Protein AF-0000000076553349 (afdb_homodimer)

Folds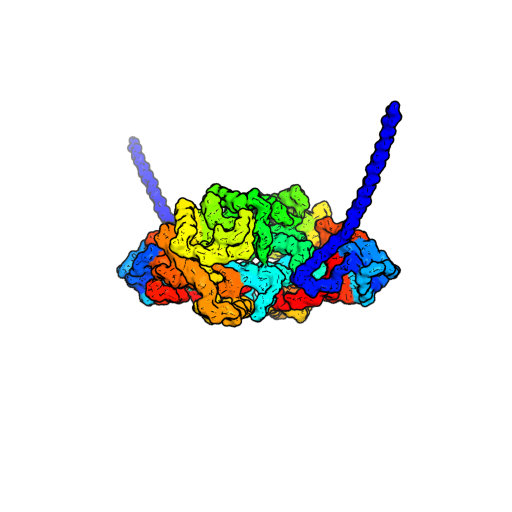eek 3Di:
DPPPPPPPPPPPPPPPPPPPPPPPPDFDPQQNVFFPDDDQKAKEFQAWELFLPLDDIDGGKIWIDHQQFTADIGNDDDPDPPHHYDYQNQKYKYFQFEAEADFQWAWAFDPQDLVRDGDDQIDIDRNLQQQQLLQQLLRHQEYEHAADLPQVSVVVSQVCCVVNNHHGHHYQYEFHEAEDPDDSDPSGDHAPFLVSLLVRLVVVVVVPHAEYEYEAQAALSNLLSNQVNQVVVPGAYEYHYALAALLSNLVSQHAEYEAQQQQGCPPPPPRDHSDGDPCRCVVVLVPDFLPDPVLVVSLVSCVVSNYAYEHALQLLPQQLPDPDADDPLLLQLAAPSLNNQSVSVSVCRCPDPLSPDVVRPSVVSSLRSLQSVVSSVVVVHQYAYHHNQHNSNRQGRSVSLLVRLVVNVVSPDQSSVSSSRRFQSSCVSVVNNQAGRTDDRPHRPFMWMFRHDCRVPVNSSSRTAWTRHSNTTTGSVVSSVVSGNPVVPD/DDPPPPPPPPPPPPPPPPPPPPPP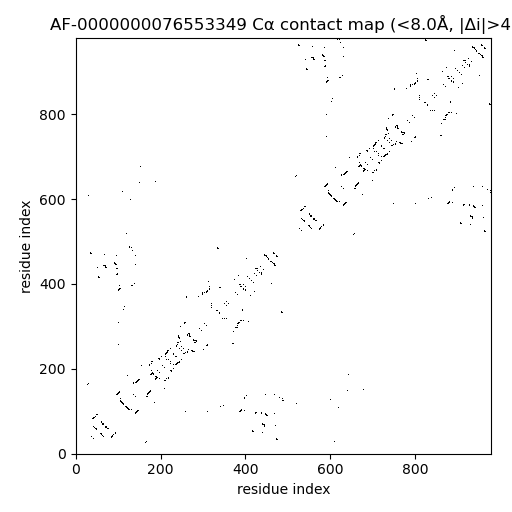PDFDPQQNVFFPDDDQKAKEFQAWELFLPLDDIDGGKIFIDHQQFTADIGNDDDPDPPHHYDYQNQKYKYFQFEAEADFQWAWAFDPQDLVRDGDDQIDIDRNLQQQFLLQQLLRHQEYEHAAYLDQVSVVVSQVCCVVSNHHGHHYQYEFHEAEDPPDSDPSGDHAPFLVSLLVRLVVVVVVPHAEYEYEAQAALSNLLSNQVNQVVVPGAYEYHYALAALLSNLVSQHAEYEAQQQQGCPPPPPRDHSDGDPCRCVVVLVPDFLPDPVLVVSLVSCVVSNYAYEHQLQLLPQQLQDPDADDPLLLQLAAPSLNNQSVSVNVCRCPDPLSPDVVRPSVVSSLRSLQNVVSSVVVPHQYAYHHNQHNSNRQGRSVSLLVRLVVNVVSPDQSSVSSSRRFQSSCVSVVNNQAGRTDDRPHRPFMWMFRHDCRVPVNSSSRTAWTRHSNTTTGSVVSSVVSGNPVVPD

Radius of gyration: 32.12 Å; Cα contacts (8 Å, |Δi|>4): 2359; chains: 2; bounding box: 137×102×84 Å

Organism: NCBI:txid570835

Solvent-accessible surface area (backbone atoms only — not comparable to full-atom values): 47862 Å² total; per-residue (Å²): 137,85,83,78,80,76,79,78,76,77,76,78,76,76,74,73,74,73,74,65,75,74,71,74,76,79,60,44,73,78,30,43,80,32,54,74,40,80,60,69,28,35,33,40,30,41,23,27,35,39,39,21,79,46,57,79,68,43,71,49,24,24,42,35,32,44,82,23,17,22,67,42,71,36,75,56,81,71,88,58,85,89,37,52,73,42,86,28,71,68,23,26,36,32,30,17,27,22,30,56,27,33,55,52,37,35,44,41,57,45,78,58,42,76,86,71,47,60,44,81,56,62,24,64,28,53,16,77,60,33,34,33,28,32,18,29,31,49,24,26,38,32,31,24,39,60,39,23,66,44,43,47,30,53,53,41,46,38,51,38,27,76,70,43,60,37,62,44,35,49,63,45,41,17,25,53,32,43,24,17,69,89,59,81,48,44,44,44,42,60,48,85,42,34,65,49,28,30,50,50,48,54,53,38,44,74,73,63,38,61,30,37,21,36,30,42,40,25,37,65,61,27,50,38,31,30,40,53,48,30,48,75,69,75,35,50,34,33,27,48,40,29,8,43,28,58,70,58,39,45,74,59,58,40,39,31,35,40,47,51,64,61,41,35,25,75,64,25,84,80,57,43,92,46,34,52,40,94,65,57,6,53,56,20,55,72,65,55,39,59,84,34,70,68,38,49,53,49,46,50,52,31,46,76,58,62,30,32,31,28,37,28,58,45,50,62,57,45,69,63,75,66,50,72,74,79,52,67,73,60,51,47,25,25,20,71,69,41,41,50,49,30,51,29,52,51,50,47,41,55,68,33,73,59,57,74,38,86,73,32,66,60,48,53,54,46,52,47,50,31,44,36,52,42,44,36,42,73,72,67,37,50,52,30,26,16,15,43,27,41,47,47,62,74,18,42,54,20,59,16,46,48,46,29,40,46,49,37,31,72,34,66,39,51,43,40,46,21,45,13,27,29,8,24,43,29,19,46,75,69,72,34,48,81,41,35,17,36,62,49,65,73,11,42,26,32,30,22,35,21,51,43,49,35,75,81,41,49,75,28,57,74,40,45,50,37,24,24,51,62,42,34,23,31,31,14,62,54,36,49,61,74,29,56,43,31,37,77,44,58,138,86,85,76,78,78,77,77,78,76,75,78,76,75,74,73,73,73,72,65,75,73,72,75,76,78,61,44,73,77,29,42,79,32,53,74,40,79,58,69,29,36,33,40,30,42,23,26,34,39,39,22,79,46,57,79,69,41,71,49,23,25,42,34,32,43,83,23,18,23,66,41,73,36,74,57,83,73,89,58,85,88,36,51,73,44,83,28,70,67,24,25,35,32,30,16,28,20,32,58,26,32,54,53,35,36,45,43,56,45,77,58,42,77,85,70,47,60,44,81,55,63,23,65,32,55,17,80,60,33,34,33,29,32,19,28,29,50,23,28,39,32,32,23,38,60,38,24,68,43,43,45,29,53,51,42,46,37,51,36,24,75,70,43,61,37,63,44,35,49,63,44,42,17,25,52,33,43,23,19,69,87,58,82,47,44,42,43,42,60,49,84,43,35,66,49,28,30,49,50,49,52,54,40,44,73,73,64,35,61,32,38,21,36,30,41,40,24,36,65,60,28,50,37,32,31,39,54,49,30,48,76,70,76,34,49,35,32,28,48,40,30,8,45,29,60,72,57,39,45,74,58,58,42,40,31,35,42,47,51,64,60,40,33,25,76,64,26,85,80,57,43,90,46,36,52,40,93,66,56,5,53,55,20,54,71,66,55,39,61,84,32,69,67,36,49,52,50,47,49,51,31,47,76,57,62,30,33,31,28,37,28,58,45,50,62,57,42,68,62,74,67,49,71,76,80,50,67,72,57,52,47,26,26,18,71,69,40,42,50,50,31,51,29,51,51,51,47,42,56,67,33,72,60,57,73,39,87,72,33,66,62,47,54,54,44,51,48,50,31,44,36,52,43,45,37,41,74,73,65,36,51,52,30,26,15,14,41,28,42,47,47,62,74,18,43,52,20,59,16,46,47,45,28,39,46,48,37,32,72,32,68,39,51,42,39,44,21,46,12,29,28,8,25,42,30,18,45,76,69,72,34,49,81,42,36,16,36,63,48,65,71,10,43,26,34,29,22,35,21,50,42,50,34,74,81,41,49,74,28,55,73,39,46,50,35,24,23,51,62,40,34,25,32,32,14,64,54,35,50,61,72,29,54,43,32,35,77,45,55

Secondary structure (DSSP, 8-state):
-------------------------PPPHHHHTTEEE--SEEEEEEEEE--SSSPPPEEEEEEEEETTEEEEEESS----TTPEEEE-TTEEEEEPEEEEEE-SB--B-TT--TTS---SSPB--B-TTHHHHHHHHTTEEEEEESSBSSHHHHHHHHHHHHTTSS---EEE-B-B-BB-S--S-TTS-B--SHHHHHHHHHHHHHHT--EEEE-TT--HHHHHHHHHHHHHTT-EEEE--SSS-HHHHHHHT-SEESSTTTT--TT-TT-BTTB--TTTTHHHHHH--TTSHHHHHHHHHHHHTT-EEEE-HHHH--TTTTPPPPPHHHHHHB-HHHHHHHHHHHHHHHHSGGGGSSS-HHHHHHHHHHHHHHHHHHTT--EEE---TTSTTSS-TTHHHHHHHHHHHHTT--HHHHHHIIIIIHHHHTT-TTTSSS--TTSB--EEEEES-TTT-GGGGG-EEEEEETTEEEEHHHHHHTTTTTBT--/-------------------------PPPHHHHTTEEE--SEEEEEEEEE--SSSPPPEEEEEEEEETTEEEEEESS----TTPEEEE-TTEEEEEPEEEEEE-SB--B-TT--TTS---SSPB--B-TTHHHHHHHHTTEEEEEESSBSSHHHHHHHHHHHHTTSS---EEE-B-B-BB-S--S-TTS-B--SHHHHHHHHHHHHHHT--EEEE-TT--HHHHHHHHHHHHHTT-EEEE--SSS-HHHHHHHT-SEEESTTTT--TT-TT-BTTB--TTTTHHHHHH--TTSHHHHHHHHHHHHTT-EEEE-HHHH--TTTTPPPPPHHHHHHB-HHHHHHHHHHHHHHHHSGGGGSSS-HHHHHHHHHHHHHHHHHHTT--EEE---TTSTTSS-TTHHHHHHHHHHHHTT--HHHHHHIIIIIHHHHTT-TTTSSS--TTSB--EEEEES-TTT-GGGGG-EEEEEETTEEEEHHHHHHTTTTTBT--

pLDDT: mean 91.57, std 14.74, range [23.12, 98.94]

Nearest PDB structures (foldseek):
  3feq-assembly2_L  TM=7.710E-01  e=4.723E-26  unidentified
  2qs8-assembly1_A  TM=7.754E-01  e=4.992E-26  Alteromonas macleodii
  3feq-assembly2_O  TM=7.736E-01  e=7.943E-25  unidentified
  3n2c-assembly1_E  TM=7.555E-01  e=8.873E-25  unidentified
  4ub9-assembly1_D  TM=6.676E-01  e=1.474E-21  Gulosibacter molinativorax

Sequence (980 aa):
MDRRHTAALAICLATAAITLPAQTPTPPPAVAKFIKINGPRTLLTHVRIIDGTGGAPLEDQSILIEGGKITSISSTLPTAAQAQVLDLHGYTAIPGLVGMHDHMYYIARPNFDALGNSEPPLIVPQMTFSAPRMYLAAGVTTLRTTGSVEPYTDLNLRREIDAGHLPGPHMDVTGPYLEGPNSPFLQMHNLRDAEDARQTVRFWAAQGVTSFKAYMNITRDELKAAIDEAHKLNLKVTGHLCSVTYPEAAELGIDNLEHGFVVNTQLDPDKQADLCPKTSGTPTRQKMLPDSPEAKALFKLLIDHHVAITSTLPVFEADGNGRPPLEPRILAAMTPQAREAYLYVRNLQSTAPAARQNPNPRAVLFQRELDMERAFAAAGGTLLAGPDPTGDGHVLPGYGDQREVELLVQAGFTPVEAIKIATLNGATYLNQQPHIGSIAPGKNADLVVIKGDPSTKISDIENVEIVFKDGVGYDSAKLLDSIKGRYGQYMDRRHTAALAICLATAAITLPAQTPTPPPAVAKFIKINGPRTLLTHVRIIDGTGGAPLEDQSILIEGGKITSISSTLPTAAQAQVLDLHGYTAIPGLVGMHDHMYYIARPNFDALGNSEPPLIVPQMTFSAPRMYLAAGVTTLRTTGSVEPYTDLNLRREIDAGHLPGPHMDVTGPYLEGPNSPFLQMHNLRDAEDARQTVRFWAAQGVTSFKAYMNITRDELKAAIDEAHKLNLKVTGHLCSVTYPEAAELGIDNLEHGFVVNTQLDPDKQADLCPKTSGTPTRQKMLPDSPEAKALFKLLIDHHVAITSTLPVFEADGNGRPPLEPRILAAMTPQAREAYLYVRNLQSTAPAARQNPNPRAVLFQRELDMERAFAAAGGTLLAGPDPTGDGHVLPGYGDQREVELLVQAGFTPVEAIKIATLNGATYLNQQPHIGSIAPGKNADLVVIKGDPSTKISDIENVEIVFKDGVGYDSAKLLDSIKGRYGQY

InterPro domains:
  IPR006680 Amidohydrolase-related [PF01979] (93-261)
  IPR006680 Amidohydrolase-related [PF01979] (409-471)
  IPR011059 Metal-dependent hydrolase, composite domain superfamily [G3DSA:2.30.40.10] (38-102)
  IPR011059 Metal-dependent hydrolase, composite domain superfamily [G3DSA:2.30.40.10] (367-476)
  IPR011059 Metal-dependent hydrolase, composite domain superfamily [SSF51338] (40-460)
  IPR032466 Metal-dependent hydrolase [SSF51556] (95-438)
  IPR051781 Metallo-dependent Hydrolase Enzymes [PTHR43135] (40-475)

Structure (mmCIF, N/CA/C/O backbone):
data_AF-0000000076553349-model_v1
#
loop_
_entity.id
_entity.type
_entity.pdbx_description
1 polymer 'Imidazolonepropionase-like amidohydrolase'
#
loop_
_atom_site.group_PDB
_atom_site.id
_atom_site.type_symbol
_atom_site.label_atom_id
_atom_site.label_alt_id
_atom_site.label_comp_id
_atom_site.label_asym_id
_atom_site.label_entity_id
_atom_site.label_seq_id
_atom_site.pdbx_PDB_ins_code
_atom_site.Cartn_x
_atom_site.Cartn_y
_atom_site.Cartn_z
_atom_site.occupancy
_atom_site.B_iso_or_equiv
_atom_site.auth_seq_id
_atom_site.auth_comp_id
_atom_site.auth_asym_id
_atom_site.auth_atom_id
_atom_site.pdbx_PDB_model_num
ATOM 1 N N . MET A 1 1 ? 84.75 12.789 31.547 1 26.86 1 MET A N 1
ATOM 2 C CA . MET A 1 1 ? 84.125 12.859 30.25 1 26.86 1 MET A CA 1
ATOM 3 C C . MET A 1 1 ? 82.625 13.156 30.406 1 26.86 1 MET A C 1
ATOM 5 O O . MET A 1 1 ? 81.938 12.469 31.156 1 26.86 1 MET A O 1
ATOM 9 N N . ASP A 1 2 ? 82.188 14.477 30.219 1 23.12 2 ASP A N 1
ATOM 10 C CA . ASP A 1 2 ? 81 15.289 30.375 1 23.12 2 ASP A CA 1
ATOM 11 C C . ASP A 1 2 ? 79.875 14.812 29.438 1 23.12 2 ASP A C 1
ATOM 13 O O . ASP A 1 2 ? 80.062 14.82 28.219 1 23.12 2 ASP A O 1
ATOM 17 N N . ARG A 1 3 ? 79.062 13.805 29.875 1 32.41 3 ARG A N 1
ATOM 18 C CA . ARG A 1 3 ? 77.938 13.164 29.266 1 32.41 3 ARG A CA 1
ATOM 19 C C . ARG A 1 3 ? 76.875 14.203 28.891 1 32.41 3 ARG A C 1
ATOM 21 O O . ARG A 1 3 ? 76.25 14.805 29.766 1 32.41 3 ARG A O 1
ATOM 28 N N . ARG A 1 4 ? 77.125 15.039 27.781 1 27.95 4 ARG A N 1
ATOM 29 C CA . ARG A 1 4 ? 76.312 16.078 27.188 1 27.95 4 ARG A CA 1
ATOM 30 C C . ARG A 1 4 ? 74.875 15.555 26.891 1 27.95 4 ARG A C 1
ATOM 32 O O . ARG A 1 4 ? 74.75 14.594 26.141 1 27.95 4 ARG A O 1
ATOM 39 N N . HIS A 1 5 ? 73.875 15.672 27.812 1 29.92 5 HIS A N 1
ATOM 40 C CA . HIS A 1 5 ? 72.5 15.383 27.766 1 29.92 5 HIS A CA 1
ATOM 41 C C . HIS A 1 5 ? 71.75 16.25 26.734 1 29.92 5 HIS A C 1
ATOM 43 O O . HIS A 1 5 ? 71.688 17.469 26.891 1 29.92 5 HIS A O 1
ATOM 49 N N . THR A 1 6 ? 72.062 16.125 25.422 1 31.02 6 THR A N 1
ATOM 50 C CA . THR A 1 6 ? 71.312 16.906 24.406 1 31.02 6 THR A CA 1
ATOM 51 C C . THR A 1 6 ? 69.812 16.625 24.469 1 31.02 6 THR A C 1
ATOM 53 O O . THR A 1 6 ? 69.438 15.469 24.375 1 31.02 6 THR A O 1
ATOM 56 N N . ALA A 1 7 ? 69.125 17.484 25.109 1 31.17 7 ALA A N 1
ATOM 57 C CA . ALA A 1 7 ? 67.688 17.562 25.188 1 31.17 7 ALA A CA 1
ATOM 58 C C . ALA A 1 7 ? 67.062 17.719 23.812 1 31.17 7 ALA A C 1
ATOM 60 O O . ALA A 1 7 ? 67.25 18.734 23.141 1 31.17 7 ALA A O 1
ATOM 61 N N . ALA A 1 8 ? 66.938 16.688 23.016 1 32.91 8 ALA A N 1
ATOM 62 C CA . ALA A 1 8 ? 66.188 16.688 21.766 1 32.91 8 ALA A CA 1
ATOM 63 C C . ALA A 1 8 ? 64.75 17.203 21.984 1 32.91 8 ALA A C 1
ATOM 65 O O . ALA A 1 8 ? 64 16.625 22.766 1 32.91 8 ALA A O 1
ATOM 66 N N . LEU A 1 9 ? 64.5 18.547 21.875 1 26.7 9 LEU A N 1
ATOM 67 C CA . LEU A 1 9 ? 63.219 19.203 21.844 1 26.7 9 LEU A CA 1
ATOM 68 C C . LEU A 1 9 ? 62.344 18.656 20.703 1 26.7 9 LEU A C 1
ATOM 70 O O . LEU A 1 9 ? 62.719 18.766 19.531 1 26.7 9 LEU A O 1
ATOM 74 N N . ALA A 1 10 ? 61.656 17.562 20.891 1 34.12 10 ALA A N 1
ATOM 75 C CA . ALA A 1 10 ? 60.625 17.078 20 1 34.12 10 ALA A CA 1
ATOM 76 C C . ALA A 1 10 ? 59.562 18.172 19.734 1 34.12 10 ALA A C 1
ATOM 78 O O . ALA A 1 10 ? 58.875 18.609 20.656 1 34.12 10 ALA A O 1
ATOM 79 N N . ILE A 1 11 ? 59.844 19.047 18.797 1 30.67 11 ILE A N 1
ATOM 80 C CA . ILE A 1 11 ? 58.844 19.984 18.281 1 30.67 11 ILE A CA 1
ATOM 81 C C . ILE A 1 11 ? 57.625 19.203 17.812 1 30.67 11 ILE A C 1
ATOM 83 O O . ILE A 1 11 ? 57.719 18.344 16.938 1 30.67 11 ILE A O 1
ATOM 87 N N . CYS A 1 12 ? 56.625 19.062 18.672 1 32.88 12 CYS A N 1
ATOM 88 C CA . CYS A 1 12 ? 55.281 18.609 18.344 1 32.88 12 CYS A CA 1
ATOM 89 C C . CYS A 1 12 ? 54.656 19.5 17.281 1 32.88 12 CYS A C 1
ATOM 91 O O . CYS A 1 12 ? 54.312 20.641 17.578 1 32.88 12 CYS A O 1
ATOM 93 N N . LEU A 1 13 ? 55.094 19.328 16.062 1 38.22 13 LEU A N 1
ATOM 94 C CA . LEU A 1 13 ? 54.344 19.953 14.961 1 38.22 13 LEU A CA 1
ATOM 95 C C . LEU A 1 13 ? 52.875 19.547 15 1 38.22 13 LEU A C 1
ATOM 97 O O . LEU A 1 13 ? 52.562 18.391 14.773 1 38.22 13 LEU A O 1
ATOM 101 N N . ALA A 1 14 ? 52.062 20.297 15.727 1 38.81 14 ALA A N 1
ATOM 102 C CA . ALA A 1 14 ? 50.625 20.266 15.594 1 38.81 14 ALA A CA 1
ATOM 103 C C . ALA A 1 14 ? 50.188 20.531 14.156 1 38.81 14 ALA A C 1
ATOM 105 O O . ALA A 1 14 ? 50.281 21.672 13.672 1 38.81 14 ALA A O 1
ATOM 106 N N . THR A 1 15 ? 50.344 19.578 13.312 1 38.28 15 THR A N 1
ATOM 107 C CA . THR A 1 15 ? 49.688 19.75 12.023 1 38.28 15 THR A CA 1
ATOM 108 C C . THR A 1 15 ? 48.188 19.953 12.219 1 38.28 15 THR A C 1
ATOM 110 O O . THR A 1 15 ? 47.5 19.078 12.75 1 38.28 15 THR A O 1
ATOM 113 N N . ALA A 1 16 ? 47.719 21.141 12.328 1 36.31 16 ALA A N 1
ATOM 114 C CA . ALA A 1 16 ? 46.281 21.453 12.203 1 36.31 16 ALA A CA 1
ATOM 115 C C . ALA A 1 16 ? 45.719 20.812 10.945 1 36.31 16 ALA A C 1
ATOM 117 O O . ALA A 1 16 ? 46.094 21.141 9.828 1 36.31 16 ALA A O 1
ATOM 118 N N . ALA A 1 17 ? 45.188 19.656 11.094 1 39.84 17 ALA A N 1
ATOM 119 C CA . ALA A 1 17 ? 44.344 19.094 10.023 1 39.84 17 ALA A CA 1
ATOM 120 C C . ALA A 1 17 ? 43.344 20.125 9.516 1 39.84 17 ALA A C 1
ATOM 122 O O . ALA A 1 17 ? 42.438 20.516 10.242 1 39.84 17 ALA A O 1
ATOM 123 N N . ILE A 1 18 ? 43.75 20.938 8.633 1 36.34 18 ILE A N 1
ATOM 124 C CA . ILE A 1 18 ? 42.75 21.719 7.91 1 36.34 18 ILE A CA 1
ATOM 125 C C . ILE A 1 18 ? 41.562 20.812 7.523 1 36.34 18 ILE A C 1
ATOM 127 O O . ILE A 1 18 ? 41.719 19.875 6.727 1 36.34 18 ILE A O 1
ATOM 131 N N . THR A 1 19 ? 40.625 20.719 8.406 1 37.78 19 THR A N 1
ATOM 132 C CA . THR A 1 19 ? 39.375 20.125 7.961 1 37.78 19 THR A CA 1
ATOM 133 C C . THR A 1 19 ? 38.875 20.797 6.691 1 37.78 19 THR A C 1
ATOM 135 O O . THR A 1 19 ? 38.562 21.984 6.703 1 37.78 19 THR A O 1
ATOM 138 N N . LEU A 1 20 ? 39.344 20.375 5.555 1 38 20 LEU A N 1
ATOM 139 C CA . LEU A 1 20 ? 38.656 20.75 4.328 1 38 20 LEU A CA 1
ATOM 140 C C . LEU A 1 20 ? 37.156 20.766 4.535 1 38 20 LEU A C 1
ATOM 142 O O . LEU A 1 20 ? 36.594 19.859 5.172 1 38 20 LEU A O 1
ATOM 146 N N . PRO A 1 21 ? 36.562 21.859 4.414 1 35.81 21 PRO A N 1
ATOM 147 C CA . PRO A 1 21 ? 35.094 21.75 4.488 1 35.81 21 PRO A CA 1
ATOM 148 C C . PRO A 1 21 ? 34.531 20.562 3.709 1 35.81 21 PRO A C 1
ATOM 150 O O . PRO A 1 21 ? 35.031 20.266 2.619 1 35.81 21 PRO A O 1
ATOM 153 N N . ALA A 1 22 ? 34.125 19.594 4.305 1 42.09 22 ALA A N 1
ATOM 154 C CA . ALA A 1 22 ? 33.406 18.5 3.652 1 42.09 22 ALA A CA 1
ATOM 155 C C . ALA A 1 22 ? 32.594 19 2.479 1 42.09 22 ALA A C 1
ATOM 157 O O . ALA A 1 22 ? 31.688 19.828 2.656 1 42.09 22 ALA A O 1
ATOM 158 N N . GLN A 1 23 ? 33 19.125 1.365 1 45.06 23 GLN A N 1
ATOM 159 C CA . GLN A 1 23 ? 32.156 19.359 0.2 1 45.06 23 GLN A CA 1
ATOM 160 C C . GLN A 1 23 ? 30.781 18.734 0.377 1 45.06 23 GLN A C 1
ATOM 162 O O . GLN A 1 23 ? 30.672 17.594 0.802 1 45.06 23 GLN A O 1
ATOM 167 N N . THR A 1 24 ? 29.734 19.578 0.515 1 54.91 24 THR A N 1
ATOM 168 C CA . THR A 1 24 ? 28.359 19.078 0.518 1 54.91 24 THR A CA 1
ATOM 169 C C . THR A 1 24 ? 28.141 18.078 -0.611 1 54.91 24 THR A C 1
ATOM 171 O O . THR A 1 24 ? 28.422 18.375 -1.773 1 54.91 24 THR A O 1
ATOM 174 N N . PRO A 1 25 ? 28 16.828 -0.297 1 64.81 25 PRO A N 1
ATOM 175 C CA . PRO A 1 25 ? 27.781 15.852 -1.373 1 64.81 25 PRO A CA 1
ATOM 176 C C . PRO A 1 25 ? 26.797 16.344 -2.424 1 64.81 25 PRO A C 1
ATOM 178 O O . PRO A 1 25 ? 25.828 17.047 -2.092 1 64.81 25 PRO A O 1
ATOM 181 N N . THR A 1 26 ? 27.219 16.328 -3.674 1 80.88 26 THR A N 1
ATOM 182 C CA . THR A 1 26 ? 26.375 16.672 -4.805 1 80.88 26 THR A CA 1
ATOM 183 C C . THR A 1 26 ? 25.062 15.867 -4.77 1 80.88 26 THR A C 1
ATOM 185 O O . THR A 1 26 ? 25.094 14.641 -4.684 1 80.88 26 THR A O 1
ATOM 188 N N . PRO A 1 27 ? 23.938 16.625 -4.688 1 89.94 27 PRO A N 1
ATOM 189 C CA . PRO A 1 27 ? 22.656 15.914 -4.691 1 89.94 27 PRO A CA 1
ATOM 190 C C . PRO A 1 27 ? 22.453 15.078 -5.953 1 89.94 27 PRO A C 1
ATOM 192 O O . PRO A 1 27 ? 22.875 15.477 -7.039 1 89.94 27 PRO A O 1
ATOM 195 N N . PRO A 1 28 ? 21.844 13.922 -5.867 1 92.88 28 PRO A N 1
ATOM 196 C CA . PRO A 1 28 ? 21.531 13.133 -7.059 1 92.88 28 PRO A CA 1
ATOM 197 C C . PRO A 1 28 ? 20.578 13.844 -8.008 1 92.88 28 PRO A C 1
ATOM 199 O O . PRO A 1 28 ? 19.891 14.789 -7.598 1 92.88 28 PRO A O 1
ATOM 202 N N . PRO A 1 29 ? 20.5 13.391 -9.234 1 91.94 29 PRO A N 1
ATOM 203 C CA . PRO A 1 29 ? 19.656 14.039 -10.242 1 91.94 29 PRO A CA 1
ATOM 204 C C . PRO A 1 29 ? 18.203 14.117 -9.82 1 91.94 29 PRO A C 1
ATOM 206 O O . PRO A 1 29 ? 17.516 15.094 -10.141 1 91.94 29 PRO A O 1
ATOM 209 N N . ALA A 1 30 ? 17.75 13.156 -9.094 1 92.88 30 ALA A N 1
ATOM 210 C CA . ALA A 1 30 ? 16.359 13.07 -8.656 1 92.88 30 ALA A CA 1
ATOM 211 C C . ALA A 1 30 ? 15.992 14.25 -7.754 1 92.88 30 ALA A C 1
ATOM 213 O O . ALA A 1 30 ? 14.812 14.586 -7.613 1 92.88 30 ALA A O 1
ATOM 214 N N . VAL A 1 31 ? 16.969 14.875 -7.191 1 97.12 31 VAL A N 1
ATOM 215 C CA . VAL A 1 31 ? 16.734 15.984 -6.273 1 97.12 31 VAL A CA 1
ATOM 216 C C . VAL A 1 31 ? 17.312 17.266 -6.859 1 97.12 31 VAL A C 1
ATOM 218 O O . VAL A 1 31 ? 16.719 18.344 -6.762 1 97.12 31 VAL A O 1
ATOM 221 N N . ALA A 1 32 ? 18.438 17.203 -7.555 1 96.94 32 ALA A N 1
ATOM 222 C CA . ALA A 1 32 ? 19.219 18.344 -8.039 1 96.94 32 ALA A CA 1
ATOM 223 C C . ALA A 1 32 ? 18.391 19.25 -8.93 1 96.94 32 ALA A C 1
ATOM 225 O O . ALA A 1 32 ? 18.531 20.469 -8.891 1 96.94 32 ALA A O 1
ATOM 226 N N . LYS A 1 33 ? 17.547 18.688 -9.695 1 96.44 33 LYS A N 1
ATOM 227 C CA . LYS A 1 33 ? 16.781 19.453 -10.68 1 96.44 33 LYS A CA 1
ATOM 228 C C . LYS A 1 33 ? 15.797 20.406 -10 1 96.44 33 LYS A C 1
ATOM 230 O O . LYS A 1 33 ? 15.289 21.328 -10.633 1 96.44 33 LYS A O 1
ATOM 235 N N . PHE A 1 34 ? 15.555 20.188 -8.719 1 98.19 34 PHE A N 1
ATOM 236 C CA . PHE A 1 34 ? 14.594 21.016 -8.008 1 98.19 34 PHE A CA 1
ATOM 237 C C . PHE A 1 34 ? 15.305 22.078 -7.188 1 98.19 34 PHE A C 1
ATOM 239 O O . PHE A 1 34 ? 14.656 22.969 -6.629 1 98.19 34 PHE A O 1
ATOM 246 N N . ILE A 1 35 ? 16.609 22.062 -7.086 1 97.44 35 ILE A N 1
ATOM 247 C CA . ILE A 1 35 ? 17.375 22.953 -6.215 1 97.44 35 ILE A CA 1
ATOM 248 C C . ILE A 1 35 ? 17.656 24.266 -6.941 1 97.44 35 ILE A C 1
ATOM 250 O O . ILE A 1 35 ? 18.266 24.266 -8.016 1 97.44 35 ILE A O 1
ATOM 254 N N . LYS A 1 36 ? 17.203 25.281 -6.367 1 95.94 36 LYS A N 1
ATOM 255 C CA . LYS A 1 36 ? 17.422 26.641 -6.879 1 95.94 36 LYS A CA 1
ATOM 256 C C . LYS A 1 36 ? 18.594 27.312 -6.176 1 95.94 36 LYS A C 1
ATOM 258 O O . LYS A 1 36 ? 19.328 28.094 -6.793 1 95.94 36 LYS A O 1
ATOM 263 N N . ILE A 1 37 ? 18.766 27.031 -4.891 1 93.69 37 ILE A N 1
ATOM 264 C CA . ILE A 1 37 ? 19.812 27.641 -4.066 1 93.69 37 ILE A CA 1
ATOM 265 C C . ILE A 1 37 ? 20.531 26.547 -3.266 1 93.69 37 ILE A C 1
ATOM 267 O O . ILE A 1 37 ? 19.891 25.812 -2.498 1 93.69 37 ILE A O 1
ATOM 271 N N . ASN A 1 38 ? 21.781 26.328 -3.416 1 86.31 38 ASN A N 1
ATOM 272 C CA . ASN A 1 38 ? 22.547 25.312 -2.67 1 86.31 38 ASN A CA 1
ATOM 273 C C . ASN A 1 38 ? 23.953 25.812 -2.342 1 86.31 38 ASN A C 1
ATOM 275 O O . ASN A 1 38 ? 24.891 25.016 -2.318 1 86.31 38 ASN A O 1
ATOM 279 N N . GLY A 1 39 ? 24.141 27.047 -1.936 1 81.31 39 GLY A N 1
ATOM 280 C CA . GLY A 1 39 ? 25.469 27.547 -1.576 1 81.31 39 GLY A CA 1
ATOM 281 C C . GLY A 1 39 ? 25.766 27.422 -0.094 1 81.31 39 GLY A C 1
ATOM 282 O O . GLY A 1 39 ? 24.844 27.266 0.718 1 81.31 39 GLY A O 1
ATOM 283 N N . PRO A 1 40 ? 26.969 27.391 0.213 1 85.19 40 PRO A N 1
ATOM 284 C CA . PRO A 1 40 ? 27.344 27.297 1.626 1 85.19 40 PRO A CA 1
ATOM 285 C C . PRO A 1 40 ? 26.859 28.5 2.439 1 85.19 40 PRO A C 1
ATOM 287 O O . PRO A 1 40 ? 26.703 28.391 3.66 1 85.19 40 PRO A O 1
ATOM 290 N N . ARG A 1 41 ? 26.734 29.609 1.709 1 92.81 41 ARG A N 1
ATOM 291 C CA . ARG A 1 41 ? 26.25 30.844 2.334 1 92.81 41 ARG A CA 1
ATOM 292 C C . ARG A 1 41 ? 25.203 31.531 1.456 1 92.81 41 ARG A C 1
ATOM 294 O O . ARG A 1 41 ? 25.453 31.781 0.273 1 92.81 41 ARG A O 1
ATOM 301 N N . THR A 1 42 ? 23.984 31.781 2.023 1 95.31 42 THR A N 1
ATOM 302 C CA . THR A 1 42 ? 22.906 32.438 1.323 1 95.31 42 THR A CA 1
ATOM 303 C C . THR A 1 42 ? 22.391 33.625 2.139 1 95.31 42 THR A C 1
ATOM 305 O O . THR A 1 42 ? 22.172 33.5 3.346 1 95.31 42 THR A O 1
ATOM 308 N N . LEU A 1 43 ? 22.328 34.781 1.478 1 95.81 43 LEU A N 1
ATOM 309 C CA . LEU A 1 43 ? 21.812 35.969 2.125 1 95.81 43 LEU A CA 1
ATOM 310 C C . LEU A 1 43 ? 20.484 36.406 1.488 1 95.81 43 LEU A C 1
ATOM 312 O O . LEU A 1 43 ? 20.453 36.781 0.31 1 95.81 43 LEU A O 1
ATOM 316 N N . LEU A 1 44 ? 19.375 36.312 2.242 1 97 44 LEU A N 1
ATOM 317 C CA . LEU A 1 44 ? 18.078 36.875 1.847 1 97 44 LEU A CA 1
ATOM 318 C C . LEU A 1 44 ? 17.953 38.312 2.293 1 97 44 LEU A C 1
ATOM 320 O O . LEU A 1 44 ? 18.078 38.625 3.48 1 97 44 LEU A O 1
ATOM 324 N N . THR A 1 45 ? 17.719 39.188 1.286 1 96.06 45 THR A N 1
ATOM 325 C CA . THR A 1 45 ? 17.688 40.594 1.65 1 96.06 45 THR A CA 1
ATOM 326 C C . THR A 1 45 ? 16.312 41.188 1.365 1 96.06 45 THR A C 1
ATOM 328 O O . THR A 1 45 ? 15.578 40.688 0.517 1 96.06 45 THR A O 1
ATOM 331 N N . HIS A 1 46 ? 15.945 42.25 2.186 1 96.94 46 HIS A N 1
ATOM 332 C CA . HIS A 1 46 ? 14.742 43.062 2.025 1 96.94 46 HIS A CA 1
ATOM 333 C C . HIS A 1 46 ? 13.484 42.188 2.139 1 96.94 46 HIS A C 1
ATOM 335 O O . HIS A 1 46 ? 12.508 42.406 1.416 1 96.94 46 HIS A O 1
ATOM 341 N N . VAL A 1 47 ? 13.5 41.188 2.979 1 98.12 47 VAL A N 1
ATOM 342 C CA . VAL A 1 47 ? 12.375 40.25 3.113 1 98.12 47 VAL A CA 1
ATOM 343 C C . VAL A 1 47 ? 11.523 40.656 4.312 1 98.12 47 VAL A C 1
ATOM 345 O O . VAL A 1 47 ? 12.039 41.156 5.312 1 98.12 47 VAL A O 1
ATOM 348 N N . ARG A 1 48 ? 10.188 40.562 4.223 1 98.69 48 ARG A N 1
ATOM 349 C CA . ARG A 1 48 ? 9.305 40.562 5.383 1 98.69 48 ARG A CA 1
ATOM 350 C C . ARG A 1 48 ? 9.406 39.25 6.145 1 98.69 48 ARG A C 1
ATOM 352 O O . ARG A 1 48 ? 9.461 38.188 5.531 1 98.69 48 ARG A O 1
ATOM 359 N N . ILE A 1 49 ? 9.484 39.281 7.48 1 98.81 49 ILE A N 1
ATOM 360 C CA . ILE A 1 49 ? 9.594 38.062 8.266 1 98.81 49 ILE A CA 1
ATOM 361 C C . ILE A 1 49 ? 8.375 37.906 9.172 1 98.81 49 ILE A C 1
ATOM 363 O O . ILE A 1 49 ? 8.07 38.812 9.961 1 98.81 49 ILE A O 1
ATOM 367 N N . ILE A 1 50 ? 7.59 36.938 8.969 1 98.88 50 ILE A N 1
ATOM 368 C CA . ILE A 1 50 ? 6.703 36.406 10 1 98.88 50 ILE A CA 1
ATOM 369 C C . ILE A 1 50 ? 7.391 35.25 10.734 1 98.88 50 ILE A C 1
ATOM 371 O O . ILE A 1 50 ? 7.551 34.156 10.18 1 98.88 50 ILE A O 1
ATOM 375 N N . ASP A 1 51 ? 7.758 35.438 11.945 1 98.69 51 ASP A N 1
ATOM 376 C CA . ASP A 1 51 ? 8.773 34.594 12.562 1 98.69 51 ASP A CA 1
ATOM 377 C C . ASP A 1 51 ? 8.148 33.344 13.172 1 98.69 51 ASP A C 1
ATOM 379 O O . ASP A 1 51 ? 8.859 32.469 13.711 1 98.69 51 ASP A O 1
ATOM 383 N N . GLY A 1 52 ? 6.809 33.219 13.164 1 98.69 52 GLY A N 1
ATOM 384 C CA . GLY A 1 52 ? 6.141 31.984 13.609 1 98.69 52 GLY A CA 1
ATOM 385 C C . GLY A 1 52 ? 5.812 32 15.094 1 98.69 52 GLY A C 1
ATOM 386 O O . GLY A 1 52 ? 5.309 31.016 15.633 1 98.69 52 GLY A O 1
ATOM 387 N N . THR A 1 53 ? 5.992 33.156 15.812 1 98.5 53 THR A N 1
ATOM 388 C CA . THR A 1 53 ? 5.77 33.188 17.25 1 98.5 53 THR A CA 1
ATOM 389 C C . THR A 1 53 ? 4.43 33.844 17.578 1 98.5 53 THR A C 1
ATOM 391 O O . THR A 1 53 ? 3.992 33.844 18.719 1 98.5 53 THR A O 1
ATOM 394 N N . GLY A 1 54 ? 3.807 34.344 16.578 1 97.69 54 GLY A N 1
ATOM 395 C CA . GLY A 1 54 ? 2.584 35.094 16.797 1 97.69 54 GLY A CA 1
ATOM 396 C C . GLY A 1 54 ? 2.822 36.594 16.875 1 97.69 54 GLY A C 1
ATOM 397 O O . GLY A 1 54 ? 1.872 37.375 16.922 1 97.69 54 GLY A O 1
ATOM 398 N N . GLY A 1 55 ? 4.07 37.062 16.75 1 97.44 55 GLY A N 1
ATOM 399 C CA . GLY A 1 55 ? 4.41 38.469 16.797 1 97.44 55 GLY A CA 1
ATOM 400 C C . GLY A 1 55 ? 4.18 39.188 15.477 1 97.44 55 GLY A C 1
ATOM 401 O O . GLY A 1 55 ? 3.926 38.531 14.461 1 97.44 55 GLY A O 1
ATOM 402 N N . ALA A 1 56 ? 4.305 40.438 15.523 1 97.62 56 ALA A N 1
ATOM 403 C CA . ALA A 1 56 ? 4.109 41.25 14.32 1 97.62 56 ALA A CA 1
ATOM 404 C C . ALA A 1 56 ? 5.199 41 13.289 1 97.62 56 ALA A C 1
ATOM 406 O O . ALA A 1 56 ? 6.348 40.719 13.648 1 97.62 56 ALA A O 1
ATOM 407 N N . PRO A 1 57 ? 4.828 41.125 12.023 1 98.38 57 PRO A N 1
ATOM 408 C CA . PRO A 1 57 ? 5.844 40.938 10.984 1 98.38 57 PRO A CA 1
ATOM 409 C C . PRO A 1 57 ? 6.965 41.969 11.078 1 98.38 57 PRO A C 1
ATOM 411 O O . PRO A 1 57 ? 6.734 43.125 11.508 1 98.38 57 PRO A O 1
ATOM 414 N N . LEU A 1 58 ? 8.211 41.562 10.734 1 97.94 58 LEU A N 1
ATOM 415 C CA . LEU A 1 58 ? 9.359 42.469 10.594 1 97.94 58 LEU A CA 1
ATOM 416 C C . LEU A 1 58 ? 9.594 42.812 9.133 1 97.94 58 LEU A C 1
ATOM 418 O O . LEU A 1 58 ? 9.75 41.938 8.289 1 97.94 58 LEU A O 1
ATOM 422 N N . GLU A 1 59 ? 9.648 44.125 8.867 1 97.44 59 GLU A N 1
ATOM 423 C CA . GLU A 1 59 ? 9.805 44.562 7.488 1 97.44 59 GLU A CA 1
ATOM 424 C C . GLU A 1 59 ? 11.273 44.75 7.129 1 97.44 59 GLU A C 1
ATOM 426 O O . GLU A 1 59 ? 12.094 45.062 7.996 1 97.44 59 GLU A O 1
ATOM 431 N N . ASP A 1 60 ? 11.578 44.5 5.844 1 96.94 60 ASP A N 1
ATOM 432 C CA . ASP A 1 60 ? 12.852 44.875 5.227 1 96.94 60 ASP A CA 1
ATOM 433 C C . ASP A 1 60 ? 14.031 44.312 6.02 1 96.94 60 ASP A C 1
ATOM 435 O O . ASP A 1 60 ? 14.922 45.062 6.422 1 96.94 60 ASP A O 1
ATOM 439 N N . GLN A 1 61 ? 13.969 42.969 6.223 1 97.5 61 GLN A N 1
ATOM 440 C CA . GLN A 1 61 ? 15.008 42.312 6.984 1 97.5 61 GLN A CA 1
ATOM 441 C C . GLN A 1 61 ? 15.961 41.531 6.062 1 97.5 61 GLN A C 1
ATOM 443 O O . GLN A 1 61 ? 15.664 41.344 4.883 1 97.5 61 GLN A O 1
ATOM 448 N N . SER A 1 62 ? 17.109 41.156 6.645 1 96.62 62 SER A N 1
ATOM 449 C CA . SER A 1 62 ? 18.062 40.25 6.02 1 96.62 62 SER A CA 1
ATOM 450 C C . SER A 1 62 ? 18.234 38.969 6.859 1 96.62 62 SER A C 1
ATOM 452 O O . SER A 1 62 ? 18.281 39.031 8.086 1 96.62 62 SER A O 1
ATOM 454 N N . ILE A 1 63 ? 18.188 37.844 6.203 1 97.38 63 ILE A N 1
ATOM 455 C CA . ILE A 1 63 ? 18.453 36.562 6.84 1 97.38 63 ILE A CA 1
ATOM 456 C C . ILE A 1 63 ? 19.719 35.938 6.25 1 97.38 63 ILE A C 1
ATOM 458 O O . ILE A 1 63 ? 19.812 35.719 5.039 1 97.38 63 ILE A O 1
ATOM 462 N N . LEU A 1 64 ? 20.719 35.656 7.066 1 95.81 64 LEU A N 1
ATOM 463 C CA . LEU A 1 64 ? 21.906 34.969 6.641 1 95.81 64 LEU A CA 1
ATOM 464 C C . LEU A 1 64 ? 21.797 33.469 6.973 1 95.81 64 LEU A C 1
ATOM 466 O O . LEU A 1 64 ? 21.516 33.094 8.109 1 95.81 64 LEU A O 1
ATOM 470 N N . ILE A 1 65 ? 21.922 32.625 5.945 1 96.38 65 ILE A N 1
ATOM 471 C CA . ILE A 1 65 ? 21.906 31.188 6.086 1 96.38 65 ILE A CA 1
ATOM 472 C C . ILE A 1 65 ? 23.297 30.625 5.848 1 96.38 65 ILE A C 1
ATOM 474 O O . ILE A 1 65 ? 23.922 30.906 4.812 1 96.38 65 ILE A O 1
ATOM 478 N N . GLU A 1 66 ? 23.828 29.922 6.773 1 94.5 66 GLU A N 1
ATOM 479 C CA . GLU A 1 66 ? 25.125 29.266 6.672 1 94.5 66 GLU A CA 1
ATOM 480 C C . GLU A 1 66 ? 25.062 27.844 7.242 1 94.5 66 GLU A C 1
ATOM 482 O O . GLU A 1 66 ? 24.562 27.641 8.344 1 94.5 66 GLU A O 1
ATOM 487 N N . GLY A 1 67 ? 25.594 26.875 6.527 1 92.19 67 GLY A N 1
ATOM 488 C CA . GLY A 1 67 ? 25.609 25.5 6.996 1 92.19 67 GLY A CA 1
ATOM 489 C C . GLY A 1 67 ? 24.234 24.953 7.316 1 92.19 67 GLY A C 1
ATOM 490 O O . GLY A 1 67 ? 24.062 24.25 8.312 1 92.19 67 GLY A O 1
ATOM 491 N N . GLY A 1 68 ? 23.266 25.453 6.66 1 95.69 68 GLY A N 1
ATOM 492 C CA . GLY A 1 68 ? 21.906 24.938 6.812 1 95.69 68 GLY A CA 1
ATOM 493 C C . GLY A 1 68 ? 21.141 25.609 7.945 1 95.69 68 GLY A C 1
ATOM 494 O O . GLY A 1 68 ? 20 25.266 8.211 1 95.69 68 GLY A O 1
ATOM 495 N N . LYS A 1 69 ? 21.781 26.609 8.555 1 97.38 69 LYS A N 1
ATOM 496 C CA . LYS A 1 69 ? 21.172 27.25 9.719 1 97.38 69 LYS A CA 1
ATOM 497 C C . LYS A 1 69 ? 21.016 28.75 9.484 1 97.38 69 LYS A C 1
ATOM 499 O O . LYS A 1 69 ? 21.734 29.344 8.664 1 97.38 69 LYS A O 1
ATOM 504 N N . ILE A 1 70 ? 20.078 29.297 10.188 1 97.75 70 ILE A N 1
ATOM 505 C CA . ILE A 1 70 ? 19.969 30.75 10.258 1 97.75 70 ILE A CA 1
ATOM 506 C C . ILE A 1 70 ? 21.047 31.297 11.203 1 97.75 70 ILE A C 1
ATOM 508 O O . ILE A 1 70 ? 21.062 30.969 12.391 1 97.75 70 ILE A O 1
ATOM 512 N N . THR A 1 71 ? 21.906 32.062 10.672 1 95.75 71 THR A N 1
ATOM 513 C CA . THR A 1 71 ? 23.016 32.531 11.508 1 95.75 71 THR A CA 1
ATOM 514 C C . THR A 1 71 ? 22.734 33.938 12.047 1 95.75 71 THR A C 1
ATOM 516 O O . THR A 1 71 ? 23.141 34.25 13.156 1 95.75 71 THR A O 1
ATOM 519 N N . SER A 1 72 ? 22.062 34.75 11.18 1 95.06 72 SER A N 1
ATOM 520 C CA . SER A 1 72 ? 21.734 36.094 11.656 1 95.06 72 SER A CA 1
ATOM 521 C C . SER A 1 72 ? 20.516 36.656 10.938 1 95.06 72 SER A C 1
ATOM 523 O O . SER A 1 72 ? 20.203 36.25 9.812 1 95.06 72 SER A O 1
ATOM 525 N N . ILE A 1 73 ? 19.828 37.5 11.617 1 96.62 73 ILE A N 1
ATOM 526 C CA . ILE A 1 73 ? 18.734 38.344 11.117 1 96.62 73 ILE A CA 1
ATOM 527 C C . ILE A 1 73 ? 18.984 39.812 11.453 1 96.62 73 ILE A C 1
ATOM 529 O O . ILE A 1 73 ? 19.312 40.125 12.594 1 96.62 73 ILE A O 1
ATOM 533 N N . SER A 1 74 ? 18.938 40.594 10.438 1 93.44 74 SER A N 1
ATOM 534 C CA . SER A 1 74 ? 19.266 41.969 10.711 1 93.44 74 SER A CA 1
ATOM 535 C C . SER A 1 74 ? 18.516 42.938 9.781 1 93.44 74 SER A C 1
ATOM 537 O O . SER A 1 74 ? 18.094 42.531 8.688 1 93.44 74 SER A O 1
ATOM 539 N N . SER A 1 75 ? 18.281 44.156 10.234 1 89.75 75 SER A N 1
ATOM 540 C CA . SER A 1 75 ? 17.688 45.219 9.391 1 89.75 75 SER A CA 1
ATOM 541 C C . SER A 1 75 ? 18.75 45.875 8.531 1 89.75 75 SER A C 1
ATOM 543 O O . SER A 1 75 ? 18.422 46.594 7.582 1 89.75 75 SER A O 1
ATOM 545 N N . THR A 1 76 ? 19.953 45.625 8.875 1 83.88 76 THR A N 1
ATOM 546 C CA . THR A 1 76 ? 21.047 46.188 8.094 1 83.88 76 THR A CA 1
ATOM 547 C C . THR A 1 76 ? 21.719 45.125 7.234 1 83.88 76 THR A C 1
ATOM 549 O O . THR A 1 76 ? 21.844 43.969 7.664 1 83.88 76 THR A O 1
ATOM 552 N N . LEU A 1 77 ? 21.844 45.5 6.008 1 72.88 77 LEU A N 1
ATOM 553 C CA . LEU A 1 77 ? 22.453 44.531 5.102 1 72.88 77 LEU A CA 1
ATOM 554 C C . LEU A 1 77 ? 23.844 44.125 5.59 1 72.88 77 LEU A C 1
ATOM 556 O O . LEU A 1 77 ? 24.734 45 5.699 1 72.88 77 LEU A O 1
ATOM 560 N N . PRO A 1 78 ? 23.906 42.844 5.914 1 68.38 78 PRO A N 1
ATOM 561 C CA . PRO A 1 78 ? 25.266 42.438 6.277 1 68.38 78 PRO A CA 1
ATOM 562 C C . PRO A 1 78 ? 26.188 42.281 5.062 1 68.38 78 PRO A C 1
ATOM 564 O O . PRO A 1 78 ? 25.703 42.062 3.949 1 68.38 78 PRO A O 1
ATOM 567 N N . THR A 1 79 ? 27.438 42.781 5.121 1 65.56 79 THR A N 1
ATOM 568 C CA . THR A 1 79 ? 28.438 42.438 4.113 1 65.56 79 THR A CA 1
ATOM 569 C C . THR A 1 79 ? 28.781 40.938 4.188 1 65.56 79 THR A C 1
ATOM 571 O O . THR A 1 79 ? 29.203 40.438 5.234 1 65.56 79 THR A O 1
ATOM 574 N N . ALA A 1 80 ? 28 40.156 3.459 1 64.56 80 ALA A N 1
ATOM 575 C CA . ALA A 1 80 ? 28.375 38.75 3.506 1 64.56 80 ALA A CA 1
ATOM 576 C C . ALA A 1 80 ? 29.234 38.375 2.303 1 64.56 80 ALA A C 1
ATOM 578 O O . ALA A 1 80 ? 28.719 38.219 1.188 1 64.56 80 ALA A O 1
ATOM 579 N N . ALA A 1 81 ? 30.531 38.312 2.518 1 74.19 81 ALA A N 1
ATOM 580 C CA . ALA A 1 81 ? 31.453 37.938 1.461 1 74.19 81 ALA A CA 1
ATOM 581 C C . ALA A 1 81 ? 31.156 36.531 0.945 1 74.19 81 ALA A C 1
ATOM 583 O O . ALA A 1 81 ? 30.844 35.625 1.728 1 74.19 81 ALA A O 1
ATOM 584 N N . GLN A 1 82 ? 30.922 36.312 -0.349 1 82.5 82 GLN A N 1
ATOM 585 C CA . GLN A 1 82 ? 30.828 35.031 -1.073 1 82.5 82 GLN A CA 1
ATOM 586 C C . GLN A 1 82 ? 29.453 34.406 -0.87 1 82.5 82 GLN A C 1
ATOM 588 O O . GLN A 1 82 ? 29.297 33.188 -1.098 1 82.5 82 GLN A O 1
ATOM 593 N N . ALA A 1 83 ? 28.531 35.25 -0.337 1 88.44 83 ALA A N 1
ATOM 594 C CA . ALA A 1 83 ? 27.188 34.688 -0.189 1 88.44 83 ALA A CA 1
ATOM 595 C C . ALA A 1 83 ? 26.375 34.844 -1.468 1 88.44 83 ALA A C 1
ATOM 597 O O . ALA A 1 83 ? 26.531 35.844 -2.178 1 88.44 83 ALA A O 1
ATOM 598 N N . GLN A 1 84 ? 25.609 33.812 -1.799 1 91.62 84 GLN A N 1
ATOM 599 C CA . GLN A 1 84 ? 24.562 34.031 -2.799 1 91.62 84 GLN A CA 1
ATOM 600 C C . GLN A 1 84 ? 23.469 34.938 -2.266 1 91.62 84 GLN A C 1
ATOM 602 O O . GLN A 1 84 ? 22.812 34.594 -1.265 1 91.62 84 GLN A O 1
ATOM 607 N N . VAL A 1 85 ? 23.281 36.094 -2.928 1 93.19 85 VAL A N 1
ATOM 608 C CA . VAL A 1 85 ? 22.344 37.094 -2.428 1 93.19 85 VAL A CA 1
ATOM 609 C C . VAL A 1 85 ? 21.031 37 -3.203 1 93.19 85 VAL A C 1
ATOM 611 O O . VAL A 1 85 ? 21.031 36.938 -4.434 1 93.19 85 VAL A O 1
ATOM 614 N N . LEU A 1 86 ? 19.922 36.969 -2.494 1 94.88 86 LEU A N 1
ATOM 615 C CA . LEU A 1 86 ? 18.594 37 -3.074 1 94.88 86 LEU A CA 1
ATOM 616 C C . LEU A 1 86 ? 17.828 38.219 -2.58 1 94.88 86 LEU A C 1
ATOM 618 O O . LEU A 1 86 ? 17.562 38.375 -1.382 1 94.88 86 LEU A O 1
ATOM 622 N N . ASP A 1 87 ? 17.5 39.094 -3.521 1 95.5 87 ASP A N 1
ATOM 623 C CA . ASP A 1 87 ? 16.656 40.25 -3.209 1 95.5 87 ASP A CA 1
ATOM 624 C C . ASP A 1 87 ? 15.188 39.844 -3.141 1 95.5 87 ASP A C 1
ATOM 626 O O . ASP A 1 87 ? 14.602 39.438 -4.148 1 95.5 87 ASP A O 1
ATOM 630 N N . LEU A 1 88 ? 14.586 40.062 -1.953 1 97.5 88 LEU A N 1
ATOM 631 C CA . LEU A 1 88 ? 13.234 39.562 -1.728 1 97.5 88 LEU A CA 1
ATOM 632 C C . LEU A 1 88 ? 12.281 40.688 -1.369 1 97.5 88 LEU A C 1
ATOM 634 O O . LEU A 1 88 ? 11.406 40.531 -0.516 1 97.5 88 LEU A O 1
ATOM 638 N N . HIS A 1 89 ? 12.516 41.812 -2.031 1 96.94 89 HIS A N 1
ATOM 639 C CA . HIS A 1 89 ? 11.516 42.875 -1.936 1 96.94 89 HIS A CA 1
ATOM 640 C C . HIS A 1 89 ? 10.141 42.344 -2.371 1 96.94 89 HIS A C 1
ATOM 642 O O . HIS A 1 89 ? 10.008 41.75 -3.441 1 96.94 89 HIS A O 1
ATOM 648 N N . GLY A 1 90 ? 9.156 42.531 -1.528 1 98 90 GLY A N 1
ATOM 649 C CA . GLY A 1 90 ? 7.805 42.125 -1.889 1 98 90 GLY A CA 1
ATOM 650 C C . GLY A 1 90 ? 7.473 40.719 -1.464 1 98 90 GLY A C 1
ATOM 651 O O . GLY A 1 90 ? 6.352 40.25 -1.665 1 98 90 GLY A O 1
ATOM 652 N N . TYR A 1 91 ? 8.453 40.031 -0.843 1 98.69 91 TYR A N 1
ATOM 653 C CA . TYR A 1 91 ? 8.25 38.656 -0.406 1 98.69 91 TYR A CA 1
ATOM 654 C C . TYR A 1 91 ? 8.219 38.562 1.114 1 98.69 91 TYR A C 1
ATOM 656 O O . TYR A 1 91 ? 8.664 39.5 1.808 1 98.69 91 TYR A O 1
ATOM 664 N N . THR A 1 92 ? 7.625 37.531 1.611 1 98.94 92 THR A N 1
ATOM 665 C CA . THR A 1 92 ? 7.574 37.188 3.029 1 98.94 92 THR A CA 1
ATOM 666 C C . THR A 1 92 ? 8.211 35.844 3.287 1 98.94 92 THR A C 1
ATOM 668 O O . THR A 1 92 ? 7.996 34.875 2.529 1 98.94 92 THR A O 1
ATOM 671 N N . ALA A 1 93 ? 9.047 35.781 4.301 1 98.94 93 ALA A N 1
ATOM 672 C CA . ALA A 1 93 ? 9.531 34.5 4.812 1 98.94 93 ALA A CA 1
ATOM 673 C C . ALA A 1 93 ? 8.75 34.062 6.051 1 98.94 93 ALA A C 1
ATOM 675 O O . ALA A 1 93 ? 8.547 34.844 6.969 1 98.94 93 ALA A O 1
ATOM 676 N N . ILE A 1 94 ? 8.25 32.875 6.051 1 98.94 94 ILE A N 1
ATOM 677 C CA . ILE A 1 94 ? 7.699 32.25 7.238 1 98.94 94 ILE A CA 1
ATOM 678 C C . ILE A 1 94 ? 8.461 30.953 7.531 1 98.94 94 ILE A C 1
ATOM 680 O O . ILE A 1 94 ? 9.18 30.453 6.672 1 98.94 94 ILE A O 1
ATOM 684 N N . PRO A 1 95 ? 8.383 30.438 8.805 1 98.94 95 PRO A N 1
ATOM 685 C CA . PRO A 1 95 ? 8.953 29.109 9.016 1 98.94 95 PRO A CA 1
ATOM 686 C C . PRO A 1 95 ? 8.297 28.047 8.148 1 98.94 95 PRO A C 1
ATOM 688 O O . PRO A 1 95 ? 7.133 28.172 7.758 1 98.94 95 PRO A O 1
ATOM 691 N N . GLY A 1 96 ? 9.055 27.016 7.785 1 98.94 96 GLY A N 1
ATOM 692 C CA . GLY A 1 96 ? 8.406 25.875 7.16 1 98.94 96 GLY A CA 1
ATOM 693 C C . GLY A 1 96 ? 7.207 25.359 7.938 1 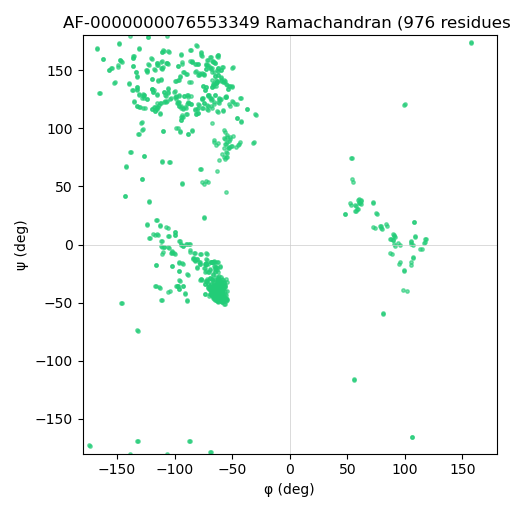98.94 96 GLY A C 1
ATOM 694 O O . GLY A 1 96 ? 7.238 25.297 9.164 1 98.94 96 GLY A O 1
ATOM 695 N N . LEU A 1 97 ? 6.16 25.078 7.219 1 98.94 97 LEU A N 1
ATOM 696 C CA . LEU A 1 97 ? 4.984 24.516 7.875 1 98.94 97 LEU A CA 1
ATOM 697 C C . LEU A 1 97 ? 5.305 23.156 8.492 1 98.94 97 LEU A C 1
ATOM 699 O O . LEU A 1 97 ? 6.074 22.375 7.926 1 98.94 97 LEU A O 1
ATOM 703 N N . VAL A 1 98 ? 4.746 22.922 9.68 1 98.94 98 VAL A N 1
ATOM 704 C CA . VAL A 1 98 ? 4.828 21.641 10.367 1 98.94 98 VAL A CA 1
ATOM 705 C C . VAL A 1 98 ? 3.455 20.969 10.383 1 98.94 98 VAL A C 1
ATOM 707 O O . VAL A 1 98 ? 2.613 21.281 11.227 1 98.94 98 VAL A O 1
ATOM 710 N N . GLY A 1 99 ? 3.281 20.031 9.383 1 98.81 99 GLY A N 1
ATOM 711 C CA . GLY A 1 99 ? 2.01 19.328 9.258 1 98.81 99 GLY A CA 1
ATOM 712 C C . GLY A 1 99 ? 1.81 18.25 10.312 1 98.81 99 GLY A C 1
ATOM 713 O O . GLY A 1 99 ? 2.611 17.328 10.422 1 98.81 99 GLY A O 1
ATOM 714 N N . MET A 1 100 ? 0.683 18.344 11.016 1 98.88 100 MET A N 1
ATOM 715 C CA . MET A 1 100 ? 0.52 17.453 12.172 1 98.88 100 MET A CA 1
ATOM 716 C C . MET A 1 100 ? -0.57 16.422 11.914 1 98.88 100 MET A C 1
ATOM 718 O O . MET A 1 100 ? -0.843 15.578 12.766 1 98.88 100 MET A O 1
ATOM 722 N N . HIS A 1 101 ? -1.242 16.406 10.812 1 98.69 101 HIS A N 1
ATOM 723 C CA . HIS A 1 101 ? -2.18 15.391 10.359 1 98.69 101 HIS A CA 1
ATOM 724 C C . HIS A 1 101 ? -2.074 15.172 8.859 1 98.69 101 HIS A C 1
ATOM 726 O O . HIS A 1 101 ? -3.041 15.398 8.125 1 98.69 101 HIS A O 1
ATOM 732 N N . ASP A 1 102 ? -0.997 14.656 8.469 1 98.19 102 ASP A N 1
ATOM 733 C CA . ASP A 1 102 ? -0.688 14.461 7.059 1 98.19 102 ASP A CA 1
ATOM 734 C C . ASP A 1 102 ? -0.572 12.969 6.723 1 98.19 102 ASP A C 1
ATOM 736 O O . ASP A 1 102 ? -0.432 12.141 7.621 1 98.19 102 ASP A O 1
ATOM 740 N N . HIS A 1 103 ? -0.812 12.648 5.523 1 97 103 HIS A N 1
ATOM 741 C CA . HIS A 1 103 ? -0.705 11.281 5.016 1 97 103 HIS A CA 1
ATOM 742 C C . HIS A 1 103 ? -0.002 11.25 3.662 1 97 103 HIS A C 1
ATOM 744 O O . HIS A 1 103 ? 0.05 12.266 2.961 1 97 103 HIS A O 1
ATOM 750 N N . MET A 1 104 ? 0.484 10.078 3.336 1 95.06 104 MET A N 1
ATOM 751 C CA . MET A 1 104 ? 1.036 9.836 2.006 1 95.06 104 MET A CA 1
ATOM 752 C C . MET A 1 104 ? 0.022 9.125 1.116 1 95.06 104 MET A C 1
ATOM 754 O O . MET A 1 104 ? 0.385 8.555 0.088 1 95.06 104 MET A O 1
ATOM 758 N N . TYR A 1 105 ? -1.217 9.039 1.558 1 93.25 105 TYR A N 1
ATOM 759 C CA . TYR A 1 105 ? -2.24 8.32 0.808 1 93.25 105 TYR A CA 1
ATOM 760 C C . TYR A 1 105 ? -3.537 9.117 0.749 1 93.25 105 TYR A C 1
ATOM 762 O O . TYR A 1 105 ? -3.68 10.133 1.438 1 93.25 105 TYR A O 1
ATOM 770 N N . TYR A 1 106 ? -4.414 8.789 -0.158 1 90.06 106 TYR A N 1
ATOM 771 C CA . TYR A 1 106 ? -5.797 9.258 -0.155 1 90.06 106 TYR A CA 1
ATOM 772 C C . TYR A 1 106 ? -6.77 8.102 -0.348 1 90.06 106 TYR A C 1
ATOM 774 O O . TYR A 1 106 ? -6.352 6.973 -0.609 1 90.06 106 TYR A O 1
ATOM 782 N N . ILE A 1 107 ? -7.984 8.281 -0.162 1 90.56 107 ILE A N 1
ATOM 783 C CA . ILE A 1 107 ? -9.008 7.246 -0.269 1 90.56 107 ILE A CA 1
ATOM 784 C C . ILE A 1 107 ? -9.641 7.289 -1.657 1 90.56 107 ILE A C 1
ATOM 786 O O . ILE A 1 107 ? -10.07 8.344 -2.117 1 90.56 107 ILE A O 1
ATOM 790 N N . ALA A 1 108 ? -9.672 6.195 -2.281 1 89.62 108 ALA A N 1
ATOM 791 C CA . ALA A 1 108 ? -10.312 6.066 -3.588 1 89.62 108 ALA A CA 1
ATOM 792 C C . ALA A 1 108 ? -11.383 4.98 -3.568 1 89.62 108 ALA A C 1
ATOM 794 O O . ALA A 1 108 ? -11.266 3.998 -2.836 1 89.62 108 ALA A O 1
ATOM 795 N N . ARG A 1 109 ? -12.398 5.176 -4.359 1 90.62 109 ARG A N 1
ATOM 796 C CA . ARG A 1 109 ? -13.516 4.25 -4.508 1 90.62 109 ARG A CA 1
ATOM 797 C C . ARG A 1 109 ? -13.562 3.67 -5.918 1 90.62 109 ARG A C 1
ATOM 799 O O . ARG A 1 109 ? -13.805 4.395 -6.887 1 90.62 109 ARG A O 1
ATOM 806 N N . PRO A 1 110 ? -13.375 2.334 -6 1 91.44 110 PRO A N 1
ATOM 807 C CA . PRO A 1 110 ? -13.43 1.728 -7.332 1 91.44 110 PRO A CA 1
ATOM 808 C C . PRO A 1 110 ? -14.805 1.871 -7.988 1 91.44 110 PRO A C 1
ATOM 810 O O . PRO A 1 110 ? -15.828 1.767 -7.312 1 91.44 110 PRO A O 1
ATOM 813 N N . ASN A 1 111 ? -14.844 2.158 -9.305 1 91.69 111 ASN A N 1
ATOM 814 C CA . ASN A 1 111 ? -16.031 2.275 -10.141 1 91.69 111 ASN A CA 1
ATOM 815 C C . ASN A 1 111 ? -17 3.328 -9.602 1 91.69 111 ASN A C 1
ATOM 817 O O . ASN A 1 111 ? -18.219 3.143 -9.641 1 91.69 111 ASN A O 1
ATOM 821 N N . PHE A 1 112 ? -16.391 4.359 -9.008 1 91.69 112 PHE A N 1
ATOM 822 C CA . PHE A 1 112 ? -17.203 5.492 -8.562 1 91.69 112 PHE A CA 1
ATOM 823 C C . PHE A 1 112 ? -17.844 6.195 -9.75 1 91.69 112 PHE A C 1
ATOM 825 O O . PHE A 1 112 ? -17.172 6.492 -10.742 1 91.69 112 PHE A O 1
ATOM 832 N N . ASP A 1 113 ? -19.188 6.383 -9.641 1 92.31 113 ASP A N 1
ATOM 833 C CA . ASP A 1 113 ? -19.844 6.949 -10.82 1 92.31 113 ASP A CA 1
ATOM 834 C C . ASP A 1 113 ? -20.594 8.227 -10.469 1 92.31 113 ASP A C 1
ATOM 836 O O . ASP A 1 113 ? -20.547 8.688 -9.32 1 92.31 113 ASP A O 1
ATOM 840 N N . ALA A 1 114 ? -21.203 8.852 -11.406 1 92.56 114 ALA A N 1
ATOM 841 C CA . ALA A 1 114 ? -21.828 10.164 -11.297 1 92.56 114 ALA A CA 1
ATOM 842 C C . ALA A 1 114 ? -23.016 10.125 -10.344 1 92.56 114 ALA A C 1
ATOM 844 O O . ALA A 1 114 ? -23.469 11.164 -9.859 1 92.56 114 ALA A O 1
ATOM 845 N N . LEU A 1 115 ? -23.562 8.891 -10.047 1 93.62 115 LEU A N 1
ATOM 846 C CA . LEU A 1 115 ? -24.703 8.75 -9.148 1 93.62 115 LEU A CA 1
ATOM 847 C C . LEU A 1 115 ? -24.234 8.461 -7.723 1 93.62 115 LEU A C 1
ATOM 849 O O . LEU A 1 115 ? -25.047 8.32 -6.812 1 93.62 115 LEU A O 1
ATOM 853 N N . GLY A 1 116 ? -22.922 8.375 -7.539 1 91.38 116 GLY A N 1
ATOM 854 C CA . GLY A 1 116 ? -22.375 8.164 -6.211 1 91.38 116 GLY A CA 1
ATOM 855 C C . GLY A 1 116 ? -22.188 6.695 -5.867 1 91.38 116 GLY A C 1
ATOM 856 O O . GLY A 1 116 ? -21.828 6.355 -4.738 1 91.38 116 GLY A O 1
ATOM 857 N N . ASN A 1 117 ? -22.422 5.824 -6.883 1 93.5 117 ASN A N 1
ATOM 858 C CA . ASN A 1 117 ? -22.188 4.402 -6.656 1 93.5 117 ASN A CA 1
ATOM 859 C C . ASN A 1 117 ? -20.703 4.051 -6.75 1 93.5 117 ASN A C 1
ATOM 861 O O . ASN A 1 117 ? -19.953 4.699 -7.477 1 93.5 117 ASN A O 1
ATOM 865 N N . SER A 1 118 ? -20.297 3.07 -5.914 1 93.25 118 SER A N 1
ATOM 866 C CA . SER A 1 118 ? -18.953 2.516 -5.969 1 93.25 118 SER A CA 1
ATOM 867 C C . SER A 1 118 ? -18.938 1.046 -5.562 1 93.25 118 SER A C 1
ATOM 869 O O . SER A 1 118 ? -19.984 0.482 -5.23 1 93.25 118 SER A O 1
ATOM 871 N N . GLU A 1 119 ? -17.875 0.399 -5.688 1 93.75 119 GLU A N 1
ATOM 872 C CA . GLU A 1 119 ? -17.719 -1.004 -5.316 1 93.75 119 GLU A CA 1
ATOM 873 C C . GLU A 1 119 ? -16.641 -1.177 -4.254 1 93.75 119 GLU A C 1
ATOM 875 O O . GLU A 1 119 ? -15.609 -0.506 -4.297 1 93.75 119 GLU A O 1
ATOM 880 N N . PRO A 1 120 ? -16.875 -2.078 -3.326 1 93.94 120 PRO A N 1
ATOM 881 C CA . PRO A 1 120 ? -15.82 -2.398 -2.367 1 93.94 120 PRO A CA 1
ATOM 882 C C . PRO A 1 120 ? -14.68 -3.193 -2.992 1 93.94 120 PRO A C 1
ATOM 884 O O . PRO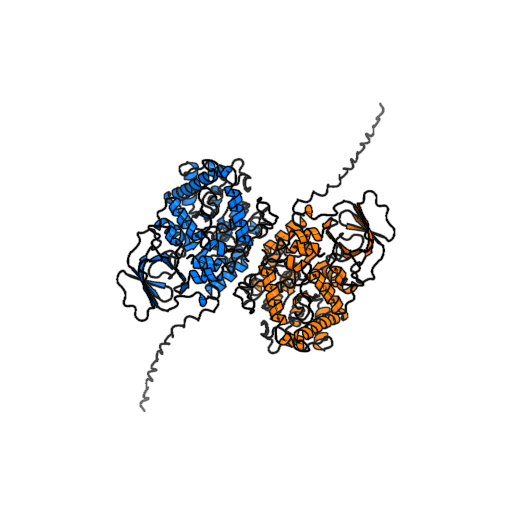 A 1 120 ? -14.859 -3.822 -4.035 1 93.94 120 PRO A O 1
ATOM 887 N N . PRO A 1 121 ? -13.562 -3.145 -2.354 1 94.38 121 PRO A N 1
ATOM 888 C CA . PRO A 1 121 ? -13.219 -2.402 -1.14 1 94.38 121 PRO A CA 1
ATOM 889 C C . PRO A 1 121 ? -12.766 -0.973 -1.432 1 94.38 121 PRO A C 1
ATOM 891 O O . PRO A 1 121 ? -12.445 -0.645 -2.576 1 94.38 121 PRO A O 1
ATOM 894 N N . LEU A 1 122 ? -12.703 -0.179 -0.359 1 92.12 122 LEU A N 1
ATOM 895 C CA . LEU A 1 122 ? -11.992 1.092 -0.461 1 92.12 122 LEU A CA 1
ATOM 896 C C . LEU A 1 122 ? -10.508 0.866 -0.727 1 92.12 122 LEU A C 1
ATOM 898 O O . LEU A 1 122 ? -9.906 -0.054 -0.168 1 92.12 122 LEU A O 1
ATOM 902 N N . ILE A 1 123 ? -10.008 1.688 -1.593 1 90.12 123 ILE A N 1
ATOM 903 C CA . ILE A 1 123 ? -8.586 1.592 -1.907 1 90.12 123 ILE A CA 1
ATOM 904 C C . ILE A 1 123 ? -7.855 2.826 -1.384 1 90.12 123 ILE A C 1
ATOM 906 O O . ILE A 1 123 ? -8.398 3.934 -1.403 1 90.12 123 ILE A O 1
ATOM 910 N N . VAL A 1 124 ? -6.594 2.658 -0.833 1 90.62 124 VAL A N 1
ATOM 911 C CA . VAL A 1 124 ? -5.824 3.723 -0.2 1 90.62 124 VAL A CA 1
ATOM 912 C C . VAL A 1 124 ? -4.441 3.811 -0.839 1 90.62 124 VAL A C 1
ATOM 914 O O . VAL A 1 124 ? -3.436 3.461 -0.213 1 90.62 124 VAL A O 1
ATOM 917 N N . PRO A 1 125 ? -4.34 4.383 -2.033 1 87.81 125 PRO A N 1
ATOM 918 C CA . PRO A 1 125 ? -3.059 4.477 -2.736 1 87.81 125 PRO A CA 1
ATOM 919 C C . PRO A 1 125 ? -2.027 5.305 -1.974 1 87.81 125 PRO A C 1
ATOM 921 O O . PRO A 1 125 ? -2.271 6.477 -1.673 1 87.81 125 PRO A O 1
ATOM 924 N N . GLN A 1 126 ? -0.895 4.684 -1.685 1 92.38 126 GLN A N 1
ATOM 925 C CA . GLN A 1 126 ? 0.25 5.367 -1.088 1 92.38 126 GLN A CA 1
ATOM 926 C C . GLN A 1 126 ? 1.049 6.125 -2.143 1 92.38 126 GLN A C 1
ATOM 928 O O . GLN A 1 126 ? 1.653 5.52 -3.029 1 92.38 126 GLN A O 1
ATOM 933 N N . MET A 1 127 ? 1.152 7.43 -2.088 1 94.31 127 MET A N 1
ATOM 934 C CA . MET A 1 127 ? 1.683 8.281 -3.148 1 94.31 127 MET A CA 1
ATOM 935 C C . MET A 1 127 ? 3.094 8.75 -2.814 1 94.31 127 MET A C 1
ATOM 937 O O . MET A 1 127 ? 3.334 9.953 -2.66 1 94.31 127 MET A O 1
ATOM 941 N N . THR A 1 128 ? 4.059 7.848 -2.855 1 95.88 128 THR A N 1
ATOM 942 C CA . THR A 1 128 ? 5.426 8.125 -2.434 1 95.88 128 THR A CA 1
ATOM 943 C C . THR A 1 128 ? 6.137 9.016 -3.443 1 95.88 128 THR A C 1
ATOM 945 O O . THR A 1 128 ? 7.191 9.578 -3.148 1 95.88 128 THR A O 1
ATOM 948 N N . PHE A 1 129 ? 5.586 9.133 -4.672 1 96.12 129 PHE A N 1
ATOM 949 C CA . PHE A 1 129 ? 6.188 9.984 -5.691 1 96.12 129 PHE A CA 1
ATOM 950 C C . PHE A 1 129 ? 5.645 11.406 -5.598 1 96.12 129 PHE A C 1
ATOM 952 O O . PHE A 1 129 ? 6.414 12.367 -5.516 1 96.12 129 PHE A O 1
ATOM 959 N N . SER A 1 130 ? 4.355 11.555 -5.504 1 96.19 130 SER A N 1
ATOM 960 C CA . SER A 1 130 ? 3.73 12.859 -5.68 1 96.19 130 SER A CA 1
ATOM 961 C C . SER A 1 130 ? 3.59 13.594 -4.348 1 96.19 130 SER A C 1
ATOM 963 O O . SER A 1 130 ? 3.906 14.781 -4.246 1 96.19 130 SER A O 1
ATOM 965 N N . ALA A 1 131 ? 3.211 12.93 -3.285 1 97.06 131 ALA A N 1
ATOM 966 C CA . ALA A 1 131 ? 2.838 13.594 -2.039 1 97.06 131 ALA A CA 1
ATOM 967 C C . ALA A 1 131 ? 4.031 14.328 -1.431 1 97.06 131 ALA A C 1
ATOM 969 O O . ALA A 1 131 ? 3.928 15.508 -1.085 1 97.06 131 ALA A O 1
ATOM 970 N N . PRO A 1 132 ? 5.223 13.656 -1.334 1 98.31 132 PRO A N 1
ATOM 971 C CA . PRO A 1 132 ? 6.336 14.391 -0.732 1 98.31 132 PRO A CA 1
ATOM 972 C C . PRO A 1 132 ? 6.699 15.656 -1.512 1 98.31 132 PRO A C 1
ATOM 974 O O . PRO A 1 132 ? 7.039 16.672 -0.913 1 98.31 132 PRO A O 1
ATOM 977 N N . ARG A 1 133 ? 6.633 15.609 -2.793 1 98.19 133 ARG A N 1
ATOM 978 C CA . ARG A 1 133 ? 6.941 16.75 -3.645 1 98.19 133 ARG A CA 1
ATOM 979 C C . ARG A 1 133 ? 5.906 17.859 -3.467 1 98.19 133 ARG A C 1
ATOM 981 O O . ARG A 1 133 ? 6.258 19.047 -3.404 1 98.19 133 ARG A O 1
ATOM 988 N N . MET A 1 134 ? 4.672 17.469 -3.322 1 97.75 134 MET A N 1
ATOM 989 C CA . MET A 1 134 ? 3.594 18.422 -3.117 1 97.75 134 MET A CA 1
ATOM 990 C C . MET A 1 134 ? 3.746 19.141 -1.777 1 97.75 134 MET A C 1
ATOM 992 O O . MET A 1 134 ? 3.611 20.359 -1.698 1 97.75 134 MET A O 1
ATOM 996 N N . TYR A 1 135 ? 4.012 18.344 -0.748 1 98.75 135 TYR A N 1
ATOM 997 C CA . TYR A 1 135 ? 4.227 18.938 0.572 1 98.75 135 TYR A CA 1
ATOM 998 C C . TYR A 1 135 ? 5.348 19.953 0.54 1 98.75 135 TYR A C 1
ATOM 1000 O O . TYR A 1 135 ? 5.164 21.109 0.957 1 98.75 135 TYR A O 1
ATOM 1008 N N . LEU A 1 136 ? 6.461 19.531 -0.005 1 98.88 136 LEU A N 1
ATOM 1009 C CA . LEU A 1 136 ? 7.617 20.422 -0.029 1 98.88 136 LEU A CA 1
ATOM 1010 C C . LEU A 1 136 ? 7.336 21.672 -0.865 1 98.88 136 LEU A C 1
ATOM 1012 O O . LEU A 1 136 ? 7.617 22.781 -0.436 1 98.88 136 LEU A O 1
ATOM 1016 N N . ALA A 1 137 ? 6.707 21.516 -1.962 1 98.56 137 ALA A N 1
ATOM 1017 C CA . ALA A 1 137 ? 6.406 22.625 -2.869 1 98.56 137 ALA A CA 1
ATOM 1018 C C . ALA A 1 137 ? 5.496 23.641 -2.199 1 98.56 137 ALA A C 1
ATOM 1020 O O . ALA A 1 137 ? 5.598 24.844 -2.471 1 98.56 137 ALA A O 1
ATOM 1021 N N . ALA A 1 138 ? 4.676 23.125 -1.302 1 98.5 138 ALA A N 1
ATOM 1022 C CA . ALA A 1 138 ? 3.686 24 -0.674 1 98.5 138 ALA A CA 1
ATOM 1023 C C . ALA A 1 138 ? 4.219 24.594 0.625 1 98.5 138 ALA A C 1
ATOM 1025 O O . ALA A 1 138 ? 3.527 25.359 1.296 1 98.5 138 ALA A O 1
ATOM 1026 N N . GLY A 1 139 ? 5.43 24.234 0.987 1 98.88 139 GLY A N 1
ATOM 1027 C CA . GLY A 1 139 ? 6.066 24.891 2.119 1 98.88 139 GLY A CA 1
ATOM 1028 C C . GLY A 1 139 ? 6.102 24.016 3.365 1 98.88 139 GLY A C 1
ATOM 1029 O O . GLY A 1 139 ? 6.523 24.469 4.43 1 98.88 139 GLY A O 1
ATOM 1030 N N . VAL A 1 140 ? 5.609 22.766 3.262 1 98.94 140 VAL A N 1
ATOM 1031 C CA . VAL A 1 140 ? 5.719 21.859 4.395 1 98.94 140 VAL A CA 1
ATOM 1032 C C . VAL A 1 140 ? 7.129 21.266 4.453 1 98.94 140 VAL A C 1
ATOM 1034 O O . VAL A 1 140 ? 7.535 20.516 3.566 1 98.94 140 VAL A O 1
ATOM 1037 N N . THR A 1 141 ? 7.848 21.641 5.48 1 98.94 141 THR A N 1
ATOM 1038 C CA . THR A 1 141 ? 9.219 21.156 5.578 1 98.94 141 THR A CA 1
ATOM 1039 C C . THR A 1 141 ? 9.328 20.016 6.59 1 98.94 141 THR A C 1
ATOM 1041 O O . THR A 1 141 ? 10.32 19.281 6.613 1 98.94 141 THR A O 1
ATOM 1044 N N . THR A 1 142 ? 8.344 19.906 7.449 1 98.88 142 THR A N 1
ATOM 1045 C CA . THR A 1 142 ? 8.219 18.81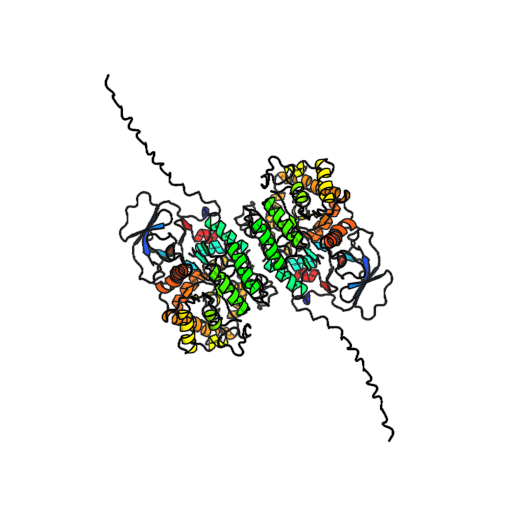2 8.406 1 98.88 142 THR A CA 1
ATOM 1046 C C . THR A 1 142 ? 6.766 18.344 8.531 1 98.88 142 THR A C 1
ATOM 1048 O O . THR A 1 142 ? 5.852 19.172 8.5 1 98.88 142 THR A O 1
ATOM 1051 N N . LEU A 1 143 ? 6.578 17.078 8.594 1 98.69 143 LEU A N 1
ATOM 1052 C CA . LEU A 1 143 ? 5.215 16.625 8.852 1 98.69 143 LEU A CA 1
ATOM 1053 C C . LEU A 1 143 ? 5.215 15.352 9.695 1 98.69 143 LEU A C 1
ATOM 1055 O O . LEU A 1 143 ? 6.238 14.664 9.789 1 98.69 143 LEU A O 1
ATOM 1059 N N . ARG A 1 144 ? 4.148 15.117 10.344 1 98.56 144 ARG A N 1
ATOM 1060 C CA . ARG A 1 144 ? 3.832 13.828 10.945 1 98.56 144 ARG A CA 1
ATOM 1061 C C . ARG A 1 144 ? 2.805 13.062 10.117 1 98.56 144 ARG A C 1
ATOM 1063 O O . ARG A 1 144 ? 1.76 13.609 9.758 1 98.56 144 ARG A O 1
ATOM 1070 N N . THR A 1 145 ? 3.217 11.836 9.789 1 97.69 145 THR A N 1
ATOM 1071 C CA . THR A 1 145 ? 2.127 10.992 9.32 1 97.69 145 THR A CA 1
ATOM 1072 C C . THR A 1 145 ? 1.156 10.68 10.461 1 97.69 145 THR A C 1
ATOM 1074 O O . THR A 1 145 ? 1.571 10.508 11.602 1 97.69 145 THR A O 1
ATOM 1077 N N . THR A 1 146 ? -0.099 10.75 10.273 1 97.69 146 THR A N 1
ATOM 1078 C CA . THR A 1 146 ? -1.067 10.531 11.336 1 97.69 146 THR A CA 1
ATOM 1079 C C . THR A 1 146 ? -1.841 9.234 11.109 1 97.69 146 THR A C 1
ATOM 1081 O O . THR A 1 146 ? -3.061 9.258 10.938 1 97.69 146 THR A O 1
ATOM 1084 N N . GLY A 1 147 ? -1.19 8.117 11.289 1 96.25 147 GLY A N 1
ATOM 1085 C CA . GLY A 1 147 ? -1.63 6.781 10.93 1 96.25 147 GLY A CA 1
ATOM 1086 C C . GLY A 1 147 ? -1.035 6.289 9.625 1 96.25 147 GLY A C 1
ATOM 1087 O O . GLY A 1 147 ? -1.201 6.926 8.578 1 96.25 147 GLY A O 1
ATOM 1088 N N . SER A 1 148 ? -0.305 5.172 9.703 1 96.25 148 SER A N 1
ATOM 1089 C CA . SER A 1 148 ? 0.333 4.652 8.5 1 96.25 148 SER A CA 1
ATOM 1090 C C . SER A 1 148 ? -0.392 3.418 7.977 1 96.25 148 SER A C 1
ATOM 1092 O O . SER A 1 148 ? -0.766 2.537 8.758 1 96.25 148 SER A O 1
ATOM 1094 N N . VAL A 1 149 ? -0.608 3.422 6.656 1 94.31 149 VAL A N 1
ATOM 1095 C CA . VAL A 1 149 ? -1.173 2.227 6.039 1 94.31 149 VAL A CA 1
ATOM 1096 C C . VAL A 1 149 ? -0.053 1.368 5.457 1 94.31 149 VAL A C 1
ATOM 1098 O O . VAL A 1 149 ? -0.262 0.194 5.141 1 94.31 149 VAL A O 1
ATOM 1101 N N . GLU A 1 150 ? 1.099 1.91 5.301 1 94.94 150 GLU A N 1
ATOM 1102 C CA . GLU A 1 150 ? 2.318 1.225 4.883 1 94.94 150 GLU A CA 1
ATOM 1103 C C . GLU A 1 150 ? 3.521 1.694 5.695 1 94.94 150 GLU A C 1
ATOM 1105 O O . GLU A 1 150 ? 4.371 2.43 5.188 1 94.94 150 GLU A O 1
ATOM 1110 N N . PRO A 1 151 ? 3.688 1.213 6.871 1 96 151 PRO A N 1
ATOM 1111 C CA . PRO A 1 151 ? 4.688 1.782 7.777 1 96 151 PRO A CA 1
ATOM 1112 C C . PRO A 1 151 ? 6.117 1.554 7.293 1 96 151 PRO A C 1
ATOM 1114 O O . PRO A 1 151 ? 6.977 2.42 7.469 1 96 151 PRO A O 1
ATOM 1117 N N . TYR A 1 152 ? 6.426 0.396 6.668 1 95.56 152 TYR A N 1
ATOM 1118 C CA . TYR A 1 152 ? 7.762 0.195 6.117 1 95.56 152 TYR A CA 1
ATOM 1119 C C . TYR A 1 152 ? 8.062 1.222 5.031 1 95.56 152 TYR A C 1
ATOM 1121 O O . TYR A 1 152 ? 9.164 1.779 4.988 1 95.56 152 TYR A O 1
ATOM 1129 N N . THR A 1 153 ? 7.09 1.496 4.223 1 96.31 153 THR A N 1
ATOM 1130 C CA . THR A 1 153 ? 7.242 2.465 3.143 1 96.31 153 THR A CA 1
ATOM 1131 C C . THR A 1 153 ? 7.527 3.855 3.703 1 96.31 153 THR A C 1
ATOM 1133 O O . THR A 1 153 ? 8.438 4.543 3.238 1 96.31 153 THR A O 1
ATOM 1136 N N . ASP A 1 154 ? 6.75 4.203 4.691 1 97.44 154 ASP A N 1
ATOM 1137 C CA . ASP A 1 154 ? 6.918 5.527 5.281 1 97.44 154 ASP A CA 1
ATOM 1138 C C . ASP A 1 154 ? 8.297 5.672 5.93 1 97.44 154 ASP A C 1
ATOM 1140 O O . ASP A 1 154 ? 8.945 6.711 5.797 1 97.44 154 ASP A O 1
ATOM 1144 N N . LEU A 1 155 ? 8.742 4.676 6.602 1 96.94 155 LEU A N 1
ATOM 1145 C CA . LEU A 1 155 ? 10.047 4.695 7.25 1 96.94 155 LEU A CA 1
ATOM 1146 C C . LEU A 1 155 ? 11.164 4.809 6.219 1 96.94 155 LEU A C 1
ATOM 1148 O O . LEU A 1 155 ? 12.102 5.598 6.391 1 96.94 155 LEU A O 1
ATOM 1152 N N . ASN A 1 156 ? 11.062 4.031 5.207 1 96.69 156 ASN A N 1
ATOM 1153 C CA . ASN A 1 156 ? 12.102 4.047 4.176 1 96.69 156 ASN A CA 1
ATOM 1154 C C . ASN A 1 156 ? 12.078 5.344 3.377 1 96.69 156 ASN A C 1
ATOM 1156 O O . ASN A 1 156 ? 13.125 5.84 2.957 1 96.69 156 ASN A O 1
ATOM 1160 N N . LEU A 1 157 ? 10.891 5.863 3.152 1 97.19 157 LEU A N 1
ATOM 1161 C CA . LEU A 1 157 ? 10.766 7.16 2.5 1 97.19 157 LEU A CA 1
ATOM 1162 C C . LEU A 1 157 ? 11.461 8.25 3.318 1 97.19 157 LEU A C 1
ATOM 1164 O O . LEU A 1 157 ? 12.211 9.055 2.771 1 97.19 157 LEU A O 1
ATOM 1168 N N . ARG A 1 158 ? 11.219 8.242 4.609 1 97.88 158 ARG A N 1
ATOM 1169 C CA . ARG A 1 158 ? 11.906 9.172 5.496 1 97.88 158 ARG A CA 1
ATOM 1170 C C . ARG A 1 158 ? 13.422 9.062 5.344 1 97.88 158 ARG A C 1
ATOM 1172 O O . ARG A 1 158 ? 14.109 10.07 5.207 1 97.88 158 ARG A O 1
ATOM 1179 N N . ARG A 1 159 ? 13.891 7.887 5.355 1 96.19 159 ARG A N 1
ATOM 1180 C CA . ARG A 1 159 ? 15.32 7.652 5.25 1 96.19 159 ARG A CA 1
ATOM 1181 C C . ARG A 1 159 ? 15.883 8.219 3.949 1 96.19 159 ARG A C 1
ATOM 1183 O O . ARG A 1 159 ? 16.922 8.883 3.947 1 96.19 159 ARG A O 1
ATOM 1190 N N . GLU A 1 160 ? 15.219 7.914 2.848 1 96.44 160 GLU A N 1
ATOM 1191 C CA . GLU A 1 160 ? 15.695 8.359 1.541 1 96.44 160 GLU A CA 1
ATOM 1192 C C . GLU A 1 160 ? 15.641 9.883 1.428 1 96.44 160 GLU A C 1
ATOM 1194 O O . GLU A 1 160 ? 16.531 10.492 0.833 1 96.44 160 GLU A O 1
ATOM 1199 N N . ILE A 1 161 ? 14.609 10.492 1.982 1 97.88 161 ILE A N 1
ATOM 1200 C CA . ILE A 1 161 ? 14.492 11.945 1.965 1 97.88 161 ILE A CA 1
ATOM 1201 C C . ILE A 1 161 ? 15.586 12.562 2.832 1 97.88 161 ILE A C 1
ATOM 1203 O O . ILE A 1 161 ? 16.266 13.5 2.408 1 97.88 161 ILE A O 1
ATOM 1207 N N . ASP A 1 162 ? 15.859 12.016 4.008 1 96.94 162 ASP A N 1
ATOM 1208 C CA . ASP A 1 162 ? 16.859 12.539 4.93 1 96.94 162 ASP A CA 1
ATOM 1209 C C . ASP A 1 162 ? 18.266 12.383 4.359 1 96.94 162 ASP A C 1
ATOM 1211 O O . ASP A 1 162 ? 19.141 13.219 4.609 1 96.94 162 ASP A O 1
ATOM 1215 N N . ALA A 1 163 ? 18.438 11.375 3.561 1 95.06 163 ALA A N 1
ATOM 1216 C CA . ALA A 1 163 ? 19.734 11.125 2.945 1 95.06 163 ALA A CA 1
ATOM 1217 C C . ALA A 1 163 ? 19.922 11.984 1.699 1 95.06 163 ALA A C 1
ATOM 1219 O O . ALA A 1 163 ? 21 11.984 1.097 1 95.06 163 ALA A O 1
ATOM 1220 N N . GLY A 1 164 ? 18.922 12.672 1.267 1 95.25 164 GLY A N 1
ATOM 1221 C CA . GLY A 1 164 ? 19 13.547 0.109 1 95.25 164 GLY A CA 1
ATOM 1222 C C . GLY A 1 164 ? 18.812 12.82 -1.207 1 95.25 164 GLY A C 1
ATOM 1223 O O . GLY A 1 164 ? 19.141 13.352 -2.27 1 95.25 164 GLY A O 1
ATOM 1224 N N . HIS A 1 165 ? 18.25 11.594 -1.136 1 95.62 165 HIS A N 1
ATOM 1225 C CA . HIS A 1 165 ? 18.078 10.805 -2.352 1 95.62 165 HIS A CA 1
ATOM 1226 C C . HIS A 1 165 ? 16.734 11.109 -3.02 1 95.62 165 HIS A C 1
ATOM 1228 O O . HIS A 1 165 ? 16.594 10.922 -4.23 1 95.62 165 HIS A O 1
ATOM 1234 N N . LEU A 1 166 ? 15.734 11.57 -2.252 1 97.38 166 LEU A N 1
ATOM 1235 C CA . LEU A 1 166 ? 14.414 11.953 -2.734 1 97.38 166 LEU A CA 1
ATOM 1236 C C . LEU A 1 166 ? 14 13.297 -2.15 1 97.38 166 LEU A C 1
ATOM 1238 O O . LEU A 1 166 ? 14.359 13.633 -1.018 1 97.38 166 LEU A O 1
ATOM 1242 N N . PRO A 1 167 ? 13.305 14.07 -2.932 1 98 167 PRO A N 1
ATOM 1243 C CA . PRO A 1 167 ? 12.789 15.32 -2.369 1 98 167 PRO A CA 1
ATOM 1244 C C . PRO A 1 167 ? 11.594 15.102 -1.438 1 98 167 PRO A C 1
ATOM 1246 O O . PRO A 1 167 ? 10.789 14.195 -1.668 1 98 167 PRO A O 1
ATOM 1249 N N . GLY A 1 168 ? 11.469 15.883 -0.437 1 98.56 168 GLY A N 1
ATOM 1250 C CA . GLY A 1 168 ? 10.344 15.812 0.479 1 98.56 168 GLY A CA 1
ATOM 1251 C C . GLY A 1 168 ? 10.641 16.422 1.838 1 98.56 168 GLY A C 1
ATOM 1252 O O . GLY A 1 168 ? 11.766 16.859 2.1 1 98.56 168 GLY A O 1
ATOM 1253 N N . PRO A 1 169 ? 9.664 16.516 2.676 1 98.75 169 PRO A N 1
ATOM 1254 C CA . PRO A 1 169 ? 9.836 17.031 4.035 1 98.75 169 PRO A CA 1
ATOM 1255 C C . PRO A 1 169 ? 10.492 16.031 4.973 1 98.75 169 PRO A C 1
ATOM 1257 O O . PRO A 1 169 ? 10.609 14.852 4.633 1 98.75 169 PRO A O 1
ATOM 1260 N N . HIS A 1 170 ? 10.984 16.594 6.082 1 98.62 170 HIS A N 1
ATOM 1261 C CA . HIS A 1 170 ? 11.234 15.688 7.195 1 98.62 170 HIS A CA 1
ATOM 1262 C C . HIS A 1 170 ? 9.938 15.039 7.676 1 98.62 170 HIS A C 1
ATOM 1264 O O . HIS A 1 170 ? 8.867 15.648 7.605 1 98.62 170 HIS A O 1
ATOM 1270 N N . MET A 1 171 ? 10.102 13.805 8.172 1 98.38 171 MET A N 1
ATOM 1271 C CA . MET A 1 171 ? 8.883 13.094 8.539 1 98.38 171 MET A CA 1
ATOM 1272 C C . MET A 1 171 ? 8.992 12.508 9.945 1 98.38 171 MET A C 1
ATOM 1274 O O . MET A 1 171 ? 10.023 11.953 10.312 1 98.38 171 MET A O 1
ATOM 1278 N N . ASP A 1 172 ? 8.047 12.766 10.758 1 98.12 172 ASP A N 1
ATOM 1279 C CA . ASP A 1 172 ? 7.727 11.961 11.93 1 98.12 172 ASP A CA 1
ATOM 1280 C C . ASP A 1 172 ? 6.73 10.852 11.586 1 98.12 172 ASP A C 1
ATOM 1282 O O . ASP A 1 172 ? 5.555 11.125 11.336 1 98.12 172 ASP A O 1
ATOM 1286 N N . VAL A 1 173 ? 7.195 9.609 11.641 1 98.19 173 VAL A N 1
ATOM 1287 C CA . VAL A 1 173 ? 6.41 8.523 11.07 1 98.19 173 VAL A CA 1
ATOM 1288 C C . VAL A 1 173 ? 5.617 7.824 12.172 1 98.19 173 VAL A C 1
ATOM 1290 O O . VAL A 1 173 ? 6.188 7.363 13.164 1 98.19 173 VAL A O 1
ATOM 1293 N N . THR A 1 174 ? 4.312 7.824 11.984 1 97.94 174 THR A N 1
ATOM 1294 C CA . THR A 1 174 ? 3.434 7.078 12.875 1 97.94 174 THR A CA 1
ATOM 1295 C C . THR A 1 174 ? 3.395 5.602 12.492 1 97.94 174 THR A C 1
ATOM 1297 O O . THR A 1 174 ? 3.504 5.262 11.312 1 97.94 174 THR A O 1
ATOM 1300 N N . GLY A 1 175 ? 3.195 4.707 13.5 1 97.5 175 GLY A N 1
ATOM 1301 C CA . GLY A 1 175 ? 2.996 3.293 13.227 1 97.5 175 GLY A CA 1
ATOM 1302 C C . GLY A 1 175 ? 1.671 2.996 12.555 1 97.5 175 GLY A C 1
ATOM 1303 O O . GLY A 1 175 ? 0.914 3.912 12.227 1 97.5 175 GLY A O 1
ATOM 1304 N N . PRO A 1 176 ? 1.459 1.663 12.312 1 97.12 176 PRO A N 1
ATOM 1305 C CA . PRO A 1 176 ? 0.141 1.296 11.789 1 97.12 176 PRO A CA 1
ATOM 1306 C C . PRO A 1 176 ? -1 1.731 12.703 1 97.12 176 PRO A C 1
ATOM 1308 O O . PRO A 1 176 ? -0.8 1.892 13.914 1 97.12 176 PRO A O 1
ATOM 1311 N N . TYR A 1 177 ? -2.133 1.957 12.125 1 97.44 177 TYR A N 1
ATOM 1312 C CA . TYR A 1 177 ? -3.311 2.307 12.914 1 97.44 177 TYR A CA 1
ATOM 1313 C C . TYR A 1 177 ? -3.559 1.275 14.008 1 97.44 177 TYR A C 1
ATOM 1315 O O . TYR A 1 177 ? -3.455 0.07 13.773 1 97.44 177 TYR A O 1
ATOM 1323 N N . LEU A 1 178 ? -3.801 1.759 15.164 1 97.75 178 LEU A N 1
ATOM 1324 C CA . LEU A 1 178 ? -4.352 0.935 16.234 1 97.75 178 LEU A CA 1
ATOM 1325 C C . LEU A 1 178 ? -5.875 0.932 16.188 1 97.75 178 LEU A C 1
ATOM 1327 O O . LEU A 1 178 ? -6.52 1.846 16.719 1 97.75 178 LEU A O 1
ATOM 1331 N N . GLU A 1 179 ? -6.375 -0.065 15.547 1 96.25 179 GLU A N 1
ATOM 1332 C CA . GLU A 1 179 ? -7.797 -0.133 15.234 1 96.25 179 GLU A CA 1
ATOM 1333 C C . GLU A 1 179 ? -8.422 -1.416 15.773 1 96.25 179 GLU A C 1
ATOM 1335 O O . GLU A 1 179 ? -7.715 -2.385 16.062 1 96.25 179 GLU A O 1
ATOM 1340 N N . GLY A 1 180 ? -9.719 -1.326 16.109 1 92 180 GLY A N 1
ATOM 1341 C CA . GLY A 1 180 ? -10.461 -2.527 16.438 1 92 180 GLY A CA 1
ATOM 1342 C C . GLY A 1 180 ? -11.07 -3.211 15.234 1 92 180 GLY A C 1
ATOM 1343 O O . GLY A 1 180 ? -10.688 -2.926 14.094 1 92 180 GLY A O 1
ATOM 1344 N N . PRO A 1 181 ? -11.914 -4.156 15.492 1 86.44 181 PRO A N 1
ATOM 1345 C CA . PRO A 1 181 ? -12.539 -4.891 14.391 1 86.44 181 PRO A CA 1
ATOM 1346 C C . PRO A 1 181 ? -13.508 -4.031 13.578 1 86.44 181 PRO A C 1
ATOM 1348 O O . PRO A 1 181 ? -13.922 -2.965 14.047 1 86.44 181 PRO A O 1
ATOM 1351 N N . ASN A 1 182 ? -13.844 -4.449 12.367 1 81.44 182 ASN A N 1
ATOM 1352 C CA . ASN A 1 182 ? -14.859 -3.881 11.484 1 81.44 182 ASN A CA 1
ATOM 1353 C C . ASN A 1 182 ? -14.383 -2.572 10.859 1 81.44 182 ASN A C 1
ATOM 1355 O O . ASN A 1 182 ? -15.172 -1.646 10.672 1 81.44 182 ASN A O 1
ATOM 1359 N N . SER A 1 183 ? -13.109 -2.512 10.75 1 88.62 183 SER A N 1
ATOM 1360 C CA . SER A 1 183 ? -12.602 -1.359 10.016 1 88.62 183 SER A CA 1
ATOM 1361 C C . SER A 1 183 ? -13.023 -1.419 8.547 1 88.62 183 SER A C 1
ATOM 1363 O O . SER A 1 183 ? -13 -2.488 7.934 1 88.62 183 SER A O 1
ATOM 1365 N N . PRO A 1 184 ? -13.453 -0.323 8.023 1 86.69 184 PRO A N 1
ATOM 1366 C CA . PRO A 1 184 ? -13.758 -0.331 6.594 1 86.69 184 PRO A CA 1
ATOM 1367 C C . PRO A 1 184 ? -12.508 -0.381 5.719 1 86.69 184 PRO A C 1
ATOM 1369 O O . PRO A 1 184 ? -12.602 -0.552 4.504 1 86.69 184 PRO A O 1
ATOM 1372 N N . PHE A 1 185 ? -11.352 -0.249 6.32 1 93.12 185 PHE A N 1
ATOM 1373 C CA . PHE A 1 185 ? -10.109 -0.197 5.559 1 93.12 185 PHE A CA 1
ATOM 1374 C C . PHE A 1 185 ? -9.328 -1.494 5.715 1 93.12 185 PHE A C 1
ATOM 1376 O O . PHE A 1 185 ? -8.906 -1.846 6.816 1 93.12 185 PHE A O 1
ATOM 1383 N N . LEU A 1 186 ? -9.031 -2.143 4.559 1 94 186 LEU A N 1
ATOM 1384 C CA . LEU A 1 186 ? -8.273 -3.391 4.551 1 94 186 LEU A CA 1
ATOM 1385 C C . LEU A 1 186 ? -6.855 -3.166 5.055 1 94 186 LEU A C 1
ATOM 1387 O O . LEU A 1 186 ? -6.203 -4.102 5.523 1 94 186 LEU A O 1
ATOM 1391 N N . GLN A 1 187 ? -6.395 -1.967 5.016 1 93.5 187 GLN A N 1
ATOM 1392 C CA . GLN A 1 187 ? -4.984 -1.651 5.234 1 93.5 187 GLN A CA 1
ATOM 1393 C C . GLN A 1 187 ? -4.672 -1.553 6.727 1 93.5 187 GLN A C 1
ATOM 1395 O O . GLN A 1 187 ? -3.504 -1.502 7.117 1 93.5 187 GLN A O 1
ATOM 1400 N N . MET A 1 188 ? -5.633 -1.524 7.527 1 93.75 188 MET A N 1
ATOM 1401 C CA . MET A 1 188 ? -5.395 -1.262 8.945 1 93.75 188 MET A CA 1
ATOM 1402 C C . MET A 1 188 ? -5.277 -2.566 9.727 1 93.75 188 MET A C 1
ATOM 1404 O O . MET A 1 188 ? -5.957 -3.545 9.414 1 93.75 188 MET A O 1
ATOM 1408 N N . HIS A 1 189 ? -4.441 -2.529 10.695 1 89.38 189 HIS A N 1
ATOM 1409 C CA . HIS A 1 189 ? -4.312 -3.65 11.625 1 89.38 189 HIS A CA 1
ATOM 1410 C C . HIS A 1 189 ? -5.523 -3.752 12.539 1 89.38 189 HIS A C 1
ATOM 1412 O O . HIS A 1 189 ? -5.898 -2.775 13.195 1 89.38 189 HIS A O 1
ATOM 1418 N N . ASN A 1 190 ? -6.07 -4.902 12.602 1 91.75 190 ASN A N 1
ATOM 1419 C CA . ASN A 1 190 ? -7.152 -5.176 13.547 1 91.75 190 ASN A CA 1
ATOM 1420 C C . ASN A 1 190 ? -6.625 -5.785 14.844 1 91.75 190 ASN A C 1
ATOM 1422 O O . ASN A 1 190 ? -6.32 -6.977 14.891 1 91.75 190 ASN A O 1
ATOM 1426 N N . LEU A 1 191 ? -6.664 -4.945 15.844 1 96.12 191 LEU A N 1
ATOM 1427 C CA . LEU A 1 191 ? -6.168 -5.414 17.141 1 96.12 191 LEU A CA 1
ATOM 1428 C C . LEU A 1 191 ? -7.039 -6.547 17.672 1 96.12 191 LEU A C 1
ATOM 1430 O O . LEU A 1 191 ? -8.266 -6.492 17.578 1 96.12 191 LEU A O 1
ATOM 1434 N N . ARG A 1 192 ? -6.414 -7.496 18.344 1 94.44 192 ARG A N 1
ATOM 1435 C CA . ARG A 1 192 ? -7.121 -8.625 18.938 1 94.44 192 ARG A CA 1
ATOM 1436 C C . ARG A 1 192 ? -7.496 -8.336 20.391 1 94.44 192 ARG A C 1
ATOM 1438 O O . ARG A 1 192 ? -8.539 -8.781 20.859 1 94.44 192 ARG A O 1
ATOM 1445 N N . ASP A 1 193 ? -6.609 -7.609 21.094 1 97 193 ASP A N 1
ATOM 1446 C CA . ASP A 1 193 ? -6.77 -7.285 22.516 1 97 193 ASP A CA 1
ATOM 1447 C C . ASP A 1 193 ? -5.676 -6.328 22.984 1 97 193 ASP A C 1
ATOM 1449 O O . ASP A 1 193 ? -4.902 -5.816 22.172 1 97 193 ASP A O 1
ATOM 1453 N N . ALA A 1 194 ? -5.672 -6.113 24.281 1 98.38 194 ALA A N 1
ATOM 1454 C CA . ALA A 1 194 ? -4.742 -5.168 24.891 1 98.38 194 ALA A CA 1
ATOM 1455 C C . ALA A 1 194 ? -3.297 -5.629 24.719 1 98.38 194 ALA A C 1
ATOM 1457 O O . ALA A 1 194 ? -2.402 -4.812 24.484 1 98.38 194 ALA A O 1
ATOM 1458 N N . GLU A 1 195 ? -3.104 -6.883 24.812 1 98.06 195 GLU A N 1
ATOM 1459 C CA . GLU A 1 195 ? -1.746 -7.395 24.656 1 98.06 195 GLU A CA 1
ATOM 1460 C C . GLU A 1 195 ? -1.249 -7.219 23.234 1 98.06 195 GLU A C 1
ATOM 1462 O O . GLU A 1 195 ? -0.081 -6.891 23 1 98.06 195 GLU A O 1
ATOM 1467 N N . ASP A 1 196 ? -2.125 -7.457 22.297 1 97.31 196 ASP A N 1
ATOM 1468 C CA . ASP A 1 196 ? -1.777 -7.215 20.891 1 97.31 196 ASP A CA 1
ATOM 1469 C C . ASP A 1 196 ? -1.427 -5.746 20.656 1 97.31 196 ASP A C 1
ATOM 1471 O O . ASP A 1 196 ? -0.5 -5.434 19.906 1 97.31 196 ASP A O 1
ATOM 1475 N N . ALA A 1 197 ? -2.143 -4.871 21.312 1 98.31 197 ALA A N 1
ATOM 1476 C CA . ALA A 1 197 ? -1.843 -3.443 21.219 1 98.31 197 ALA A CA 1
ATOM 1477 C C . ALA A 1 197 ? -0.447 -3.141 21.75 1 98.31 197 ALA A C 1
ATOM 1479 O O . ALA A 1 197 ? 0.325 -2.418 21.109 1 98.31 197 ALA A O 1
ATOM 1480 N N . ARG A 1 198 ? -0.148 -3.717 22.891 1 98.44 198 ARG A N 1
ATOM 1481 C CA . ARG A 1 198 ? 1.164 -3.531 23.516 1 98.44 198 ARG A CA 1
ATOM 1482 C C . ARG A 1 198 ? 2.273 -4.031 22.594 1 98.44 198 ARG A C 1
ATOM 1484 O O . ARG A 1 198 ? 3.279 -3.35 22.391 1 98.44 198 ARG A O 1
ATOM 1491 N N . GLN A 1 199 ? 2.061 -5.207 22.016 1 97.31 199 GLN A N 1
ATOM 1492 C CA . GLN A 1 199 ? 3.061 -5.82 21.156 1 97.31 199 GLN A CA 1
ATOM 1493 C C . GLN A 1 199 ? 3.238 -5.02 19.859 1 97.31 199 GLN A C 1
ATOM 1495 O O . GLN A 1 199 ? 4.355 -4.887 19.359 1 97.31 199 GLN A O 1
ATOM 1500 N N . THR A 1 200 ? 2.145 -4.531 19.359 1 97.81 200 THR A N 1
ATOM 1501 C CA . THR A 1 200 ? 2.199 -3.725 18.141 1 97.81 200 THR A CA 1
ATOM 1502 C C . THR A 1 200 ? 3.031 -2.465 18.375 1 97.81 200 THR A C 1
ATOM 1504 O O . THR A 1 200 ? 3.918 -2.15 17.562 1 97.81 200 THR A O 1
ATOM 1507 N N . VAL A 1 201 ? 2.822 -1.785 19.453 1 98.56 201 VAL A N 1
ATOM 1508 C CA . VAL A 1 201 ? 3.572 -0.576 19.781 1 98.56 201 VAL A CA 1
ATOM 1509 C C . VAL A 1 201 ? 5.051 -0.917 19.953 1 98.56 201 VAL A C 1
ATOM 1511 O O . VAL A 1 201 ? 5.918 -0.26 19.359 1 98.56 201 VAL A O 1
ATOM 1514 N N . ARG A 1 202 ? 5.348 -1.979 20.688 1 97.88 202 ARG A N 1
ATOM 1515 C CA . ARG A 1 202 ? 6.727 -2.371 20.953 1 97.88 202 ARG A CA 1
ATOM 1516 C C . ARG A 1 202 ? 7.461 -2.711 19.656 1 97.88 202 ARG A C 1
ATOM 1518 O O . ARG A 1 202 ? 8.594 -2.27 19.453 1 97.88 202 ARG A O 1
ATOM 1525 N N . PHE A 1 203 ? 6.832 -3.504 18.812 1 97.31 203 PHE A N 1
ATOM 1526 C CA . PHE A 1 203 ? 7.457 -3.953 17.562 1 97.31 203 PHE A CA 1
ATOM 1527 C C . PHE A 1 203 ? 7.762 -2.771 16.656 1 97.31 203 PHE A C 1
ATOM 1529 O O . PHE A 1 203 ? 8.891 -2.617 16.188 1 97.31 203 PHE A O 1
ATOM 1536 N N . TRP A 1 204 ? 6.812 -1.936 16.469 1 97.88 204 TRP A N 1
ATOM 1537 C CA . TRP A 1 204 ? 6.988 -0.872 15.477 1 97.88 204 TRP A CA 1
ATOM 1538 C C . TRP A 1 204 ? 7.867 0.244 16.031 1 97.88 204 TRP A C 1
ATOM 1540 O O . TRP A 1 204 ? 8.586 0.908 15.281 1 97.88 204 TRP A O 1
ATOM 1550 N N . ALA A 1 205 ? 7.832 0.462 17.344 1 98.31 205 ALA A N 1
ATOM 1551 C CA . ALA A 1 205 ? 8.812 1.37 17.938 1 98.31 205 ALA A CA 1
ATOM 1552 C C . ALA A 1 205 ? 10.234 0.892 17.672 1 98.31 205 ALA A C 1
ATOM 1554 O O . ALA A 1 205 ? 11.109 1.69 17.344 1 98.31 205 ALA A O 1
ATOM 1555 N N . ALA A 1 206 ? 10.406 -0.393 17.766 1 96.62 206 ALA A N 1
ATOM 1556 C CA . ALA A 1 206 ? 11.727 -0.971 17.516 1 96.62 206 ALA A CA 1
ATOM 1557 C C . ALA A 1 206 ? 12.125 -0.81 16.062 1 96.62 206 ALA A C 1
ATOM 1559 O O . ALA A 1 206 ? 13.32 -0.779 15.734 1 96.62 206 ALA A O 1
ATOM 1560 N N . GLN A 1 207 ? 11.117 -0.707 15.203 1 95.81 207 GLN A N 1
ATOM 1561 C CA . GLN A 1 207 ? 11.391 -0.531 13.781 1 95.81 207 GLN A CA 1
ATOM 1562 C C . GLN A 1 207 ? 11.68 0.932 13.453 1 95.81 207 GLN A C 1
ATOM 1564 O O . GLN A 1 207 ? 12.094 1.254 12.336 1 95.81 207 GLN A O 1
ATOM 1569 N N . GLY A 1 208 ? 11.391 1.872 14.375 1 96.31 208 GLY A N 1
ATOM 1570 C CA . GLY A 1 208 ? 11.812 3.248 14.172 1 96.31 208 GLY A CA 1
ATOM 1571 C C . GLY A 1 208 ? 10.656 4.223 14.078 1 96.31 208 GLY A C 1
ATOM 1572 O O . GLY A 1 208 ? 10.859 5.422 13.875 1 96.31 208 GLY A O 1
ATOM 1573 N N . VAL A 1 209 ? 9.43 3.732 14.289 1 97.38 209 VAL A N 1
ATOM 1574 C CA . VAL A 1 209 ? 8.305 4.664 14.305 1 97.38 209 VAL A CA 1
ATOM 1575 C C . VAL A 1 209 ? 8.383 5.559 15.539 1 97.38 209 VAL A C 1
ATOM 1577 O O . VAL A 1 209 ? 8.906 5.141 16.578 1 97.38 209 VAL A O 1
ATOM 1580 N N . THR A 1 210 ? 7.809 6.812 15.391 1 96.31 210 THR A N 1
ATOM 1581 C CA . THR A 1 210 ? 8.039 7.781 16.453 1 96.31 210 THR A CA 1
ATOM 1582 C C . THR A 1 210 ? 6.711 8.25 17.047 1 96.31 210 THR A C 1
ATOM 1584 O O . THR A 1 210 ? 6.688 9.148 17.891 1 96.31 210 THR A O 1
ATOM 1587 N N . SER A 1 211 ? 5.641 7.719 16.672 1 97.19 211 SER A N 1
ATOM 1588 C CA . SER A 1 211 ? 4.332 7.996 17.25 1 97.19 211 SER A CA 1
ATOM 1589 C C . SER A 1 211 ? 3.295 6.977 16.797 1 97.19 211 SER A C 1
ATOM 1591 O O . SER A 1 211 ? 3.578 6.141 15.93 1 97.19 211 SER A O 1
ATOM 1593 N N . PHE A 1 212 ? 2.096 6.965 17.438 1 98.56 212 PHE A N 1
ATOM 1594 C CA . PHE A 1 212 ? 1.037 6.004 17.141 1 98.56 212 PHE A CA 1
ATOM 1595 C C . PHE A 1 212 ? -0.319 6.695 17.078 1 98.56 212 PHE A C 1
ATOM 1597 O O . PHE A 1 212 ? -0.503 7.766 17.656 1 98.56 212 PHE A O 1
ATOM 1604 N N . LYS A 1 213 ? -1.218 6.121 16.344 1 98.5 213 LYS A N 1
ATOM 1605 C CA . LYS A 1 213 ? -2.557 6.676 16.156 1 98.5 213 LYS A CA 1
ATOM 1606 C C . LYS A 1 213 ? -3.627 5.617 16.406 1 98.5 213 LYS A C 1
ATOM 1608 O O . LYS A 1 213 ? -3.666 4.594 15.719 1 98.5 213 LYS A O 1
ATOM 1613 N N . ALA A 1 214 ? -4.457 5.852 17.391 1 98.38 214 ALA A N 1
ATOM 1614 C CA . ALA A 1 214 ? -5.656 5.051 17.625 1 98.38 214 ALA A CA 1
ATOM 1615 C C . ALA A 1 214 ? -6.785 5.465 16.688 1 98.38 214 ALA A C 1
ATOM 1617 O O . ALA A 1 214 ? -6.84 6.613 16.25 1 98.38 214 ALA A O 1
ATOM 1618 N N . TYR A 1 215 ? -7.668 4.508 16.469 1 97.94 215 TYR A N 1
ATOM 1619 C CA . TYR A 1 215 ? -8.727 4.801 15.516 1 97.94 215 TYR A CA 1
ATOM 1620 C C . TYR A 1 215 ? -10.094 4.414 16.078 1 97.94 215 TYR A C 1
ATOM 1622 O O . TYR A 1 215 ? -10.227 4.18 17.281 1 97.94 215 TYR A O 1
ATOM 1630 N N . MET A 1 216 ? -11.125 4.391 15.352 1 97.25 216 MET A N 1
ATOM 1631 C CA . MET A 1 216 ? -12.547 4.551 15.648 1 97.25 216 MET A CA 1
ATOM 1632 C C . MET A 1 216 ? -13.039 3.418 16.547 1 97.25 216 MET A C 1
ATOM 1634 O O . MET A 1 216 ? -13.906 3.629 17.391 1 97.25 216 MET A O 1
ATOM 1638 N N . ASN A 1 217 ? -12.469 2.203 16.375 1 97.19 217 ASN A N 1
ATOM 1639 C CA . ASN A 1 217 ? -13.102 1.054 17.016 1 97.19 217 ASN A CA 1
ATOM 1640 C C . ASN A 1 217 ? -12.203 0.431 18.078 1 97.19 217 ASN A C 1
ATOM 1642 O O . ASN A 1 217 ? -12.352 -0.743 18.422 1 97.19 217 ASN A O 1
ATOM 1646 N N . ILE A 1 218 ? -11.289 1.159 18.547 1 98 218 ILE A N 1
ATOM 1647 C CA . ILE A 1 218 ? -10.398 0.676 19.594 1 98 218 ILE A CA 1
ATOM 1648 C C . ILE A 1 218 ? -11.148 0.59 20.922 1 98 218 ILE A C 1
ATOM 1650 O O . ILE A 1 218 ? -12.078 1.363 21.156 1 98 218 ILE A O 1
ATOM 1654 N N . THR A 1 219 ? -10.773 -0.296 21.812 1 98.19 219 THR A N 1
ATOM 1655 C CA . THR A 1 219 ? -11.359 -0.364 23.156 1 98.19 219 THR A CA 1
ATOM 1656 C C . THR A 1 219 ? -10.516 0.42 24.156 1 98.19 219 THR A C 1
ATOM 1658 O O . THR A 1 219 ? -9.336 0.694 23.906 1 98.19 219 THR A O 1
ATOM 1661 N N . ARG A 1 220 ? -11.125 0.717 25.328 1 98.69 220 ARG A N 1
ATOM 1662 C CA . ARG A 1 220 ? -10.414 1.434 26.375 1 98.69 220 ARG A CA 1
ATOM 1663 C C . ARG A 1 220 ? -9.203 0.639 26.859 1 98.69 220 ARG A C 1
ATOM 1665 O O . ARG A 1 220 ? -8.133 1.206 27.078 1 98.69 220 ARG A O 1
ATOM 1672 N N . ASP A 1 221 ? -9.344 -0.676 26.922 1 98.75 221 ASP A N 1
ATOM 1673 C CA . ASP A 1 221 ? -8.242 -1.52 27.359 1 98.75 221 ASP A CA 1
ATOM 1674 C C . ASP A 1 221 ? -7.102 -1.499 26.344 1 98.75 221 ASP A C 1
ATOM 1676 O O . ASP A 1 221 ? -5.93 -1.413 26.719 1 98.75 221 ASP A O 1
ATOM 1680 N N . GLU A 1 222 ? -7.441 -1.61 25.078 1 98.69 222 GLU A N 1
ATOM 1681 C CA . GLU A 1 222 ? -6.445 -1.553 24 1 98.69 222 GLU A CA 1
ATOM 1682 C C . GLU A 1 222 ? -5.742 -0.197 23.984 1 98.69 222 GLU A C 1
ATOM 1684 O O . GLU A 1 222 ? -4.52 -0.127 23.875 1 98.69 222 GLU A O 1
ATOM 1689 N N . LEU A 1 223 ? -6.516 0.861 24.094 1 98.88 223 LEU A N 1
ATOM 1690 C CA . LEU A 1 223 ? -5.961 2.209 24.078 1 98.88 223 LEU A CA 1
ATOM 1691 C C . LEU A 1 223 ? -5.023 2.424 25.266 1 98.88 223 LEU A C 1
ATOM 1693 O O . LEU A 1 223 ? -3.918 2.945 25.094 1 98.88 223 LEU A O 1
ATOM 1697 N N . LYS A 1 224 ? -5.465 2.041 26.438 1 98.88 224 LYS A N 1
ATOM 1698 C CA . LYS A 1 224 ? -4.641 2.188 27.625 1 98.88 224 LYS A CA 1
ATOM 1699 C C . LYS A 1 224 ? -3.324 1.431 27.484 1 98.88 224 LYS A C 1
ATOM 1701 O O . LYS A 1 224 ? -2.262 1.953 27.828 1 98.88 224 LYS A O 1
ATOM 1706 N N . ALA A 1 225 ? -3.432 0.188 26.984 1 98.88 225 ALA A N 1
ATOM 1707 C CA . ALA A 1 225 ? -2.234 -0.627 26.797 1 98.88 225 ALA A CA 1
ATOM 1708 C C . ALA A 1 225 ? -1.266 0.039 25.828 1 98.88 225 ALA A C 1
ATOM 1710 O O . ALA A 1 225 ? -0.054 0.049 26.047 1 98.88 225 ALA A O 1
ATOM 1711 N N . ALA A 1 226 ? -1.803 0.571 24.734 1 98.81 226 ALA A N 1
ATOM 1712 C CA . ALA A 1 226 ? -0.977 1.256 23.75 1 98.81 226 ALA A CA 1
ATOM 1713 C C . ALA A 1 226 ? -0.317 2.496 24.344 1 98.81 226 ALA A C 1
ATOM 1715 O O . ALA A 1 226 ? 0.88 2.721 24.156 1 98.81 226 ALA A O 1
ATOM 1716 N N . ILE A 1 227 ? -1.085 3.297 25.094 1 98.88 227 ILE A N 1
ATOM 1717 C CA . ILE A 1 227 ? -0.585 4.523 25.703 1 98.88 227 ILE A CA 1
ATOM 1718 C C . ILE A 1 227 ? 0.527 4.184 26.688 1 98.88 227 ILE A C 1
ATOM 1720 O O . ILE A 1 227 ? 1.603 4.785 26.656 1 98.88 227 ILE A O 1
ATOM 1724 N N . ASP A 1 228 ? 0.24 3.197 27.547 1 98.88 228 ASP A N 1
ATOM 1725 C CA . ASP A 1 228 ? 1.227 2.807 28.547 1 98.88 228 ASP A CA 1
ATOM 1726 C C . ASP A 1 228 ? 2.537 2.379 27.891 1 98.88 228 ASP A C 1
ATOM 1728 O O . ASP A 1 228 ? 3.615 2.801 28.312 1 98.88 228 ASP A O 1
ATOM 1732 N N . GLU A 1 229 ? 2.402 1.517 26.891 1 98.81 229 GLU A N 1
ATOM 1733 C CA . GLU A 1 229 ? 3.6 1.018 26.219 1 98.81 229 GLU A CA 1
ATOM 1734 C C . GLU A 1 229 ? 4.34 2.145 25.5 1 98.81 229 GLU A C 1
ATOM 1736 O O . GLU A 1 229 ? 5.57 2.23 25.578 1 98.81 229 GLU A O 1
ATOM 1741 N N . ALA A 1 230 ? 3.664 3.018 24.797 1 98.81 230 ALA A N 1
ATOM 1742 C CA . ALA A 1 230 ? 4.27 4.145 24.094 1 98.81 230 ALA A CA 1
ATOM 1743 C C . ALA A 1 230 ? 5 5.07 25.062 1 98.81 230 ALA A C 1
ATOM 1745 O O . ALA A 1 230 ? 6.133 5.48 24.812 1 98.81 230 ALA A O 1
ATOM 1746 N N . HIS A 1 231 ? 4.359 5.387 26.188 1 98.81 231 HIS A N 1
ATOM 1747 C CA . HIS A 1 231 ? 4.934 6.301 27.172 1 98.81 231 HIS A CA 1
ATOM 1748 C C . HIS A 1 231 ? 6.188 5.711 27.812 1 98.81 231 HIS A C 1
ATOM 1750 O O . HIS A 1 231 ? 7.137 6.441 28.109 1 98.81 231 HIS A O 1
ATOM 1756 N N . LYS A 1 232 ? 6.199 4.395 28 1 98.56 232 LYS A N 1
ATOM 1757 C CA . LYS A 1 232 ? 7.41 3.74 28.484 1 98.56 232 LYS A CA 1
ATOM 1758 C C . LYS A 1 232 ? 8.586 3.996 27.531 1 98.56 232 LYS A C 1
ATOM 1760 O O . LYS A 1 232 ? 9.734 4.035 27.969 1 98.56 232 LYS A O 1
ATOM 1765 N N . LEU A 1 233 ? 8.289 4.164 26.281 1 98.25 233 LEU A N 1
ATOM 1766 C CA . LEU A 1 233 ? 9.297 4.352 25.25 1 98.25 233 LEU A CA 1
ATOM 1767 C C . LEU A 1 233 ? 9.453 5.828 24.906 1 98.25 233 LEU A C 1
ATOM 1769 O O . LEU A 1 233 ? 10.102 6.176 23.906 1 98.25 233 LEU A O 1
ATOM 1773 N N . ASN A 1 234 ? 8.797 6.727 25.688 1 97.94 234 ASN A N 1
ATOM 1774 C CA . ASN A 1 234 ? 8.82 8.172 25.5 1 97.94 234 ASN A CA 1
ATOM 1775 C C . ASN A 1 234 ? 8.242 8.57 24.141 1 97.94 234 ASN A C 1
ATOM 1777 O O . ASN A 1 234 ? 8.789 9.445 23.469 1 97.94 234 ASN A O 1
ATOM 1781 N N . LEU A 1 235 ? 7.242 7.828 23.719 1 98.5 235 LEU A N 1
ATOM 1782 C CA . LEU A 1 235 ? 6.504 8.125 22.5 1 98.5 235 LEU A CA 1
ATOM 1783 C C . LEU A 1 235 ? 5.082 8.578 22.828 1 98.5 235 LEU A C 1
ATOM 1785 O O . LEU A 1 235 ? 4.621 8.422 23.953 1 98.5 235 LEU A O 1
ATOM 1789 N N . LYS A 1 236 ? 4.438 9.148 21.828 1 98.69 236 LYS A N 1
ATOM 1790 C CA . LYS A 1 236 ? 3.111 9.719 22.031 1 98.69 236 LYS A CA 1
ATOM 1791 C C . LYS A 1 236 ? 2.055 8.969 21.234 1 98.69 236 LYS A C 1
ATOM 1793 O O . LYS A 1 236 ? 2.377 8.305 20.234 1 98.69 236 LYS A O 1
ATOM 1798 N N . VAL A 1 237 ? 0.809 9.039 21.672 1 98.81 237 VAL A N 1
ATOM 1799 C CA . VAL A 1 237 ? -0.341 8.43 21 1 98.81 237 VAL A CA 1
ATOM 1800 C C . VAL A 1 237 ? -1.396 9.5 20.719 1 98.81 237 VAL A C 1
ATOM 1802 O O . VAL A 1 237 ? -1.735 10.297 21.594 1 98.81 237 VAL A O 1
ATOM 1805 N N . THR A 1 238 ? -1.783 9.617 19.469 1 98.81 238 THR A N 1
ATOM 1806 C CA . THR A 1 238 ? -2.93 10.43 19.094 1 98.81 238 THR A CA 1
ATOM 1807 C C . THR A 1 238 ? -4.117 9.547 18.719 1 98.81 238 THR A C 1
ATOM 1809 O O . THR A 1 238 ? -4.059 8.328 18.859 1 98.81 238 THR A O 1
ATOM 1812 N N . GLY A 1 239 ? -5.316 10.203 18.328 1 98.56 239 GLY A N 1
ATOM 1813 C CA . GLY A 1 239 ? -6.434 9.328 18 1 98.56 239 GLY A CA 1
ATOM 1814 C C . GLY A 1 239 ? -7.551 10.039 17.266 1 98.56 239 GLY A C 1
ATOM 1815 O O . GLY A 1 239 ? -7.883 11.188 17.578 1 98.56 239 GLY A O 1
ATOM 1816 N N . HIS A 1 240 ? -7.992 9.5 16.203 1 98.06 240 HIS A N 1
ATOM 1817 C CA . HIS A 1 240 ? -9.344 9.664 15.68 1 98.06 240 HIS A CA 1
ATOM 1818 C C . HIS A 1 240 ? -10.305 8.672 16.328 1 98.06 240 HIS A C 1
ATOM 1820 O O . HIS A 1 240 ? -10.461 7.547 15.836 1 98.06 240 HIS A O 1
ATOM 1826 N N . LEU A 1 241 ? -11.047 9.102 17.328 1 98.06 241 LEU A N 1
ATOM 1827 C CA . LEU A 1 241 ? -11.766 8.18 18.203 1 98.06 241 LEU A CA 1
ATOM 1828 C C . LEU A 1 241 ? -13.266 8.203 17.906 1 98.06 241 LEU A C 1
ATOM 1830 O O . LEU A 1 241 ? -13.773 9.195 17.375 1 98.06 241 LEU A O 1
ATOM 1834 N N . CYS A 1 242 ? -13.891 7.125 18.25 1 97.5 242 CYS A N 1
ATOM 1835 C CA . CYS A 1 242 ? -15.336 6.984 18.172 1 97.5 242 CYS A CA 1
ATOM 1836 C C . CYS A 1 242 ? -15.859 6.09 19.297 1 97.5 242 CYS A C 1
ATOM 1838 O O . CYS A 1 242 ? -16.75 6.48 20.047 1 97.5 242 CYS A O 1
ATOM 1840 N N . SER A 1 243 ? -15.281 4.945 19.453 1 97.81 243 SER A N 1
ATOM 1841 C CA . SER A 1 243 ? -15.664 3.986 20.484 1 97.81 243 SER A CA 1
ATOM 1842 C C . SER A 1 243 ? -15.25 4.465 21.875 1 97.81 243 SER A C 1
ATOM 1844 O O . SER A 1 243 ? -15.875 4.113 22.875 1 97.81 243 SER A O 1
ATOM 1846 N N . VAL A 1 244 ? -14.172 5.211 22 1 98.56 244 VAL A N 1
ATOM 1847 C CA . VAL A 1 244 ? -13.695 5.852 23.219 1 98.56 244 VAL A CA 1
ATOM 1848 C C . VAL A 1 244 ? -13.93 7.355 23.141 1 98.56 244 VAL A C 1
ATOM 1850 O O . VAL A 1 244 ? -13.578 7.992 22.141 1 98.56 244 VAL A O 1
ATOM 1853 N N . THR A 1 245 ? -14.555 7.91 24.125 1 98.69 245 THR A N 1
ATOM 1854 C CA . THR A 1 245 ? -14.883 9.336 24.109 1 98.69 245 THR A CA 1
ATOM 1855 C C . THR A 1 245 ? -13.648 10.172 24.438 1 98.69 245 THR A C 1
ATOM 1857 O O . THR A 1 245 ? -12.648 9.648 24.938 1 98.69 245 THR A O 1
ATOM 1860 N N . TYR A 1 246 ? -13.711 11.508 24.172 1 98.81 246 TYR A N 1
ATOM 1861 C CA . TYR A 1 246 ? -12.602 12.414 24.422 1 98.81 246 TYR A CA 1
ATOM 1862 C C . TYR A 1 246 ? -12.258 12.438 25.906 1 98.81 246 TYR A C 1
ATOM 1864 O O . TYR A 1 246 ? -11.094 12.305 26.297 1 98.81 246 TYR A O 1
ATOM 1872 N N . PRO A 1 247 ? -13.305 12.562 26.812 1 98.75 247 PRO A N 1
ATOM 1873 C CA . PRO A 1 247 ? -12.953 12.562 28.234 1 98.75 247 PRO A CA 1
ATOM 1874 C C . PRO A 1 247 ? -12.305 11.25 28.672 1 98.75 247 PRO A C 1
ATOM 1876 O O . PRO A 1 247 ? -11.336 11.266 29.438 1 98.75 247 PRO A O 1
ATOM 1879 N N . GLU A 1 248 ? -12.812 10.117 28.156 1 98.81 248 GLU A N 1
ATOM 1880 C CA . GLU A 1 248 ? -12.219 8.828 28.5 1 98.81 248 GLU A CA 1
ATOM 1881 C C . GLU A 1 248 ? -10.758 8.758 28.062 1 98.81 248 GLU A C 1
ATOM 1883 O O . GLU A 1 248 ? -9.898 8.32 28.828 1 98.81 248 GLU A O 1
ATOM 1888 N N . ALA A 1 249 ? -10.5 9.195 26.859 1 98.94 249 ALA A N 1
ATOM 1889 C CA . ALA A 1 249 ? -9.148 9.141 26.312 1 98.94 249 ALA A CA 1
ATOM 1890 C C . ALA A 1 249 ? -8.195 10.023 27.109 1 98.94 249 ALA A C 1
ATOM 1892 O O . ALA A 1 249 ? -7.055 9.648 27.375 1 98.94 249 ALA A O 1
ATOM 1893 N N . ALA A 1 250 ? -8.656 11.227 27.484 1 98.88 250 ALA A N 1
ATOM 1894 C CA . ALA A 1 250 ? -7.844 12.141 28.297 1 98.88 250 ALA A CA 1
ATOM 1895 C C . ALA A 1 250 ? -7.465 11.516 29.625 1 98.88 250 ALA A C 1
ATOM 1897 O O . ALA A 1 250 ? -6.312 11.594 30.062 1 98.88 250 ALA A O 1
ATOM 1898 N N . GLU A 1 251 ? -8.422 10.852 30.219 1 98.69 251 GLU A N 1
ATOM 1899 C CA . GLU A 1 251 ? -8.195 10.219 31.516 1 98.69 251 GLU A CA 1
ATOM 1900 C C . GLU A 1 251 ? -7.238 9.031 31.391 1 98.69 251 GLU A C 1
ATOM 1902 O O . GLU A 1 251 ? -6.5 8.727 32.312 1 98.69 251 GLU A O 1
ATOM 1907 N N . LEU A 1 252 ? -7.285 8.414 30.172 1 98.81 252 LEU A N 1
ATOM 1908 C CA . LEU A 1 252 ? -6.398 7.281 29.938 1 98.81 252 LEU A CA 1
ATOM 1909 C C . LEU A 1 252 ? -4.98 7.754 29.641 1 98.81 252 LEU A C 1
ATOM 1911 O O . LEU A 1 252 ? -4.039 6.961 29.656 1 98.81 252 LEU A O 1
ATOM 1915 N N . GLY A 1 253 ? -4.789 9.047 29.297 1 98.81 253 GLY A N 1
ATOM 1916 C CA . GLY A 1 253 ? -3.455 9.602 29.125 1 98.81 253 GLY A CA 1
ATOM 1917 C C . GLY A 1 253 ? -3.096 9.867 27.672 1 98.81 253 GLY A C 1
ATOM 1918 O O . GLY A 1 253 ? -1.917 9.969 27.328 1 98.81 253 GLY A O 1
ATOM 1919 N N . ILE A 1 254 ? -4.074 9.961 26.812 1 98.88 254 ILE A N 1
ATOM 1920 C CA . ILE A 1 254 ? -3.773 10.219 25.422 1 98.88 254 ILE A CA 1
ATOM 1921 C C . ILE A 1 254 ? -3.088 11.578 25.281 1 98.88 254 ILE A C 1
ATOM 1923 O O . ILE A 1 254 ? -3.305 12.477 26.094 1 98.88 254 ILE A O 1
ATOM 1927 N N . ASP A 1 255 ? -2.242 11.742 24.25 1 98.94 255 ASP A N 1
ATOM 1928 C CA . ASP A 1 255 ? -1.428 12.945 24.125 1 98.94 255 ASP A CA 1
ATOM 1929 C C . ASP A 1 255 ? -2.098 13.969 23.203 1 98.94 255 ASP A C 1
ATOM 1931 O O . ASP A 1 255 ? -1.859 15.172 23.328 1 98.94 255 ASP A O 1
ATOM 1935 N N . ASN A 1 256 ? -2.832 13.492 22.25 1 98.88 256 ASN A N 1
ATOM 1936 C CA . ASN A 1 256 ? -3.385 14.297 21.156 1 98.88 256 ASN A CA 1
ATOM 1937 C C . ASN A 1 256 ? -4.672 13.695 20.609 1 98.88 256 ASN A C 1
ATOM 1939 O O . ASN A 1 256 ? -4.82 12.469 20.562 1 98.88 256 ASN A O 1
ATOM 1943 N N . LEU A 1 257 ? -5.66 14.539 20.312 1 98.88 257 LEU A N 1
ATOM 1944 C CA . LEU A 1 257 ? -6.895 14.141 19.656 1 98.88 257 LEU A CA 1
ATOM 1945 C C . LEU A 1 257 ? -7.008 14.781 18.281 1 98.88 257 LEU A C 1
ATOM 1947 O O . LEU A 1 257 ? -6.672 15.953 18.109 1 98.88 257 LEU A O 1
ATOM 1951 N N . GLU A 1 258 ? -7.512 14.023 17.328 1 98.69 258 GLU A N 1
ATOM 1952 C CA . GLU A 1 258 ? -7.551 14.453 15.93 1 98.69 258 GLU A CA 1
ATOM 1953 C C . GLU A 1 258 ? -8.914 15.031 15.57 1 98.69 258 GLU A C 1
ATOM 1955 O O . GLU A 1 258 ? -9.914 14.742 16.234 1 98.69 258 GLU A O 1
ATOM 1960 N N . HIS A 1 259 ? -8.922 15.914 14.57 1 98.12 259 HIS A N 1
ATOM 1961 C CA . HIS A 1 259 ? -10.102 16.438 13.898 1 98.12 259 HIS A CA 1
ATOM 1962 C C . HIS A 1 259 ? -10.859 17.406 14.805 1 98.12 259 HIS A C 1
ATOM 1964 O O . HIS A 1 259 ? -12.094 17.453 14.789 1 98.12 259 HIS A O 1
ATOM 1970 N N . GLY A 1 260 ? -10.109 18.203 15.609 1 98.38 260 GLY A N 1
ATOM 1971 C CA . GLY A 1 260 ? -10.797 19.141 16.484 1 98.38 260 GLY A CA 1
ATOM 1972 C C . GLY A 1 260 ? -11.812 18.469 17.391 1 98.38 260 GLY A C 1
ATOM 1973 O O . GLY A 1 260 ? -11.477 17.547 18.125 1 98.38 260 GLY A O 1
ATOM 1974 N N . PHE A 1 261 ? -13.07 18.859 17.156 1 98.19 261 PHE A N 1
ATOM 1975 C CA . PHE A 1 261 ? -14.117 18.328 18.016 1 98.19 261 PHE A CA 1
ATOM 1976 C C . PHE A 1 261 ? -15.203 17.641 17.188 1 98.19 261 PHE A C 1
ATOM 1978 O O . PHE A 1 261 ? -16.281 17.328 17.703 1 98.19 261 PHE A O 1
ATOM 1985 N N . VAL A 1 262 ? -14.828 17.328 15.953 1 96.19 262 VAL A N 1
ATOM 1986 C CA . VAL A 1 262 ? -15.797 16.828 14.984 1 96.19 262 VAL A CA 1
ATOM 1987 C C . VAL A 1 262 ? -16.172 15.391 15.312 1 96.19 262 VAL A C 1
ATOM 1989 O O . VAL A 1 262 ? -17.328 14.984 15.133 1 96.19 262 VAL A O 1
ATOM 1992 N N . VAL A 1 263 ? -15.25 14.609 15.828 1 97.06 263 VAL A N 1
ATOM 1993 C CA . VAL A 1 263 ? -15.492 13.172 15.969 1 97.06 263 VAL A CA 1
ATOM 1994 C C . VAL A 1 263 ? -15.711 12.828 17.438 1 97.06 263 VAL A C 1
ATOM 1996 O O . VAL A 1 263 ? -15.633 11.664 17.828 1 97.06 263 VAL A O 1
ATOM 1999 N N . ASN A 1 264 ? -15.953 13.852 18.25 1 98.06 264 ASN A N 1
ATOM 2000 C CA . ASN A 1 264 ? -16.281 13.656 19.656 1 98.06 264 ASN A CA 1
ATOM 2001 C C . ASN A 1 264 ? -17.656 13.023 19.828 1 98.06 264 ASN A C 1
ATOM 2003 O O . ASN A 1 264 ? -18.656 13.555 19.328 1 98.06 264 ASN A O 1
ATOM 2007 N N . THR A 1 265 ? -17.734 11.883 20.578 1 98.38 265 THR A N 1
ATOM 2008 C CA . THR A 1 265 ? -19 11.156 20.703 1 98.38 265 THR A CA 1
ATOM 2009 C C . THR A 1 265 ? -19.531 11.234 22.125 1 98.38 265 THR A C 1
ATOM 2011 O O . THR A 1 265 ? -20.453 10.492 22.484 1 98.38 265 THR A O 1
ATOM 2014 N N . GLN A 1 266 ? -19.078 12.133 22.953 1 98.06 266 GLN A N 1
ATOM 2015 C CA . GLN A 1 266 ? -19.25 12.07 24.406 1 98.06 266 GLN A CA 1
ATOM 2016 C C . GLN A 1 266 ? -20.703 12.336 24.781 1 98.06 266 GLN A C 1
ATOM 2018 O O . GLN A 1 266 ? -21.156 11.938 25.859 1 98.06 266 GLN A O 1
ATOM 2023 N N . LEU A 1 267 ? -21.5 13.039 23.922 1 97.81 267 LEU A N 1
ATOM 2024 C CA . LEU A 1 267 ? -22.875 13.367 24.266 1 97.81 267 LEU A CA 1
ATOM 2025 C C . LEU A 1 267 ? -23.859 12.602 23.375 1 97.81 267 LEU A C 1
ATOM 2027 O O . LEU A 1 267 ? -25.062 12.875 23.391 1 97.81 267 LEU A O 1
ATOM 2031 N N . ASP A 1 268 ? -23.297 11.695 22.469 1 97.62 268 ASP A N 1
ATOM 2032 C CA . ASP A 1 268 ? -24.188 10.922 21.609 1 97.62 268 ASP A CA 1
ATOM 2033 C C . ASP A 1 268 ? -25.141 10.062 22.438 1 97.62 268 ASP A C 1
ATOM 2035 O O . ASP A 1 268 ? -24.734 9.406 23.391 1 97.62 268 ASP A O 1
ATOM 2039 N N . PRO A 1 269 ? -26.438 10.078 21.812 1 93.31 269 PRO A N 1
ATOM 2040 C CA . PRO A 1 269 ? -27.375 9.234 22.547 1 93.31 269 PRO A CA 1
ATOM 2041 C C . PRO A 1 269 ? -27.078 7.75 22.422 1 93.31 269 PRO A C 1
ATOM 2043 O O . PRO A 1 269 ? -26.609 7.297 21.359 1 93.31 269 PRO A O 1
ATOM 2046 N N . ASP A 1 270 ? -26.984 6.984 23.438 1 88.88 270 ASP A N 1
ATOM 2047 C CA . ASP A 1 270 ? -26.828 5.535 23.438 1 88.88 270 ASP A CA 1
ATOM 2048 C C . ASP A 1 270 ? -25.344 5.152 23.406 1 88.88 270 ASP A C 1
ATOM 2050 O O . ASP A 1 270 ? -25 4.031 23.031 1 88.88 270 ASP A O 1
ATOM 2054 N N . LYS A 1 271 ? -24.484 6.199 23.469 1 96.25 271 LYS A N 1
ATOM 2055 C CA . LYS A 1 271 ? -23.078 5.871 23.562 1 96.25 271 LYS A CA 1
ATOM 2056 C C . LYS A 1 271 ? -22.828 4.793 24.625 1 96.25 271 LYS A C 1
ATOM 2058 O O . LYS A 1 271 ? -23.234 4.941 25.781 1 96.25 271 LYS A O 1
ATOM 2063 N N . GLN A 1 272 ? -22.219 3.648 24.094 1 97 272 GLN A N 1
ATOM 2064 C CA . GLN A 1 272 ? -21.812 2.559 24.969 1 97 272 GLN A CA 1
ATOM 2065 C C . GLN A 1 272 ? -20.297 2.441 25.031 1 97 272 GLN A C 1
ATOM 2067 O O . GLN A 1 272 ? -19.594 2.791 24.078 1 97 272 GLN A O 1
ATOM 2072 N N . ALA A 1 273 ? -19.859 1.929 26.188 1 96.75 273 ALA A N 1
ATOM 2073 C CA . ALA A 1 273 ? -18.422 1.759 26.375 1 96.75 273 ALA A CA 1
ATOM 2074 C C . ALA A 1 273 ? -17.828 0.89 25.266 1 96.75 273 ALA A C 1
ATOM 2076 O O . ALA A 1 273 ? -18.375 -0.17 24.938 1 96.75 273 ALA A O 1
ATOM 2077 N N . ASP A 1 274 ? -16.812 1.38 24.609 1 97.31 274 ASP A N 1
ATOM 2078 C CA . ASP A 1 274 ? -15.969 0.64 23.688 1 97.31 274 ASP A CA 1
ATOM 2079 C C . ASP A 1 274 ? -16.703 0.377 22.359 1 97.31 274 ASP A C 1
ATOM 2081 O O . ASP A 1 274 ? -16.297 -0.487 21.594 1 97.31 274 ASP A O 1
ATOM 2085 N N . LEU A 1 275 ? -17.781 1.077 22.156 1 96.62 275 LEU A N 1
ATOM 2086 C CA . LEU A 1 275 ? -18.531 0.926 20.922 1 96.62 275 LEU A CA 1
ATOM 2087 C C . LEU A 1 275 ? -18.75 2.279 20.25 1 96.62 275 LEU A C 1
ATOM 2089 O O . LEU A 1 275 ? -19.156 3.24 20.922 1 96.62 275 LEU A O 1
ATOM 2093 N N . CYS A 1 276 ? -18.422 2.363 19 1 96.56 276 CYS A N 1
ATOM 2094 C CA . CYS A 1 276 ? -18.75 3.562 18.234 1 96.56 276 CYS A CA 1
ATOM 2095 C C . CYS A 1 276 ? -20.25 3.65 17.984 1 96.56 276 CYS A C 1
ATOM 2097 O O . CYS A 1 276 ? -20.828 2.748 17.375 1 96.56 276 CYS A O 1
ATOM 2099 N N . PRO A 1 277 ? -20.891 4.672 18.453 1 96.75 277 PRO A N 1
ATOM 2100 C CA . PRO A 1 277 ? -22.328 4.793 18.156 1 96.75 277 PRO A CA 1
ATOM 2101 C C . PRO A 1 277 ? -22.594 5.016 16.656 1 96.75 277 PRO A C 1
ATOM 2103 O O . PRO A 1 277 ? -21.734 5.547 15.953 1 96.75 277 PRO A O 1
ATOM 2106 N N . LYS A 1 278 ? -23.781 4.676 16.25 1 93.56 278 LYS A N 1
ATOM 2107 C CA . LYS A 1 278 ? -24.172 4.824 14.844 1 93.56 278 LYS A CA 1
ATOM 2108 C C . LYS A 1 278 ? -24.141 6.289 14.422 1 93.56 278 LYS A C 1
ATOM 2110 O O . LYS A 1 278 ? -23.875 6.598 13.258 1 93.56 278 LYS A O 1
ATOM 2115 N N . THR A 1 279 ? -24.359 7.18 15.406 1 94.88 279 THR A N 1
ATOM 2116 C CA . THR A 1 279 ? -24.438 8.609 15.117 1 94.88 279 THR A CA 1
ATOM 2117 C C . THR A 1 279 ? -23.031 9.203 14.977 1 94.88 279 THR A C 1
ATOM 2119 O O . THR A 1 279 ? -22.875 10.305 14.453 1 94.88 279 THR A O 1
ATOM 2122 N N . SER A 1 280 ? -22.047 8.609 15.469 1 94.56 280 SER A N 1
ATOM 2123 C CA . SER A 1 280 ? -20.625 8.867 15.289 1 94.56 280 SER A CA 1
ATOM 2124 C C . SER A 1 280 ? -20.281 10.328 15.594 1 94.56 280 SER A C 1
ATOM 2126 O O . SER A 1 280 ? -19.5 10.953 14.867 1 94.56 280 SER A O 1
ATOM 2128 N N . GLY A 1 281 ? -20.969 10.914 16.547 1 96.06 281 GLY A N 1
ATOM 2129 C CA . GLY A 1 281 ? -20.562 12.211 17.047 1 96.06 281 GLY A CA 1
ATOM 2130 C C . GLY A 1 281 ? -21.469 13.344 16.609 1 96.06 281 GLY A C 1
ATOM 2131 O O . GLY A 1 281 ? -21.391 14.445 17.156 1 96.06 281 GLY A O 1
ATOM 2132 N N . THR A 1 282 ? -22.406 13.148 15.672 1 94.88 282 THR A N 1
ATOM 2133 C CA . THR A 1 282 ? -23.25 14.203 15.125 1 94.88 282 THR A CA 1
ATOM 2134 C C . THR A 1 282 ? -24.078 14.859 16.234 1 94.88 282 THR A C 1
ATOM 2136 O O . THR A 1 282 ? -24.125 16.078 16.344 1 94.88 282 THR A O 1
ATOM 2139 N N . PRO A 1 283 ? -24.719 14.094 17.188 1 96.38 283 PRO A N 1
ATOM 2140 C CA . PRO A 1 283 ? -25.469 14.734 18.281 1 96.38 283 PRO A CA 1
ATOM 2141 C C . PRO A 1 283 ? -24.594 15.586 19.188 1 96.38 283 PRO A C 1
ATOM 2143 O O . PRO A 1 283 ? -25.016 16.656 19.625 1 96.38 283 PRO A O 1
ATOM 2146 N N . THR A 1 284 ? -23.391 15.125 19.438 1 97.62 284 THR A N 1
ATOM 2147 C CA . THR A 1 284 ? -22.469 15.891 20.25 1 97.62 284 THR A CA 1
ATOM 2148 C C . THR A 1 284 ? -22.141 17.219 19.578 1 97.62 284 THR A C 1
ATOM 2150 O O . THR A 1 284 ? -22.172 18.281 20.234 1 97.62 284 THR A O 1
ATOM 2153 N N . ARG A 1 285 ? -21.859 17.219 18.266 1 95.56 285 ARG A N 1
ATOM 2154 C CA . ARG A 1 285 ? -21.547 18.422 17.516 1 95.56 285 ARG A CA 1
ATOM 2155 C C . ARG A 1 285 ? -22.719 19.391 17.516 1 95.56 285 ARG A C 1
ATOM 2157 O O . ARG A 1 285 ? -22.516 20.609 17.516 1 95.56 285 ARG A O 1
ATOM 2164 N N . GLN A 1 286 ? -23.906 18.844 17.516 1 94.69 286 GLN A N 1
ATOM 2165 C CA . GLN A 1 286 ? -25.109 19.672 17.484 1 94.69 286 GLN A CA 1
ATOM 2166 C C . GLN A 1 286 ? -25.375 20.281 18.859 1 94.69 286 GLN A C 1
ATOM 2168 O O . GLN A 1 286 ? -25.875 21.406 18.938 1 94.69 286 GLN A O 1
ATOM 2173 N N . LYS A 1 287 ? -25 19.625 19.844 1 95.56 287 LYS A N 1
ATOM 2174 C CA . LYS A 1 287 ? -25.391 20.047 21.188 1 95.56 287 LYS A CA 1
ATOM 2175 C C . LYS A 1 287 ? -24.297 20.891 21.828 1 95.56 287 LYS A C 1
ATOM 2177 O O . LYS A 1 287 ? -24.578 21.828 22.578 1 95.56 287 LYS A O 1
ATOM 2182 N N . MET A 1 288 ? -23.125 20.562 21.625 1 96.94 288 MET A N 1
ATOM 2183 C CA . MET A 1 288 ? -22.016 21.219 22.312 1 96.94 288 MET A CA 1
ATOM 2184 C C . MET A 1 288 ? -21.641 22.531 21.609 1 96.94 288 MET A C 1
ATOM 2186 O O . MET A 1 288 ? -21.203 22.531 20.469 1 96.94 288 MET A O 1
ATOM 2190 N N . LEU A 1 289 ? -21.797 23.609 22.297 1 96.75 289 LEU A N 1
ATOM 2191 C CA . LEU A 1 289 ? -21.438 24.953 21.844 1 96.75 289 LEU A CA 1
ATOM 2192 C C . LEU A 1 289 ? -20.203 25.469 22.562 1 96.75 289 LEU A C 1
ATOM 2194 O O . LEU A 1 289 ? -19.891 25.016 23.672 1 96.75 289 LEU A O 1
ATOM 2198 N N . PRO A 1 290 ? -19.484 26.406 21.953 1 96.75 290 PRO A N 1
ATOM 2199 C CA . PRO A 1 290 ? -18.219 26.859 22.547 1 96.75 290 PRO A CA 1
ATOM 2200 C C . PRO A 1 290 ? -18.375 27.359 23.984 1 96.75 290 PRO A C 1
ATOM 2202 O O . PRO A 1 290 ? -17.469 27.188 24.797 1 96.75 290 PRO A O 1
ATOM 2205 N N . ASP A 1 291 ? -19.547 27.891 24.297 1 96.25 291 ASP A N 1
ATOM 2206 C CA . ASP A 1 291 ? -19.734 28.469 25.609 1 96.25 291 ASP A CA 1
ATOM 2207 C C . ASP A 1 291 ? -20.594 27.562 26.484 1 96.25 291 ASP A C 1
ATOM 2209 O O . ASP A 1 291 ? -20.953 27.938 27.609 1 96.25 291 ASP A O 1
ATOM 2213 N N . SER A 1 292 ? -20.906 26.375 26.031 1 97.56 292 SER A N 1
ATOM 2214 C CA . SER A 1 292 ? -21.688 25.453 26.828 1 97.56 292 SER A CA 1
ATOM 2215 C C . SER A 1 292 ? -20.891 24.906 28 1 97.56 292 SER A C 1
ATOM 2217 O O . SER A 1 292 ? -19.656 24.891 27.953 1 97.56 292 SER A O 1
ATOM 2219 N N . PRO A 1 293 ? -21.578 24.484 29.078 1 97.94 293 PRO A N 1
ATOM 2220 C CA . PRO A 1 293 ? -20.875 23.875 30.219 1 97.94 293 PRO A CA 1
ATOM 2221 C C . PRO A 1 293 ? -20.094 22.625 29.812 1 97.94 293 PRO A C 1
ATOM 2223 O O . PRO A 1 293 ? -19.016 22.359 30.344 1 97.94 293 PRO A O 1
ATOM 2226 N N . GLU A 1 294 ? -20.656 21.859 28.906 1 97.62 294 GLU A N 1
ATOM 2227 C CA . GLU A 1 294 ? -20 20.641 28.453 1 97.62 294 GLU A CA 1
ATOM 2228 C C . GLU A 1 294 ? -18.672 20.969 27.766 1 97.62 294 GLU A C 1
ATOM 2230 O O . GLU A 1 294 ? -17.672 20.297 28 1 97.62 294 GLU A O 1
ATOM 2235 N N . ALA A 1 295 ? -18.703 21.984 26.922 1 98.44 295 ALA A N 1
ATOM 2236 C CA . ALA A 1 295 ? -17.5 22.391 26.219 1 98.44 295 ALA A CA 1
ATOM 2237 C C . ALA A 1 295 ? -16.438 22.891 27.203 1 98.44 295 ALA A C 1
ATOM 2239 O O . ALA A 1 295 ? -15.273 22.5 27.125 1 98.44 295 ALA A O 1
ATOM 2240 N N . LYS A 1 296 ? -16.859 23.703 28.109 1 98.31 296 LYS A N 1
ATOM 2241 C CA . LYS A 1 296 ? -15.93 24.266 29.094 1 98.31 296 LYS A CA 1
ATOM 2242 C C . LYS A 1 296 ? -15.297 23.172 29.953 1 98.31 296 LYS A C 1
ATOM 2244 O O . LYS A 1 296 ? -14.102 23.219 30.234 1 98.31 296 LYS A O 1
ATOM 2249 N N . ALA A 1 297 ? -16.156 22.234 30.344 1 98.62 297 ALA A N 1
ATOM 2250 C CA . ALA A 1 297 ? -15.648 21.109 31.125 1 98.62 297 ALA A CA 1
ATOM 2251 C C . ALA A 1 297 ? -14.641 20.297 30.328 1 98.62 297 ALA A C 1
ATOM 2253 O O . ALA A 1 297 ? -13.609 19.875 30.859 1 98.62 297 ALA A O 1
ATOM 2254 N N . LEU A 1 298 ? -14.93 20.047 29.094 1 98.81 298 LEU A N 1
ATOM 2255 C CA . LEU A 1 298 ? -14.031 19.297 28.234 1 98.81 298 LEU A CA 1
ATOM 2256 C C . LEU A 1 298 ? -12.719 20.047 28.031 1 98.81 298 LEU A C 1
ATOM 2258 O O . LEU A 1 298 ? -11.641 19.453 28.125 1 98.81 298 LEU A O 1
ATOM 2262 N N . PHE A 1 299 ? -12.789 21.391 27.734 1 98.81 299 PHE A N 1
ATOM 2263 C CA . PHE A 1 299 ? -11.586 22.188 27.547 1 98.81 299 PHE A CA 1
ATOM 2264 C C . PHE A 1 299 ? -10.68 22.094 28.766 1 98.81 299 PHE A C 1
ATOM 2266 O O . PHE A 1 299 ? -9.484 21.812 28.641 1 98.81 299 PHE A O 1
ATOM 2273 N N . LYS A 1 300 ? -11.266 22.266 29.891 1 98.75 300 LYS A N 1
ATOM 2274 C CA . LYS A 1 300 ? -10.5 22.219 31.141 1 98.75 300 LYS A CA 1
ATOM 2275 C C . LYS A 1 300 ? -9.82 20.859 31.297 1 98.75 300 LYS A C 1
ATOM 2277 O O . LYS A 1 300 ? -8.648 20.797 31.672 1 98.75 300 LYS A O 1
ATOM 2282 N N . LEU A 1 301 ? -10.594 19.812 31.031 1 98.81 301 LEU A N 1
ATOM 2283 C CA . LEU A 1 301 ? -10.062 18.469 31.172 1 98.81 301 LEU A CA 1
ATOM 2284 C C . LEU A 1 301 ? -8.867 18.266 30.25 1 98.81 301 LEU A C 1
ATOM 2286 O O . LEU A 1 301 ? -7.832 17.734 30.672 1 98.81 301 LEU A O 1
ATOM 2290 N N . LEU A 1 302 ? -9 18.625 29 1 98.94 302 LEU A N 1
ATOM 2291 C CA . LEU A 1 302 ? -7.945 18.453 28 1 98.94 302 LEU A CA 1
ATOM 2292 C C . LEU A 1 302 ? -6.715 19.266 28.359 1 98.94 302 LEU A C 1
ATOM 2294 O O . LEU A 1 302 ? -5.586 18.797 28.25 1 98.94 302 LEU A O 1
ATOM 2298 N N . ILE A 1 303 ? -6.898 20.531 28.812 1 98.81 303 ILE A N 1
ATOM 2299 C CA . ILE A 1 303 ? -5.809 21.422 29.188 1 98.81 303 ILE A CA 1
ATOM 2300 C C . ILE A 1 303 ? -5.094 20.891 30.422 1 98.81 303 ILE A C 1
ATOM 2302 O O . ILE A 1 303 ? -3.863 20.828 30.469 1 98.81 303 ILE A O 1
ATOM 2306 N N . ASP A 1 304 ? -5.863 20.422 31.438 1 98.69 304 ASP A N 1
ATOM 2307 C CA . ASP A 1 304 ? -5.301 19.875 32.688 1 98.69 304 ASP A CA 1
ATOM 2308 C C . ASP A 1 304 ? -4.453 18.641 32.406 1 98.69 304 ASP A C 1
ATOM 2310 O O . ASP A 1 304 ? -3.463 18.391 33.094 1 98.69 304 ASP A O 1
ATOM 2314 N N . HIS A 1 305 ? -4.848 17.875 31.422 1 98.69 305 HIS A N 1
ATOM 2315 C CA . HIS A 1 305 ? -4.145 16.641 31.094 1 98.69 305 HIS A CA 1
ATOM 2316 C C . HIS A 1 305 ? -3.139 16.875 29.969 1 98.69 305 HIS A C 1
ATOM 2318 O O . HIS A 1 305 ? -2.529 15.914 29.484 1 98.69 305 HIS A O 1
ATOM 2324 N N . HIS A 1 306 ? -2.945 18.094 29.469 1 98.5 306 HIS A N 1
ATOM 2325 C CA . HIS A 1 306 ? -1.997 18.484 28.438 1 98.5 306 HIS A CA 1
ATOM 2326 C C . HIS A 1 306 ? -2.268 17.734 27.141 1 98.5 306 HIS A C 1
ATOM 2328 O O . HIS A 1 306 ? -1.336 17.25 26.484 1 98.5 306 HIS A O 1
ATOM 2334 N N . VAL A 1 307 ? -3.535 17.531 26.781 1 98.94 307 VAL A N 1
ATOM 2335 C CA . VAL A 1 307 ? -3.93 16.891 25.531 1 98.94 307 VAL A CA 1
ATOM 2336 C C . VAL A 1 307 ? -4.066 17.953 24.438 1 98.94 307 VAL A C 1
ATOM 2338 O O . VAL A 1 307 ? -4.824 18.906 24.578 1 98.94 307 VAL A O 1
ATOM 2341 N N . ALA A 1 308 ? -3.303 17.812 23.359 1 98.94 308 ALA A N 1
ATOM 2342 C CA . ALA A 1 308 ? -3.414 18.703 22.219 1 98.94 308 ALA A CA 1
ATOM 2343 C C . ALA A 1 308 ? -4.578 18.312 21.312 1 98.94 308 ALA A C 1
ATOM 2345 O O . ALA A 1 308 ? -5.039 17.156 21.359 1 98.94 308 ALA A O 1
ATOM 2346 N N . ILE A 1 309 ? -5.082 19.25 20.578 1 98.88 309 ILE A N 1
ATOM 2347 C CA . ILE A 1 309 ? -6.098 19.031 19.547 1 98.88 309 ILE A CA 1
ATOM 2348 C C . ILE A 1 309 ? -5.531 19.359 18.172 1 98.88 309 ILE A C 1
ATOM 2350 O O . ILE A 1 309 ? -4.949 20.438 17.984 1 98.88 309 ILE A O 1
ATOM 2354 N N . THR A 1 310 ? -5.676 18.453 17.203 1 98.94 310 THR A N 1
ATOM 2355 C CA . THR A 1 310 ? -5.266 18.75 15.844 1 98.94 310 THR A CA 1
ATOM 2356 C C . THR A 1 310 ? -6.457 19.234 15.016 1 98.94 310 THR A C 1
ATOM 2358 O O . THR A 1 310 ? -7.445 18.516 14.867 1 98.94 310 THR A O 1
ATOM 2361 N N . SER A 1 311 ? -6.344 20.422 14.539 1 98.75 311 SER A N 1
ATOM 2362 C CA . SER A 1 311 ? -7.305 20.984 13.602 1 98.75 311 SER A CA 1
ATOM 2363 C C . SER A 1 311 ? -7.117 20.422 12.203 1 98.75 311 SER A C 1
ATOM 2365 O O . SER A 1 311 ? -6.004 20.422 11.672 1 98.75 311 SER A O 1
ATOM 2367 N N . THR A 1 312 ? -8.188 19.859 11.617 1 97.81 312 THR A N 1
ATOM 2368 C CA . THR A 1 312 ? -8.18 19.375 10.242 1 97.81 312 THR A CA 1
ATOM 2369 C C . THR A 1 312 ? -9.359 19.953 9.461 1 97.81 312 THR A C 1
ATOM 2371 O O . THR A 1 312 ? -10.086 19.203 8.797 1 97.81 312 THR A O 1
ATOM 2374 N N . LEU A 1 313 ? -9.484 21.172 9.406 1 96.12 313 LEU A N 1
ATOM 2375 C CA . LEU A 1 313 ? -10.672 21.859 8.898 1 96.12 313 LEU A CA 1
ATOM 2376 C C . LEU A 1 313 ? -10.883 21.562 7.418 1 96.12 313 LEU A C 1
ATOM 2378 O O . LEU A 1 313 ? -12.016 21.391 6.973 1 96.12 313 LEU A O 1
ATOM 2382 N N . PRO A 1 314 ? -9.805 21.406 6.613 1 94.38 314 PRO A N 1
ATOM 2383 C CA . PRO A 1 314 ? -10.016 21.219 5.18 1 94.38 314 PRO A CA 1
ATOM 2384 C C . PRO A 1 314 ? -10.82 19.953 4.871 1 94.38 314 PRO A C 1
ATOM 2386 O O . PRO A 1 314 ? -11.656 19.953 3.963 1 94.38 314 PRO A O 1
ATOM 2389 N N . VAL A 1 315 ? -10.648 18.891 5.598 1 93.5 315 VAL A N 1
ATOM 2390 C CA . VAL A 1 315 ? -11.273 17.625 5.254 1 93.5 315 VAL A CA 1
ATOM 2391 C C . VAL A 1 315 ? -12.773 17.688 5.551 1 93.5 315 VAL A C 1
ATOM 2393 O O . VAL A 1 315 ? -13.562 16.953 4.965 1 93.5 315 VAL A O 1
ATOM 2396 N N . PHE A 1 316 ? -13.211 18.625 6.32 1 91.19 316 PHE A N 1
ATOM 2397 C CA . PHE A 1 316 ? -14.617 18.734 6.699 1 91.19 316 PHE A CA 1
ATOM 2398 C C . PHE A 1 316 ? -15.266 19.922 6.023 1 91.19 316 PHE A C 1
ATOM 2400 O O . PHE A 1 316 ? -16.453 20.172 6.203 1 91.19 316 PHE A O 1
ATOM 2407 N N . GLU A 1 317 ? -14.414 20.594 5.297 1 87.25 317 GLU A N 1
ATOM 2408 C CA . GLU A 1 317 ? -14.953 21.797 4.645 1 87.25 317 GLU A CA 1
ATOM 2409 C C . GLU A 1 317 ? -16.047 21.422 3.652 1 87.25 317 GLU A C 1
ATOM 2411 O O . GLU A 1 317 ? -15.898 20.484 2.863 1 87.25 317 GLU A O 1
ATOM 2416 N N . ALA A 1 318 ? -17.25 21.812 3.869 1 63.84 318 ALA A N 1
ATOM 2417 C CA . ALA A 1 318 ? -18.469 21.469 3.137 1 63.84 318 ALA A CA 1
ATOM 2418 C C . ALA A 1 318 ? -18.453 22.078 1.732 1 63.84 318 ALA A C 1
ATOM 2420 O O . ALA A 1 318 ? -18.141 23.25 1.56 1 63.84 318 ALA A O 1
ATOM 2421 N N . ASP A 1 319 ? -18.641 21.031 0.766 1 58.69 319 ASP A N 1
ATOM 2422 C CA . ASP A 1 319 ? -18.844 21.5 -0.601 1 58.69 319 ASP A CA 1
ATOM 2423 C C . ASP A 1 319 ? -20.172 22.25 -0.736 1 58.69 319 ASP A C 1
ATOM 2425 O O . ASP A 1 319 ? -21.109 21.984 0.017 1 58.69 319 ASP A O 1
ATOM 2429 N N . GLY A 1 320 ? -20.219 23.375 -1.454 1 54.34 320 GLY A N 1
ATOM 2430 C CA . GLY A 1 320 ? -21.438 24.125 -1.751 1 54.34 320 GLY A CA 1
ATOM 2431 C C . GLY A 1 320 ? -21.609 25.344 -0.88 1 54.34 320 GLY A C 1
ATOM 2432 O O . GLY A 1 320 ? -22.312 26.297 -1.264 1 54.34 320 GLY A O 1
ATOM 2433 N N . ASN A 1 321 ? -21.266 25.203 0.441 1 49.91 321 ASN A N 1
ATOM 2434 C CA . ASN A 1 321 ? -21.469 26.359 1.305 1 49.91 321 ASN A CA 1
ATOM 2435 C C . ASN A 1 321 ? -20.406 27.438 1.044 1 49.91 321 ASN A C 1
ATOM 2437 O O . ASN A 1 321 ? -20.047 28.188 1.952 1 49.91 321 ASN A O 1
ATOM 2441 N N . GLY A 1 322 ? -19.922 27.266 -0.173 1 57.72 322 GLY A N 1
ATOM 2442 C CA . GLY A 1 322 ? -18.984 28.359 -0.413 1 57.72 322 GLY A CA 1
ATOM 2443 C C . GLY A 1 322 ? -17.547 27.875 -0.562 1 57.72 322 GLY A C 1
ATOM 2444 O O . GLY A 1 322 ? -16.641 28.688 -0.742 1 57.72 322 GLY A O 1
ATOM 2445 N N . ARG A 1 323 ? -17.391 26.547 -0.373 1 66.25 323 ARG A N 1
ATOM 2446 C CA . ARG A 1 323 ? -16.031 26.125 -0.662 1 66.25 323 ARG A CA 1
ATOM 2447 C C . ARG A 1 323 ? -15.711 26.297 -2.145 1 66.25 323 ARG A C 1
ATOM 2449 O O . ARG A 1 323 ? -16.375 25.703 -2.998 1 66.25 323 ARG A O 1
ATOM 2456 N N . PRO A 1 324 ? -14.75 27.016 -2.312 1 74.19 324 PRO A N 1
ATOM 2457 C CA . PRO A 1 324 ? -14.406 27.188 -3.727 1 74.19 324 PRO A CA 1
ATOM 2458 C C . PRO A 1 324 ? -13.914 25.891 -4.367 1 74.19 324 PRO A C 1
ATOM 2460 O O . PRO A 1 324 ? -13.367 25.031 -3.682 1 74.19 324 PRO A O 1
ATOM 2463 N N . PRO A 1 325 ? -14.391 25.656 -5.582 1 84.56 325 PRO A N 1
ATOM 2464 C CA . PRO A 1 325 ? -13.797 24.531 -6.316 1 84.56 325 PRO A CA 1
ATOM 2465 C C . PRO A 1 325 ? -12.273 24.562 -6.316 1 84.56 325 PRO A C 1
ATOM 2467 O O . PRO A 1 325 ? -11.68 25.625 -6.137 1 84.56 325 PRO A O 1
ATOM 2470 N N . LEU A 1 326 ? -11.742 23.391 -6.426 1 88.69 326 LEU A N 1
ATOM 2471 C CA . LEU A 1 326 ? -10.289 23.344 -6.562 1 88.69 326 LEU A CA 1
ATOM 2472 C C . LEU A 1 326 ? -9.828 24.141 -7.773 1 88.69 326 LEU A C 1
ATOM 2474 O O . LEU A 1 326 ? -10.477 24.109 -8.828 1 88.69 326 LEU A O 1
ATOM 2478 N N . GLU A 1 327 ? -8.719 24.844 -7.586 1 88.88 327 GLU A N 1
ATOM 2479 C CA . GLU A 1 327 ? -8.133 25.609 -8.688 1 88.88 327 GLU A CA 1
ATOM 2480 C C . GLU A 1 327 ? -7.652 24.688 -9.797 1 88.88 327 GLU A C 1
ATOM 2482 O O . GLU A 1 327 ? -7.312 23.531 -9.555 1 88.88 327 GLU A O 1
ATOM 2487 N N . PRO A 1 328 ? -7.574 25.219 -10.984 1 89.75 328 PRO A N 1
ATOM 2488 C CA . PRO A 1 328 ? -7.137 24.422 -12.125 1 89.75 328 PRO A CA 1
ATOM 2489 C C . PRO A 1 328 ? -5.762 23.781 -11.914 1 89.75 328 PRO A C 1
ATOM 2491 O O . PRO A 1 328 ? -5.535 22.641 -12.312 1 89.75 328 PRO A O 1
ATOM 2494 N N . ARG A 1 329 ? -4.895 24.484 -11.273 1 87.31 329 ARG A N 1
ATOM 2495 C CA . ARG A 1 329 ? -3.547 23.953 -11.078 1 87.31 329 ARG A CA 1
ATOM 2496 C C . ARG A 1 329 ? -3.566 22.734 -10.172 1 87.31 329 ARG A C 1
ATOM 2498 O O . ARG A 1 329 ? -2.742 21.828 -10.328 1 87.31 329 ARG A O 1
ATOM 2505 N N . ILE A 1 330 ? -4.492 22.734 -9.289 1 90.19 330 ILE A N 1
ATOM 2506 C CA . ILE A 1 330 ? -4.637 21.594 -8.391 1 90.19 330 ILE A CA 1
ATOM 2507 C C . ILE A 1 330 ? -5.242 20.406 -9.148 1 90.19 330 ILE A C 1
ATOM 2509 O O . ILE A 1 330 ? -4.77 19.281 -9.023 1 90.19 330 ILE A O 1
ATOM 2513 N N . LEU A 1 331 ? -6.242 20.688 -9.969 1 91.19 331 LEU A N 1
ATOM 2514 C CA . LEU A 1 331 ? -6.859 19.656 -10.797 1 91.19 331 LEU A CA 1
ATOM 2515 C C . LEU A 1 331 ? -5.84 19.031 -11.742 1 91.19 331 LEU A C 1
ATOM 2517 O O . LEU A 1 331 ? -5.887 17.828 -12.008 1 91.19 331 LEU A O 1
ATOM 2521 N N . ALA A 1 332 ? -4.949 19.859 -12.164 1 89.94 332 ALA A N 1
ATOM 2522 C CA . ALA A 1 332 ? -3.953 19.406 -13.133 1 89.94 332 ALA A CA 1
ATOM 2523 C C . ALA A 1 332 ? -2.984 18.422 -12.508 1 89.94 332 ALA A C 1
ATOM 2525 O O . ALA A 1 332 ? -2.357 17.625 -13.211 1 89.94 332 ALA A O 1
ATOM 2526 N N . ALA A 1 333 ? -2.867 18.422 -11.203 1 91.38 333 ALA A N 1
ATOM 2527 C CA . ALA A 1 333 ? -1.97 17.516 -10.5 1 91.38 333 ALA A CA 1
ATOM 2528 C C . ALA A 1 333 ? -2.582 16.125 -10.391 1 91.38 333 ALA A C 1
ATOM 2530 O O . ALA A 1 333 ? -1.87 15.141 -10.156 1 91.38 333 ALA A O 1
ATOM 2531 N N . MET A 1 334 ? -3.834 16 -10.625 1 91.62 334 MET A N 1
ATOM 2532 C CA . MET A 1 334 ? -4.562 14.773 -10.352 1 91.62 334 MET A CA 1
ATOM 2533 C C . MET A 1 334 ? -4.539 13.844 -11.562 1 91.62 334 MET A C 1
ATOM 2535 O O . MET A 1 334 ? -4.523 14.312 -12.703 1 91.62 334 MET A O 1
ATOM 2539 N N . THR A 1 335 ? -4.527 12.555 -11.289 1 88.38 335 THR A N 1
ATOM 2540 C CA . THR A 1 335 ? -4.812 11.609 -12.359 1 88.38 335 THR A CA 1
ATOM 2541 C C . THR A 1 335 ? -6.23 11.797 -12.891 1 88.38 335 THR A C 1
ATOM 2543 O O . THR A 1 335 ? -7.082 12.375 -12.203 1 88.38 335 THR A O 1
ATOM 2546 N N . PRO A 1 336 ? -6.512 11.289 -14.055 1 86.38 336 PRO A N 1
ATOM 2547 C CA . PRO A 1 336 ? -7.879 11.406 -14.57 1 86.38 336 PRO A CA 1
ATOM 2548 C C . PRO A 1 336 ? -8.914 10.766 -13.648 1 86.38 336 PRO A C 1
ATOM 2550 O O . PRO A 1 336 ? -10 11.312 -13.453 1 86.38 336 PRO A O 1
ATOM 2553 N N . GLN A 1 337 ? -8.562 9.656 -13.07 1 85.12 337 GLN A N 1
ATOM 2554 C CA . GLN A 1 337 ? -9.5 8.961 -12.195 1 85.12 337 GLN A CA 1
ATOM 2555 C C . GLN A 1 337 ? -9.781 9.773 -10.938 1 85.12 337 GLN A C 1
ATOM 2557 O O . GLN A 1 337 ? -10.938 9.906 -10.516 1 85.12 337 GLN A O 1
ATOM 2562 N N . ALA A 1 338 ? -8.75 10.344 -10.336 1 88.94 338 ALA A N 1
ATOM 2563 C CA . ALA A 1 338 ? -8.898 11.148 -9.125 1 88.94 338 ALA A CA 1
ATOM 2564 C C . ALA A 1 338 ? -9.695 12.422 -9.414 1 88.94 338 ALA A C 1
ATOM 2566 O O . ALA A 1 338 ? -10.539 12.828 -8.617 1 88.94 338 ALA A O 1
ATOM 2567 N N . ARG A 1 339 ? -9.422 13.008 -10.547 1 91 339 ARG A N 1
ATOM 2568 C CA . ARG A 1 339 ? -10.109 14.234 -10.953 1 91 339 ARG A CA 1
ATOM 2569 C C . ARG A 1 339 ? -11.594 13.977 -11.164 1 91 339 ARG A C 1
ATOM 2571 O O . ARG A 1 339 ? -12.438 14.758 -10.711 1 91 339 ARG A O 1
ATOM 2578 N N . GLU A 1 340 ? -11.906 12.891 -11.859 1 90 340 GLU A N 1
ATOM 2579 C CA . GLU A 1 340 ? -13.297 12.547 -12.117 1 90 340 GLU A CA 1
ATOM 2580 C C . GLU A 1 340 ? -14.047 12.273 -10.82 1 90 340 GLU A C 1
ATOM 2582 O O . GLU A 1 340 ? -15.18 12.734 -10.641 1 90 340 GLU A O 1
ATOM 2587 N N . ALA A 1 341 ? -13.438 11.57 -9.953 1 89.38 341 ALA A N 1
ATOM 2588 C CA . ALA A 1 341 ? -14.062 11.281 -8.664 1 89.38 341 ALA A CA 1
ATOM 2589 C C . ALA A 1 341 ? -14.367 12.562 -7.898 1 89.38 341 ALA A C 1
ATOM 2591 O O . ALA A 1 341 ? -15.469 12.734 -7.367 1 89.38 341 ALA A O 1
ATOM 2592 N N . TYR A 1 342 ? -13.43 13.5 -7.832 1 91.06 342 TYR A N 1
ATOM 2593 C CA . TYR A 1 342 ? -13.625 14.789 -7.168 1 91.06 342 TYR A CA 1
ATOM 2594 C C . TYR A 1 342 ? -14.797 15.547 -7.785 1 91.06 342 TYR A C 1
ATOM 2596 O O . TYR A 1 342 ? -15.656 16.062 -7.07 1 91.06 342 TYR A O 1
ATOM 2604 N N . LEU A 1 343 ? -14.812 15.555 -9.117 1 91.25 343 LEU A N 1
ATOM 2605 C CA . LEU A 1 343 ? -15.836 16.312 -9.82 1 91.25 343 LEU A CA 1
ATOM 2606 C C . LEU A 1 343 ? -17.219 15.688 -9.617 1 91.25 343 LEU A C 1
ATOM 2608 O O . LEU A 1 343 ? -18.219 16.391 -9.5 1 91.25 343 LEU A O 1
ATOM 2612 N N . TYR A 1 344 ? -17.281 14.352 -9.578 1 90.62 344 TYR A N 1
ATOM 2613 C CA . TYR A 1 344 ? -18.547 13.68 -9.312 1 90.62 344 TYR A CA 1
ATOM 2614 C C . TYR A 1 344 ? -19.062 14.023 -7.922 1 90.62 344 TYR A C 1
ATOM 2616 O O . TYR A 1 344 ? -20.25 14.344 -7.754 1 90.62 344 TYR A O 1
ATOM 2624 N N . VAL A 1 345 ? -18.203 13.992 -6.938 1 89.31 345 VAL A N 1
ATOM 2625 C CA . VAL A 1 345 ? -18.609 14.281 -5.566 1 89.31 345 VAL A CA 1
ATOM 2626 C C . VAL A 1 345 ? -19.094 15.727 -5.465 1 89.31 345 VAL A C 1
ATOM 2628 O O . VAL A 1 345 ? -20.125 15.992 -4.844 1 89.31 345 VAL A O 1
ATOM 2631 N N . ARG A 1 346 ? -18.312 16.641 -6.031 1 87.56 346 ARG A N 1
ATOM 2632 C CA . ARG A 1 346 ? -18.719 18.031 -6.008 1 87.56 346 ARG A CA 1
ATOM 2633 C C . ARG A 1 346 ? -20.078 18.234 -6.641 1 87.56 346 ARG A C 1
ATOM 2635 O O . ARG A 1 346 ? -20.922 18.953 -6.102 1 87.56 346 ARG A O 1
ATOM 2642 N N . ASN A 1 347 ? -20.25 17.594 -7.77 1 88.12 347 ASN A N 1
ATOM 2643 C CA . ASN A 1 347 ? -21.531 17.719 -8.461 1 88.12 347 ASN A CA 1
ATOM 2644 C C . ASN A 1 347 ? -22.672 17.141 -7.629 1 88.12 347 ASN A C 1
ATOM 2646 O O . ASN A 1 347 ? -23.75 17.734 -7.555 1 88.12 347 ASN A O 1
ATOM 2650 N N . LEU A 1 348 ? -22.469 16.047 -7.027 1 86.88 348 LEU A N 1
ATOM 2651 C CA . LEU A 1 348 ? -23.469 15.414 -6.18 1 86.88 348 LEU A CA 1
ATOM 2652 C C . LEU A 1 348 ? -23.812 16.312 -4.992 1 86.88 348 LEU A C 1
ATOM 2654 O O . LEU A 1 348 ? -24.984 16.484 -4.664 1 86.88 348 LEU A O 1
ATOM 2658 N N . GLN A 1 349 ? -22.828 16.875 -4.41 1 83.69 349 GLN A N 1
ATOM 2659 C CA . GLN A 1 349 ? -23.047 17.734 -3.246 1 83.69 349 GLN A CA 1
ATOM 2660 C C . GLN A 1 349 ? -23.766 19.031 -3.639 1 83.69 349 GLN A C 1
ATOM 2662 O O . GLN A 1 349 ? -24.625 19.5 -2.91 1 83.69 349 GLN A O 1
ATOM 2667 N N . SER A 1 350 ? -23.406 19.547 -4.793 1 82.5 350 SER A N 1
ATOM 2668 C CA . SER A 1 350 ? -23.969 20.828 -5.223 1 82.5 350 SER A CA 1
ATOM 2669 C C . SER A 1 350 ? -25.406 20.672 -5.676 1 82.5 350 SER A C 1
ATOM 2671 O O . SER A 1 350 ? -26.172 21.641 -5.684 1 82.5 350 SER A O 1
ATOM 2673 N N . THR A 1 351 ? -25.766 19.438 -6.012 1 85.44 351 THR A N 1
ATOM 2674 C CA . THR A 1 351 ? -27.109 19.234 -6.531 1 85.44 351 THR A CA 1
ATOM 2675 C C . THR A 1 351 ? -28 18.578 -5.48 1 85.44 351 THR A C 1
ATOM 2677 O O . THR A 1 351 ? -29.188 18.375 -5.711 1 85.44 351 THR A O 1
ATOM 2680 N N . ALA A 1 352 ? -27.391 18.266 -4.355 1 83.94 352 ALA A N 1
ATOM 2681 C CA . ALA A 1 352 ? -28.172 17.656 -3.281 1 83.94 352 ALA A CA 1
ATOM 2682 C C . ALA A 1 352 ? -29.188 18.641 -2.707 1 83.94 352 ALA A C 1
ATOM 2684 O O . ALA A 1 352 ? -28.953 19.844 -2.695 1 83.94 352 ALA A O 1
ATOM 2685 N N . PRO A 1 353 ? -30.281 18.094 -2.191 1 81.5 353 PRO A N 1
ATOM 2686 C CA . PRO A 1 353 ? -31.297 18.953 -1.603 1 81.5 353 PRO A CA 1
ATOM 2687 C C . PRO A 1 353 ? -30.75 19.828 -0.468 1 81.5 353 PRO A C 1
ATOM 2689 O O . PRO A 1 353 ? -31.141 20.984 -0.337 1 81.5 353 PRO A O 1
ATOM 2692 N N . ALA A 1 354 ? -29.938 19.281 0.234 1 78.69 354 ALA A N 1
ATOM 2693 C CA . ALA A 1 354 ? -29.391 20.016 1.374 1 78.69 354 ALA A CA 1
ATOM 2694 C C . ALA A 1 354 ? -28.641 21.266 0.916 1 78.69 354 ALA A C 1
ATOM 2696 O O . ALA A 1 354 ? -28.594 22.266 1.637 1 78.69 354 ALA A O 1
ATOM 2697 N N . ALA A 1 355 ? -28.094 21.234 -0.213 1 75.25 355 ALA A N 1
ATOM 2698 C CA . ALA A 1 355 ? -27.328 22.359 -0.746 1 75.25 355 ALA A CA 1
ATOM 2699 C C . ALA A 1 355 ? -28.219 23.578 -0.985 1 75.25 355 ALA A C 1
ATOM 2701 O O . ALA A 1 355 ? -27.734 24.719 -1.022 1 75.25 355 ALA A O 1
ATOM 2702 N N . ARG A 1 356 ? -29.531 23.406 -0.986 1 77 356 ARG A N 1
ATOM 2703 C CA . ARG A 1 356 ? -30.484 24.469 -1.276 1 77 356 ARG A CA 1
ATOM 2704 C C . ARG A 1 356 ? -31.125 25 0.004 1 77 356 ARG A C 1
ATOM 2706 O O . AR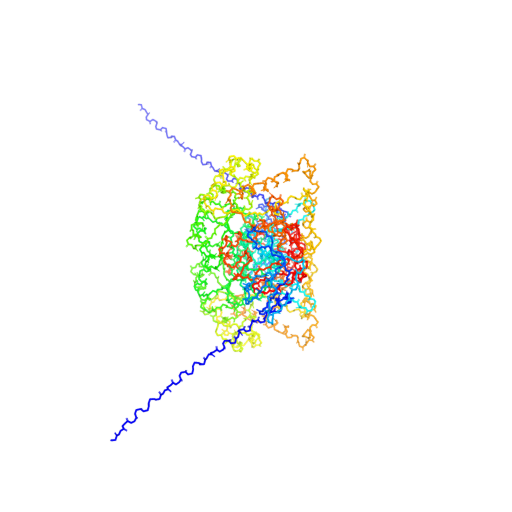G A 1 356 ? -31.859 25.984 -0.024 1 77 356 ARG A O 1
ATOM 2713 N N . GLN A 1 357 ? -30.734 24.219 1.014 1 80.44 357 GLN A N 1
ATOM 2714 C CA . GLN A 1 357 ? -31.297 24.672 2.275 1 80.44 357 GLN A CA 1
ATOM 2715 C C . GLN A 1 357 ? -30.562 25.922 2.785 1 80.44 357 GLN A C 1
ATOM 2717 O O . GLN A 1 357 ? -29.375 26.094 2.514 1 80.44 357 GLN A O 1
ATOM 2722 N N . ASN A 1 358 ? -31.406 26.781 3.492 1 78.31 358 ASN A N 1
ATOM 2723 C CA . ASN A 1 358 ? -30.859 27.969 4.125 1 78.31 358 ASN A CA 1
ATOM 2724 C C . ASN A 1 358 ? -31.281 28.078 5.59 1 78.31 358 ASN A C 1
ATOM 2726 O O . ASN A 1 358 ? -32.438 28.344 5.887 1 78.31 358 ASN A O 1
ATOM 2730 N N . PRO A 1 359 ? -30.484 27.812 6.449 1 80.44 359 PRO A N 1
ATOM 2731 C CA . PRO A 1 359 ? -29.062 27.578 6.223 1 80.44 359 PRO A CA 1
ATOM 2732 C C . PRO A 1 359 ? -28.75 26.125 5.871 1 80.44 359 PRO A C 1
ATOM 2734 O O . PRO A 1 359 ? -29.484 25.219 6.258 1 80.44 359 PRO A O 1
ATOM 2737 N N . ASN A 1 360 ? -27.641 26.047 5.254 1 81.75 360 ASN A N 1
ATOM 2738 C CA . ASN A 1 360 ? -27.094 24.719 4.984 1 81.75 360 ASN A CA 1
ATOM 2739 C C . ASN A 1 360 ? -26.578 24.062 6.258 1 81.75 360 ASN A C 1
ATOM 2741 O O . ASN A 1 360 ? -25.703 24.594 6.934 1 81.75 360 ASN A O 1
ATOM 2745 N N . PRO A 1 361 ? -27.219 22.906 6.66 1 83.62 361 PRO A N 1
ATOM 2746 C CA . PRO A 1 361 ? -26.828 22.281 7.922 1 83.62 361 PRO A CA 1
ATOM 2747 C C . PRO A 1 361 ? -25.344 21.953 7.984 1 83.62 361 PRO A C 1
ATOM 2749 O O . PRO A 1 361 ? -24.734 22.016 9.055 1 83.62 361 PRO A O 1
ATOM 2752 N N . ARG A 1 362 ? -24.766 21.594 6.938 1 85.12 362 ARG A N 1
ATOM 2753 C CA . ARG A 1 362 ? -23.344 21.281 6.914 1 85.12 362 ARG A CA 1
ATOM 2754 C C . ARG A 1 362 ? -22.516 22.547 7.172 1 85.12 362 ARG A C 1
ATOM 2756 O O . ARG A 1 362 ? -21.484 22.484 7.848 1 85.12 362 ARG A O 1
ATOM 2763 N N . ALA A 1 363 ? -22.953 23.609 6.637 1 87.25 363 ALA A N 1
ATOM 2764 C CA . ALA A 1 363 ? -22.266 24.891 6.852 1 87.25 363 ALA A CA 1
ATOM 2765 C C . ALA A 1 363 ? -22.359 25.312 8.312 1 87.25 363 ALA A C 1
ATOM 2767 O O . ALA A 1 363 ? -21.406 25.875 8.867 1 87.25 363 ALA A O 1
ATOM 2768 N N . VAL A 1 364 ? -23.484 25.109 8.898 1 89.62 364 VAL A N 1
ATOM 2769 C CA . VAL A 1 364 ? -23.703 25.469 10.289 1 89.62 364 VAL A CA 1
ATOM 2770 C C . VAL A 1 364 ? -22.766 24.656 11.188 1 89.62 364 VAL A C 1
ATOM 2772 O O . VAL A 1 364 ? -22.125 25.219 12.086 1 89.62 364 VAL A O 1
ATOM 2775 N N . LEU A 1 365 ? -22.688 23.391 10.906 1 91.56 365 LEU A N 1
ATOM 2776 C CA . LEU A 1 365 ? -21.828 22.531 11.719 1 91.56 365 LEU A CA 1
ATOM 2777 C C . LEU A 1 365 ? -20.359 22.859 11.5 1 91.56 365 LEU A C 1
ATOM 2779 O O . LEU A 1 365 ? -19.547 22.766 12.43 1 91.56 365 LEU A O 1
ATOM 2783 N N . PHE A 1 366 ? -20.047 23.234 10.305 1 92.81 366 PHE A N 1
ATOM 2784 C CA . PHE A 1 366 ? -18.656 23.609 10.023 1 92.81 366 PHE A CA 1
ATOM 2785 C C . PHE A 1 366 ? -18.281 24.875 10.789 1 92.81 366 PHE A C 1
ATOM 2787 O O . PHE A 1 366 ? -17.203 24.953 11.383 1 92.81 366 PHE A O 1
ATOM 2794 N N . GLN A 1 367 ? -19.172 25.859 10.766 1 93.5 367 GLN A N 1
ATOM 2795 C CA . GLN A 1 367 ? -18.922 27.094 11.523 1 93.5 367 GLN A CA 1
ATOM 2796 C C . GLN A 1 367 ? -18.781 26.781 13.016 1 93.5 367 GLN A C 1
ATOM 2798 O O . GLN A 1 367 ? -17.938 27.391 13.695 1 93.5 367 GLN A O 1
ATOM 2803 N N . ARG A 1 368 ? -19.562 25.891 13.484 1 94.5 368 ARG A N 1
ATOM 2804 C CA . ARG A 1 368 ? -19.453 25.484 14.875 1 94.5 368 ARG A CA 1
ATOM 2805 C C . ARG A 1 368 ? -18.062 24.922 15.18 1 94.5 368 ARG A C 1
ATOM 2807 O O . ARG A 1 368 ? -17.516 25.172 16.25 1 94.5 368 ARG A O 1
ATOM 2814 N N . GLU A 1 369 ? -17.562 24.141 14.289 1 96 369 GLU A N 1
ATOM 2815 C CA . GLU A 1 369 ? -16.219 23.594 14.461 1 96 369 GLU A CA 1
ATOM 2816 C C . GLU A 1 369 ? -15.18 24.703 14.531 1 96 369 GLU A C 1
ATOM 2818 O O . GLU A 1 369 ? -14.266 24.656 15.359 1 96 369 GLU A O 1
ATOM 2823 N N . LEU A 1 370 ? -15.312 25.672 13.633 1 97.31 370 LEU A N 1
ATOM 2824 C CA . LEU A 1 370 ? -14.422 26.828 13.648 1 97.31 370 LEU A CA 1
ATOM 2825 C C . LEU A 1 370 ? -14.461 27.531 15.008 1 97.31 370 LEU A C 1
ATOM 2827 O O . LEU A 1 370 ? -13.422 27.797 15.602 1 97.31 370 LEU A O 1
ATOM 2831 N N . ASP A 1 371 ? -15.672 27.734 15.492 1 98.19 371 ASP A N 1
ATOM 2832 C CA . ASP A 1 371 ? -15.875 28.453 16.75 1 98.19 371 ASP A CA 1
ATOM 2833 C C . ASP A 1 371 ? -15.336 27.641 17.938 1 98.19 371 ASP A C 1
ATOM 2835 O O . ASP A 1 371 ? -14.773 28.219 18.875 1 98.19 371 ASP A O 1
ATOM 2839 N N . MET A 1 372 ? -15.562 26.344 17.906 1 98.56 372 MET A N 1
ATOM 2840 C CA . MET A 1 372 ? -15.102 25.453 18.969 1 98.56 372 MET A CA 1
ATOM 2841 C C . MET A 1 372 ? -13.586 25.5 19.094 1 98.56 372 MET A C 1
ATOM 2843 O O . MET A 1 372 ? -13.047 25.594 20.203 1 98.56 372 MET A O 1
ATOM 2847 N N . GLU A 1 373 ? -12.875 25.453 17.984 1 98.62 373 GLU A N 1
ATOM 2848 C CA . GLU A 1 373 ? -11.414 25.438 18.016 1 98.62 373 GLU A CA 1
ATOM 2849 C C . GLU A 1 373 ? -10.867 26.781 18.484 1 98.62 373 GLU A C 1
ATOM 2851 O O . GLU A 1 373 ? -9.898 26.828 19.25 1 98.62 373 GLU A O 1
ATOM 2856 N N . ARG A 1 374 ? -11.477 27.859 18.062 1 98.69 374 ARG A N 1
ATOM 2857 C CA . ARG A 1 374 ? -11.078 29.188 18.531 1 98.69 374 ARG A CA 1
ATOM 2858 C C . ARG A 1 374 ? -11.258 29.312 20.047 1 98.69 374 ARG A C 1
ATOM 2860 O O . ARG A 1 374 ? -10.383 29.828 20.734 1 98.69 374 ARG A O 1
ATOM 2867 N N . ALA A 1 375 ? -12.422 28.812 20.531 1 98.75 375 ALA A N 1
ATOM 2868 C CA . ALA A 1 375 ? -12.727 28.875 21.953 1 98.75 375 ALA A CA 1
ATOM 2869 C C . ALA A 1 375 ? -11.734 28.047 22.75 1 98.75 375 ALA A C 1
ATOM 2871 O O . ALA A 1 375 ? -11.297 28.453 23.844 1 98.75 375 ALA A O 1
ATOM 2872 N N . PHE A 1 376 ? -11.414 26.891 22.328 1 98.81 376 PHE A N 1
ATOM 2873 C CA . PHE A 1 376 ? -10.461 26.016 23 1 98.81 376 PHE A CA 1
ATOM 2874 C C . PHE A 1 376 ? -9.102 26.688 23.125 1 98.81 376 PHE A C 1
ATOM 2876 O O . PHE A 1 376 ? -8.492 26.672 24.188 1 98.81 376 PHE A O 1
ATOM 2883 N N . ALA A 1 377 ? -8.625 27.266 21.984 1 98.75 377 ALA A N 1
ATOM 2884 C CA . ALA A 1 377 ? -7.34 27.969 22 1 98.75 377 ALA A CA 1
ATOM 2885 C C . ALA A 1 377 ? -7.383 29.156 22.953 1 98.75 377 ALA A C 1
ATOM 2887 O O . ALA A 1 377 ? -6.422 29.406 23.688 1 98.75 377 ALA A O 1
ATOM 2888 N N . ALA A 1 378 ? -8.445 29.891 22.922 1 98.12 378 ALA A N 1
ATOM 2889 C CA . ALA A 1 378 ? -8.602 31.047 23.797 1 98.12 378 ALA A CA 1
ATOM 2890 C C . ALA A 1 378 ? -8.57 30.641 25.266 1 98.12 378 ALA A C 1
ATOM 2892 O O . ALA A 1 378 ? -8.125 31.406 26.109 1 98.12 378 ALA A O 1
ATOM 2893 N N . ALA A 1 379 ? -9.047 29.438 25.516 1 98.38 379 ALA A N 1
ATOM 2894 C CA . ALA A 1 379 ? -9.062 28.922 26.875 1 98.38 379 ALA A CA 1
ATOM 2895 C C . ALA A 1 379 ? -7.676 28.453 27.312 1 98.38 379 ALA A C 1
ATOM 2897 O O . ALA A 1 379 ? -7.469 28.109 28.484 1 98.38 379 ALA A O 1
ATOM 2898 N N . GLY A 1 380 ? -6.742 28.406 26.422 1 98.25 380 GLY A N 1
ATOM 2899 C CA . GLY A 1 380 ? -5.383 28.016 26.75 1 98.25 380 GLY A CA 1
ATOM 2900 C C . GLY A 1 380 ? -5 26.656 26.203 1 98.25 380 GLY A C 1
ATOM 2901 O O . GLY A 1 380 ? -3.918 26.141 26.484 1 98.25 380 GLY A O 1
ATOM 2902 N N . GLY A 1 381 ? -5.879 26.094 25.406 1 98.75 381 GLY A N 1
ATOM 2903 C CA . GLY A 1 381 ? -5.598 24.797 24.812 1 98.75 381 GLY A CA 1
ATOM 2904 C C . GLY A 1 381 ? -4.551 24.844 23.719 1 98.75 381 GLY A C 1
ATOM 2905 O O . GLY A 1 381 ? -4.352 25.891 23.094 1 98.75 381 GLY A O 1
ATOM 2906 N N . THR A 1 382 ? -3.857 23.75 23.469 1 98.69 382 THR A N 1
ATOM 2907 C CA . THR A 1 382 ? -2.873 23.609 22.406 1 98.69 382 THR A CA 1
ATOM 2908 C C . THR A 1 382 ? -3.531 23.109 21.125 1 98.69 382 THR A C 1
ATOM 2910 O O . THR A 1 382 ? -4.062 22 21.094 1 98.69 382 THR A O 1
ATOM 2913 N N . LEU A 1 383 ? -3.449 23.922 20.141 1 98.88 383 LEU A N 1
ATOM 2914 C CA . LEU A 1 383 ? -3.998 23.562 18.844 1 98.88 383 LEU A CA 1
ATOM 2915 C C . LEU A 1 383 ? -2.883 23.297 17.844 1 98.88 383 LEU A C 1
ATOM 2917 O O . LEU A 1 383 ? -1.904 24.047 17.781 1 98.88 383 LEU A O 1
ATOM 2921 N N . LEU A 1 384 ? -2.979 22.188 17.141 1 98.88 384 LEU A N 1
ATOM 2922 C CA . LEU A 1 384 ? -2.102 21.828 16.031 1 98.88 384 LEU A CA 1
ATOM 2923 C C . LEU A 1 384 ? -2.842 21.891 14.703 1 98.88 384 LEU A C 1
ATOM 2925 O O . LEU A 1 384 ? -4.07 22 14.68 1 98.88 384 LEU A O 1
ATOM 2929 N N . ALA A 1 385 ? -2.055 21.844 13.625 1 98.75 385 ALA A N 1
ATOM 2930 C CA . ALA A 1 385 ? -2.682 22.016 12.312 1 98.75 385 ALA A CA 1
ATOM 2931 C C . ALA A 1 385 ? -2.207 20.953 11.336 1 98.75 385 ALA A C 1
ATOM 2933 O O . ALA A 1 385 ? -1.01 20.672 11.242 1 98.75 385 ALA A O 1
ATOM 2934 N N . GLY A 1 386 ? -3.094 20.344 10.625 1 97.88 386 GLY A N 1
ATOM 2935 C CA . GLY A 1 386 ? -2.896 19.453 9.5 1 97.88 386 GLY A CA 1
ATOM 2936 C C . GLY A 1 386 ? -4.141 19.266 8.648 1 97.88 386 GLY A C 1
ATOM 2937 O O . GLY A 1 386 ? -5.258 19.484 9.125 1 97.88 386 GLY A O 1
ATOM 2938 N N . PRO A 1 387 ? -3.99 18.844 7.43 1 96.88 387 PRO A N 1
ATOM 2939 C CA . PRO A 1 387 ? -5.121 18.938 6.504 1 96.88 387 PRO A CA 1
ATOM 2940 C C . PRO A 1 387 ? -5.922 17.641 6.418 1 96.88 387 PRO A C 1
ATOM 2942 O O . PRO A 1 387 ? -7.059 17.641 5.941 1 96.88 387 PRO A O 1
ATOM 2945 N N . ASP A 1 388 ? -5.293 16.438 6.777 1 96.56 388 ASP A N 1
ATOM 2946 C CA . ASP A 1 388 ? -5.852 15.117 6.523 1 96.56 388 ASP A CA 1
ATOM 2947 C C . ASP A 1 388 ? -6.207 14.945 5.051 1 96.56 388 ASP A C 1
ATOM 2949 O O . ASP A 1 388 ? -7.383 14.805 4.703 1 96.56 388 ASP A O 1
ATOM 2953 N N . PRO A 1 389 ? -5.219 14.766 4.207 1 94.19 389 PRO A N 1
ATOM 2954 C CA . PRO A 1 389 ? -5.461 14.742 2.762 1 94.19 389 PRO A CA 1
ATOM 2955 C C . PRO A 1 389 ? -6.086 13.43 2.291 1 94.19 389 PRO A C 1
ATOM 2957 O O . PRO A 1 389 ? -5.602 12.82 1.336 1 94.19 389 PRO A O 1
ATOM 2960 N N . THR A 1 390 ? -7.242 12.945 2.873 1 84.5 390 THR A N 1
ATOM 2961 C CA . THR A 1 390 ? -7.895 11.68 2.551 1 84.5 390 THR A CA 1
ATOM 2962 C C . THR A 1 390 ? -9.227 11.922 1.84 1 84.5 390 THR A C 1
ATOM 2964 O O . THR A 1 390 ? -9.867 10.984 1.372 1 84.5 390 THR A O 1
ATOM 2967 N N . GLY A 1 391 ? -9.812 13.133 1.69 1 65.31 391 GLY A N 1
ATOM 2968 C CA . GLY A 1 391 ? -11.164 13.539 1.344 1 65.31 391 GLY A CA 1
ATOM 2969 C C . GLY A 1 391 ? -11.516 13.273 -0.109 1 65.31 391 GLY A C 1
ATOM 2970 O O . GLY A 1 391 ? -12.156 14.102 -0.758 1 65.31 391 GLY A O 1
ATOM 2971 N N . ASP A 1 392 ? -11.344 12.055 -0.559 1 66.81 392 ASP A N 1
ATOM 2972 C CA . ASP A 1 392 ? -11.734 11.656 -1.908 1 66.81 392 ASP A CA 1
ATOM 2973 C C . ASP A 1 392 ? -11.227 12.656 -2.943 1 66.81 392 ASP A C 1
ATOM 2975 O O . ASP A 1 392 ? -11.961 13.055 -3.848 1 66.81 392 ASP A O 1
ATOM 2979 N N . GLY A 1 393 ? -10.188 13.297 -2.58 1 72.06 393 GLY A N 1
ATOM 2980 C CA . GLY A 1 393 ? -9.516 14.109 -3.576 1 72.06 393 GLY A CA 1
ATOM 2981 C C . GLY A 1 393 ? -9.727 15.594 -3.375 1 72.06 393 GLY A C 1
ATOM 2982 O O . GLY A 1 393 ? -9.148 16.422 -4.098 1 72.06 393 GLY A O 1
ATOM 2983 N N . HIS A 1 394 ? -10.461 16 -2.377 1 84.88 394 HIS A N 1
ATOM 2984 C CA . HIS A 1 394 ? -10.695 17.438 -2.285 1 84.88 394 HIS A CA 1
ATOM 2985 C C . HIS A 1 394 ? -9.656 18.109 -1.395 1 84.88 394 HIS A C 1
ATOM 2987 O O . HIS A 1 394 ? -9.57 19.344 -1.352 1 84.88 394 HIS A O 1
ATOM 2993 N N . VAL A 1 395 ? -8.977 17.391 -0.635 1 92.56 395 VAL A N 1
ATOM 2994 C CA . VAL A 1 395 ? -7.855 17.906 0.147 1 92.56 395 VAL A CA 1
ATOM 2995 C C . VAL A 1 395 ? -6.559 17.25 -0.329 1 92.56 395 VAL A C 1
ATOM 2997 O O . VAL A 1 395 ? -6.422 16.031 -0.303 1 92.56 395 VAL A O 1
ATOM 3000 N N . LEU A 1 396 ? -5.695 18 -0.802 1 94.62 396 LEU A N 1
ATOM 3001 C CA . LEU A 1 396 ? -4.461 17.453 -1.351 1 94.62 396 LEU A CA 1
ATOM 3002 C C . LEU A 1 396 ? -3.27 17.797 -0.463 1 94.62 396 LEU A C 1
ATOM 3004 O O . LEU A 1 396 ? -3.25 18.859 0.17 1 94.62 396 LEU A O 1
ATOM 3008 N N . PRO A 1 397 ? -2.238 16.984 -0.465 1 96.88 397 PRO A N 1
ATOM 3009 C CA . PRO A 1 397 ? -1.008 17.266 0.276 1 96.88 397 PRO A CA 1
ATOM 3010 C C . PRO A 1 397 ? -0.441 18.641 -0.037 1 96.88 397 PRO A C 1
ATOM 3012 O O . PRO A 1 397 ? -0.376 19.047 -1.204 1 96.88 397 PRO A O 1
ATOM 3015 N N . GLY A 1 398 ? -0.025 19.344 0.925 1 97.5 398 GLY A N 1
ATOM 3016 C CA . GLY A 1 398 ? 0.554 20.672 0.74 1 97.5 398 GLY A CA 1
ATOM 3017 C C . GLY A 1 398 ? -0.488 21.75 0.571 1 97.5 398 GLY A C 1
ATOM 3018 O O . GLY A 1 398 ? -0.612 22.641 1.42 1 97.5 398 GLY A O 1
ATOM 3019 N N . TYR A 1 399 ? -1.317 21.625 -0.43 1 95.56 399 TYR A N 1
ATOM 3020 C CA . TYR A 1 399 ? -2.393 22.578 -0.658 1 95.56 399 TYR A CA 1
ATOM 3021 C C . TYR A 1 399 ? -3.381 22.578 0.502 1 95.56 399 TYR A C 1
ATOM 3023 O O . TYR A 1 399 ? -3.887 23.625 0.896 1 95.56 399 TYR A O 1
ATOM 3031 N N . GLY A 1 400 ? -3.615 21.344 0.972 1 95.81 400 GLY A N 1
ATOM 3032 C CA . GLY A 1 400 ? -4.473 21.234 2.143 1 95.81 400 GLY A CA 1
ATOM 3033 C C . GLY A 1 400 ? -3.887 21.906 3.371 1 95.81 400 GLY A C 1
ATOM 3034 O O . GLY A 1 400 ? -4.617 22.484 4.176 1 95.81 400 GLY A O 1
ATOM 3035 N N . ASP A 1 401 ? -2.568 21.844 3.527 1 98.38 401 ASP A N 1
ATOM 3036 C CA . ASP A 1 401 ? -1.897 22.516 4.645 1 98.38 401 ASP A CA 1
ATOM 3037 C C . ASP A 1 401 ? -2.057 24.031 4.562 1 98.38 401 ASP A C 1
ATOM 3039 O O . ASP A 1 401 ? -2.314 24.688 5.57 1 98.38 401 ASP A O 1
ATOM 3043 N N . GLN A 1 402 ? -1.905 24.594 3.348 1 98.06 402 GLN A N 1
ATOM 3044 C CA . GLN A 1 402 ? -2.137 26.016 3.137 1 98.06 402 GLN A CA 1
ATOM 3045 C C . GLN A 1 402 ? -3.58 26.391 3.459 1 98.06 402 GLN A C 1
ATOM 3047 O O . GLN A 1 402 ? -3.83 27.359 4.18 1 98.06 402 GLN A O 1
ATOM 3052 N N . ARG A 1 403 ? -4.473 25.547 3.018 1 95.69 403 ARG A N 1
ATOM 3053 C CA . ARG A 1 403 ? -5.895 25.797 3.246 1 95.69 403 ARG A CA 1
ATOM 3054 C C . ARG A 1 403 ? -6.223 25.75 4.734 1 95.69 403 ARG A C 1
ATOM 3056 O O . ARG A 1 403 ? -7.059 26.516 5.215 1 95.69 403 ARG A O 1
ATOM 3063 N N . GLU A 1 404 ? -5.594 24.859 5.414 1 97.75 404 GLU A N 1
ATOM 3064 C CA . GLU A 1 404 ? -5.785 24.781 6.859 1 97.75 404 GLU A CA 1
ATOM 3065 C C . GLU A 1 404 ? -5.473 26.125 7.527 1 97.75 404 GLU A C 1
ATOM 3067 O O . GLU A 1 404 ? -6.23 26.594 8.375 1 97.75 404 GLU A O 1
ATOM 3072 N N . VAL A 1 405 ? -4.41 26.766 7.125 1 98.75 405 VAL A N 1
ATOM 3073 C CA . VAL A 1 405 ? -4.02 28.047 7.699 1 98.75 405 VAL A CA 1
ATOM 3074 C C . VAL A 1 405 ? -5.074 29.094 7.367 1 98.75 405 VAL A C 1
ATOM 3076 O O . VAL A 1 405 ? -5.477 29.875 8.234 1 98.75 405 VAL A O 1
ATOM 3079 N N . GLU A 1 406 ? -5.539 29.109 6.164 1 97.62 406 GLU A N 1
ATOM 3080 C CA . GLU A 1 406 ? -6.582 30.031 5.75 1 97.62 406 GLU A CA 1
ATOM 3081 C C . GLU A 1 406 ? -7.855 29.844 6.574 1 97.62 406 GLU A C 1
ATOM 3083 O O . GLU A 1 406 ? -8.484 30.828 6.984 1 97.62 406 GLU A O 1
ATOM 3088 N N . LEU A 1 407 ? -8.18 28.625 6.809 1 96.75 407 LEU A N 1
ATOM 3089 C CA . LEU A 1 407 ? -9.406 28.328 7.535 1 96.75 407 LEU A CA 1
ATOM 3090 C C . LEU A 1 407 ? -9.266 28.672 9.016 1 96.75 407 LEU A C 1
ATOM 3092 O O . LEU A 1 407 ? -10.234 29.062 9.664 1 96.75 407 LEU A O 1
ATOM 3096 N N . LEU A 1 408 ? -8.07 28.547 9.555 1 98.69 408 LEU A N 1
ATOM 3097 C CA . LEU A 1 408 ? -7.844 29.031 10.914 1 98.69 408 LEU A CA 1
ATOM 3098 C C . LEU A 1 408 ? -8.109 30.531 11.016 1 98.69 408 LEU A C 1
ATOM 3100 O O . LEU A 1 408 ? -8.672 31 12.008 1 98.69 408 LEU A O 1
ATOM 3104 N N . VAL A 1 409 ? -7.719 31.312 10.016 1 98.56 409 VAL A N 1
ATOM 3105 C CA . VAL A 1 409 ? -8.023 32.75 10 1 98.56 409 VAL A CA 1
ATOM 3106 C C . VAL A 1 409 ? -9.531 32.969 9.922 1 98.56 409 VAL A C 1
ATOM 3108 O O . VAL A 1 409 ? -10.078 33.812 10.617 1 98.56 409 VAL A O 1
ATOM 3111 N N . GLN A 1 410 ? -10.18 32.125 9.094 1 96 410 GLN A N 1
ATOM 3112 C CA . GLN A 1 410 ? -11.633 32.188 9.031 1 96 410 GLN A CA 1
ATOM 3113 C C . GLN A 1 410 ? -12.258 31.906 10.391 1 96 410 GLN A C 1
ATOM 3115 O O . GLN A 1 410 ? -13.305 32.469 10.734 1 96 410 GLN A O 1
ATOM 3120 N N . ALA A 1 411 ? -11.609 31.078 11.156 1 97.56 411 ALA A N 1
ATOM 3121 C CA . ALA A 1 411 ? -12.094 30.688 12.477 1 97.56 411 ALA A CA 1
ATOM 3122 C C . ALA A 1 411 ? -11.938 31.812 13.484 1 97.56 411 ALA A C 1
ATOM 3124 O O . ALA A 1 411 ? -12.422 31.734 14.609 1 97.56 411 ALA A O 1
ATOM 3125 N N . GLY A 1 412 ? -11.188 32.844 13.117 1 98.19 412 GLY A N 1
ATOM 3126 C CA . GLY A 1 412 ? -11.086 34.031 13.977 1 98.19 412 GLY A CA 1
ATOM 3127 C C . GLY A 1 412 ? -9.68 34.281 14.492 1 98.19 412 GLY A C 1
ATOM 3128 O O . GLY A 1 412 ? -9.438 35.219 15.219 1 98.19 412 GLY A O 1
ATOM 3129 N N . PHE A 1 413 ? -8.781 33.469 14.094 1 98.69 413 PHE A N 1
ATOM 3130 C CA . PHE A 1 413 ? -7.391 33.719 14.438 1 98.69 413 PHE A CA 1
ATOM 3131 C C . PHE A 1 413 ? -6.805 34.812 13.531 1 98.69 413 PHE A C 1
ATOM 3133 O O . PHE A 1 413 ? -7.18 34.906 12.367 1 98.69 413 PHE A O 1
ATOM 3140 N N . THR A 1 414 ? -5.879 35.594 14.125 1 98.62 414 THR A N 1
ATOM 3141 C CA . THR A 1 414 ? -5.113 36.469 13.242 1 98.62 414 THR A CA 1
ATOM 3142 C C . THR A 1 414 ? -4.207 35.625 12.328 1 98.62 414 THR A C 1
ATOM 3144 O O . THR A 1 414 ? -3.863 34.5 12.648 1 98.62 414 THR A O 1
ATOM 3147 N N . PRO A 1 415 ? -3.82 36.188 11.219 1 98.75 415 PRO A N 1
ATOM 3148 C CA . PRO A 1 415 ? -2.936 35.438 10.32 1 98.75 415 PRO A CA 1
ATOM 3149 C C . PRO A 1 415 ? -1.649 34.969 11 1 98.75 415 PRO A C 1
ATOM 3151 O O . PRO A 1 415 ? -1.212 33.844 10.805 1 98.75 415 PRO A O 1
ATOM 3154 N N . VAL A 1 416 ? -1.047 35.781 11.836 1 98.69 416 VAL A N 1
ATOM 3155 C CA . VAL A 1 416 ? 0.214 35.406 12.469 1 98.69 416 VAL A CA 1
ATOM 3156 C C . VAL A 1 416 ? -0.029 34.312 13.516 1 98.69 416 VAL A C 1
ATOM 3158 O O . VAL A 1 416 ? 0.821 33.469 13.727 1 98.69 416 VAL A O 1
ATOM 3161 N N . GLU A 1 417 ? -1.22 34.344 14.164 1 98.69 417 GLU A N 1
ATOM 3162 C CA . GLU A 1 417 ? -1.581 33.25 15.078 1 98.69 417 GLU A CA 1
ATOM 3163 C C . GLU A 1 417 ? -1.771 31.938 14.328 1 98.69 417 GLU A C 1
ATOM 3165 O O . GLU A 1 417 ? -1.334 30.891 14.797 1 98.69 417 GLU A O 1
ATOM 3170 N N . ALA A 1 418 ? -2.479 32.031 13.219 1 98.88 418 ALA A N 1
ATOM 3171 C CA . ALA A 1 418 ? -2.709 30.859 12.398 1 98.88 418 ALA A CA 1
ATOM 3172 C C . ALA A 1 418 ? -1.389 30.25 11.93 1 98.88 418 ALA A C 1
ATOM 3174 O O . ALA A 1 418 ? -1.217 29.016 11.969 1 98.88 418 ALA A O 1
ATOM 3175 N N . ILE A 1 419 ? -0.462 31.047 11.523 1 98.94 419 ILE A N 1
ATOM 3176 C CA . ILE A 1 419 ? 0.85 30.578 11.086 1 98.94 419 ILE A CA 1
ATOM 3177 C C . ILE A 1 419 ? 1.597 29.953 12.258 1 98.94 419 ILE A C 1
ATOM 3179 O O . ILE A 1 419 ? 2.252 28.922 12.102 1 98.94 419 ILE A O 1
ATOM 3183 N N . LYS A 1 420 ? 1.489 30.578 13.461 1 98.94 420 LYS A N 1
ATOM 3184 C CA . LYS A 1 420 ? 2.1 29.984 14.648 1 98.94 420 LYS A CA 1
ATOM 3185 C C . LYS A 1 420 ? 1.554 28.578 14.914 1 98.94 420 LYS A C 1
ATOM 3187 O O . LYS A 1 420 ? 2.318 27.656 15.18 1 98.94 420 LYS A O 1
ATOM 3192 N N . ILE A 1 421 ? 0.255 28.406 14.805 1 98.94 421 ILE A N 1
ATOM 3193 C CA . ILE A 1 421 ? -0.385 27.109 15.023 1 98.94 421 ILE A CA 1
ATOM 3194 C C . ILE A 1 421 ? 0.149 26.094 14.023 1 98.94 421 ILE A C 1
ATOM 3196 O O . ILE A 1 421 ? 0.425 24.953 14.383 1 98.94 421 ILE A O 1
ATOM 3200 N N . ALA A 1 422 ? 0.412 26.516 12.797 1 98.94 422 ALA A N 1
ATOM 3201 C CA . ALA A 1 422 ? 0.806 25.625 11.711 1 98.94 422 ALA A CA 1
ATOM 3202 C C . ALA A 1 422 ? 2.322 25.453 11.656 1 98.94 422 ALA A C 1
ATOM 3204 O O . ALA A 1 422 ? 2.854 24.828 10.742 1 98.94 422 ALA A O 1
ATOM 3205 N N . THR A 1 423 ? 3.102 26.094 12.562 1 98.88 423 THR A N 1
ATOM 3206 C CA . THR A 1 423 ? 4.555 25.984 12.547 1 98.88 423 THR A CA 1
ATOM 3207 C C . THR A 1 423 ? 5.09 25.688 13.945 1 98.88 423 THR A C 1
ATOM 3209 O O . THR A 1 423 ? 5.238 24.516 14.32 1 98.88 423 THR A O 1
ATOM 3212 N N . LEU A 1 424 ? 5.078 26.672 14.82 1 98.94 424 LEU A N 1
ATOM 3213 C CA . LEU A 1 424 ? 5.73 26.562 16.125 1 98.94 424 LEU A CA 1
ATOM 3214 C C . LEU A 1 424 ? 4.98 25.578 17.016 1 98.94 424 LEU A C 1
ATOM 3216 O O . LEU A 1 424 ? 5.602 24.797 17.75 1 98.94 424 LEU A O 1
ATOM 3220 N N . ASN A 1 425 ? 3.623 25.641 17.016 1 98.94 425 ASN A N 1
ATOM 3221 C CA . ASN A 1 425 ? 2.883 24.688 17.859 1 98.94 425 ASN A CA 1
ATOM 3222 C C . ASN A 1 425 ? 3.227 23.25 17.516 1 98.94 425 ASN A C 1
ATOM 3224 O O . ASN A 1 425 ? 3.439 22.422 18.406 1 98.94 425 ASN A O 1
ATOM 3228 N N . GLY A 1 426 ? 3.238 22.938 16.172 1 98.88 426 GLY A N 1
ATOM 3229 C CA . GLY A 1 426 ? 3.607 21.594 15.766 1 98.88 426 GLY A CA 1
ATOM 3230 C C . GLY A 1 426 ? 5.027 21.219 16.141 1 98.88 426 GLY A C 1
ATOM 3231 O O . GLY A 1 426 ? 5.27 20.125 16.641 1 98.88 426 GLY A O 1
ATOM 3232 N N . ALA A 1 427 ? 5.953 22.156 15.93 1 98.88 427 ALA A N 1
ATOM 3233 C CA . ALA A 1 427 ? 7.348 21.922 16.297 1 98.88 427 ALA A CA 1
ATOM 3234 C C . ALA A 1 427 ? 7.477 21.656 17.797 1 98.88 427 ALA A C 1
ATOM 3236 O O . ALA A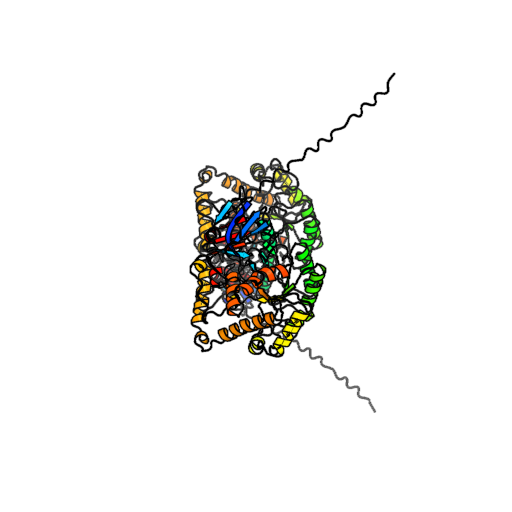 1 427 ? 8.242 20.781 18.203 1 98.88 427 ALA A O 1
ATOM 3237 N N . THR A 1 428 ? 6.754 22.406 18.578 1 98.81 428 THR A N 1
ATOM 3238 C CA . THR A 1 428 ? 6.785 22.234 20.031 1 98.81 428 THR A CA 1
ATOM 3239 C C . THR A 1 428 ? 6.223 20.875 20.422 1 98.81 428 THR A C 1
ATOM 3241 O O . THR A 1 428 ? 6.816 20.172 21.25 1 98.81 428 THR A O 1
ATOM 3244 N N . TYR A 1 429 ? 5.109 20.516 19.828 1 98.62 429 TYR A N 1
ATOM 3245 C CA . TYR A 1 429 ? 4.508 19.219 20.125 1 98.62 429 TYR A CA 1
ATOM 3246 C C . TYR A 1 429 ? 5.477 18.078 19.797 1 98.62 429 TYR A C 1
ATOM 3248 O O . TYR A 1 429 ? 5.52 17.078 20.516 1 98.62 429 TYR A O 1
ATOM 3256 N N . LEU A 1 430 ? 6.277 18.266 18.766 1 98.19 430 LEU A N 1
ATOM 3257 C CA . LEU A 1 430 ? 7.223 17.25 18.328 1 98.19 430 LEU A CA 1
ATOM 3258 C C . LEU A 1 430 ? 8.547 17.375 19.078 1 98.19 430 LEU A C 1
ATOM 3260 O O . LEU A 1 430 ? 9.5 16.641 18.781 1 98.19 430 LEU A O 1
ATOM 3264 N N . ASN A 1 431 ? 8.68 18.297 19.969 1 97.75 431 ASN A N 1
ATOM 3265 C CA . ASN A 1 431 ? 9.898 18.594 20.703 1 97.75 431 ASN A CA 1
ATOM 3266 C C . ASN A 1 431 ? 11.031 19.031 19.781 1 97.75 431 ASN A C 1
ATOM 3268 O O . ASN A 1 431 ? 12.188 18.672 20 1 97.75 431 ASN A O 1
ATOM 3272 N N . GLN A 1 432 ? 10.672 19.781 18.766 1 98.38 432 GLN A N 1
ATOM 3273 C CA . GLN A 1 432 ? 11.648 20.234 17.781 1 98.38 432 GLN A CA 1
ATOM 3274 C C . GLN A 1 432 ? 11.766 21.766 17.781 1 98.38 432 GLN A C 1
ATOM 3276 O O . GLN A 1 432 ? 12.461 22.328 16.938 1 98.38 432 GLN A O 1
ATOM 3281 N N . GLN A 1 433 ? 11.141 22.438 18.734 1 98.31 433 GLN A N 1
ATOM 3282 C CA . GLN A 1 433 ? 11.062 23.906 18.75 1 98.31 433 GLN A CA 1
ATOM 3283 C C . GLN A 1 433 ? 12.445 24.531 18.859 1 98.31 433 GLN A C 1
ATOM 3285 O O . GLN A 1 433 ? 12.648 25.672 18.453 1 98.31 433 GLN A O 1
ATOM 3290 N N . PRO A 1 434 ? 13.469 23.859 19.375 1 98.31 434 PRO A N 1
ATOM 3291 C CA . PRO A 1 434 ? 14.797 24.469 19.328 1 98.31 434 PRO A CA 1
ATOM 3292 C C . PRO A 1 434 ? 15.383 24.516 17.922 1 98.31 434 PRO A C 1
ATOM 3294 O O . PRO A 1 434 ? 16.328 25.266 17.672 1 98.31 434 PRO A O 1
ATOM 3297 N N . HIS A 1 435 ? 14.836 23.75 17.031 1 98.44 435 HIS A N 1
ATOM 3298 C CA . HIS A 1 435 ? 15.453 23.594 15.719 1 98.44 435 HIS A CA 1
ATOM 3299 C C . HIS A 1 435 ? 14.57 24.188 14.625 1 98.44 435 HIS A C 1
ATOM 3301 O O . HIS A 1 435 ? 15.086 24.656 13.602 1 98.44 435 HIS A O 1
ATOM 3307 N N . ILE A 1 436 ? 13.266 24.047 14.773 1 98.75 436 ILE A N 1
ATOM 3308 C CA . ILE A 1 436 ? 12.359 24.484 13.711 1 98.75 436 ILE A CA 1
ATOM 3309 C C . ILE A 1 436 ? 11.141 25.172 14.328 1 98.75 436 ILE A C 1
ATOM 3311 O O . ILE A 1 436 ? 11.078 25.375 15.539 1 98.75 436 ILE A O 1
ATOM 3315 N N . GLY A 1 437 ? 10.219 25.625 13.508 1 98.75 437 GLY A N 1
ATOM 3316 C CA . GLY A 1 437 ? 8.922 26.141 13.93 1 98.75 437 GLY A CA 1
ATOM 3317 C C . GLY A 1 437 ? 8.906 27.656 14.078 1 98.75 437 GLY A C 1
ATOM 3318 O O . GLY A 1 437 ? 7.836 28.266 14.156 1 98.75 437 GLY A O 1
ATOM 3319 N N . SER A 1 438 ? 10.102 28.297 14.148 1 98.88 438 SER A N 1
ATOM 3320 C CA . SER A 1 438 ? 10.242 29.75 14.156 1 98.88 438 SER A CA 1
ATOM 3321 C C . SER A 1 438 ? 11.531 30.188 13.453 1 98.88 438 SER A C 1
ATOM 3323 O O . SER A 1 438 ? 12.398 29.359 13.18 1 98.88 438 SER A O 1
ATOM 3325 N N . ILE A 1 439 ? 11.516 31.438 13.039 1 98.81 439 ILE A N 1
ATOM 3326 C CA . ILE A 1 439 ? 12.703 32 12.422 1 98.81 439 ILE A CA 1
ATOM 3327 C C . ILE A 1 439 ? 13.539 32.719 13.477 1 98.81 439 ILE A C 1
ATOM 3329 O O . ILE A 1 439 ? 13.141 33.781 13.984 1 98.81 439 ILE A O 1
ATOM 3333 N N . ALA A 1 440 ? 14.656 32.156 13.789 1 98.44 440 ALA A N 1
ATOM 3334 C CA . ALA A 1 440 ? 15.578 32.719 14.773 1 98.44 440 ALA A CA 1
ATOM 3335 C C . ALA A 1 440 ? 17 32.219 14.547 1 98.44 440 ALA A C 1
ATOM 3337 O O . ALA A 1 440 ? 17.203 31.094 14.047 1 98.44 440 ALA A O 1
ATOM 3338 N N . PRO A 1 441 ? 18 33.094 14.93 1 97.81 441 PRO A N 1
ATOM 3339 C CA . PRO A 1 441 ? 19.375 32.594 14.812 1 97.81 441 PRO A CA 1
ATOM 3340 C C . PRO A 1 441 ? 19.594 31.297 15.555 1 97.81 441 PRO A C 1
ATOM 3342 O O . PRO A 1 441 ? 19.094 31.109 16.672 1 97.81 441 PRO A O 1
ATOM 3345 N N . GLY A 1 442 ? 20.312 30.406 14.906 1 98.06 442 GLY A N 1
ATOM 3346 C CA . GLY A 1 442 ? 20.609 29.109 15.5 1 98.06 442 GLY A CA 1
ATOM 3347 C C . GLY A 1 442 ? 19.703 28 15.008 1 98.06 442 GLY A C 1
ATOM 3348 O O . GLY A 1 442 ? 20.078 26.828 15.055 1 98.06 442 GLY A O 1
ATOM 3349 N N . LYS A 1 443 ? 18.547 28.266 14.508 1 98.69 443 LYS A N 1
ATOM 3350 C CA . LYS A 1 443 ? 17.594 27.266 14.031 1 98.69 443 LYS A CA 1
ATOM 3351 C C . LYS A 1 443 ? 17.891 26.859 12.586 1 98.69 443 LYS A C 1
ATOM 3353 O O . LYS A 1 443 ? 18.656 27.547 11.891 1 98.69 443 LYS A O 1
ATOM 3358 N N . ASN A 1 444 ? 17.391 25.688 12.273 1 98.5 444 ASN A N 1
ATOM 3359 C CA . ASN A 1 444 ? 17.5 25.25 10.891 1 98.5 444 ASN A CA 1
ATOM 3360 C C . ASN A 1 444 ? 16.875 26.234 9.93 1 98.5 444 ASN A C 1
ATOM 3362 O O . ASN A 1 444 ? 15.852 26.859 10.242 1 98.5 444 ASN A O 1
ATOM 3366 N N . ALA A 1 445 ? 17.531 26.406 8.797 1 98.31 445 ALA A N 1
ATOM 3367 C CA . ALA A 1 445 ? 16.953 27.266 7.773 1 98.31 445 ALA A CA 1
ATOM 3368 C C . ALA A 1 445 ? 15.844 26.531 7.012 1 98.31 445 ALA A C 1
ATOM 3370 O O . ALA A 1 445 ? 15.984 26.266 5.816 1 98.31 445 ALA A O 1
ATOM 3371 N N . ASP A 1 446 ? 14.805 26.203 7.645 1 98.81 446 ASP A N 1
ATOM 3372 C CA . ASP A 1 446 ? 13.531 25.75 7.078 1 98.81 446 ASP A CA 1
ATOM 3373 C C . ASP A 1 446 ? 12.555 26.906 6.93 1 98.81 446 ASP A C 1
ATOM 3375 O O . ASP A 1 446 ? 11.852 27.266 7.879 1 98.81 446 ASP A O 1
ATOM 3379 N N . LEU A 1 447 ? 12.508 27.453 5.707 1 98.56 447 LEU A N 1
ATOM 3380 C CA . LEU A 1 447 ? 11.781 28.688 5.422 1 98.56 447 LEU A CA 1
ATOM 3381 C C . LEU A 1 447 ? 10.93 28.531 4.164 1 98.56 447 LEU A C 1
ATOM 3383 O O . LEU A 1 447 ? 11.305 27.797 3.24 1 98.56 447 LEU A O 1
ATOM 3387 N N . VAL A 1 448 ? 9.859 29.219 4.184 1 98.94 448 VAL A N 1
ATOM 3388 C CA . VAL A 1 448 ? 9.031 29.359 2.986 1 98.94 448 VAL A CA 1
ATOM 3389 C C . VAL A 1 448 ? 9.07 30.797 2.49 1 98.94 448 VAL A C 1
ATOM 3391 O O . VAL A 1 448 ? 8.758 31.719 3.238 1 98.94 448 VAL A O 1
ATOM 3394 N N . VAL A 1 449 ? 9.492 31.016 1.289 1 98.88 449 VAL A N 1
ATOM 3395 C CA . VAL A 1 449 ? 9.477 32.312 0.66 1 98.88 449 VAL A CA 1
ATOM 3396 C C . VAL A 1 449 ? 8.211 32.5 -0.175 1 98.88 449 VAL A C 1
ATOM 3398 O O . VAL A 1 449 ? 8.008 31.766 -1.153 1 98.88 449 VAL A O 1
ATOM 3401 N N . ILE A 1 450 ? 7.422 33.469 0.207 1 98.88 450 ILE A N 1
ATOM 3402 C CA . ILE A 1 450 ? 6.082 33.656 -0.336 1 98.88 450 ILE A CA 1
ATOM 3403 C C . ILE A 1 450 ? 6 35.031 -1.027 1 98.88 450 ILE A C 1
ATOM 3405 O O . ILE A 1 450 ? 6.41 36.031 -0.463 1 98.88 450 ILE A O 1
ATOM 3409 N N . LYS A 1 451 ? 5.488 35.031 -2.227 1 98.75 451 LYS A N 1
ATOM 3410 C CA . LYS A 1 451 ? 5.191 36.312 -2.867 1 98.75 451 LYS A CA 1
ATOM 3411 C C . LYS A 1 451 ? 3.943 36.969 -2.262 1 98.75 451 LYS A C 1
ATOM 3413 O O . LYS A 1 451 ? 2.867 36.375 -2.268 1 98.75 451 LYS A O 1
ATOM 3418 N N . GLY A 1 452 ? 4.09 38.094 -1.769 1 98.69 452 GLY A N 1
ATOM 3419 C CA . GLY A 1 452 ? 2.982 38.781 -1.116 1 98.69 452 GLY A CA 1
ATOM 3420 C C . GLY A 1 452 ? 3.102 38.812 0.396 1 98.69 452 GLY A C 1
ATOM 3421 O O . GLY A 1 452 ? 4.199 38.656 0.939 1 98.69 452 GLY A O 1
ATOM 3422 N N . ASP A 1 453 ? 1.968 39.156 1.115 1 98.75 453 ASP A N 1
ATOM 3423 C CA . ASP A 1 453 ? 1.968 39.344 2.562 1 98.75 453 ASP A CA 1
ATOM 3424 C C . ASP A 1 453 ? 0.821 38.594 3.219 1 98.75 453 ASP A C 1
ATOM 3426 O O . ASP A 1 453 ? -0.247 39.156 3.465 1 98.75 453 ASP A O 1
ATOM 3430 N N . PRO A 1 454 ? 1.146 37.375 3.684 1 98.75 454 PRO A N 1
ATOM 3431 C CA . PRO A 1 454 ? 0.087 36.562 4.301 1 98.75 454 PRO A CA 1
ATOM 3432 C C . PRO A 1 454 ? -0.419 37.156 5.609 1 98.75 454 PRO A C 1
ATOM 3434 O O . PRO A 1 454 ? -1.462 36.75 6.121 1 98.75 454 PRO A O 1
ATOM 3437 N N . SER A 1 455 ? 0.276 38.094 6.207 1 98.44 455 SER A N 1
ATOM 3438 C CA . SER A 1 455 ? -0.207 38.688 7.445 1 98.44 455 SER A CA 1
ATOM 3439 C C . SER A 1 455 ? -1.373 39.625 7.18 1 98.44 455 SER A C 1
ATOM 3441 O O . SER A 1 455 ? -2.143 39.969 8.086 1 98.44 455 SER A O 1
ATOM 3443 N N . THR A 1 456 ? -1.491 40.156 5.949 1 97.81 456 THR A N 1
ATOM 3444 C CA . THR A 1 456 ? -2.572 41.031 5.559 1 97.81 456 THR A CA 1
ATOM 3445 C C . THR A 1 456 ? -3.602 40.312 4.703 1 97.81 456 THR A C 1
ATOM 3447 O O . THR A 1 456 ? -4.805 40.531 4.836 1 97.81 456 THR A O 1
ATOM 3450 N N . LYS A 1 457 ? -3.111 39.5 3.852 1 98.31 457 LYS A N 1
ATOM 3451 C CA . LYS A 1 457 ? -3.918 38.656 2.996 1 98.31 457 LYS A CA 1
ATOM 3452 C C . LYS A 1 457 ? -3.459 37.188 3.092 1 98.31 457 LYS A C 1
ATOM 3454 O O . LYS A 1 457 ? -2.582 36.781 2.34 1 98.31 457 LYS A O 1
ATOM 3459 N N . ILE A 1 458 ? -4.184 36.438 3.906 1 98.5 458 ILE A N 1
ATOM 3460 C CA . ILE A 1 458 ? -3.697 35.125 4.289 1 98.5 458 ILE A CA 1
ATOM 3461 C C . ILE A 1 458 ? -3.627 34.219 3.059 1 98.5 458 ILE A C 1
ATOM 3463 O O . ILE A 1 458 ? -2.797 33.312 2.996 1 98.5 458 ILE A O 1
ATOM 3467 N N . SER A 1 459 ? -4.398 34.5 1.986 1 97.12 459 SER A N 1
ATOM 3468 C CA . SER A 1 459 ? -4.41 33.656 0.799 1 97.12 459 SER A CA 1
ATOM 3469 C C . SER A 1 459 ? -3.084 33.719 0.051 1 97.12 459 SER A C 1
ATOM 3471 O O . SER A 1 459 ? -2.791 32.875 -0.792 1 97.12 459 SER A O 1
ATOM 3473 N N . ASP A 1 460 ? -2.24 34.719 0.355 1 98.62 460 ASP A N 1
ATOM 3474 C CA . ASP A 1 460 ? -0.914 34.812 -0.249 1 98.62 460 ASP A CA 1
ATOM 3475 C C . ASP A 1 460 ? -0.05 33.625 0.143 1 98.62 460 ASP A C 1
ATOM 3477 O O . ASP A 1 460 ? 0.966 33.344 -0.498 1 98.62 460 ASP A O 1
ATOM 3481 N N . ILE A 1 461 ? -0.458 32.875 1.156 1 98.62 461 ILE A N 1
ATOM 3482 C CA . ILE A 1 461 ? 0.3 31.719 1.614 1 98.62 461 ILE A CA 1
ATOM 3483 C C . ILE A 1 461 ? 0.42 30.703 0.482 1 98.62 461 ILE A C 1
ATOM 3485 O O . ILE A 1 461 ? 1.305 29.844 0.504 1 98.62 461 ILE A O 1
ATOM 3489 N N . GLU A 1 462 ? -0.423 30.781 -0.535 1 97.62 462 GLU A N 1
ATOM 3490 C CA . GLU A 1 462 ? -0.44 29.859 -1.67 1 97.62 462 GLU A CA 1
ATOM 3491 C C . GLU A 1 462 ? 0.639 30.234 -2.688 1 97.62 462 GLU A C 1
ATOM 3493 O O . GLU A 1 462 ? 0.939 29.438 -3.586 1 97.62 462 GLU A O 1
ATOM 3498 N N . ASN A 1 463 ? 1.248 31.422 -2.586 1 98.31 463 ASN A N 1
ATOM 3499 C CA . ASN A 1 463 ? 2.186 31.922 -3.58 1 98.31 463 ASN A CA 1
ATOM 3500 C C . ASN A 1 463 ? 3.627 31.578 -3.221 1 98.31 463 ASN A C 1
ATOM 3502 O O . ASN A 1 463 ? 4.5 32.438 -3.229 1 98.31 463 ASN A O 1
ATOM 3506 N N . VAL A 1 464 ? 3.863 30.328 -2.959 1 98.69 464 VAL A N 1
ATOM 3507 C CA . VAL A 1 464 ? 5.191 29.875 -2.57 1 98.69 464 VAL A CA 1
ATOM 3508 C C . VAL A 1 464 ? 6.117 29.875 -3.783 1 98.69 464 VAL A C 1
ATOM 3510 O O . VAL A 1 464 ? 5.766 29.359 -4.844 1 98.69 464 VAL A O 1
ATOM 3513 N N . GLU A 1 465 ? 7.297 30.438 -3.594 1 98.5 465 GLU A N 1
ATOM 3514 C CA . GLU A 1 465 ? 8.273 30.469 -4.68 1 98.5 465 GLU A CA 1
ATOM 3515 C C . GLU A 1 465 ? 9.461 29.562 -4.383 1 98.5 465 GLU A C 1
ATOM 3517 O O . GLU A 1 465 ? 9.898 28.797 -5.246 1 98.5 465 GLU A O 1
ATOM 3522 N N . ILE A 1 466 ? 10 29.672 -3.191 1 98.69 466 ILE A N 1
ATOM 3523 C CA . ILE A 1 466 ? 11.156 28.891 -2.746 1 98.69 466 ILE A CA 1
ATOM 3524 C C . ILE A 1 466 ? 10.883 28.312 -1.355 1 98.69 466 ILE A C 1
ATOM 3526 O O . ILE A 1 466 ? 10.344 29 -0.49 1 98.69 466 ILE A O 1
ATOM 3530 N N . VAL A 1 467 ? 11.211 27.094 -1.199 1 98.94 467 VAL A N 1
ATOM 3531 C CA . VAL A 1 467 ? 11.164 26.469 0.12 1 98.94 467 VAL A CA 1
ATOM 3532 C C . VAL A 1 467 ? 12.562 26.031 0.536 1 98.94 467 VAL A C 1
ATOM 3534 O O . VAL A 1 467 ? 13.203 25.234 -0.149 1 98.94 467 VAL A O 1
ATOM 3537 N N . PHE A 1 468 ? 13.039 26.609 1.627 1 98.56 468 PHE A N 1
ATOM 3538 C CA . PHE A 1 468 ? 14.312 26.156 2.195 1 98.56 468 PHE A CA 1
ATOM 3539 C C . PHE A 1 468 ? 14.094 25.016 3.176 1 98.56 468 PHE A C 1
ATOM 3541 O O . PHE A 1 468 ? 13.234 25.094 4.062 1 98.56 468 PHE A O 1
ATOM 3548 N N . LYS A 1 469 ? 14.766 23.953 3.004 1 98.25 469 LYS A N 1
ATOM 3549 C CA . LYS A 1 469 ? 14.883 22.844 3.945 1 98.25 469 LYS A CA 1
ATOM 3550 C C . LYS A 1 469 ? 16.344 22.531 4.242 1 98.25 469 LYS A C 1
ATOM 3552 O O . LYS A 1 469 ? 17.125 22.219 3.332 1 98.25 469 LYS A O 1
ATOM 3557 N N . ASP A 1 470 ? 16.734 22.688 5.473 1 96.69 470 ASP A N 1
ATOM 3558 C CA . ASP A 1 470 ? 18.125 22.516 5.871 1 96.69 470 ASP A CA 1
ATOM 3559 C C . ASP A 1 470 ? 19.047 23.469 5.105 1 96.69 470 ASP A C 1
ATOM 3561 O O . ASP A 1 470 ? 20.156 23.094 4.707 1 96.69 470 ASP A O 1
ATOM 3565 N N . GLY A 1 471 ? 18.578 24.578 4.742 1 96.62 471 GLY A N 1
ATOM 3566 C CA . GLY A 1 471 ? 19.391 25.609 4.094 1 96.62 471 GLY A CA 1
ATOM 3567 C C . GLY A 1 471 ? 19.422 25.469 2.584 1 96.62 471 GLY A C 1
ATOM 3568 O O . GLY A 1 471 ? 19.969 26.328 1.889 1 96.62 471 GLY A O 1
ATOM 3569 N N . VAL A 1 472 ? 18.875 24.375 2.08 1 96.88 472 VAL A N 1
ATOM 3570 C CA . VAL A 1 472 ? 18.812 24.172 0.637 1 96.88 472 VAL A CA 1
ATOM 3571 C C . VAL A 1 472 ? 17.484 24.719 0.095 1 96.88 472 VAL A C 1
ATOM 3573 O O . VAL A 1 472 ? 16.422 24.375 0.603 1 96.88 472 VAL A O 1
ATOM 3576 N N . GLY A 1 473 ? 17.578 25.609 -0.969 1 98.06 473 GLY A N 1
ATOM 3577 C CA . GLY A 1 473 ? 16.391 26.203 -1.543 1 98.06 473 GLY A CA 1
ATOM 3578 C C . GLY A 1 473 ? 15.828 25.422 -2.717 1 98.06 473 GLY A C 1
ATOM 3579 O O . GLY A 1 473 ? 16.469 25.328 -3.762 1 98.06 473 GLY A O 1
ATOM 3580 N N . TYR A 1 474 ? 14.578 24.922 -2.537 1 98.75 474 TYR A N 1
ATOM 3581 C CA . TYR A 1 474 ? 13.891 24.156 -3.572 1 98.75 474 TYR A CA 1
ATOM 3582 C C . TYR A 1 474 ? 12.938 25.062 -4.363 1 98.75 474 TYR A C 1
ATOM 3584 O O . TYR A 1 474 ? 12.266 25.922 -3.795 1 98.75 474 TYR A O 1
ATOM 3592 N N . ASP A 1 475 ? 12.891 24.812 -5.664 1 98.69 475 ASP A N 1
ATOM 3593 C CA . ASP A 1 475 ? 11.992 25.516 -6.566 1 98.69 475 ASP A CA 1
ATOM 3594 C C . ASP A 1 475 ? 10.586 24.922 -6.52 1 98.69 475 ASP A C 1
ATOM 3596 O O . ASP A 1 475 ? 10.352 23.828 -7.02 1 98.69 475 ASP A O 1
ATOM 3600 N N . SER A 1 476 ? 9.648 25.703 -6 1 98.38 476 SER A N 1
ATOM 3601 C CA . SER A 1 476 ? 8.281 25.219 -5.809 1 98.38 476 SER A CA 1
ATOM 3602 C C . SER A 1 476 ? 7.652 24.812 -7.137 1 98.38 476 SER A C 1
ATOM 3604 O O . SER A 1 476 ? 7.07 23.734 -7.254 1 98.38 476 SER A O 1
ATOM 3606 N N . ALA A 1 477 ? 7.75 25.609 -8.117 1 97.62 477 ALA A N 1
ATOM 3607 C CA . ALA A 1 477 ? 7.117 25.391 -9.414 1 97.62 477 ALA A CA 1
ATOM 3608 C C . ALA A 1 477 ? 7.668 24.125 -10.078 1 97.62 477 ALA A C 1
ATOM 3610 O O . ALA A 1 477 ? 6.914 23.344 -10.68 1 97.62 477 ALA A O 1
ATOM 3611 N N . LYS A 1 478 ? 8.969 23.891 -9.984 1 98 478 LYS A N 1
ATOM 3612 C CA . LYS A 1 478 ? 9.578 22.719 -10.586 1 98 478 LYS A CA 1
ATOM 3613 C C . LYS A 1 478 ? 9.094 21.438 -9.906 1 98 478 LYS A C 1
ATOM 3615 O O . LYS A 1 478 ? 8.859 20.422 -10.57 1 98 478 LYS A O 1
ATOM 3620 N N . LEU A 1 479 ? 8.984 21.469 -8.602 1 98 479 LEU A N 1
ATOM 3621 C CA . LEU A 1 479 ? 8.445 20.328 -7.867 1 98 479 LEU A CA 1
ATOM 3622 C C . LEU A 1 479 ? 7.035 20 -8.344 1 98 479 LEU A C 1
ATOM 3624 O O . LEU A 1 479 ? 6.73 18.844 -8.641 1 98 479 LEU A O 1
ATOM 3628 N N . LEU A 1 480 ? 6.207 21 -8.5 1 96.81 480 LEU A N 1
ATOM 3629 C CA . LEU A 1 480 ? 4.816 20.797 -8.883 1 96.81 480 LEU A CA 1
ATOM 3630 C C . LEU A 1 480 ? 4.715 20.344 -10.336 1 96.81 480 LEU A C 1
ATOM 3632 O O . LEU A 1 480 ? 3.867 19.516 -10.68 1 96.81 480 LEU A O 1
ATOM 3636 N N . ASP A 1 481 ? 5.562 20.875 -11.203 1 96.31 481 ASP A N 1
ATOM 3637 C CA . ASP A 1 481 ? 5.582 20.469 -12.602 1 96.31 481 ASP A CA 1
ATOM 3638 C C . ASP A 1 481 ? 5.91 18.984 -12.742 1 96.31 481 ASP A C 1
ATOM 3640 O O . ASP A 1 481 ? 5.391 18.297 -13.633 1 96.31 481 ASP A O 1
ATOM 3644 N N . SER A 1 482 ? 6.668 18.453 -11.883 1 95.75 482 SER A N 1
ATOM 3645 C CA . SER A 1 482 ? 7.145 17.078 -11.977 1 95.75 482 SER A CA 1
ATOM 3646 C C . SER A 1 482 ? 6.039 16.094 -11.648 1 95.75 482 SER A C 1
ATOM 3648 O O . SER A 1 482 ? 6.156 14.898 -11.938 1 95.75 482 SER A O 1
ATOM 3650 N N . ILE A 1 483 ? 4.934 16.531 -11.008 1 95.56 483 ILE A N 1
ATOM 3651 C CA . ILE A 1 483 ? 3.914 15.602 -10.547 1 95.56 483 ILE A CA 1
ATOM 3652 C C . ILE A 1 483 ? 2.613 15.844 -11.312 1 95.56 483 ILE A C 1
ATOM 3654 O O . ILE A 1 483 ? 1.546 15.383 -10.891 1 95.56 483 ILE A O 1
ATOM 3658 N N . LYS A 1 484 ? 2.613 16.656 -12.312 1 93.56 484 LYS A N 1
ATOM 3659 C CA . LYS A 1 484 ? 1.409 16.875 -13.109 1 93.56 484 LYS A CA 1
ATOM 3660 C C . LYS A 1 484 ? 0.782 15.555 -13.539 1 93.56 484 LYS A C 1
ATOM 3662 O O . LYS A 1 484 ? 1.465 14.688 -14.094 1 93.56 484 LYS A O 1
ATOM 3667 N N . GLY A 1 485 ? -0.49 15.406 -13.148 1 90.56 485 GLY A N 1
ATOM 3668 C CA . GLY A 1 485 ? -1.233 14.219 -13.539 1 90.56 485 GLY A CA 1
ATOM 3669 C C . GLY A 1 485 ? -0.896 13 -12.695 1 90.56 485 GLY A C 1
ATOM 3670 O O . GLY A 1 485 ? -1.247 11.875 -13.062 1 90.56 485 GLY A O 1
ATOM 3671 N N . ARG A 1 486 ? -0.25 13.227 -11.531 1 91.25 486 ARG A N 1
ATOM 3672 C CA . ARG A 1 486 ? 0.277 12.055 -10.844 1 91.25 486 ARG A CA 1
ATOM 3673 C C . ARG A 1 486 ? -0.403 11.867 -9.492 1 91.25 486 ARG A C 1
ATOM 3675 O O . ARG A 1 486 ? -0.322 10.789 -8.898 1 91.25 486 ARG A O 1
ATOM 3682 N N . TYR A 1 487 ? -1.055 12.891 -8.953 1 91.25 487 TYR A N 1
ATOM 3683 C CA . TYR A 1 487 ? -1.798 12.695 -7.711 1 91.25 487 TYR A CA 1
ATOM 3684 C C . TYR A 1 487 ? -2.904 11.664 -7.898 1 91.25 487 TYR A C 1
ATOM 3686 O O . TYR A 1 487 ? -3.783 11.836 -8.742 1 91.25 487 TYR A O 1
ATOM 3694 N N . GLY A 1 488 ? -2.898 10.703 -7.086 1 86.19 488 GLY A N 1
ATOM 3695 C CA . GLY A 1 488 ? -3.82 9.586 -7.215 1 86.19 488 GLY A CA 1
ATOM 3696 C C . GLY A 1 488 ? -3.16 8.328 -7.75 1 86.19 488 GLY A C 1
ATOM 3697 O O . GLY A 1 488 ? -3.736 7.242 -7.676 1 86.19 488 GLY A O 1
ATOM 3698 N N . GLN A 1 489 ? -2.057 8.586 -8.297 1 78.25 489 GLN A N 1
ATOM 3699 C CA . GLN A 1 489 ? -1.273 7.434 -8.742 1 78.25 489 GLN A CA 1
ATOM 3700 C C . GLN A 1 489 ? -0.413 6.891 -7.605 1 78.25 489 GLN A C 1
ATOM 3702 O O . GLN A 1 489 ? 0.245 7.652 -6.895 1 78.25 489 GLN A O 1
ATOM 3707 N N . TYR A 1 490 ? -0.45 5.629 -7.277 1 68.5 490 TYR A N 1
ATOM 3708 C CA . TYR A 1 490 ? 0.459 5.023 -6.312 1 68.5 490 TYR A CA 1
ATOM 3709 C C . TYR A 1 490 ? 1.911 5.234 -6.723 1 68.5 490 TYR A C 1
ATOM 3711 O O . TYR A 1 490 ? 2.238 5.191 -7.91 1 68.5 490 TYR A O 1
ATOM 3719 N N . MET B 1 1 ? -53.25 -56 49.938 1 28.33 1 MET B N 1
ATOM 3720 C CA . MET B 1 1 ? -53.25 -54.75 49.156 1 28.33 1 MET B CA 1
ATOM 3721 C C . MET B 1 1 ? -52 -54.719 48.25 1 28.33 1 MET B C 1
ATOM 3723 O O . MET B 1 1 ? -50.875 -54.875 48.719 1 28.33 1 MET B O 1
ATOM 3727 N N . ASP B 1 2 ? -52.156 -54.969 46.938 1 28.44 2 ASP B N 1
ATOM 3728 C CA . ASP B 1 2 ? -51.406 -55.281 45.719 1 28.44 2 ASP B CA 1
ATOM 3729 C C . ASP B 1 2 ? -50.562 -54.062 45.312 1 28.44 2 ASP B C 1
ATOM 3731 O O . ASP B 1 2 ? -51.062 -52.938 45.219 1 28.44 2 ASP B O 1
ATOM 3735 N N . ARG B 1 3 ? -49.188 -54.125 45.562 1 28.44 3 ARG B N 1
ATOM 3736 C CA . ARG B 1 3 ? -48 -53.312 45.25 1 28.44 3 ARG B CA 1
ATOM 3737 C C . ARG B 1 3 ? -47.844 -53.062 43.75 1 28.44 3 ARG B C 1
ATOM 3739 O O . ARG B 1 3 ? -47.156 -53.812 43.062 1 28.44 3 ARG B O 1
ATOM 3746 N N . ARG B 1 4 ? -48.969 -52.688 43 1 28.92 4 ARG B N 1
ATOM 3747 C CA . ARG B 1 4 ? -48.844 -52.562 41.562 1 28.92 4 ARG B CA 1
ATOM 3748 C C . ARG B 1 4 ? -47.844 -51.469 41.188 1 28.92 4 ARG B C 1
ATOM 3750 O O . ARG B 1 4 ? -48.031 -50.312 41.531 1 28.92 4 ARG B O 1
ATOM 3757 N N . HIS B 1 5 ? -46.531 -51.781 41.094 1 30.12 5 HIS B N 1
ATOM 3758 C CA . HIS B 1 5 ? -45.406 -50.938 40.656 1 30.12 5 HIS B CA 1
ATOM 3759 C C . HIS B 1 5 ? -45.594 -50.5 39.219 1 30.12 5 HIS B C 1
ATOM 3761 O O . HIS B 1 5 ? -45.625 -51.344 38.312 1 30.12 5 HIS B O 1
ATOM 3767 N N . THR B 1 6 ? -46.531 -49.562 38.875 1 31.17 6 THR B N 1
ATOM 3768 C CA . THR B 1 6 ? -46.656 -49.031 37.531 1 31.17 6 THR B CA 1
ATOM 3769 C C . THR B 1 6 ? -45.344 -48.438 37.062 1 31.17 6 THR B C 1
ATOM 3771 O O . THR B 1 6 ? -44.781 -47.562 37.719 1 31.17 6 THR B O 1
ATOM 3774 N N . ALA B 1 7 ? -44.562 -49.188 36.312 1 32.38 7 ALA B N 1
ATOM 3775 C CA . ALA B 1 7 ? -43.375 -48.812 35.562 1 32.38 7 ALA B CA 1
ATOM 3776 C C . ALA B 1 7 ? -43.688 -47.656 34.594 1 32.38 7 ALA B C 1
ATOM 3778 O O . ALA B 1 7 ? -44.5 -47.781 33.688 1 32.38 7 ALA B O 1
ATOM 3779 N N . ALA B 1 8 ? -43.75 -46.438 35.031 1 31.7 8 ALA B N 1
ATOM 3780 C CA . ALA B 1 8 ? -43.812 -45.25 34.156 1 31.7 8 ALA B CA 1
ATOM 3781 C C . ALA B 1 8 ? -42.688 -45.25 33.125 1 31.7 8 ALA B C 1
ATOM 3783 O O . ALA B 1 8 ? -41.5 -45.25 33.5 1 31.7 8 ALA B O 1
ATOM 3784 N N . LEU B 1 9 ? -42.875 -45.969 32 1 28.19 9 LEU B N 1
ATOM 3785 C CA . LEU B 1 9 ? -41.969 -45.906 30.844 1 28.19 9 LEU B CA 1
ATOM 3786 C C . LEU B 1 9 ? -41.844 -44.438 30.375 1 28.19 9 LEU B C 1
ATOM 3788 O O . LEU B 1 9 ? -42.812 -43.812 29.984 1 28.19 9 LEU B O 1
ATOM 3792 N N . ALA B 1 10 ? -40.938 -43.688 30.953 1 34.66 10 ALA B N 1
ATOM 3793 C CA . ALA B 1 10 ? -40.5 -42.406 30.406 1 34.66 10 ALA B CA 1
ATOM 3794 C C . ALA B 1 10 ? -40.062 -42.531 28.953 1 34.66 10 ALA B C 1
ATOM 3796 O O . ALA B 1 10 ? -39.094 -43.219 28.656 1 34.66 10 ALA B O 1
ATOM 3797 N N . ILE B 1 11 ? -41 -42.469 28.078 1 30.91 11 ILE B N 1
ATOM 3798 C CA . ILE B 1 11 ? -40.688 -42.344 26.656 1 30.91 11 ILE B CA 1
ATOM 3799 C C . ILE B 1 11 ? -39.812 -41.125 26.422 1 30.91 11 ILE B C 1
ATOM 3801 O O . ILE B 1 11 ? -40.219 -40 26.734 1 30.91 11 ILE B O 1
ATOM 3805 N N . CYS B 1 12 ? -38.5 -41.281 26.453 1 32.59 12 CYS B N 1
ATOM 3806 C CA . CYS B 1 12 ? -37.562 -40.312 25.953 1 32.59 12 CYS B CA 1
ATOM 3807 C C . CYS B 1 12 ? -37.844 -39.938 24.5 1 32.59 12 CYS B C 1
ATOM 3809 O O . CYS B 1 12 ? -37.656 -40.781 23.609 1 32.59 12 CYS B O 1
ATOM 3811 N N . LEU B 1 13 ? -38.812 -39.094 24.344 1 37.09 13 LEU B N 1
ATOM 3812 C CA . LEU B 1 13 ? -38.969 -38.5 23.016 1 37.09 13 LEU B CA 1
ATOM 3813 C C . LEU B 1 13 ? -37.688 -37.812 22.562 1 37.09 13 LEU B C 1
ATOM 3815 O O . LEU B 1 13 ? -37.281 -36.781 23.141 1 37.09 13 LEU B O 1
ATOM 3819 N N . ALA B 1 14 ? -36.781 -38.562 21.953 1 37.53 14 ALA B N 1
ATOM 3820 C CA . ALA B 1 14 ? -35.719 -37.969 21.156 1 37.53 14 ALA B CA 1
ATOM 3821 C C . ALA B 1 14 ? -36.25 -37.031 20.078 1 37.53 14 ALA B C 1
ATOM 3823 O O . ALA B 1 14 ? -36.875 -37.5 19.109 1 37.53 14 ALA B O 1
ATOM 3824 N N . THR B 1 15 ? -36.656 -35.875 20.484 1 37.72 15 THR B N 1
ATOM 3825 C CA . THR B 1 15 ? -36.875 -34.906 19.422 1 37.72 15 THR B CA 1
ATOM 3826 C C . THR B 1 15 ? -35.625 -34.75 18.562 1 37.72 15 THR B C 1
ATOM 3828 O O . THR B 1 15 ? -34.562 -34.344 19.047 1 37.72 15 THR B O 1
ATOM 3831 N N . ALA B 1 16 ? -35.5 -35.469 17.516 1 36.12 16 ALA B N 1
ATOM 3832 C CA . ALA B 1 16 ? -34.5 -35.156 16.484 1 36.12 16 ALA B CA 1
ATOM 3833 C C . ALA B 1 16 ? -34.625 -33.719 16.047 1 36.12 16 ALA B C 1
ATOM 3835 O O . ALA B 1 16 ? -35.656 -33.281 15.516 1 36.12 16 ALA B O 1
ATOM 3836 N N . ALA B 1 17 ? -33.875 -32.875 16.688 1 39.69 17 ALA B N 1
ATOM 3837 C CA . ALA B 1 17 ? -33.688 -31.531 16.125 1 39.69 17 ALA B CA 1
ATOM 3838 C C . ALA B 1 17 ? -33.406 -31.609 14.625 1 39.69 17 ALA B C 1
ATOM 3840 O O . ALA B 1 17 ? -32.375 -32.125 14.203 1 39.69 17 ALA B O 1
ATOM 3841 N N . ILE B 1 18 ? -34.406 -31.656 13.867 1 35.78 18 ILE B N 1
ATOM 3842 C CA . ILE B 1 18 ? -34.188 -31.406 12.445 1 35.78 18 ILE B CA 1
ATOM 3843 C C . ILE B 1 18 ? -33.25 -30.203 12.266 1 35.78 18 ILE B C 1
ATOM 3845 O O . ILE B 1 18 ? -33.625 -29.078 12.625 1 35.78 18 ILE B O 1
ATOM 3849 N N . THR B 1 19 ? -32 -30.469 12.281 1 37.81 19 THR B N 1
ATOM 3850 C CA . THR B 1 19 ? -31.109 -29.406 11.805 1 37.81 19 THR B CA 1
ATOM 3851 C C . THR B 1 19 ? -31.578 -28.875 10.453 1 37.81 19 THR B C 1
ATOM 3853 O O . THR B 1 19 ? -31.609 -29.625 9.469 1 37.81 19 THR B O 1
ATOM 3856 N N . LEU B 1 20 ? -32.5 -27.953 10.477 1 37.84 20 LEU B N 1
ATOM 3857 C CA . LEU B 1 20 ? -32.719 -27.203 9.25 1 37.84 20 LEU B CA 1
ATOM 3858 C C . LEU B 1 20 ? -31.391 -26.938 8.523 1 37.84 20 LEU B C 1
ATOM 3860 O O . LEU B 1 20 ? -30.375 -26.609 9.156 1 37.84 20 LEU B O 1
ATOM 3864 N N . PRO B 1 21 ? -31.25 -27.453 7.391 1 35.97 21 PRO B N 1
ATOM 3865 C CA . PRO B 1 21 ? -30.031 -27.047 6.699 1 35.97 21 PRO B CA 1
ATOM 3866 C C . PRO B 1 21 ? -29.734 -25.547 6.84 1 35.97 21 PRO B C 1
ATOM 3868 O O . PRO B 1 21 ? -30.656 -24.734 6.805 1 35.97 21 PRO B O 1
ATOM 3871 N N . ALA B 1 22 ? -28.844 -25.172 7.59 1 42.56 22 ALA B N 1
ATOM 3872 C CA . ALA B 1 22 ? -28.375 -23.781 7.641 1 42.56 22 ALA B CA 1
ATOM 3873 C C . ALA B 1 22 ? -28.5 -23.109 6.277 1 42.56 22 ALA B C 1
ATOM 3875 O O . ALA B 1 22 ? -27.906 -23.578 5.297 1 42.56 22 ALA B O 1
ATOM 3876 N N . GLN B 1 23 ? -29.484 -22.547 5.918 1 45 23 GLN B N 1
ATOM 3877 C CA . GLN B 1 23 ? -29.531 -21.703 4.727 1 45 23 GLN B CA 1
ATOM 3878 C C . GLN B 1 23 ? -28.188 -21.047 4.465 1 45 23 GLN B C 1
ATOM 3880 O O . GLN B 1 23 ? -27.562 -20.516 5.387 1 45 23 GLN B O 1
ATOM 3885 N N . THR B 1 24 ? -27.5 -21.422 3.375 1 55.12 24 THR B N 1
ATOM 3886 C CA . THR B 1 24 ? -26.297 -20.734 2.945 1 55.12 24 THR B CA 1
ATOM 3887 C C . THR B 1 24 ? -26.5 -19.219 2.988 1 55.12 24 THR B C 1
ATOM 3889 O O . THR B 1 24 ? -27.438 -18.703 2.404 1 55.12 24 THR B O 1
ATOM 3892 N N . PRO B 1 25 ? -25.875 -18.547 3.922 1 64.94 25 PRO B N 1
ATOM 3893 C CA . PRO B 1 25 ? -26.047 -17.094 3.963 1 64.94 25 PRO B CA 1
ATOM 3894 C C . PRO B 1 25 ? -25.984 -16.453 2.58 1 64.94 25 PRO B C 1
ATOM 3896 O O . PRO B 1 25 ? -25.219 -16.906 1.722 1 64.94 25 PRO B O 1
ATOM 3899 N N . THR B 1 26 ? -27.016 -15.688 2.246 1 81 26 THR B N 1
ATOM 3900 C CA . THR B 1 26 ? -27.062 -14.938 0.998 1 81 26 THR B CA 1
ATOM 3901 C C . THR B 1 26 ? -25.812 -14.078 0.836 1 81 26 THR B C 1
ATOM 3903 O O . THR B 1 26 ? -25.453 -13.305 1.731 1 81 26 THR B O 1
ATOM 3906 N N . PRO B 1 27 ? -25.078 -14.352 -0.274 1 90.12 27 PRO B N 1
ATOM 3907 C CA . PRO B 1 27 ? -23.891 -13.531 -0.507 1 90.12 27 PRO B CA 1
ATOM 3908 C C . PRO B 1 27 ? -24.219 -12.047 -0.65 1 90.12 27 PRO B C 1
ATOM 3910 O O . PRO B 1 27 ? -25.266 -11.688 -1.196 1 90.12 27 PRO B O 1
ATOM 3913 N N . PRO B 1 28 ? -23.375 -11.141 -0.164 1 92.94 28 PRO B N 1
ATOM 3914 C CA . PRO B 1 28 ? -23.594 -9.711 -0.363 1 92.94 28 PRO B CA 1
ATOM 3915 C C . PRO B 1 28 ? -23.562 -9.305 -1.835 1 92.94 28 PRO B C 1
ATOM 3917 O O . PRO B 1 28 ? -23.047 -10.047 -2.672 1 92.94 28 PRO B O 1
ATOM 3920 N N . PRO B 1 29 ? -24.078 -8.141 -2.146 1 92 29 PRO B N 1
ATOM 3921 C CA . PRO B 1 29 ? -24.156 -7.68 -3.535 1 92 29 PRO B CA 1
ATOM 3922 C C . PRO B 1 29 ? -22.797 -7.641 -4.215 1 92 29 PRO B C 1
ATOM 3924 O O . PRO B 1 29 ? -22.688 -7.926 -5.414 1 92 29 PRO B O 1
ATOM 3927 N N . ALA B 1 30 ? -21.781 -7.359 -3.463 1 92.88 30 ALA B N 1
ATOM 3928 C CA . ALA B 1 30 ? -20.422 -7.234 -3.986 1 92.88 30 ALA B CA 1
ATOM 3929 C C . ALA B 1 30 ? -19.922 -8.562 -4.562 1 92.88 30 ALA B C 1
ATOM 3931 O O . ALA B 1 30 ? -19.016 -8.586 -5.387 1 92.88 30 ALA B O 1
ATOM 3932 N N . VAL B 1 31 ? -20.547 -9.633 -4.184 1 97.12 31 VAL B N 1
ATOM 3933 C CA . VAL B 1 31 ? -20.141 -10.953 -4.633 1 97.12 31 VAL B CA 1
ATOM 3934 C C . VAL B 1 31 ? -21.25 -11.594 -5.453 1 97.12 31 VAL B C 1
ATOM 3936 O O . VAL B 1 31 ? -21 -12.234 -6.477 1 97.12 31 VAL B O 1
ATOM 3939 N N . ALA B 1 32 ? -22.5 -11.359 -5.102 1 96.94 32 ALA B N 1
ATOM 3940 C CA . ALA B 1 32 ? -23.688 -12.016 -5.664 1 96.94 32 ALA B CA 1
ATOM 3941 C C . ALA B 1 32 ? -23.766 -11.812 -7.176 1 96.94 32 ALA B C 1
ATOM 3943 O O . ALA B 1 32 ? -24.156 -12.719 -7.91 1 96.94 32 ALA B O 1
ATOM 3944 N N . LYS B 1 33 ? -23.375 -10.695 -7.625 1 96.44 33 LYS B N 1
ATOM 3945 C CA . LYS B 1 33 ? -23.531 -10.344 -9.031 1 96.44 33 LYS B CA 1
ATOM 3946 C C . LYS B 1 33 ? -22.625 -11.203 -9.914 1 96.44 33 LYS B C 1
ATOM 3948 O O . LYS B 1 33 ? -22.812 -11.273 -11.125 1 96.44 33 LYS B O 1
ATOM 3953 N N . PHE B 1 34 ? -21.656 -11.859 -9.289 1 98.19 34 PHE B N 1
ATOM 3954 C CA . PHE B 1 34 ? -20.719 -12.664 -10.062 1 98.19 34 PHE B CA 1
ATOM 3955 C C . PHE B 1 34 ? -21.109 -14.141 -10.016 1 98.19 34 PHE B C 1
ATOM 3957 O O . PHE B 1 34 ? -20.516 -14.961 -10.719 1 98.19 34 PHE B O 1
ATOM 3964 N N . ILE B 1 35 ? -22.062 -14.531 -9.211 1 97.44 35 ILE B N 1
ATOM 3965 C CA . ILE B 1 35 ? -22.391 -15.938 -8.977 1 97.44 35 ILE B CA 1
ATOM 3966 C C . ILE B 1 35 ? -23.375 -16.422 -10.047 1 97.44 35 ILE B C 1
ATOM 3968 O O . ILE B 1 35 ? -24.453 -15.852 -10.219 1 97.44 35 ILE B O 1
ATOM 3972 N N . LYS B 1 36 ? -22.953 -17.391 -10.727 1 95.94 36 LYS B N 1
ATOM 3973 C CA . LYS B 1 36 ? -23.766 -18.031 -11.766 1 95.94 36 LYS B CA 1
ATOM 3974 C C . LYS B 1 36 ? -24.469 -19.281 -11.234 1 95.94 36 LYS B C 1
ATOM 3976 O O . LYS B 1 36 ? -25.578 -19.578 -11.641 1 95.94 36 LYS B O 1
ATOM 3981 N N . ILE B 1 37 ? -23.797 -20 -10.344 1 93.62 37 ILE B N 1
ATOM 3982 C CA . ILE B 1 37 ? -24.312 -21.25 -9.773 1 93.62 37 ILE B CA 1
ATOM 3983 C C . ILE B 1 37 ? -24.141 -21.219 -8.258 1 93.62 37 ILE B C 1
ATOM 3985 O O . ILE B 1 37 ? -23.031 -21.078 -7.754 1 93.62 37 ILE B O 1
ATOM 3989 N N . ASN B 1 38 ? -25.156 -21.297 -7.469 1 86.06 38 ASN B N 1
ATOM 3990 C CA . ASN B 1 38 ? -25.078 -21.312 -6.016 1 86.06 38 ASN B CA 1
ATOM 3991 C C . ASN B 1 38 ? -26.125 -22.234 -5.398 1 86.06 38 ASN B C 1
ATOM 3993 O O . ASN B 1 38 ? -26.672 -21.938 -4.328 1 86.06 38 ASN B O 1
ATOM 3997 N N . GLY B 1 39 ? -26.375 -23.422 -5.934 1 80.75 39 GLY B N 1
ATOM 3998 C CA . GLY B 1 39 ? -27.328 -24.344 -5.363 1 80.75 39 GLY B CA 1
ATOM 3999 C C . GLY B 1 39 ? -26.703 -25.344 -4.414 1 80.75 39 GLY B C 1
ATOM 4000 O O . GLY B 1 39 ? -25.5 -25.547 -4.434 1 80.75 39 GLY B O 1
ATOM 4001 N N . PRO B 1 40 ? -27.469 -25.828 -3.555 1 85 40 PRO B N 1
ATOM 4002 C CA . PRO B 1 40 ? -26.953 -26.828 -2.619 1 85 40 PRO B CA 1
ATOM 4003 C C . PRO B 1 40 ? -26.422 -28.078 -3.32 1 85 40 PRO B C 1
ATOM 4005 O O . PRO B 1 40 ? -25.594 -28.797 -2.764 1 85 40 PRO B O 1
ATOM 4008 N N . ARG B 1 41 ? -27.031 -28.312 -4.504 1 92.75 41 ARG B N 1
ATOM 4009 C CA . ARG B 1 41 ? -26.625 -29.453 -5.312 1 92.75 41 ARG B CA 1
ATOM 4010 C C . ARG B 1 41 ? -26.484 -29.078 -6.781 1 92.75 41 ARG B C 1
ATOM 4012 O O . ARG B 1 41 ? -27.406 -28.516 -7.371 1 92.75 41 ARG B O 1
ATOM 4019 N N . THR B 1 42 ? -25.266 -29.312 -7.355 1 95.19 42 THR B N 1
ATOM 4020 C CA . THR B 1 42 ? -24.984 -29.016 -8.758 1 95.19 42 THR B CA 1
ATOM 4021 C C . THR B 1 42 ? -24.422 -30.25 -9.461 1 95.19 42 THR B C 1
ATOM 4023 O O . THR B 1 42 ? -23.547 -30.938 -8.93 1 95.19 42 THR B O 1
ATOM 4026 N N . LEU B 1 43 ? -25.047 -30.578 -10.594 1 95.75 43 LEU B N 1
ATOM 4027 C CA . LEU B 1 43 ? -24.578 -31.703 -11.398 1 95.75 43 LEU B CA 1
ATOM 4028 C C . LEU B 1 43 ? -24.016 -31.234 -12.727 1 95.75 43 LEU B C 1
ATOM 4030 O O . LEU B 1 43 ? -24.75 -30.672 -13.555 1 95.75 43 LEU B O 1
ATOM 4034 N N . LEU B 1 44 ? -22.688 -31.391 -12.922 1 97 44 LEU B N 1
ATOM 4035 C CA . LEU B 1 44 ? -22.047 -31.156 -14.211 1 97 44 LEU B CA 1
ATOM 4036 C C . LEU B 1 44 ? -22.062 -32.438 -15.062 1 97 44 LEU B C 1
ATOM 4038 O O . LEU B 1 44 ? -21.578 -33.469 -14.633 1 97 44 LEU B O 1
ATOM 4042 N N . THR B 1 45 ? -22.672 -32.281 -16.25 1 96.06 45 THR B N 1
ATOM 4043 C CA . THR B 1 45 ? -22.812 -33.469 -17.062 1 96.06 45 THR B CA 1
ATOM 4044 C C . THR B 1 45 ? -22.047 -33.344 -18.375 1 96.06 45 THR B C 1
ATOM 4046 O O . THR B 1 45 ? -21.812 -32.219 -18.859 1 96.06 45 THR B O 1
ATOM 4049 N N . HIS B 1 46 ? -21.562 -34.531 -18.922 1 96.88 46 HIS B N 1
ATOM 4050 C CA . HIS B 1 46 ? -20.906 -34.656 -20.219 1 96.88 46 HIS B CA 1
ATOM 4051 C C . HIS B 1 46 ? -19.641 -33.812 -20.281 1 96.88 46 HIS B C 1
ATOM 4053 O O . HIS B 1 46 ? -19.328 -33.25 -21.328 1 96.88 46 HIS B O 1
ATOM 4059 N N . VAL B 1 47 ? -18.922 -33.719 -19.188 1 98.12 47 VAL B N 1
ATOM 4060 C CA . VAL B 1 47 ? -17.734 -32.875 -19.125 1 98.12 47 VAL B CA 1
ATOM 4061 C C . VAL B 1 47 ? -16.484 -33.75 -19.312 1 98.12 47 VAL B C 1
ATOM 4063 O O . VAL B 1 47 ? -16.453 -34.906 -18.891 1 98.12 47 VAL B O 1
ATOM 4066 N N . ARG B 1 48 ? -15.461 -33.281 -20.047 1 98.69 48 ARG B N 1
ATOM 4067 C CA . ARG B 1 48 ? -14.117 -33.844 -20 1 98.69 48 ARG B CA 1
ATOM 4068 C C . ARG B 1 48 ? -13.422 -33.469 -18.688 1 98.69 48 ARG B C 1
ATOM 4070 O O . ARG B 1 48 ? -13.531 -32.344 -18.219 1 98.69 48 ARG B O 1
ATOM 4077 N N . ILE B 1 49 ? -12.742 -34.438 -18.047 1 98.81 49 ILE B N 1
ATOM 4078 C CA . ILE B 1 49 ? -12.07 -34.156 -16.781 1 98.81 49 ILE B CA 1
ATOM 4079 C C . ILE B 1 49 ? -10.562 -34.344 -16.938 1 98.81 49 ILE B C 1
ATOM 4081 O O . ILE B 1 49 ? -10.109 -35.406 -17.344 1 98.81 49 ILE B O 1
ATOM 4085 N N . ILE B 1 50 ? -9.805 -33.312 -16.812 1 98.88 50 ILE B N 1
ATOM 4086 C CA . ILE B 1 50 ? -8.391 -33.438 -16.453 1 98.88 50 ILE B CA 1
ATOM 4087 C C . ILE B 1 50 ? -8.227 -33.312 -14.938 1 98.88 50 ILE B C 1
ATOM 4089 O O . ILE B 1 50 ? -8.391 -32.25 -14.367 1 98.88 50 ILE B O 1
ATOM 4093 N N . ASP B 1 51 ? -7.875 -34.344 -14.281 1 98.69 51 ASP B N 1
ATOM 4094 C CA . ASP B 1 51 ? -8.102 -34.469 -12.844 1 98.69 51 ASP B CA 1
ATOM 4095 C C . ASP B 1 51 ? -6.945 -33.844 -12.055 1 98.69 51 ASP B C 1
ATOM 4097 O O . ASP B 1 51 ? -6.977 -33.812 -10.82 1 98.69 51 ASP B O 1
ATOM 4101 N N . GLY B 1 52 ? -5.863 -33.406 -12.727 1 98.69 52 GLY B N 1
ATOM 4102 C CA . GLY B 1 52 ? -4.773 -32.719 -12.07 1 98.69 52 GLY B CA 1
ATOM 4103 C C . GLY B 1 52 ? -3.686 -33.625 -11.555 1 98.69 52 GLY B C 1
ATOM 4104 O O . GLY B 1 52 ? -2.738 -33.188 -10.906 1 98.69 52 GLY B O 1
ATOM 4105 N N . THR B 1 53 ? -3.717 -34.938 -11.898 1 98.5 53 THR B N 1
ATOM 4106 C CA . THR B 1 53 ? -2.744 -35.906 -11.375 1 98.5 53 THR B CA 1
ATOM 4107 C C . THR B 1 53 ? -1.678 -36.219 -12.414 1 98.5 53 THR B C 1
ATOM 4109 O O . THR B 1 53 ? -0.689 -36.906 -12.117 1 98.5 53 THR B O 1
ATOM 4112 N N . GLY B 1 54 ? -1.871 -35.719 -13.562 1 97.69 54 GLY B N 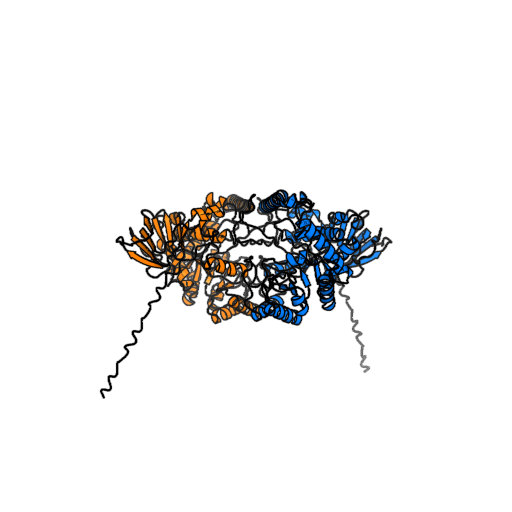1
ATOM 4113 C CA . GLY B 1 54 ? -0.991 -36.062 -14.672 1 97.69 54 GLY B CA 1
ATOM 4114 C C . GLY B 1 54 ? -1.514 -37.219 -15.508 1 97.69 54 GLY B C 1
ATOM 4115 O O . GLY B 1 54 ? -0.941 -37.562 -16.547 1 97.69 54 GLY B O 1
ATOM 4116 N N . GLY B 1 55 ? -2.691 -37.781 -15.18 1 97.38 55 GLY B N 1
ATOM 4117 C CA . GLY B 1 55 ? -3.301 -38.844 -15.922 1 97.38 55 GLY B CA 1
ATOM 4118 C C . GLY B 1 55 ? -4.047 -38.406 -17.156 1 97.38 55 GLY B C 1
ATOM 4119 O O . GLY B 1 55 ? -4.25 -37.188 -17.344 1 97.38 55 GLY B O 1
ATOM 4120 N N . ALA B 1 56 ? -4.449 -39.312 -17.938 1 97.56 56 ALA B N 1
ATOM 4121 C CA . ALA B 1 56 ? -5.18 -39.031 -19.172 1 97.56 56 ALA B CA 1
ATOM 4122 C C . ALA B 1 56 ? -6.543 -38.406 -18.859 1 97.56 56 ALA B C 1
ATOM 4124 O O . ALA B 1 56 ? -7.172 -38.75 -17.859 1 97.56 56 ALA B O 1
ATOM 4125 N N . PRO B 1 57 ? -6.996 -37.562 -19.75 1 98.38 57 PRO B N 1
ATOM 4126 C CA . PRO B 1 57 ? -8.336 -37 -19.562 1 98.38 57 PRO B CA 1
ATOM 4127 C C . PRO B 1 57 ? -9.43 -38.062 -19.578 1 98.38 57 PRO B C 1
ATOM 4129 O O . PRO B 1 57 ? -9.305 -39.062 -20.281 1 98.38 57 PRO B O 1
ATOM 4132 N N . LEU B 1 58 ? -10.508 -37.844 -18.766 1 97.94 58 LEU B N 1
ATOM 4133 C CA . LEU B 1 58 ? -11.711 -38.656 -18.781 1 97.94 58 LEU B CA 1
ATOM 4134 C C . LEU B 1 58 ? -12.812 -38 -19.594 1 97.94 58 LEU B C 1
ATOM 4136 O O . LEU B 1 58 ? -13.18 -36.844 -19.312 1 97.94 58 LEU B O 1
ATOM 4140 N N . GLU B 1 59 ? -13.336 -38.719 -20.562 1 97.44 59 GLU B N 1
ATOM 4141 C CA . GLU B 1 59 ? -14.352 -38.125 -21.438 1 97.44 59 GLU B CA 1
ATOM 4142 C C . GLU B 1 59 ? -15.758 -38.406 -20.906 1 97.44 59 GLU B C 1
ATOM 4144 O O . GLU B 1 59 ? -15.992 -39.406 -20.25 1 97.44 59 GLU B O 1
ATOM 4149 N N . ASP B 1 60 ? -16.656 -37.438 -21.172 1 96.94 60 ASP B N 1
ATOM 4150 C CA . ASP B 1 60 ? -18.094 -37.594 -21 1 96.94 60 ASP B CA 1
ATOM 4151 C C . ASP B 1 60 ? -18.422 -38.062 -19.578 1 96.94 60 ASP B C 1
ATOM 4153 O O . ASP B 1 60 ? -19.094 -39.094 -19.391 1 96.94 60 ASP B O 1
ATOM 4157 N N . GLN B 1 61 ? -17.938 -37.25 -18.609 1 97.5 61 GLN B N 1
ATOM 4158 C CA . GLN B 1 61 ? -18.156 -37.594 -17.203 1 97.5 61 GLN B CA 1
ATOM 4159 C C . GLN B 1 61 ? -19.219 -36.688 -16.578 1 97.5 61 GLN B C 1
ATOM 4161 O O . GLN B 1 61 ? -19.594 -35.656 -17.172 1 97.5 61 GLN B O 1
ATOM 4166 N N . SER B 1 62 ? -19.688 -37.094 -15.406 1 96.56 62 SER B N 1
ATOM 4167 C CA . SER B 1 62 ? -20.547 -36.281 -14.547 1 96.56 62 SER B CA 1
ATOM 4168 C C . SER B 1 62 ? -19.891 -36.031 -13.195 1 96.56 62 SER B C 1
ATOM 4170 O O . SER B 1 62 ? -19.25 -36.938 -12.633 1 96.56 62 SER B O 1
ATOM 4172 N N . ILE B 1 63 ? -19.922 -34.812 -12.75 1 97.38 63 ILE B N 1
ATOM 4173 C CA . ILE B 1 63 ? -19.438 -34.406 -11.43 1 97.38 63 ILE B CA 1
ATOM 4174 C C . ILE B 1 63 ? -20.609 -33.938 -10.578 1 97.38 63 ILE B C 1
ATOM 4176 O O . ILE B 1 63 ? -21.297 -32.969 -10.961 1 97.38 63 ILE B O 1
ATOM 4180 N N . LEU B 1 64 ? -20.859 -34.562 -9.461 1 95.81 64 LEU B N 1
ATOM 4181 C CA . LEU B 1 64 ? -21.859 -34.094 -8.508 1 95.81 64 LEU B CA 1
ATOM 4182 C C . LEU B 1 64 ? -21.203 -33.25 -7.402 1 95.81 64 LEU B C 1
ATOM 4184 O O . LEU B 1 64 ? -20.234 -33.719 -6.773 1 95.81 64 LEU B O 1
ATOM 4188 N N . ILE B 1 65 ? -21.656 -32.031 -7.25 1 96.38 65 ILE B N 1
ATOM 4189 C CA . ILE B 1 65 ? -21.188 -31.125 -6.207 1 96.38 65 ILE B CA 1
ATOM 4190 C C . ILE B 1 65 ? -22.281 -30.938 -5.156 1 96.38 65 ILE B C 1
ATOM 4192 O O . ILE B 1 65 ? -23.406 -30.578 -5.484 1 96.38 65 ILE B O 1
ATOM 4196 N N . GLU B 1 66 ? -21.984 -31.234 -3.939 1 94.5 66 GLU B N 1
ATOM 4197 C CA . GLU B 1 66 ? -22.891 -31.031 -2.809 1 94.5 66 GLU B CA 1
ATOM 4198 C C . GLU B 1 66 ? -22.156 -30.438 -1.613 1 94.5 66 GLU B C 1
ATOM 4200 O O . GLU B 1 66 ? -21.094 -30.922 -1.229 1 94.5 66 GLU B O 1
ATOM 4205 N N . GLY B 1 67 ? -22.719 -29.422 -1.007 1 92.12 67 GLY B N 1
ATOM 4206 C CA . GLY B 1 67 ? -22.125 -28.797 0.163 1 92.12 67 GLY B CA 1
ATOM 4207 C C . GLY B 1 67 ? -20.719 -28.281 -0.09 1 92.12 67 GLY B C 1
ATOM 4208 O O . GLY B 1 67 ? -19.844 -28.422 0.763 1 92.12 67 GLY B O 1
ATOM 4209 N N . GLY B 1 68 ? -20.453 -27.922 -1.284 1 95.69 68 GLY B N 1
ATOM 4210 C CA . GLY B 1 68 ? -19.172 -27.328 -1.629 1 95.69 68 GLY B CA 1
ATOM 4211 C C . GLY B 1 68 ? -18.109 -28.359 -1.968 1 95.69 68 GLY B C 1
ATOM 4212 O O . GLY B 1 68 ? -16.953 -28 -2.254 1 95.69 68 GLY B O 1
ATOM 4213 N N . LYS B 1 69 ? -18.516 -29.625 -2 1 97.38 69 LYS B N 1
ATOM 4214 C CA . LYS B 1 69 ? -17.562 -30.703 -2.238 1 97.38 69 LYS B CA 1
ATOM 4215 C C . LYS B 1 69 ? -17.953 -31.531 -3.453 1 97.38 69 LYS B C 1
ATOM 4217 O O . LYS B 1 69 ? -19.125 -31.562 -3.836 1 97.38 69 LYS B O 1
ATOM 4222 N N . ILE B 1 70 ? -16.969 -32.125 -4.02 1 97.75 70 ILE B N 1
ATOM 4223 C CA . ILE B 1 70 ? -17.219 -33.156 -5.031 1 97.75 70 ILE B CA 1
ATOM 4224 C C . ILE B 1 70 ? -17.672 -34.438 -4.355 1 97.75 70 ILE B C 1
ATOM 4226 O O . ILE B 1 70 ? -16.938 -35.031 -3.57 1 97.75 70 ILE B O 1
ATOM 4230 N N . THR B 1 71 ? -18.844 -34.844 -4.648 1 95.75 71 THR B N 1
ATOM 4231 C CA . THR B 1 71 ? -19.375 -36 -3.941 1 95.75 71 THR B CA 1
ATOM 4232 C C . THR B 1 71 ? -19.219 -37.25 -4.789 1 95.75 71 THR B C 1
ATOM 4234 O O . THR B 1 71 ? -19 -38.344 -4.258 1 95.75 71 THR B O 1
ATOM 4237 N N . SER B 1 72 ? -19.375 -37.062 -6.148 1 95.12 72 SER B N 1
ATOM 4238 C CA . SER B 1 72 ? -19.203 -38.219 -7.012 1 95.12 72 SER B CA 1
ATOM 4239 C C . SER B 1 72 ? -18.797 -37.812 -8.422 1 95.12 72 SER B C 1
ATOM 4241 O O . SER B 1 72 ? -19.078 -36.688 -8.852 1 95.12 72 SER B O 1
ATOM 4243 N N . ILE B 1 73 ? -18.094 -38.688 -9.062 1 96.56 73 ILE B N 1
ATOM 4244 C CA . ILE B 1 73 ? -17.719 -38.625 -10.469 1 96.56 73 ILE B CA 1
ATOM 4245 C C . ILE B 1 73 ? -18.109 -39.938 -11.164 1 96.56 73 ILE B C 1
ATOM 4247 O O . ILE B 1 73 ? -17.812 -41 -10.672 1 96.56 73 ILE B O 1
ATOM 4251 N N . SER B 1 74 ? -18.844 -39.75 -12.211 1 93.44 74 SER B N 1
ATOM 4252 C CA . SER B 1 74 ? -19.312 -41 -12.836 1 93.44 74 SER B CA 1
ATOM 4253 C C . SER B 1 74 ? -19.469 -40.812 -14.344 1 93.44 74 SER B C 1
ATOM 4255 O O . SER B 1 74 ? -19.656 -39.688 -14.828 1 93.44 74 SER B O 1
ATOM 4257 N N . SER B 1 75 ? -19.359 -41.938 -15.102 1 89.62 75 SER B N 1
ATOM 4258 C CA . SER B 1 75 ? -19.641 -41.906 -16.531 1 89.62 75 SER B CA 1
ATOM 4259 C C . SER B 1 75 ? -21.125 -42.062 -16.812 1 89.62 75 SER B C 1
ATOM 4261 O O . SER B 1 75 ? -21.594 -41.844 -17.938 1 89.62 75 SER B O 1
ATOM 4263 N N . THR B 1 76 ? -21.828 -42.438 -15.797 1 83.81 76 THR B N 1
ATOM 4264 C CA . THR B 1 76 ? -23.281 -42.594 -15.945 1 83.81 76 THR B CA 1
ATOM 4265 C C . THR B 1 76 ? -24 -41.438 -15.25 1 83.81 76 THR B C 1
ATOM 4267 O O . THR B 1 76 ? -23.578 -40.969 -14.195 1 83.81 76 THR B O 1
ATOM 4270 N N . LEU B 1 77 ? -24.891 -40.906 -16.031 1 72.81 77 LEU B N 1
ATOM 4271 C CA . LEU B 1 77 ? -25.641 -39.781 -15.453 1 72.81 77 LEU B CA 1
ATOM 4272 C C . LEU B 1 77 ? -26.359 -40.188 -14.18 1 72.81 77 LEU B C 1
ATOM 4274 O O . LEU B 1 77 ? -27.219 -41.094 -14.195 1 72.81 77 LEU B O 1
ATOM 4278 N N . PRO B 1 78 ? -25.891 -39.562 -13.102 1 68.38 78 PRO B N 1
ATOM 4279 C CA . PRO B 1 78 ? -26.656 -39.875 -11.891 1 68.38 78 PRO B CA 1
ATOM 4280 C C . PRO B 1 78 ? -28.016 -39.156 -11.852 1 68.38 78 PRO B C 1
ATOM 4282 O O . PRO B 1 78 ? -28.188 -38.125 -12.484 1 68.38 78 PRO B O 1
ATOM 4285 N N . THR B 1 79 ? -29.094 -39.875 -11.461 1 65.5 79 THR B N 1
ATOM 4286 C CA . THR B 1 79 ? -30.344 -39.188 -11.141 1 65.5 79 THR B CA 1
ATOM 4287 C C . THR B 1 79 ? -30.172 -38.312 -9.898 1 65.5 79 THR B C 1
ATOM 4289 O O . THR B 1 79 ? -29.812 -38.812 -8.828 1 65.5 79 THR B O 1
ATOM 4292 N N . ALA B 1 80 ? -29.781 -37.062 -10.141 1 64.38 80 ALA B N 1
ATOM 4293 C CA . ALA B 1 80 ? -29.672 -36.25 -8.945 1 64.38 80 ALA B CA 1
ATOM 4294 C C . ALA B 1 80 ? -30.922 -35.375 -8.773 1 64.38 80 ALA B C 1
ATOM 4296 O O . ALA B 1 80 ? -31.109 -34.375 -9.477 1 64.38 80 ALA B O 1
ATOM 4297 N N . ALA B 1 81 ? -31.812 -35.844 -7.902 1 74.12 81 ALA B N 1
ATOM 4298 C CA . ALA B 1 81 ? -33.031 -35.094 -7.621 1 74.12 81 ALA B CA 1
ATOM 4299 C C . ALA B 1 81 ? -32.719 -33.719 -7.078 1 74.12 81 ALA B C 1
ATOM 4301 O O . ALA B 1 81 ? -31.812 -33.531 -6.258 1 74.12 81 ALA B O 1
ATOM 4302 N N . GLN B 1 82 ? -33.219 -32.594 -7.668 1 82.38 82 GLN B N 1
ATOM 4303 C CA . GLN B 1 82 ? -33.219 -31.219 -7.203 1 82.38 82 GLN B CA 1
ATOM 4304 C C . GLN B 1 82 ? -31.859 -30.562 -7.438 1 82.38 82 GLN B C 1
ATOM 4306 O O . GLN B 1 82 ? -31.547 -29.547 -6.82 1 82.38 82 GLN B O 1
ATOM 4311 N N . ALA B 1 83 ? -31.062 -31.281 -8.289 1 88.31 83 ALA B N 1
ATOM 4312 C CA . ALA B 1 83 ? -29.781 -30.641 -8.586 1 88.31 83 ALA B CA 1
ATOM 4313 C C . ALA B 1 83 ? -29.906 -29.688 -9.766 1 88.31 83 ALA B C 1
ATOM 4315 O O . ALA B 1 83 ? -30.688 -29.922 -10.688 1 88.31 83 ALA B O 1
ATOM 4316 N N . GLN B 1 84 ? -29.219 -28.531 -9.641 1 91.5 84 GLN B N 1
ATOM 4317 C CA . GLN B 1 84 ? -29.016 -27.719 -10.836 1 91.5 84 GLN B CA 1
ATOM 4318 C C . GLN B 1 84 ? -28.078 -28.422 -11.82 1 91.5 84 GLN B C 1
ATOM 4320 O O . GLN B 1 84 ? -26.922 -28.719 -11.492 1 91.5 84 GLN B O 1
ATOM 4325 N N . VAL B 1 85 ? -28.609 -28.734 -13.031 1 93.19 85 VAL B N 1
ATOM 4326 C CA . VAL B 1 85 ? -27.844 -29.516 -14 1 93.19 85 VAL B CA 1
ATOM 4327 C C . VAL B 1 85 ? -27.219 -28.578 -15.039 1 93.19 85 VAL B C 1
ATOM 4329 O O . VAL B 1 85 ? -27.906 -27.703 -15.578 1 93.19 85 VAL B O 1
ATOM 4332 N N . LEU B 1 86 ? -25.953 -28.75 -15.297 1 94.81 86 LEU B N 1
ATOM 4333 C CA . LEU B 1 86 ? -25.234 -28.031 -16.359 1 94.81 86 LEU B CA 1
ATOM 4334 C C . LEU B 1 86 ? -24.672 -29.016 -17.375 1 94.81 86 LEU B C 1
ATOM 4336 O O . LEU B 1 86 ? -23.828 -29.844 -17.047 1 94.81 86 LEU B O 1
ATOM 4340 N N . ASP B 1 87 ? -25.172 -28.875 -18.578 1 95.5 87 ASP B N 1
ATOM 4341 C CA . ASP B 1 87 ? -24.625 -29.672 -19.688 1 95.5 87 ASP B CA 1
ATOM 4342 C C . ASP B 1 87 ? -23.328 -29.062 -20.203 1 95.5 87 ASP B C 1
ATOM 4344 O O . ASP B 1 87 ? -23.328 -27.953 -20.75 1 95.5 87 ASP B O 1
ATOM 4348 N N . LEU B 1 88 ? -22.25 -29.875 -20.141 1 97.5 88 LEU B N 1
ATOM 4349 C CA . LEU B 1 88 ? -20.938 -29.328 -20.453 1 97.5 88 LEU B CA 1
ATOM 4350 C C . LEU B 1 88 ? -20.281 -30.094 -21.594 1 97.5 88 LEU B C 1
ATOM 4352 O O . LEU B 1 88 ? -19.062 -30.328 -21.562 1 97.5 88 LEU B O 1
ATOM 4356 N N . HIS B 1 89 ? -21.125 -30.484 -22.531 1 96.94 89 HIS B N 1
ATOM 4357 C CA . HIS B 1 89 ? -20.562 -31.016 -23.766 1 96.94 89 HIS B CA 1
ATOM 4358 C C . HIS B 1 89 ? -19.594 -30.016 -24.391 1 96.94 89 HIS B C 1
ATOM 4360 O O . HIS B 1 89 ? -19.938 -28.844 -24.578 1 96.94 89 HIS B O 1
ATOM 4366 N N . GLY B 1 90 ? -18.391 -30.469 -24.672 1 98 90 GLY B N 1
ATOM 4367 C CA . GLY B 1 90 ? -17.422 -29.594 -25.328 1 98 90 GLY B CA 1
ATOM 4368 C C . GLY B 1 90 ? -16.562 -28.812 -24.344 1 98 90 GLY B C 1
ATOM 4369 O O . GLY B 1 90 ? -15.664 -28.078 -24.766 1 98 90 GLY B O 1
ATOM 4370 N N . TYR B 1 91 ? -16.797 -29.031 -23.047 1 98.69 91 TYR B N 1
ATOM 4371 C CA . TYR B 1 91 ? -16.047 -28.328 -22.031 1 98.69 91 TYR B CA 1
ATOM 4372 C C . TYR B 1 91 ? -15.141 -29.281 -21.266 1 98.69 91 TYR B C 1
ATOM 4374 O O . TYR B 1 91 ? -15.336 -30.5 -21.312 1 98.69 91 TYR B O 1
ATOM 4382 N N . THR B 1 92 ? -14.117 -28.75 -20.672 1 98.94 92 THR B N 1
ATOM 4383 C CA . THR B 1 92 ? -13.195 -29.469 -19.797 1 98.94 92 THR B CA 1
ATOM 4384 C C . THR B 1 92 ? -13.195 -28.875 -18.391 1 98.94 92 THR B C 1
ATOM 4386 O O . THR B 1 92 ? -13.203 -27.641 -18.234 1 98.94 92 THR B O 1
ATOM 4389 N N . ALA B 1 93 ? -13.266 -29.734 -17.391 1 98.94 93 ALA B N 1
ATOM 4390 C CA . ALA B 1 93 ? -13.039 -29.328 -16.016 1 98.94 93 ALA B CA 1
ATOM 4391 C C . ALA B 1 93 ? -11.617 -29.672 -15.57 1 98.94 93 ALA B C 1
ATOM 4393 O O . ALA B 1 93 ? -11.141 -30.781 -15.789 1 98.94 93 ALA B O 1
ATOM 4394 N N . ILE B 1 94 ? -10.914 -28.734 -15.062 1 98.94 94 ILE B N 1
ATOM 4395 C CA . ILE B 1 94 ? -9.648 -28.953 -14.375 1 98.94 94 ILE B CA 1
ATOM 4396 C C . ILE B 1 94 ? -9.742 -28.469 -12.938 1 98.94 94 ILE B C 1
ATOM 4398 O O . ILE B 1 94 ? -10.664 -27.719 -12.586 1 98.94 94 ILE B O 1
ATOM 4402 N N . PRO B 1 95 ? -8.828 -28.953 -12.023 1 98.94 95 PRO B N 1
ATOM 4403 C CA . PRO B 1 95 ? -8.812 -28.328 -10.695 1 98.94 95 PRO B CA 1
ATOM 4404 C C . PRO B 1 95 ? -8.516 -26.828 -10.742 1 98.94 95 PRO B C 1
ATOM 4406 O O . PRO B 1 95 ? -7.852 -26.359 -11.672 1 98.94 95 PRO B O 1
ATOM 4409 N N . GLY B 1 96 ? -9.047 -26.078 -9.781 1 98.94 96 GLY B N 1
ATOM 4410 C CA . GLY B 1 96 ? -8.594 -24.703 -9.656 1 98.94 96 GLY B CA 1
ATOM 4411 C C . GLY B 1 96 ? -7.082 -24.578 -9.625 1 98.94 96 GLY B C 1
ATOM 4412 O O . GLY B 1 96 ? -6.395 -25.375 -8.984 1 98.94 96 GLY B O 1
ATOM 4413 N N . LEU B 1 97 ? -6.586 -23.609 -10.367 1 98.94 97 LEU B N 1
ATOM 4414 C CA . LEU B 1 97 ? -5.148 -23.375 -10.336 1 98.94 97 LEU B CA 1
ATOM 4415 C C . LEU B 1 97 ? -4.695 -22.938 -8.945 1 98.94 97 LEU B C 1
ATOM 4417 O O . LEU B 1 97 ? -5.414 -22.219 -8.25 1 98.94 97 LEU B O 1
ATOM 4421 N N . VAL B 1 98 ? -3.531 -23.438 -8.547 1 98.94 98 VAL B N 1
ATOM 4422 C CA . VAL B 1 98 ? -2.873 -23.047 -7.309 1 98.94 98 VAL B CA 1
ATOM 4423 C C . VAL B 1 98 ? -1.619 -22.234 -7.621 1 98.94 98 VAL B C 1
ATOM 4425 O O . VAL B 1 98 ? -0.563 -22.797 -7.914 1 98.94 98 VAL B O 1
ATOM 4428 N N . GLY B 1 99 ? -1.796 -20.859 -7.547 1 98.81 99 GLY B N 1
ATOM 4429 C CA . GLY B 1 99 ? -0.691 -19.969 -7.848 1 98.81 99 GLY B CA 1
ATOM 4430 C C . GLY B 1 99 ? 0.336 -19.891 -6.734 1 98.81 99 GLY B C 1
ATOM 4431 O O . GLY B 1 99 ? 0.006 -19.531 -5.602 1 98.81 99 GLY B O 1
ATOM 4432 N N . MET B 1 100 ? 1.595 -20.141 -7.078 1 98.88 100 MET B N 1
ATOM 4433 C CA . MET B 1 100 ? 2.598 -20.281 -6.023 1 98.88 100 MET B CA 1
ATOM 4434 C C . MET B 1 100 ? 3.574 -19.109 -6.051 1 98.88 100 MET B C 1
ATOM 4436 O O . MET B 1 100 ? 4.488 -19.031 -5.227 1 98.88 100 MET B O 1
ATOM 4440 N N . HIS B 1 101 ? 3.494 -18.172 -6.941 1 98.69 101 HIS B N 1
ATOM 4441 C CA . HIS B 1 101 ? 4.242 -16.922 -6.988 1 98.69 101 HIS B CA 1
ATOM 4442 C C . HIS B 1 101 ? 3.373 -15.773 -7.492 1 98.69 101 HIS B C 1
ATOM 4444 O O . HIS B 1 101 ? 3.664 -15.18 -8.531 1 98.69 101 HIS B O 1
ATOM 4450 N N . ASP B 1 102 ? 2.434 -15.453 -6.715 1 98.19 102 ASP B N 1
ATOM 4451 C CA . ASP B 1 102 ? 1.448 -14.438 -7.078 1 98.19 102 ASP B CA 1
ATOM 4452 C C . ASP B 1 102 ? 1.553 -13.219 -6.16 1 98.19 102 ASP B C 1
ATOM 4454 O O . ASP B 1 102 ? 2.162 -13.289 -5.094 1 98.19 102 ASP B O 1
ATOM 4458 N N . HIS B 1 103 ? 1.144 -12.109 -6.641 1 97 103 HIS B N 1
ATOM 4459 C CA . HIS B 1 103 ? 1.129 -10.859 -5.895 1 97 103 HIS B CA 1
ATOM 4460 C C . HIS B 1 103 ? -0.174 -10.102 -6.121 1 97 103 HIS B C 1
ATOM 4462 O O . HIS B 1 103 ? -0.873 -10.336 -7.109 1 97 103 HIS B O 1
ATOM 4468 N N . MET B 1 104 ? -0.436 -9.195 -5.203 1 95.19 104 MET B N 1
ATOM 4469 C CA . MET B 1 104 ? -1.555 -8.273 -5.355 1 95.19 104 MET B CA 1
ATOM 4470 C C . MET B 1 104 ? -1.073 -6.914 -5.867 1 95.19 104 MET B C 1
ATOM 4472 O O . MET B 1 104 ? -1.786 -5.918 -5.754 1 95.19 104 MET B O 1
ATOM 4476 N N . TYR B 1 105 ? 0.17 -6.84 -6.301 1 93.31 105 TYR B N 1
ATOM 4477 C CA . TYR B 1 105 ? 0.744 -5.574 -6.75 1 93.31 105 TYR B CA 1
ATOM 4478 C C . TYR B 1 105 ? 1.529 -5.762 -8.039 1 93.31 105 TYR B C 1
ATOM 4480 O O . TYR B 1 105 ? 1.771 -6.891 -8.469 1 93.31 105 TYR B O 1
ATOM 4488 N N . TYR B 1 106 ? 1.803 -4.695 -8.75 1 90.12 106 TYR B N 1
ATOM 4489 C CA . TYR B 1 106 ? 2.779 -4.676 -9.828 1 90.12 106 TYR B CA 1
ATOM 4490 C C . TYR B 1 106 ? 3.732 -3.494 -9.688 1 90.12 106 TYR B C 1
ATOM 4492 O O . TYR B 1 106 ? 3.539 -2.639 -8.82 1 90.12 106 TYR B O 1
ATOM 4500 N N . ILE B 1 107 ? 4.746 -3.426 -10.398 1 90.56 107 ILE B N 1
ATOM 4501 C CA . ILE B 1 107 ? 5.746 -2.369 -10.312 1 90.56 107 ILE B CA 1
ATOM 4502 C C . ILE B 1 107 ? 5.449 -1.294 -11.359 1 90.56 107 ILE B C 1
ATOM 4504 O O . ILE B 1 107 ? 5.254 -1.599 -12.531 1 90.56 107 ILE B O 1
ATOM 4508 N N . ALA B 1 108 ? 5.41 -0.11 -10.93 1 89.62 108 ALA B N 1
ATOM 4509 C CA . ALA B 1 108 ? 5.207 1.03 -11.82 1 89.62 108 ALA B CA 1
ATOM 4510 C C . ALA B 1 108 ? 6.336 2.049 -11.672 1 89.62 108 ALA B C 1
ATOM 4512 O O . ALA B 1 108 ? 6.918 2.186 -10.594 1 89.62 108 ALA B O 1
ATOM 4513 N N . ARG B 1 109 ? 6.621 2.723 -12.734 1 90.69 109 ARG B N 1
ATOM 4514 C CA . ARG B 1 109 ? 7.652 3.748 -12.797 1 90.69 109 ARG B CA 1
ATOM 4515 C C . ARG B 1 109 ? 7.051 5.117 -13.102 1 90.69 109 ARG B C 1
ATOM 4517 O O . ARG B 1 109 ? 6.508 5.336 -14.188 1 90.69 109 ARG B O 1
ATOM 4524 N N . PRO B 1 110 ? 7.199 6.047 -12.133 1 91.5 110 PRO B N 1
ATOM 4525 C CA . PRO B 1 110 ? 6.652 7.379 -12.391 1 91.5 110 PRO B CA 1
ATOM 4526 C C . PRO B 1 110 ? 7.328 8.078 -13.562 1 91.5 110 PRO B C 1
ATOM 4528 O O . PRO B 1 110 ? 8.539 7.961 -13.75 1 91.5 110 PRO B O 1
ATOM 4531 N N . ASN B 1 111 ? 6.555 8.789 -14.398 1 91.81 111 ASN B N 1
ATOM 4532 C CA . ASN B 1 111 ? 6.992 9.586 -15.539 1 91.81 111 ASN B CA 1
ATOM 4533 C C . ASN B 1 111 ? 7.781 8.742 -16.531 1 91.81 111 ASN B C 1
ATOM 4535 O O . ASN B 1 111 ? 8.766 9.211 -17.109 1 91.81 111 ASN B O 1
ATOM 4539 N N . PHE B 1 112 ? 7.363 7.48 -16.625 1 91.88 112 PHE B N 1
ATOM 4540 C CA . PHE B 1 112 ? 7.953 6.613 -17.641 1 91.88 112 PHE B CA 1
ATOM 4541 C C . PHE B 1 112 ? 7.609 7.105 -19.031 1 91.88 112 PHE B C 1
ATOM 4543 O O . PHE B 1 112 ? 6.449 7.402 -19.328 1 91.88 112 PHE B O 1
ATOM 4550 N N . ASP B 1 113 ? 8.68 7.254 -19.875 1 92.38 113 ASP B N 1
ATOM 4551 C CA . ASP B 1 113 ? 8.391 7.84 -21.172 1 92.38 113 ASP B CA 1
ATOM 4552 C C . ASP B 1 113 ? 8.844 6.914 -22.297 1 92.38 113 ASP B C 1
ATOM 4554 O O . ASP B 1 113 ? 9.336 5.812 -22.047 1 92.38 113 ASP B O 1
ATOM 4558 N N . ALA B 1 114 ? 8.625 7.277 -23.516 1 92.56 114 ALA B N 1
ATOM 4559 C CA . ALA B 1 114 ? 8.844 6.465 -24.703 1 92.56 114 ALA B CA 1
ATOM 4560 C C . ALA B 1 114 ? 10.328 6.148 -24.891 1 92.56 114 ALA B C 1
ATOM 4562 O O . ALA B 1 114 ? 10.68 5.227 -25.641 1 92.56 114 ALA B O 1
ATOM 4563 N N . LEU B 1 115 ? 11.25 6.938 -24.219 1 93.62 115 LEU B N 1
ATOM 4564 C CA . LEU B 1 115 ? 12.68 6.715 -24.344 1 93.62 115 LEU B CA 1
ATOM 4565 C C . LEU B 1 115 ? 13.188 5.82 -23.203 1 93.62 115 LEU B C 1
ATOM 4567 O O . LEU B 1 115 ? 14.383 5.516 -23.141 1 93.62 115 LEU B O 1
ATOM 4571 N N . GLY B 1 116 ? 12.281 5.41 -22.328 1 91.5 116 GLY B N 1
ATOM 4572 C CA . GLY B 1 116 ? 12.648 4.508 -21.25 1 91.5 116 GLY B CA 1
ATOM 4573 C C . GLY B 1 116 ? 13.078 5.234 -19.984 1 91.5 116 GLY B C 1
ATOM 4574 O O . GLY B 1 116 ? 13.531 4.609 -19.031 1 91.5 116 GLY B O 1
ATOM 4575 N N . ASN B 1 117 ? 12.914 6.582 -20 1 93.56 117 ASN B N 1
ATOM 4576 C CA . ASN B 1 117 ? 13.234 7.348 -18.797 1 93.56 117 ASN B CA 1
ATOM 4577 C C . ASN B 1 117 ? 12.109 7.266 -17.781 1 93.56 117 ASN B C 1
ATOM 4579 O O . ASN B 1 117 ? 10.938 7.117 -18.141 1 93.56 117 ASN B O 1
ATOM 4583 N N . SER B 1 118 ? 12.516 7.262 -16.484 1 93.38 118 SER B N 1
ATOM 4584 C CA . SER B 1 118 ? 11.57 7.332 -15.383 1 93.38 118 SER B CA 1
ATOM 4585 C C . SER B 1 118 ? 12.172 8.062 -14.188 1 93.38 118 SER B C 1
ATOM 4587 O O . SER B 1 118 ? 13.328 8.484 -14.227 1 93.38 118 SER B O 1
ATOM 4589 N N . GLU B 1 119 ? 11.438 8.328 -13.211 1 93.88 119 GLU B N 1
ATOM 4590 C CA . GLU B 1 119 ? 11.883 9 -12 1 93.88 119 GLU B CA 1
ATOM 4591 C C . GLU B 1 119 ? 11.672 8.117 -10.773 1 93.88 119 GLU B C 1
ATOM 4593 O O . GLU B 1 119 ? 10.664 7.422 -10.664 1 93.88 119 GLU B O 1
ATOM 4598 N N . PRO B 1 120 ? 12.609 8.172 -9.859 1 94.12 120 PRO B N 1
ATOM 4599 C CA . PRO B 1 120 ? 12.406 7.465 -8.594 1 94.12 120 PRO B CA 1
ATOM 4600 C C . PRO B 1 120 ? 11.352 8.133 -7.711 1 94.12 120 PRO B C 1
ATOM 4602 O O . PRO B 1 120 ? 11.062 9.32 -7.875 1 94.12 120 PRO B O 1
ATOM 4605 N N . PRO B 1 121 ? 10.82 7.375 -6.809 1 94.38 121 PRO B N 1
ATOM 4606 C CA . PRO B 1 121 ? 11.039 5.953 -6.547 1 94.38 121 PRO B CA 1
ATOM 4607 C C . PRO B 1 121 ? 10.148 5.051 -7.402 1 94.38 121 PRO B C 1
ATOM 4609 O O . PRO B 1 121 ? 9.172 5.52 -7.988 1 94.38 121 PRO B O 1
ATOM 4612 N N . LEU B 1 122 ? 10.5 3.76 -7.398 1 92.06 122 LEU B N 1
ATOM 4613 C CA . LEU B 1 122 ? 9.562 2.771 -7.91 1 92.06 122 LEU B CA 1
ATOM 4614 C C . LEU B 1 122 ? 8.305 2.717 -7.051 1 92.06 122 LEU B C 1
ATOM 4616 O O . LEU B 1 122 ? 8.383 2.826 -5.824 1 92.06 122 LEU B O 1
ATOM 4620 N N . ILE B 1 123 ? 7.211 2.602 -7.734 1 90 123 ILE B N 1
ATOM 4621 C CA . ILE B 1 123 ? 5.945 2.508 -7.016 1 90 123 ILE B CA 1
ATOM 4622 C C . ILE B 1 123 ? 5.352 1.114 -7.199 1 90 123 ILE B C 1
ATOM 4624 O O . ILE B 1 123 ? 5.488 0.508 -8.266 1 90 123 ILE B O 1
ATOM 4628 N N . VAL B 1 124 ? 4.707 0.534 -6.113 1 90.5 124 VAL B N 1
ATOM 4629 C CA . VAL B 1 124 ? 4.172 -0.824 -6.113 1 90.5 124 VAL B CA 1
ATOM 4630 C C . VAL B 1 124 ? 2.703 -0.802 -5.699 1 90.5 124 VAL B C 1
ATOM 4632 O O . VAL B 1 124 ? 2.354 -1.252 -4.605 1 90.5 124 VAL B O 1
ATOM 4635 N N . PRO B 1 125 ? 1.814 -0.403 -6.594 1 87.69 125 PRO B N 1
ATOM 4636 C CA . PRO B 1 125 ? 0.388 -0.314 -6.273 1 87.69 125 PRO B CA 1
ATOM 4637 C C . PRO B 1 125 ? -0.217 -1.664 -5.895 1 87.69 125 PRO B C 1
ATOM 4639 O O . PRO B 1 125 ? -0.178 -2.605 -6.691 1 87.69 125 PRO B O 1
ATOM 4642 N N . GLN B 1 126 ? -0.769 -1.728 -4.695 1 92.25 126 GLN B N 1
ATOM 4643 C CA . GLN B 1 126 ? -1.513 -2.895 -4.234 1 92.25 126 GLN B CA 1
ATOM 4644 C C . GLN B 1 126 ? -2.928 -2.906 -4.805 1 92.25 126 GLN B C 1
ATOM 4646 O O . GLN B 1 126 ? -3.736 -2.031 -4.488 1 92.25 126 GLN B O 1
ATOM 4651 N N . MET B 1 127 ? -3.322 -3.871 -5.594 1 94.44 127 MET B N 1
ATOM 4652 C CA . MET B 1 127 ? -4.559 -3.873 -6.371 1 94.44 127 MET B CA 1
ATOM 4653 C C . MET B 1 127 ? -5.598 -4.789 -5.742 1 94.44 127 MET B C 1
ATOM 4655 O O . MET B 1 127 ? -6.008 -5.781 -6.348 1 94.44 127 MET B O 1
ATOM 4659 N N . THR B 1 128 ? -6.148 -4.387 -4.602 1 95.88 128 THR B N 1
ATOM 4660 C CA . THR B 1 128 ? -7.055 -5.219 -3.818 1 95.88 128 THR B CA 1
ATOM 4661 C C . THR B 1 128 ? -8.414 -5.336 -4.504 1 95.88 128 THR B C 1
ATOM 4663 O O . THR B 1 128 ? -9.219 -6.195 -4.148 1 95.88 128 THR B O 1
ATOM 4666 N N . PHE B 1 129 ? -8.703 -4.441 -5.477 1 96.25 129 PHE B N 1
ATOM 4667 C CA . PHE B 1 129 ? -9.969 -4.492 -6.199 1 96.25 129 PHE B CA 1
ATOM 4668 C C . PHE B 1 129 ? -9.859 -5.395 -7.422 1 96.25 129 PHE B C 1
ATOM 4670 O O . PHE B 1 129 ? -10.672 -6.309 -7.602 1 96.25 129 PHE B O 1
ATOM 4677 N N . SER B 1 130 ? -8.836 -5.223 -8.211 1 96.31 130 SER B N 1
ATOM 4678 C CA . SER B 1 130 ? -8.773 -5.836 -9.531 1 96.31 130 SER B CA 1
ATOM 4679 C C . SER B 1 130 ? -8.109 -7.207 -9.477 1 96.31 130 SER B C 1
ATOM 4681 O O . SER B 1 130 ? -8.609 -8.172 -10.055 1 96.31 130 SER B O 1
ATOM 4683 N N . ALA B 1 131 ? -7.043 -7.379 -8.742 1 97.12 131 ALA B N 1
ATOM 4684 C CA . ALA B 1 131 ? -6.219 -8.586 -8.812 1 97.12 131 ALA B CA 1
ATOM 4685 C C . ALA B 1 131 ? -7.004 -9.812 -8.352 1 97.12 131 ALA B C 1
ATOM 4687 O O . ALA B 1 131 ? -7.039 -10.828 -9.047 1 97.12 131 ALA B O 1
ATOM 4688 N N . PRO B 1 132 ? -7.715 -9.727 -7.184 1 98.31 132 PRO B N 1
ATOM 4689 C CA . PRO B 1 132 ? -8.445 -10.93 -6.773 1 98.31 132 PRO B CA 1
ATOM 4690 C C . PRO B 1 132 ? -9.492 -11.359 -7.793 1 98.31 132 PRO B C 1
ATOM 4692 O O . PRO B 1 132 ? -9.688 -12.555 -8.016 1 98.31 132 PRO B O 1
ATOM 4695 N N . ARG B 1 133 ? -10.148 -10.438 -8.398 1 98.19 133 ARG B N 1
ATOM 4696 C CA . ARG B 1 133 ? -11.164 -10.727 -9.406 1 98.19 133 ARG B CA 1
ATOM 4697 C C . ARG B 1 133 ? -10.539 -11.336 -10.656 1 98.19 133 ARG B C 1
ATOM 4699 O O . ARG B 1 133 ? -11.086 -12.281 -11.227 1 98.19 133 ARG B O 1
ATOM 4706 N N . MET B 1 134 ? -9.391 -10.844 -11.016 1 97.81 134 MET B N 1
ATOM 4707 C CA . MET B 1 134 ? -8.68 -11.367 -12.18 1 97.81 134 MET B CA 1
ATOM 4708 C C . MET B 1 134 ? -8.227 -12.805 -11.945 1 97.81 134 MET B C 1
ATOM 4710 O O . MET B 1 134 ? -8.391 -13.656 -12.812 1 97.81 134 MET B O 1
ATOM 4714 N N . TYR B 1 135 ? -7.648 -13.031 -10.773 1 98.75 135 TYR B N 1
ATOM 4715 C CA . TYR B 1 135 ? -7.227 -14.383 -10.43 1 98.75 135 TYR B CA 1
ATOM 4716 C C . TYR B 1 135 ? -8.391 -15.359 -10.508 1 98.75 135 TYR B C 1
ATOM 4718 O O . TYR B 1 135 ? -8.312 -16.375 -11.195 1 98.75 135 TYR B O 1
ATOM 4726 N N . LEU B 1 136 ? -9.461 -14.984 -9.852 1 98.88 136 LEU B N 1
ATOM 4727 C CA . LEU B 1 136 ? -10.609 -15.883 -9.812 1 98.88 136 LEU B CA 1
ATOM 4728 C C . LEU B 1 136 ? -11.18 -16.094 -11.211 1 98.88 136 LEU B C 1
ATOM 4730 O O . LEU B 1 136 ? -11.453 -17.219 -11.609 1 98.88 136 LEU B O 1
ATOM 4734 N N . ALA B 1 137 ? -11.266 -15.078 -11.984 1 98.62 137 ALA B N 1
ATOM 4735 C CA . ALA B 1 137 ? -11.82 -15.141 -13.328 1 98.62 137 ALA B CA 1
ATOM 4736 C C . ALA B 1 137 ? -10.992 -16.062 -14.219 1 98.62 137 ALA B C 1
ATOM 4738 O O . ALA B 1 137 ? -11.531 -16.734 -15.109 1 98.62 137 ALA B O 1
ATOM 4739 N N . ALA B 1 138 ? -9.711 -16.109 -13.898 1 98.5 138 ALA B N 1
ATOM 4740 C CA . ALA B 1 138 ? -8.805 -16.875 -14.75 1 98.5 138 ALA B CA 1
ATOM 4741 C C . ALA B 1 138 ? -8.648 -18.312 -14.242 1 98.5 138 ALA B C 1
ATOM 4743 O O . ALA B 1 138 ? -7.926 -19.109 -14.836 1 98.5 138 ALA B O 1
ATOM 4744 N N . GLY B 1 139 ? -9.305 -18.625 -13.148 1 98.88 139 GLY B N 1
ATOM 4745 C CA . GLY B 1 139 ? -9.336 -20 -12.703 1 98.88 139 GLY B CA 1
ATOM 4746 C C . GLY B 1 139 ? -8.438 -20.266 -11.508 1 98.88 139 GLY B C 1
ATOM 4747 O O . GLY B 1 139 ? -8.289 -21.406 -11.07 1 98.88 139 GLY B O 1
ATOM 4748 N N . VAL B 1 140 ? -7.789 -19.203 -10.977 1 98.94 140 VAL B N 1
ATOM 4749 C CA . VAL B 1 140 ? -7 -19.375 -9.766 1 98.94 140 VAL B CA 1
ATOM 4750 C C . VAL B 1 140 ? -7.926 -19.375 -8.547 1 98.94 140 VAL B C 1
ATOM 4752 O O . VAL B 1 140 ? -8.547 -18.359 -8.227 1 98.94 140 VAL B O 1
ATOM 4755 N N . THR B 1 141 ? -8.008 -20.5 -7.906 1 98.94 141 THR B N 1
ATOM 4756 C CA . THR B 1 141 ? -8.906 -20.594 -6.762 1 98.94 141 THR B CA 1
ATOM 4757 C C . THR B 1 141 ? -8.125 -20.516 -5.453 1 98.94 141 THR B C 1
ATOM 4759 O O . THR B 1 141 ? -8.703 -20.297 -4.387 1 98.94 141 THR B O 1
ATOM 4762 N N . THR B 1 142 ? -6.836 -20.766 -5.523 1 98.88 142 THR B N 1
ATOM 4763 C CA . THR B 1 142 ? -5.918 -20.641 -4.398 1 98.88 142 THR B CA 1
ATOM 4764 C C . THR B 1 142 ? -4.594 -20.031 -4.848 1 98.88 142 THR B C 1
ATOM 4766 O O . THR B 1 142 ? -4.102 -20.344 -5.938 1 98.88 142 THR B O 1
ATOM 4769 N N . LEU B 1 143 ? -4.078 -19.156 -4.051 1 98.69 143 LEU B N 1
ATOM 4770 C CA . LEU B 1 143 ? -2.744 -18.672 -4.383 1 98.69 143 LEU B CA 1
ATOM 4771 C C . LEU B 1 143 ? -1.942 -18.359 -3.123 1 98.69 143 LEU B C 1
ATOM 4773 O O . LEU B 1 143 ? -2.512 -18.234 -2.037 1 98.69 143 LEU B O 1
ATOM 4777 N N . ARG B 1 144 ? -0.673 -18.359 -3.26 1 98.56 144 ARG B N 1
ATOM 4778 C CA . ARG B 1 144 ? 0.248 -17.812 -2.273 1 98.56 144 ARG B CA 1
ATOM 4779 C C . ARG B 1 144 ? 0.787 -16.453 -2.727 1 98.56 144 ARG B C 1
ATOM 4781 O O . ARG B 1 144 ? 1.271 -16.328 -3.852 1 98.56 144 ARG B O 1
ATOM 4788 N N . THR B 1 145 ? 0.591 -15.492 -1.827 1 97.75 145 THR B N 1
ATOM 4789 C CA . THR B 1 145 ? 1.409 -14.312 -2.08 1 97.75 145 THR B CA 1
ATOM 4790 C C . THR B 1 145 ? 2.889 -14.625 -1.872 1 97.75 145 THR B C 1
ATOM 4792 O O . THR B 1 145 ? 3.246 -15.383 -0.971 1 97.75 145 THR B O 1
ATOM 4795 N N . THR B 1 146 ? 3.752 -14.219 -2.715 1 97.75 146 THR B N 1
ATOM 4796 C CA . THR B 1 146 ? 5.168 -14.547 -2.6 1 97.75 146 THR B CA 1
ATOM 4797 C C . THR B 1 146 ? 5.984 -13.305 -2.264 1 97.75 146 THR B C 1
ATOM 4799 O O . THR B 1 146 ? 6.848 -12.891 -3.039 1 97.75 146 THR B O 1
ATOM 4802 N N . GLY B 1 147 ? 5.859 -12.805 -1.064 1 96.31 147 GLY B N 1
ATOM 4803 C CA . GLY B 1 147 ? 6.348 -11.531 -0.571 1 96.31 147 GLY B CA 1
ATOM 4804 C C . GLY B 1 147 ? 5.27 -10.461 -0.518 1 96.31 147 GLY B C 1
ATOM 4805 O O . GLY B 1 147 ? 4.641 -10.156 -1.532 1 96.31 147 GLY B O 1
ATOM 4806 N N . SER B 1 148 ? 5.039 -9.945 0.688 1 96.31 148 SER B N 1
ATOM 4807 C CA . SER B 1 148 ? 3.99 -8.938 0.83 1 96.31 148 SER B CA 1
ATOM 4808 C C . SER B 1 148 ? 4.586 -7.543 1.016 1 96.31 148 SER B C 1
ATOM 4810 O O . SER B 1 148 ? 5.543 -7.367 1.771 1 96.31 148 SER B O 1
ATOM 4812 N N . VAL B 1 149 ? 4.016 -6.59 0.263 1 94.31 149 VAL B N 1
ATOM 4813 C CA . VAL B 1 149 ? 4.422 -5.203 0.466 1 94.31 149 VAL B CA 1
ATOM 4814 C C . VAL B 1 149 ? 3.434 -4.512 1.403 1 94.31 149 VAL B C 1
ATOM 4816 O O . VAL B 1 149 ? 3.723 -3.436 1.934 1 94.31 149 VAL B O 1
ATOM 4819 N N . GLU B 1 150 ? 2.299 -5.086 1.614 1 94.94 150 GLU B N 1
ATOM 4820 C CA . GLU B 1 150 ? 1.283 -4.648 2.566 1 94.94 150 GLU B CA 1
ATOM 4821 C C . GLU B 1 150 ? 0.67 -5.836 3.303 1 94.94 150 GLU B C 1
ATOM 4823 O O . GLU B 1 150 ? -0.475 -6.211 3.045 1 94.94 150 GLU B O 1
ATOM 4828 N N . PRO B 1 151 ? 1.331 -6.344 4.281 1 96 151 PRO B N 1
ATOM 4829 C CA . PRO B 1 151 ? 0.904 -7.609 4.883 1 96 151 PRO B CA 1
ATOM 4830 C C . PRO B 1 151 ? -0.43 -7.496 5.617 1 96 151 PRO B C 1
ATOM 4832 O O . PRO B 1 151 ? -1.234 -8.43 5.594 1 96 151 PRO B O 1
ATOM 4835 N N . TYR B 1 152 ? -0.721 -6.359 6.281 1 95.62 152 TYR B N 1
ATOM 4836 C CA . TYR B 1 152 ? -2.027 -6.188 6.906 1 95.62 152 TYR B CA 1
ATOM 4837 C C . TYR B 1 152 ? -3.141 -6.238 5.867 1 95.62 152 TYR B C 1
ATOM 4839 O O . TYR B 1 152 ? -4.172 -6.875 6.082 1 95.62 152 TYR B O 1
ATOM 4847 N N . THR B 1 153 ? -2.898 -5.621 4.746 1 96.38 153 THR B N 1
ATOM 4848 C CA . THR B 1 153 ? -3.877 -5.594 3.668 1 96.38 153 THR B CA 1
ATOM 4849 C C . THR B 1 153 ? -4.148 -7.004 3.148 1 96.38 153 THR B C 1
ATOM 4851 O O . THR B 1 153 ? -5.305 -7.398 2.979 1 96.38 153 THR B O 1
ATOM 4854 N N . ASP B 1 154 ? -3.072 -7.715 2.939 1 97.38 154 ASP B N 1
ATOM 4855 C CA . ASP B 1 154 ? -3.219 -9.07 2.414 1 97.38 154 ASP B CA 1
ATOM 4856 C C . ASP B 1 154 ? -3.973 -9.961 3.398 1 97.38 154 ASP B C 1
ATOM 4858 O O . ASP B 1 154 ? -4.832 -10.75 2.998 1 97.38 154 ASP B O 1
ATOM 4862 N N . LEU B 1 155 ? -3.682 -9.852 4.652 1 97 155 LEU B N 1
ATOM 4863 C CA . LEU B 1 155 ? -4.348 -10.641 5.68 1 97 155 LEU B CA 1
ATOM 4864 C C . LEU B 1 155 ? -5.836 -10.305 5.746 1 97 155 LEU B C 1
ATOM 4866 O O . LEU B 1 155 ? -6.676 -11.211 5.816 1 97 155 LEU B O 1
ATOM 4870 N N . ASN B 1 156 ? -6.129 -9.055 5.734 1 96.75 156 ASN B N 1
ATOM 4871 C CA . ASN B 1 156 ? -7.523 -8.641 5.816 1 96.75 156 ASN B CA 1
ATOM 4872 C C . ASN B 1 156 ? -8.289 -8.984 4.543 1 96.75 156 ASN B C 1
ATOM 4874 O O . ASN B 1 156 ? -9.477 -9.312 4.598 1 96.75 156 ASN B O 1
ATOM 4878 N N . LEU B 1 157 ? -7.617 -8.883 3.42 1 97.19 157 LEU B N 1
ATOM 4879 C CA . LEU B 1 157 ? -8.227 -9.297 2.16 1 97.19 157 LEU B CA 1
ATOM 4880 C C . LEU B 1 157 ? -8.594 -10.781 2.199 1 97.19 157 LEU B C 1
ATOM 4882 O O . LEU B 1 157 ? -9.703 -11.156 1.818 1 97.19 157 LEU B O 1
ATOM 4886 N N . ARG B 1 158 ? -7.672 -11.586 2.674 1 97.88 158 ARG B N 1
ATOM 4887 C CA . ARG B 1 158 ? -7.957 -13.008 2.844 1 97.88 158 ARG B CA 1
ATOM 4888 C C . ARG B 1 158 ? -9.203 -13.219 3.701 1 97.88 158 ARG B C 1
ATOM 4890 O O . ARG B 1 158 ? -10.086 -14 3.34 1 97.88 158 ARG B O 1
ATOM 4897 N N . ARG B 1 159 ? -9.266 -12.547 4.77 1 96.25 159 ARG B N 1
ATOM 4898 C CA . ARG B 1 159 ? -10.383 -12.688 5.688 1 96.25 159 ARG B CA 1
ATOM 4899 C C . ARG B 1 159 ? -11.703 -12.336 5.004 1 96.25 159 ARG B C 1
ATOM 4901 O O . ARG B 1 159 ? -12.688 -13.062 5.137 1 96.25 159 ARG B O 1
ATOM 4908 N N . GLU B 1 160 ? -11.727 -11.203 4.312 1 96.44 160 GLU B N 1
ATOM 4909 C CA . GLU B 1 160 ? -12.945 -10.75 3.658 1 96.44 160 GLU B CA 1
ATOM 4910 C C . GLU B 1 160 ? -13.367 -11.703 2.545 1 96.44 160 GLU B C 1
ATOM 4912 O O . GLU B 1 160 ? -14.555 -11.953 2.35 1 96.44 160 GLU B O 1
ATOM 4917 N N . ILE B 1 161 ? -12.406 -12.234 1.813 1 97.88 161 ILE B N 1
ATOM 4918 C CA . ILE B 1 161 ? -12.695 -13.188 0.751 1 97.88 161 ILE B CA 1
ATOM 4919 C C . ILE B 1 161 ? -13.227 -14.484 1.355 1 97.88 161 ILE B C 1
ATOM 4921 O O . ILE B 1 161 ? -14.242 -15.016 0.904 1 97.88 161 ILE B O 1
ATOM 4925 N N . ASP B 1 162 ? -12.633 -14.977 2.439 1 96.94 162 ASP B N 1
ATOM 4926 C CA . ASP B 1 162 ? -13.039 -16.219 3.084 1 96.94 162 ASP B CA 1
ATOM 4927 C C . ASP B 1 162 ? -14.422 -16.094 3.715 1 96.94 162 ASP B C 1
ATOM 4929 O O . ASP B 1 162 ? -15.188 -17.062 3.77 1 96.94 162 ASP B O 1
ATOM 4933 N N . ALA B 1 163 ? -14.734 -14.891 4.113 1 95.06 163 ALA B N 1
ATOM 4934 C CA . ALA B 1 163 ? -16.047 -14.641 4.723 1 95.06 163 ALA B CA 1
ATOM 4935 C C . ALA B 1 163 ? -17.109 -14.438 3.656 1 95.06 163 ALA B C 1
ATOM 4937 O O . ALA B 1 163 ? -18.297 -14.305 3.977 1 95.06 163 ALA B O 1
ATOM 4938 N N . GLY B 1 164 ? -16.75 -14.367 2.414 1 95.25 164 GLY B N 1
ATOM 4939 C CA . GLY B 1 164 ? -17.703 -14.211 1.32 1 95.25 164 GLY B CA 1
ATOM 4940 C C . GLY B 1 164 ? -18.094 -12.766 1.084 1 95.25 164 GLY B C 1
ATOM 4941 O O . GLY B 1 164 ? -19.094 -12.492 0.403 1 95.25 164 GLY B O 1
ATOM 4942 N N . HIS B 1 165 ? -17.297 -11.82 1.643 1 95.69 165 HIS B N 1
ATOM 4943 C CA . HIS B 1 165 ? -17.641 -10.406 1.505 1 95.69 165 HIS B CA 1
ATOM 4944 C C . HIS B 1 165 ? -17.047 -9.82 0.23 1 95.69 165 HIS B C 1
ATOM 4946 O O . HIS B 1 165 ? -17.562 -8.836 -0.302 1 95.69 165 HIS B O 1
ATOM 4952 N N . LEU B 1 166 ? -15.945 -10.383 -0.286 1 97.38 166 LEU B N 1
ATOM 4953 C CA . LEU B 1 166 ? -15.281 -9.984 -1.521 1 97.38 166 LEU B CA 1
ATOM 4954 C C . LEU B 1 166 ? -14.977 -11.203 -2.391 1 97.38 166 LEU B C 1
ATOM 4956 O O . LEU B 1 166 ? -14.703 -12.289 -1.874 1 97.38 166 LEU B O 1
ATOM 4960 N N . PRO B 1 167 ? -15.062 -11.023 -3.67 1 98.06 167 PRO B N 1
ATOM 4961 C CA . PRO B 1 167 ? -14.656 -12.133 -4.543 1 98.06 167 PRO B CA 1
ATOM 4962 C C . PRO B 1 167 ? -13.141 -12.297 -4.625 1 98.06 167 PRO B C 1
ATOM 4964 O O . PRO B 1 167 ? -12.406 -11.312 -4.57 1 98.06 167 PRO B O 1
ATOM 4967 N N . GLY B 1 168 ? -12.695 -13.484 -4.762 1 98.56 168 GLY B N 1
ATOM 4968 C CA . GLY B 1 168 ? -11.273 -13.766 -4.918 1 98.56 168 GLY B CA 1
ATOM 4969 C C . GLY B 1 168 ? -10.898 -15.18 -4.523 1 98.56 168 GLY B C 1
ATOM 4970 O O . GLY B 1 168 ? -11.742 -15.945 -4.062 1 98.56 168 GLY B O 1
ATOM 4971 N N . PRO B 1 169 ? -9.68 -15.555 -4.734 1 98.75 169 PRO B N 1
ATOM 4972 C CA . PRO B 1 169 ? -9.188 -16.875 -4.352 1 98.75 169 PRO B CA 1
ATOM 4973 C C . PRO B 1 169 ? -8.914 -17 -2.855 1 98.75 169 PRO B C 1
ATOM 4975 O O . PRO B 1 169 ? -8.898 -15.992 -2.145 1 98.75 169 PRO B O 1
ATOM 4978 N N . HIS B 1 170 ? -8.82 -18.266 -2.434 1 98.62 170 HIS B N 1
ATOM 4979 C CA . HIS B 1 170 ? -8.156 -18.453 -1.151 1 98.62 170 HIS B CA 1
ATOM 4980 C C . HIS B 1 170 ? -6.703 -18 -1.211 1 98.62 170 HIS B C 1
ATOM 4982 O O . HIS B 1 170 ? -6.062 -18.094 -2.26 1 98.62 170 HIS B O 1
ATOM 4988 N N . MET B 1 171 ? -6.23 -17.547 -0.05 1 98.38 171 MET B N 1
ATOM 4989 C CA . MET B 1 171 ? -4.883 -16.984 -0.08 1 98.38 171 MET B CA 1
ATOM 4990 C C . MET B 1 171 ? -4.027 -17.578 1.041 1 98.38 171 MET B C 1
ATOM 4992 O O . MET B 1 171 ? -4.496 -17.719 2.174 1 98.38 171 MET B O 1
ATOM 4996 N N . ASP B 1 172 ? -2.893 -18.047 0.722 1 98.12 172 ASP B N 1
ATOM 4997 C CA . ASP B 1 172 ? -1.774 -18.203 1.646 1 98.12 172 ASP B CA 1
ATOM 4998 C C . ASP B 1 172 ? -0.899 -16.953 1.676 1 98.12 172 ASP B C 1
ATOM 5000 O O . ASP B 1 172 ? -0.182 -16.672 0.714 1 98.12 172 ASP B O 1
ATOM 5004 N N . VAL B 1 173 ? -0.918 -16.266 2.801 1 98.25 173 VAL B N 1
ATOM 5005 C CA . VAL B 1 173 ? -0.34 -14.922 2.836 1 98.25 173 VAL B CA 1
ATOM 5006 C C . VAL B 1 173 ? 1.085 -14.984 3.381 1 98.25 173 VAL B C 1
ATOM 5008 O O . VAL B 1 173 ? 1.311 -15.492 4.484 1 98.25 173 VAL B O 1
ATOM 5011 N N . THR B 1 174 ? 2 -14.508 2.562 1 98 174 THR B N 1
ATOM 5012 C CA . THR B 1 174 ? 3.389 -14.383 2.988 1 98 174 THR B CA 1
ATOM 5013 C C . THR B 1 174 ? 3.59 -13.094 3.787 1 98 174 THR B C 1
ATOM 5015 O O . THR B 1 174 ? 2.936 -12.086 3.521 1 98 174 THR B O 1
ATOM 5018 N N . GLY B 1 175 ? 4.535 -13.109 4.762 1 97.56 175 GLY B N 1
ATOM 5019 C CA . GLY B 1 175 ? 4.91 -11.906 5.484 1 97.56 175 GLY B CA 1
ATOM 5020 C C . GLY B 1 175 ? 5.645 -10.898 4.621 1 97.56 175 GLY B C 1
ATOM 5021 O O . GLY B 1 175 ? 5.824 -11.109 3.422 1 97.56 175 GLY B O 1
ATOM 5022 N N . PRO B 1 176 ? 6.031 -9.766 5.293 1 97.19 176 PRO B N 1
ATOM 5023 C CA . PRO B 1 176 ? 6.863 -8.82 4.551 1 97.19 176 PRO B CA 1
ATOM 5024 C C . PRO B 1 176 ? 8.164 -9.445 4.047 1 97.19 176 PRO B C 1
ATOM 5026 O O . PRO B 1 176 ? 8.648 -10.422 4.617 1 97.19 176 PRO B O 1
ATOM 5029 N N . TYR B 1 177 ? 8.664 -8.906 2.979 1 97.38 177 TYR B N 1
ATOM 5030 C CA . TYR B 1 177 ? 9.945 -9.375 2.453 1 97.38 177 TYR B CA 1
ATOM 5031 C C . TYR B 1 177 ? 11.023 -9.336 3.529 1 97.38 177 TYR B C 1
ATOM 5033 O O . TYR B 1 177 ? 11.117 -8.375 4.293 1 97.38 177 TYR B O 1
ATOM 5041 N N . LEU B 1 178 ? 11.742 -10.391 3.613 1 97.75 178 LEU B N 1
ATOM 5042 C CA . LEU B 1 178 ? 12.984 -10.406 4.371 1 97.75 178 LEU B CA 1
ATOM 5043 C C . LEU B 1 178 ? 14.156 -9.977 3.498 1 97.75 178 LEU B C 1
ATOM 5045 O O . LEU B 1 178 ? 14.719 -10.789 2.758 1 97.75 178 LEU B O 1
ATOM 5049 N N . GLU B 1 179 ? 14.453 -8.727 3.592 1 96.25 179 GLU B N 1
ATOM 5050 C CA . GLU B 1 179 ? 15.414 -8.094 2.689 1 96.25 179 GLU B CA 1
ATOM 5051 C C . GLU B 1 179 ? 16.531 -7.418 3.465 1 96.25 179 GLU B C 1
ATOM 5053 O O . GLU B 1 179 ? 16.391 -7.129 4.652 1 96.25 179 GLU B O 1
ATOM 5058 N N . GLY B 1 180 ? 17.703 -7.379 2.838 1 91.88 180 GLY B N 1
ATOM 5059 C CA . GLY B 1 180 ? 18.797 -6.594 3.395 1 91.88 180 GLY B CA 1
ATOM 5060 C C . GLY B 1 180 ? 18.766 -5.141 2.949 1 91.88 180 GLY B C 1
ATOM 5061 O O . GLY B 1 180 ? 17.766 -4.664 2.432 1 91.88 180 GLY B O 1
ATOM 5062 N N . PRO B 1 181 ? 19.828 -4.461 3.234 1 86.19 181 PRO B N 1
ATOM 5063 C CA . PRO B 1 181 ? 19.891 -3.043 2.867 1 86.19 181 PRO B CA 1
ATOM 5064 C C . PRO B 1 181 ? 19.984 -2.83 1.357 1 86.19 181 PRO B C 1
ATOM 5066 O O . PRO B 1 181 ? 20.281 -3.764 0.613 1 86.19 181 PRO B O 1
ATOM 5069 N N . ASN B 1 182 ? 19.672 -1.633 0.873 1 81.12 182 ASN B N 1
ATOM 5070 C CA . ASN B 1 182 ? 19.828 -1.158 -0.499 1 81.12 182 ASN B CA 1
ATOM 5071 C C . ASN B 1 182 ? 18.75 -1.753 -1.417 1 81.12 182 ASN B C 1
ATOM 5073 O O . ASN B 1 182 ? 19.031 -2.041 -2.584 1 81.12 182 ASN B O 1
ATOM 5077 N N . SER B 1 183 ? 17.688 -2.074 -0.788 1 88.5 183 SER B N 1
ATOM 5078 C CA . SER B 1 183 ? 16.578 -2.49 -1.641 1 88.5 183 SER B CA 1
ATOM 5079 C C . SER B 1 183 ? 16.109 -1.342 -2.523 1 88.5 183 SER B C 1
ATOM 5081 O O . SER B 1 183 ? 16.016 -0.198 -2.072 1 88.5 183 SER B O 1
ATOM 5083 N N . PRO B 1 184 ? 15.867 -1.622 -3.756 1 86.38 184 PRO B N 1
ATOM 5084 C CA . PRO B 1 184 ? 15.305 -0.559 -4.594 1 86.38 184 PRO B CA 1
ATOM 5085 C C . PRO B 1 184 ? 13.844 -0.258 -4.273 1 86.38 184 PRO B C 1
ATOM 5087 O O . PRO B 1 184 ? 13.281 0.709 -4.789 1 86.38 184 PRO B O 1
ATOM 5090 N N . PHE B 1 185 ? 13.25 -1.049 -3.424 1 93.12 185 PHE B N 1
ATOM 5091 C CA . PHE B 1 185 ? 11.828 -0.892 -3.129 1 93.12 185 PHE B CA 1
ATOM 5092 C C . PHE B 1 185 ? 11.625 -0.309 -1.734 1 93.12 185 PHE B C 1
ATOM 5094 O O . PHE B 1 185 ? 12.008 -0.926 -0.737 1 93.12 185 PHE B O 1
ATOM 5101 N N . LEU B 1 186 ? 10.906 0.848 -1.676 1 94.06 186 LEU B N 1
ATOM 5102 C CA . LEU B 1 186 ? 10.625 1.511 -0.408 1 94.06 186 LEU B CA 1
ATOM 5103 C C . LEU B 1 186 ? 9.734 0.64 0.475 1 94.06 186 LEU B C 1
ATOM 5105 O O . LEU B 1 186 ? 9.727 0.794 1.698 1 94.06 186 LEU B O 1
ATOM 5109 N N . GLN B 1 187 ? 9.047 -0.284 -0.104 1 93.44 187 GLN B N 1
ATOM 5110 C CA . GLN B 1 187 ? 7.98 -1.019 0.574 1 93.44 187 GLN B CA 1
ATOM 5111 C C . GLN B 1 187 ? 8.547 -2.184 1.382 1 93.44 187 GLN B C 1
ATOM 5113 O O . GLN B 1 187 ? 7.836 -2.793 2.184 1 93.44 187 GLN B O 1
ATOM 5118 N N . MET B 1 188 ? 9.75 -2.498 1.205 1 93.69 188 MET B N 1
ATOM 5119 C CA . MET B 1 188 ? 10.289 -3.701 1.827 1 93.69 188 MET B CA 1
ATOM 5120 C C . MET B 1 188 ? 10.977 -3.371 3.148 1 93.69 188 MET B C 1
ATOM 5122 O O . MET B 1 188 ? 11.594 -2.314 3.283 1 93.69 188 MET B O 1
ATOM 5126 N N . HIS B 1 189 ? 10.836 -4.266 4.051 1 89.25 189 HIS B N 1
ATOM 5127 C CA . HIS B 1 189 ? 11.539 -4.16 5.324 1 89.25 189 HIS B CA 1
ATOM 5128 C C . HIS B 1 189 ? 13.039 -4.398 5.152 1 89.25 189 HIS B C 1
ATOM 5130 O O . HIS B 1 189 ? 13.445 -5.418 4.594 1 89.25 189 HIS B O 1
ATOM 5136 N N . ASN B 1 190 ? 13.797 -3.504 5.648 1 91.75 190 ASN B N 1
ATOM 5137 C CA . ASN B 1 190 ? 15.25 -3.67 5.672 1 91.75 190 ASN B CA 1
ATOM 5138 C C . ASN B 1 190 ? 15.719 -4.262 6.996 1 91.75 190 ASN B C 1
ATOM 5140 O O . ASN B 1 190 ? 15.812 -3.555 8 1 91.75 190 ASN B O 1
ATOM 5144 N N . LEU B 1 191 ? 16.094 -5.52 6.883 1 96.12 191 LEU B N 1
ATOM 5145 C CA . LEU B 1 191 ? 16.547 -6.195 8.094 1 96.12 191 LEU B CA 1
ATOM 5146 C C . LEU B 1 191 ? 17.828 -5.551 8.625 1 96.12 191 LEU B C 1
ATOM 5148 O O . LEU B 1 191 ? 18.719 -5.199 7.855 1 96.12 191 LEU B O 1
ATOM 5152 N N . ARG B 1 192 ? 17.953 -5.508 9.938 1 94.44 192 ARG B N 1
ATOM 5153 C CA . ARG B 1 192 ? 19.125 -4.949 10.594 1 94.44 192 ARG B CA 1
ATOM 5154 C C . ARG B 1 192 ? 20.156 -6.035 10.875 1 94.44 192 ARG B C 1
ATOM 5156 O O . ARG B 1 192 ? 21.359 -5.781 10.82 1 94.44 192 ARG B O 1
ATOM 5163 N N . ASP B 1 193 ? 19.688 -7.254 11.219 1 96.94 193 ASP B N 1
ATOM 5164 C CA . ASP B 1 193 ? 20.516 -8.391 11.578 1 96.94 193 ASP B CA 1
ATOM 5165 C C . ASP B 1 193 ? 19.688 -9.656 11.766 1 96.94 193 ASP B C 1
ATOM 5167 O O . ASP B 1 193 ? 18.484 -9.664 11.469 1 96.94 193 ASP B O 1
ATOM 5171 N N . ALA B 1 194 ? 20.359 -10.695 12.234 1 98.31 194 ALA B N 1
ATOM 5172 C CA . ALA B 1 194 ? 19.719 -12 12.398 1 98.31 194 ALA B CA 1
ATOM 5173 C C . ALA B 1 194 ? 18.609 -11.938 13.438 1 98.31 194 ALA B C 1
ATOM 5175 O O . ALA B 1 194 ? 17.562 -12.578 13.273 1 98.31 194 ALA B O 1
ATOM 5176 N N . GLU B 1 195 ? 18.828 -11.188 14.445 1 98.06 195 GLU B N 1
ATOM 5177 C CA . GLU B 1 195 ? 17.812 -11.086 15.484 1 98.06 195 GLU B CA 1
ATOM 5178 C C . GLU B 1 195 ? 16.562 -10.367 14.969 1 98.06 195 GLU B C 1
ATOM 5180 O O . GLU B 1 195 ? 15.445 -10.758 15.289 1 98.06 195 GLU B O 1
ATOM 5185 N N . ASP B 1 196 ? 16.797 -9.344 14.195 1 97.25 196 ASP B N 1
ATOM 5186 C CA . ASP B 1 196 ? 15.672 -8.656 13.562 1 97.25 196 ASP B CA 1
ATOM 5187 C C . ASP B 1 196 ? 14.891 -9.594 12.656 1 97.25 196 ASP B C 1
ATOM 5189 O O . ASP B 1 196 ? 13.656 -9.547 12.609 1 97.25 196 ASP B O 1
ATOM 5193 N N . ALA B 1 197 ? 15.594 -10.445 11.961 1 98.31 197 ALA B N 1
ATOM 5194 C CA . ALA B 1 197 ? 14.938 -11.438 11.109 1 98.31 197 ALA B CA 1
ATOM 5195 C C . ALA B 1 197 ? 14.062 -12.375 11.938 1 98.31 197 ALA B C 1
ATOM 5197 O O . ALA B 1 197 ? 12.914 -12.641 11.578 1 98.31 197 ALA B O 1
ATOM 5198 N N . ARG B 1 198 ? 14.617 -12.836 13.047 1 98.38 198 ARG B N 1
ATOM 5199 C CA . ARG B 1 198 ? 13.883 -13.719 13.945 1 98.38 198 ARG B CA 1
ATOM 5200 C C . ARG B 1 198 ? 12.617 -13.039 14.469 1 98.38 198 ARG B C 1
ATOM 5202 O O . ARG B 1 198 ? 11.547 -13.641 14.477 1 98.38 198 ARG B O 1
ATOM 5209 N N . GLN B 1 199 ? 12.773 -11.789 14.883 1 97.25 199 GLN B N 1
ATOM 5210 C CA . GLN B 1 199 ? 11.656 -11.039 15.445 1 97.25 199 GLN B CA 1
ATOM 5211 C C . GLN B 1 199 ? 10.594 -10.766 14.391 1 97.25 199 GLN B C 1
ATOM 5213 O O . GLN B 1 199 ? 9.398 -10.805 14.688 1 97.25 199 GLN B O 1
ATOM 5218 N N . THR B 1 200 ? 11.039 -10.477 13.211 1 97.81 200 THR B N 1
ATOM 5219 C CA . THR B 1 200 ? 10.102 -10.219 12.125 1 97.81 200 THR B CA 1
ATOM 5220 C C . THR B 1 200 ? 9.25 -11.453 11.844 1 97.81 200 THR B C 1
ATOM 5222 O O . THR B 1 200 ? 8.023 -11.359 11.742 1 97.81 200 THR B O 1
ATOM 5225 N N . VAL B 1 201 ? 9.852 -12.609 11.773 1 98.56 201 VAL B N 1
ATOM 5226 C CA . VAL B 1 201 ? 9.133 -13.852 11.523 1 98.56 201 VAL B CA 1
ATOM 5227 C C . VAL B 1 201 ? 8.156 -14.117 12.664 1 98.56 201 VAL B C 1
ATOM 5229 O O . VAL B 1 201 ? 6.977 -14.391 12.43 1 98.56 201 VAL B O 1
ATOM 5232 N N . ARG B 1 202 ? 8.602 -13.953 13.906 1 97.88 202 ARG B N 1
ATOM 5233 C CA . ARG B 1 202 ? 7.77 -14.227 15.07 1 97.88 202 ARG B CA 1
ATOM 5234 C C . ARG B 1 202 ? 6.555 -13.305 15.109 1 97.88 202 ARG B C 1
ATOM 5236 O O . ARG B 1 202 ? 5.434 -13.758 15.344 1 97.88 202 ARG B O 1
ATOM 5243 N N . PHE B 1 203 ? 6.777 -12.016 14.891 1 97.31 203 PHE B N 1
ATOM 5244 C CA . PHE B 1 203 ? 5.711 -11.031 14.961 1 97.31 203 PHE B CA 1
ATOM 5245 C C . PHE B 1 203 ? 4.652 -11.297 13.898 1 97.31 203 PHE B C 1
ATOM 5247 O O . PHE B 1 203 ? 3.461 -11.375 14.203 1 97.31 203 PHE B O 1
ATOM 5254 N N . TRP B 1 204 ? 5.07 -11.492 12.703 1 97.88 204 TRP B N 1
ATOM 5255 C CA . TRP B 1 204 ? 4.105 -11.602 11.617 1 97.88 204 TRP B CA 1
ATOM 5256 C C . TRP B 1 204 ? 3.438 -12.977 11.609 1 97.88 204 TRP B C 1
ATOM 5258 O O . TRP B 1 204 ? 2.279 -13.109 11.211 1 97.88 204 TRP B O 1
ATOM 5268 N N . ALA B 1 205 ? 4.145 -14 12.062 1 98.38 205 ALA B N 1
ATOM 5269 C CA . ALA B 1 205 ? 3.477 -15.289 12.281 1 98.38 205 ALA B CA 1
ATOM 5270 C C . ALA B 1 205 ? 2.334 -15.148 13.281 1 98.38 205 ALA B C 1
ATOM 5272 O O . ALA B 1 205 ? 1.25 -15.695 13.07 1 98.38 205 ALA B O 1
ATOM 5273 N N . ALA B 1 206 ? 2.58 -14.383 14.305 1 96.69 206 ALA B N 1
ATOM 5274 C CA . ALA B 1 206 ? 1.555 -14.156 15.32 1 96.69 206 ALA B CA 1
ATOM 5275 C C . ALA B 1 206 ? 0.376 -13.375 14.742 1 96.69 206 ALA B C 1
ATOM 5277 O O . ALA B 1 206 ? -0.748 -13.477 15.234 1 96.69 206 ALA B O 1
ATOM 5278 N N . GLN B 1 207 ? 0.662 -12.594 13.695 1 95.88 207 GLN B N 1
ATOM 5279 C CA . GLN B 1 207 ? -0.399 -11.82 13.055 1 95.88 207 GLN B CA 1
ATOM 5280 C C . GLN B 1 207 ? -1.187 -12.672 12.07 1 95.88 207 GLN B C 1
ATOM 5282 O O . GLN B 1 207 ? -2.223 -12.242 11.555 1 95.88 207 GLN B O 1
ATOM 5287 N N . GLY B 1 208 ? -0.679 -13.867 11.703 1 96.31 208 GLY B N 1
ATOM 5288 C CA . GLY B 1 208 ? -1.485 -14.781 10.914 1 96.31 208 GLY B CA 1
ATOM 5289 C C . GLY B 1 208 ? -0.877 -15.094 9.562 1 96.31 208 GLY B C 1
ATOM 5290 O O . GLY B 1 208 ? -1.46 -15.844 8.766 1 96.31 208 GLY B O 1
ATOM 5291 N N . VAL B 1 209 ? 0.331 -14.586 9.297 1 97.38 209 VAL B N 1
ATOM 5292 C CA . VAL B 1 209 ? 0.975 -14.945 8.039 1 97.38 209 VAL B CA 1
ATOM 5293 C C . VAL B 1 209 ? 1.373 -16.422 8.07 1 97.38 209 VAL B C 1
ATOM 5295 O O . VAL B 1 209 ? 1.659 -16.969 9.133 1 97.38 209 VAL B O 1
ATOM 5298 N N . THR B 1 210 ? 1.429 -17.031 6.82 1 96.25 210 THR B N 1
ATOM 5299 C CA . THR B 1 210 ? 1.603 -18.484 6.797 1 96.25 210 THR B CA 1
ATOM 5300 C C . THR B 1 210 ? 2.855 -18.859 6.012 1 96.25 210 THR B C 1
ATOM 5302 O O . THR B 1 210 ? 3.113 -20.047 5.781 1 96.25 210 THR B O 1
ATOM 5305 N N . SER B 1 211 ? 3.623 -17.969 5.594 1 97.19 211 SER B N 1
ATOM 5306 C CA . SER B 1 211 ? 4.906 -18.219 4.945 1 97.19 211 SER B CA 1
ATOM 5307 C C . SER B 1 211 ? 5.73 -16.938 4.844 1 97.19 211 SER B C 1
ATOM 5309 O O . SER B 1 211 ? 5.242 -15.844 5.164 1 97.19 211 SER B O 1
ATOM 5311 N N . PHE B 1 212 ? 7.035 -17.062 4.477 1 98.56 212 PHE B N 1
ATOM 5312 C CA . PHE B 1 212 ? 7.949 -15.922 4.395 1 98.56 212 PHE B CA 1
ATOM 5313 C C . PHE B 1 212 ? 8.797 -16 3.135 1 98.56 212 PHE B C 1
ATOM 5315 O O . PHE B 1 212 ? 9 -17.094 2.58 1 98.56 212 PHE B O 1
ATOM 5322 N N . LYS B 1 213 ? 9.242 -14.875 2.662 1 98.5 213 LYS B N 1
ATOM 5323 C CA . LYS B 1 213 ? 10.047 -14.789 1.45 1 98.5 213 LYS B CA 1
ATOM 5324 C C . LYS B 1 213 ? 11.297 -13.945 1.683 1 98.5 213 LYS B C 1
ATOM 5326 O O . LYS B 1 213 ? 11.203 -12.766 2.027 1 98.5 213 LYS B O 1
ATOM 5331 N N . ALA B 1 214 ? 12.445 -14.555 1.529 1 98.38 214 ALA B N 1
ATOM 5332 C CA . ALA B 1 214 ? 13.727 -13.844 1.509 1 98.38 214 ALA B CA 1
ATOM 5333 C C . ALA B 1 214 ? 13.969 -13.203 0.148 1 98.38 214 ALA B C 1
ATOM 5335 O O . ALA B 1 214 ? 13.461 -13.672 -0.871 1 98.38 214 ALA B O 1
ATOM 5336 N N . TYR B 1 215 ? 14.789 -12.164 0.191 1 97.88 215 TYR B N 1
ATOM 5337 C CA . TYR B 1 215 ? 15.016 -11.445 -1.055 1 97.88 215 TYR B CA 1
ATOM 5338 C C . TYR B 1 215 ? 16.5 -11.203 -1.286 1 97.88 215 TYR B C 1
ATOM 5340 O O . TYR B 1 215 ? 17.344 -11.812 -0.625 1 97.88 215 TYR B O 1
ATOM 5348 N N . MET B 1 216 ? 16.922 -10.422 -2.191 1 97.19 216 MET B N 1
ATOM 5349 C CA . MET B 1 216 ? 18.156 -10.367 -2.953 1 97.19 216 MET B CA 1
ATOM 5350 C C . MET B 1 216 ? 19.344 -10.055 -2.043 1 97.19 216 MET B C 1
ATOM 5352 O O . MET B 1 216 ? 20.453 -10.547 -2.273 1 97.19 216 MET B O 1
ATOM 5356 N N . ASN B 1 217 ? 19.109 -9.273 -0.984 1 97.12 217 ASN B N 1
ATOM 5357 C CA . ASN B 1 217 ? 20.266 -8.742 -0.26 1 97.12 217 ASN B CA 1
ATOM 5358 C C . ASN B 1 217 ? 20.312 -9.266 1.172 1 97.12 217 ASN B C 1
ATOM 5360 O O . ASN B 1 217 ? 20.922 -8.648 2.043 1 97.12 217 ASN B O 1
ATOM 5364 N N . ILE B 1 218 ? 19.672 -10.336 1.407 1 97.94 218 ILE B N 1
ATOM 5365 C CA . ILE B 1 218 ? 19.688 -10.945 2.732 1 97.94 218 ILE B CA 1
ATOM 5366 C C . ILE B 1 218 ? 21.047 -11.594 2.994 1 97.94 218 ILE B C 1
ATOM 5368 O O . ILE B 1 218 ? 21.719 -12.031 2.061 1 97.94 218 ILE B O 1
ATOM 5372 N N . THR B 1 219 ? 21.469 -11.664 4.246 1 98.12 219 THR B N 1
ATOM 5373 C CA . THR B 1 219 ? 22.703 -12.375 4.59 1 98.12 219 THR B CA 1
ATOM 5374 C C . THR B 1 219 ? 22.406 -13.812 5.004 1 98.12 219 THR B C 1
ATOM 5376 O O . THR B 1 219 ? 21.266 -14.141 5.355 1 98.12 219 THR B O 1
ATOM 5379 N N . ARG B 1 220 ? 23.484 -14.711 5.008 1 98.56 220 ARG B N 1
ATOM 5380 C CA . ARG B 1 220 ? 23.328 -16.109 5.422 1 98.56 220 ARG B CA 1
ATOM 5381 C C . ARG B 1 220 ? 22.844 -16.188 6.863 1 98.56 220 ARG B C 1
ATOM 5383 O O . ARG B 1 220 ? 21.984 -17.016 7.188 1 98.56 220 ARG B O 1
ATOM 5390 N N . ASP B 1 221 ? 23.297 -15.266 7.703 1 98.81 221 ASP B N 1
ATOM 5391 C CA . ASP B 1 221 ? 22.906 -15.266 9.109 1 98.81 221 ASP B CA 1
ATOM 5392 C C . ASP B 1 221 ? 21.422 -14.883 9.258 1 98.81 221 ASP B C 1
ATOM 5394 O O . ASP B 1 221 ? 20.703 -15.5 10.031 1 98.81 221 ASP B O 1
ATOM 5398 N N . GLU B 1 222 ? 21.031 -13.867 8.539 1 98.69 222 GLU B N 1
ATOM 5399 C CA . GLU B 1 222 ? 19.641 -13.445 8.562 1 98.69 222 GLU B CA 1
ATOM 5400 C C . GLU B 1 222 ? 18.719 -14.539 8.016 1 98.69 222 GLU B C 1
ATOM 5402 O O . GLU B 1 222 ? 17.672 -14.828 8.609 1 98.69 222 GLU B O 1
ATOM 5407 N N . LEU B 1 223 ? 19.125 -15.133 6.926 1 98.88 223 LEU B N 1
ATOM 5408 C CA . LEU B 1 223 ? 18.328 -16.203 6.312 1 98.88 223 LEU B CA 1
ATOM 5409 C C . LEU B 1 223 ? 18.203 -17.391 7.254 1 98.88 223 LEU B C 1
ATOM 5411 O O . LEU B 1 223 ? 17.109 -17.922 7.441 1 98.88 223 LEU B O 1
ATOM 5415 N N . LYS B 1 224 ? 19.297 -17.812 7.812 1 98.88 224 LYS B N 1
ATOM 5416 C CA . LYS B 1 224 ? 19.281 -18.938 8.742 1 98.88 224 LYS B CA 1
ATOM 5417 C C . LYS B 1 224 ? 18.359 -18.656 9.922 1 98.88 224 LYS B C 1
ATOM 5419 O O . LYS B 1 224 ? 17.594 -19.531 10.328 1 98.88 224 LYS B O 1
ATOM 5424 N N . ALA B 1 225 ? 18.5 -17.453 10.469 1 98.88 225 ALA B N 1
ATOM 5425 C CA . ALA B 1 225 ? 17.656 -17.062 11.609 1 98.88 225 ALA B CA 1
ATOM 5426 C C . ALA B 1 225 ? 16.188 -17.125 11.242 1 98.88 225 ALA B C 1
ATOM 5428 O O . ALA B 1 225 ? 15.352 -17.594 12.023 1 98.88 225 ALA B O 1
ATOM 5429 N N . ALA B 1 226 ? 15.844 -16.609 10.07 1 98.81 226 ALA B N 1
ATOM 5430 C CA . ALA B 1 226 ? 14.461 -16.625 9.602 1 98.81 226 ALA B CA 1
ATOM 5431 C C . ALA B 1 226 ? 13.961 -18.047 9.406 1 98.81 226 ALA B C 1
ATOM 5433 O O . ALA B 1 226 ? 12.852 -18.391 9.836 1 98.81 226 ALA B O 1
ATOM 5434 N N . ILE B 1 227 ? 14.781 -18.906 8.789 1 98.88 227 ILE B N 1
ATOM 5435 C CA . ILE B 1 227 ? 14.422 -20.297 8.523 1 98.88 227 ILE B CA 1
ATOM 5436 C C . ILE B 1 227 ? 14.188 -21.016 9.844 1 98.88 227 ILE B C 1
ATOM 5438 O O . ILE B 1 227 ? 13.172 -21.688 10.023 1 98.88 227 ILE B O 1
ATOM 5442 N N . ASP B 1 228 ? 15.148 -20.859 10.758 1 98.88 228 ASP B N 1
ATOM 5443 C CA . ASP B 1 228 ? 15.039 -21.531 12.055 1 98.88 228 ASP B CA 1
ATOM 5444 C C . ASP B 1 228 ? 13.75 -21.125 12.773 1 98.88 228 ASP B C 1
ATOM 5446 O O . ASP B 1 228 ? 13.023 -21.984 13.281 1 98.88 228 ASP B O 1
ATOM 5450 N N . GLU B 1 229 ? 13.508 -19.812 12.805 1 98.81 229 GLU B N 1
ATOM 5451 C CA . GLU B 1 229 ? 12.32 -19.328 13.492 1 98.81 229 GLU B CA 1
ATOM 5452 C C . GLU B 1 229 ? 11.047 -19.812 12.812 1 98.81 229 GLU B C 1
ATOM 5454 O O . GLU B 1 229 ? 10.102 -20.234 13.477 1 98.81 229 GLU B O 1
ATOM 5459 N N . ALA B 1 230 ? 10.961 -19.75 11.508 1 98.81 230 ALA B N 1
ATOM 5460 C CA . ALA B 1 230 ? 9.797 -20.203 10.758 1 98.81 230 ALA B CA 1
ATOM 5461 C C . ALA B 1 230 ? 9.531 -21.688 11 1 98.81 230 ALA B C 1
ATOM 5463 O O . ALA B 1 230 ? 8.391 -22.094 11.234 1 98.81 230 ALA B O 1
ATOM 5464 N N . HIS B 1 231 ? 10.578 -22.5 10.945 1 98.81 231 HIS B N 1
ATOM 5465 C CA . HIS B 1 231 ? 10.445 -23.938 11.109 1 98.81 231 HIS B CA 1
ATOM 5466 C C . HIS B 1 231 ? 9.969 -24.297 12.516 1 98.81 231 HIS B C 1
ATOM 5468 O O . HIS B 1 231 ? 9.203 -25.25 12.695 1 98.81 231 HIS B O 1
ATOM 5474 N N . LYS B 1 232 ? 10.406 -23.516 13.508 1 98.56 232 LYS B N 1
ATOM 5475 C CA . LYS B 1 232 ? 9.891 -23.703 14.859 1 98.56 232 LYS B CA 1
ATOM 5476 C C . LYS B 1 232 ? 8.375 -23.547 14.898 1 98.56 232 LYS B C 1
ATOM 5478 O O . LYS B 1 232 ? 7.699 -24.172 15.727 1 98.56 232 LYS B O 1
ATOM 5483 N N . LEU B 1 233 ? 7.852 -22.734 14.031 1 98.19 233 LEU B N 1
ATOM 5484 C CA . LEU B 1 233 ? 6.43 -22.438 13.984 1 98.19 233 LEU B CA 1
ATOM 5485 C C . LEU B 1 233 ? 5.73 -23.25 12.906 1 98.19 233 LEU B C 1
ATOM 5487 O O . LEU B 1 233 ? 4.574 -23 12.57 1 98.19 233 LEU B O 1
ATOM 5491 N N . ASN B 1 234 ? 6.465 -24.234 12.289 1 97.94 234 ASN B N 1
ATOM 5492 C CA . ASN B 1 234 ? 5.965 -25.109 11.227 1 97.94 234 ASN B CA 1
ATOM 5493 C C . ASN B 1 234 ? 5.559 -24.312 9.992 1 97.94 234 ASN B C 1
ATOM 5495 O O . ASN B 1 234 ? 4.527 -24.594 9.375 1 97.94 234 ASN B O 1
ATOM 5499 N N . LEU B 1 235 ? 6.301 -23.25 9.742 1 98.5 235 LEU B N 1
ATOM 5500 C CA . LEU B 1 235 ? 6.113 -22.438 8.547 1 98.5 235 LEU B CA 1
ATOM 5501 C C . LEU B 1 235 ? 7.297 -22.594 7.59 1 98.5 235 LEU B C 1
ATOM 5503 O O . LEU B 1 235 ? 8.336 -23.125 7.969 1 98.5 235 LEU B O 1
ATOM 5507 N N . LYS B 1 236 ? 7.102 -22.141 6.375 1 98.69 236 LYS B N 1
ATOM 5508 C CA . LYS B 1 236 ? 8.109 -22.328 5.336 1 98.69 236 LYS B CA 1
ATOM 5509 C C . LYS B 1 236 ? 8.688 -21 4.875 1 98.69 236 LYS B C 1
ATOM 5511 O O . LYS B 1 236 ? 8.047 -19.953 5.039 1 98.69 236 LYS B O 1
ATOM 5516 N N . VAL B 1 237 ? 9.883 -21.016 4.336 1 98.81 237 VAL B N 1
ATOM 5517 C CA . VAL B 1 237 ? 10.57 -19.844 3.793 1 98.81 237 VAL B CA 1
ATOM 5518 C C . VAL B 1 237 ? 10.961 -20.109 2.34 1 98.81 237 VAL B C 1
ATOM 5520 O O . VAL B 1 237 ? 11.516 -21.156 2.018 1 98.81 237 VAL B O 1
ATOM 5523 N N . THR B 1 238 ? 10.547 -19.25 1.456 1 98.81 238 THR B N 1
ATOM 5524 C CA . THR B 1 238 ? 11.023 -19.25 0.075 1 98.81 238 THR B CA 1
ATOM 5525 C C . THR B 1 238 ? 11.977 -18.078 -0.168 1 98.81 238 THR B C 1
ATOM 5527 O O . THR B 1 238 ? 12.32 -17.344 0.763 1 98.81 238 THR B O 1
ATOM 5530 N N . GLY B 1 239 ? 12.523 -17.953 -1.461 1 98.56 239 GLY B N 1
ATOM 5531 C CA . GLY B 1 239 ? 13.438 -16.844 -1.648 1 98.56 239 GLY B CA 1
ATOM 5532 C C . GLY B 1 239 ? 13.719 -16.531 -3.107 1 98.56 239 GLY B C 1
ATOM 5533 O O . GLY B 1 239 ? 13.852 -17.438 -3.924 1 98.56 239 GLY B O 1
ATOM 5534 N N . HIS B 1 240 ? 13.609 -15.336 -3.498 1 98.06 240 HIS B N 1
ATOM 5535 C CA . HIS B 1 240 ? 14.336 -14.742 -4.617 1 98.06 240 HIS B CA 1
ATOM 5536 C C . HIS B 1 240 ? 15.703 -14.242 -4.18 1 98.06 240 HIS B C 1
ATOM 5538 O O . HIS B 1 240 ? 15.844 -13.094 -3.744 1 98.06 240 HIS B O 1
ATOM 5544 N N . LEU B 1 241 ? 16.75 -15.023 -4.398 1 98 241 LEU B N 1
ATOM 5545 C CA . LEU B 1 241 ? 18.047 -14.789 -3.768 1 98 241 LEU B CA 1
ATOM 5546 C C . LEU B 1 241 ? 19.047 -14.219 -4.77 1 98 241 LEU B C 1
ATOM 5548 O O . LEU B 1 241 ? 18.891 -14.422 -5.977 1 98 241 LEU B O 1
ATOM 5552 N N . CYS B 1 242 ? 20 -13.539 -4.238 1 97.5 242 CYS B N 1
ATOM 5553 C CA . CYS B 1 242 ? 21.141 -13.016 -4.992 1 97.5 242 CYS B CA 1
ATOM 5554 C C . CYS B 1 242 ? 22.406 -13.031 -4.145 1 97.5 242 CYS B C 1
ATOM 5556 O O . CYS B 1 242 ? 23.438 -13.562 -4.566 1 97.5 242 CYS B O 1
ATOM 5558 N N . SER B 1 243 ? 22.328 -12.5 -2.967 1 97.75 243 SER B N 1
ATOM 5559 C CA . SER B 1 243 ? 23.469 -12.438 -2.047 1 97.75 243 SER B CA 1
ATOM 5560 C C . SER B 1 243 ? 23.797 -13.82 -1.484 1 97.75 243 SER B C 1
ATOM 5562 O O . SER B 1 243 ? 24.938 -14.094 -1.123 1 97.75 243 SER B O 1
ATOM 5564 N N . VAL B 1 244 ? 22.828 -14.695 -1.338 1 98.56 244 VAL B N 1
ATOM 5565 C CA . VAL B 1 244 ? 22.984 -16.094 -0.926 1 98.56 244 VAL B CA 1
ATOM 5566 C C . VAL B 1 244 ? 22.734 -17.016 -2.117 1 98.56 244 VAL B C 1
ATOM 5568 O O . VAL B 1 244 ? 21.734 -16.859 -2.826 1 98.56 244 VAL B O 1
ATOM 5571 N N . THR B 1 245 ? 23.641 -17.906 -2.373 1 98.69 245 THR B N 1
ATOM 5572 C CA . THR B 1 245 ? 23.516 -18.797 -3.527 1 98.69 245 THR B CA 1
ATOM 5573 C C . THR B 1 245 ? 22.516 -19.906 -3.248 1 98.69 245 THR B C 1
ATOM 5575 O O . THR B 1 245 ? 22.141 -20.141 -2.094 1 98.69 245 THR B O 1
ATOM 5578 N N . TYR B 1 246 ? 22.062 -20.609 -4.324 1 98.75 246 TYR B N 1
ATOM 5579 C CA . TYR B 1 246 ? 21.109 -21.703 -4.188 1 98.75 246 TYR B CA 1
ATOM 5580 C C . TYR B 1 246 ? 21.672 -22.812 -3.311 1 98.75 246 TYR B C 1
ATOM 5582 O O . TYR B 1 246 ? 21 -23.281 -2.385 1 98.75 246 TYR B O 1
ATOM 5590 N N . PRO B 1 247 ? 22.953 -23.25 -3.564 1 98.75 247 PRO B N 1
ATOM 5591 C CA . PRO B 1 247 ? 23.484 -24.297 -2.697 1 98.75 247 PRO B CA 1
ATOM 5592 C C . PRO B 1 247 ? 23.562 -23.875 -1.232 1 98.75 247 PRO B C 1
ATOM 5594 O O . PRO B 1 247 ? 23.234 -24.656 -0.341 1 98.75 247 PRO B O 1
ATOM 5597 N N . GLU B 1 248 ? 23.969 -22.609 -0.986 1 98.81 248 GLU B N 1
ATOM 5598 C CA . GLU B 1 248 ? 24.031 -22.109 0.386 1 98.81 248 GLU B CA 1
ATOM 5599 C C . GLU B 1 248 ? 22.656 -22.156 1.048 1 98.81 248 GLU B C 1
ATOM 5601 O O . GLU B 1 248 ? 22.516 -22.594 2.189 1 98.81 248 GLU B O 1
ATOM 5606 N N . ALA B 1 249 ? 21.656 -21.703 0.333 1 98.94 249 ALA B N 1
ATOM 5607 C CA . ALA B 1 249 ? 20.297 -21.641 0.871 1 98.94 249 ALA B CA 1
ATOM 5608 C C . ALA B 1 249 ? 19.766 -23.047 1.177 1 98.94 249 ALA B C 1
ATOM 5610 O O . ALA B 1 249 ? 19.109 -23.25 2.201 1 98.94 249 ALA B O 1
ATOM 5611 N N . ALA B 1 250 ? 20.031 -24 0.278 1 98.88 250 ALA B N 1
ATOM 5612 C CA . ALA B 1 250 ? 19.609 -25.375 0.49 1 98.88 250 ALA B CA 1
ATOM 5613 C C . ALA B 1 250 ? 20.219 -25.953 1.762 1 98.88 250 ALA B C 1
ATOM 5615 O O . ALA B 1 250 ? 19.531 -26.594 2.557 1 98.88 250 ALA B O 1
ATOM 5616 N N . GLU B 1 251 ? 21.469 -25.656 1.956 1 98.69 251 GLU B N 1
ATOM 5617 C CA . GLU B 1 251 ? 22.188 -26.172 3.125 1 98.69 251 GLU B CA 1
ATOM 5618 C C . GLU B 1 251 ? 21.672 -25.516 4.406 1 98.69 251 GLU B C 1
ATOM 5620 O O . GLU B 1 251 ? 21.688 -26.125 5.477 1 98.69 251 GLU B O 1
ATOM 5625 N N . LEU B 1 252 ? 21.188 -24.25 4.234 1 98.81 252 LEU B N 1
ATOM 5626 C CA . LEU B 1 252 ? 20.656 -23.531 5.387 1 98.81 252 LEU B CA 1
ATOM 5627 C C . LEU B 1 252 ? 19.25 -24.031 5.719 1 98.81 252 LEU B C 1
ATOM 5629 O O . LEU B 1 252 ? 18.719 -23.75 6.801 1 98.81 252 LEU B O 1
ATOM 5633 N N . GLY B 1 253 ? 18.578 -24.734 4.785 1 98.81 253 GLY B N 1
ATOM 5634 C CA . GLY B 1 253 ? 17.281 -25.344 5.078 1 98.81 253 GLY B CA 1
ATOM 5635 C C . GLY B 1 253 ? 16.125 -24.641 4.414 1 98.81 253 GLY B C 1
ATOM 5636 O O . GLY B 1 253 ? 14.977 -24.797 4.84 1 98.81 253 GLY B O 1
ATOM 5637 N N . ILE B 1 254 ? 16.391 -23.875 3.395 1 98.88 254 ILE B N 1
ATOM 5638 C CA . ILE B 1 254 ? 15.297 -23.172 2.723 1 98.88 254 ILE B CA 1
ATOM 5639 C C . ILE B 1 254 ? 14.328 -24.203 2.121 1 98.88 254 ILE B C 1
ATOM 5641 O O . ILE B 1 254 ? 14.727 -25.312 1.771 1 98.88 254 ILE B O 1
ATOM 5645 N N . ASP B 1 255 ? 13.039 -23.828 2.002 1 98.94 255 ASP B N 1
ATOM 5646 C CA . ASP B 1 255 ? 12.016 -24.781 1.576 1 98.94 255 ASP B CA 1
ATOM 5647 C C . ASP B 1 255 ? 11.766 -24.688 0.075 1 98.94 255 ASP B C 1
ATOM 5649 O O . ASP B 1 255 ? 11.336 -25.656 -0.555 1 98.94 255 ASP B O 1
ATOM 5653 N N . ASN B 1 256 ? 11.93 -23.516 -0.465 1 98.88 256 ASN B N 1
ATOM 5654 C CA . ASN B 1 256 ? 11.547 -23.188 -1.835 1 98.88 256 ASN B CA 1
ATOM 5655 C C . ASN B 1 256 ? 12.406 -22.078 -2.408 1 98.88 256 ASN B C 1
ATOM 5657 O O . ASN B 1 256 ? 12.82 -21.172 -1.682 1 98.88 256 ASN B O 1
ATOM 5661 N N . LEU B 1 257 ? 12.797 -22.188 -3.672 1 98.88 257 LEU B N 1
ATOM 5662 C CA . LEU B 1 257 ? 13.492 -21.141 -4.406 1 98.88 257 LEU B CA 1
ATOM 5663 C C . LEU B 1 257 ? 12.641 -20.609 -5.559 1 98.88 257 LEU B C 1
ATOM 5665 O O . LEU B 1 257 ? 11.977 -21.391 -6.246 1 98.88 257 LEU B O 1
ATOM 5669 N N . GLU B 1 258 ? 12.695 -19.328 -5.777 1 98.69 258 GLU B N 1
ATOM 5670 C CA . GLU B 1 258 ? 11.828 -18.656 -6.75 1 98.69 258 GLU B CA 1
ATOM 5671 C C . GLU B 1 258 ? 12.547 -18.469 -8.078 1 98.69 258 GLU B C 1
ATOM 5673 O O . GLU B 1 258 ? 13.781 -18.453 -8.133 1 98.69 258 GLU B O 1
ATOM 5678 N N . HIS B 1 259 ? 11.766 -18.391 -9.148 1 98.12 259 HIS B N 1
ATOM 5679 C CA . HIS B 1 259 ? 12.188 -17.984 -10.492 1 98.12 259 HIS B CA 1
ATOM 5680 C C . HIS B 1 259 ? 13.031 -19.078 -11.148 1 98.12 259 HIS B C 1
ATOM 5682 O O . HIS B 1 259 ? 13.984 -18.766 -11.867 1 98.12 259 HIS B O 1
ATOM 5688 N N . GLY B 1 260 ? 12.688 -20.344 -10.883 1 98.31 260 GLY B N 1
ATOM 5689 C CA . GLY B 1 260 ? 13.477 -21.406 -11.492 1 98.31 260 GLY B CA 1
ATOM 5690 C C . GLY B 1 260 ? 14.961 -21.297 -11.18 1 98.31 260 GLY B C 1
ATOM 5691 O O . GLY B 1 260 ? 15.352 -21.25 -10.008 1 98.31 260 GLY B O 1
ATOM 5692 N N . PHE B 1 261 ? 15.719 -21.078 -12.258 1 98.12 261 PHE B N 1
ATOM 5693 C CA . PHE B 1 261 ? 17.172 -21.031 -12.078 1 98.12 261 PHE B CA 1
ATOM 5694 C C . PHE B 1 261 ? 17.734 -19.719 -12.602 1 98.12 261 PHE B C 1
ATOM 5696 O O . PHE B 1 261 ? 18.953 -19.578 -12.75 1 98.12 261 PHE B O 1
ATOM 5703 N N . VAL B 1 262 ? 16.828 -18.75 -12.781 1 96.12 262 VAL B N 1
ATOM 5704 C CA . VAL B 1 262 ? 17.172 -17.516 -13.453 1 96.12 262 VAL B CA 1
ATOM 5705 C C . VAL B 1 262 ? 18.031 -16.641 -12.523 1 96.12 262 VAL B C 1
ATOM 5707 O O . VAL B 1 262 ? 18.938 -15.945 -12.984 1 96.12 262 VAL B O 1
ATOM 5710 N N . VAL B 1 263 ? 17.781 -16.688 -11.234 1 96.94 263 VAL B N 1
ATOM 5711 C CA . VAL B 1 263 ? 18.422 -15.742 -10.336 1 96.94 263 VAL B CA 1
ATOM 5712 C C . VAL B 1 263 ? 19.516 -16.438 -9.531 1 96.94 263 VAL B C 1
ATOM 5714 O O . VAL B 1 263 ? 19.969 -15.914 -8.508 1 96.94 263 VAL B O 1
ATOM 5717 N N . ASN B 1 264 ? 19.891 -17.625 -9.961 1 98 264 ASN B N 1
ATOM 5718 C CA . ASN B 1 264 ? 21 -18.359 -9.344 1 98 264 ASN B CA 1
ATOM 5719 C C . ASN B 1 264 ? 22.328 -17.688 -9.609 1 98 264 ASN B C 1
ATOM 5721 O O . ASN B 1 264 ? 22.703 -17.453 -10.758 1 98 264 ASN B O 1
ATOM 5725 N N . THR B 1 265 ? 23.109 -17.391 -8.523 1 98.38 265 THR B N 1
ATOM 5726 C CA . THR B 1 265 ? 24.344 -16.641 -8.68 1 98.38 265 THR B CA 1
ATOM 5727 C C . THR B 1 265 ? 25.562 -17.516 -8.367 1 98.38 265 THR B C 1
ATOM 5729 O O . THR B 1 265 ? 26.672 -17.016 -8.203 1 98.38 265 THR B O 1
ATOM 5732 N N . GLN B 1 266 ? 25.438 -18.828 -8.32 1 98.06 266 GLN B N 1
ATOM 5733 C CA . GLN B 1 266 ? 26.406 -19.719 -7.691 1 98.06 266 GLN B CA 1
ATOM 5734 C C . GLN B 1 266 ? 27.703 -19.781 -8.508 1 98.06 266 GLN B C 1
ATOM 5736 O O . GLN B 1 266 ? 28.766 -20.125 -7.98 1 98.06 266 GLN B O 1
ATOM 5741 N N . LEU B 1 267 ? 27.656 -19.469 -9.844 1 97.81 267 LEU B N 1
ATOM 5742 C CA . LEU B 1 267 ? 28.844 -19.562 -10.68 1 97.81 267 LEU B CA 1
ATOM 5743 C C . LEU B 1 267 ? 29.312 -18.188 -11.117 1 97.81 267 LEU B C 1
ATOM 5745 O O . LEU B 1 267 ? 30.188 -18.062 -11.977 1 97.81 267 LEU B O 1
ATOM 5749 N N . ASP B 1 268 ? 28.609 -17.078 -10.625 1 97.62 268 ASP B N 1
ATOM 5750 C CA . ASP B 1 268 ? 29.016 -15.734 -11.008 1 97.62 268 ASP B CA 1
ATOM 5751 C C . ASP B 1 268 ? 30.453 -15.461 -10.57 1 97.62 268 ASP B C 1
ATOM 5753 O O . ASP B 1 268 ? 30.844 -15.766 -9.438 1 97.62 268 ASP B O 1
ATOM 5757 N N . PRO B 1 269 ? 31.109 -14.695 -11.594 1 93.06 269 PRO B N 1
ATOM 5758 C CA . PRO B 1 269 ? 32.5 -14.375 -11.219 1 93.06 269 PRO B CA 1
ATOM 5759 C C . PRO B 1 269 ? 32.562 -13.352 -10.094 1 93.06 269 PRO B C 1
ATOM 5761 O O . PRO B 1 269 ? 31.734 -12.445 -10.016 1 93.06 269 PRO B O 1
ATOM 5764 N N . ASP B 1 270 ? 33.25 -13.57 -9.039 1 88.81 270 ASP B N 1
ATOM 5765 C CA . ASP B 1 270 ? 33.5 -12.633 -7.949 1 88.81 270 ASP B CA 1
ATOM 5766 C C . ASP B 1 270 ? 32.438 -12.719 -6.875 1 88.81 270 ASP B C 1
ATOM 5768 O O . ASP B 1 270 ? 32.25 -11.781 -6.098 1 88.81 270 ASP B O 1
ATOM 5772 N N . LYS B 1 271 ? 31.516 -13.695 -7.09 1 96.19 271 LYS B N 1
ATOM 5773 C CA . LYS B 1 271 ? 30.531 -13.906 -6.023 1 96.19 271 LYS B CA 1
ATOM 5774 C C . LYS B 1 271 ? 31.219 -13.938 -4.656 1 96.19 271 LYS B C 1
ATOM 5776 O O . LYS B 1 271 ? 32.156 -14.711 -4.438 1 96.19 271 LYS B O 1
ATOM 5781 N N . GLN B 1 272 ? 30.734 -12.93 -3.785 1 96.94 272 GLN B N 1
ATOM 5782 C CA . GLN B 1 272 ? 31.188 -12.883 -2.4 1 96.94 272 GLN B CA 1
ATOM 5783 C C . GLN B 1 272 ? 30.047 -13.25 -1.439 1 96.94 272 GLN B C 1
ATOM 5785 O O . GLN B 1 272 ? 28.875 -13.023 -1.74 1 96.94 272 GLN B O 1
ATOM 5790 N N . ALA B 1 273 ? 30.5 -13.812 -0.31 1 96.69 273 ALA B N 1
ATOM 5791 C CA . ALA B 1 273 ? 29.516 -14.188 0.694 1 96.69 273 ALA B CA 1
ATOM 5792 C C . ALA B 1 273 ? 28.641 -13 1.094 1 96.69 273 ALA B C 1
ATOM 5794 O O . ALA B 1 273 ? 29.172 -11.914 1.36 1 96.69 273 ALA B O 1
ATOM 5795 N N . ASP B 1 274 ? 27.359 -13.164 1.033 1 97.25 274 ASP B N 1
ATOM 5796 C CA . ASP B 1 274 ? 26.359 -12.242 1.568 1 97.25 274 ASP B CA 1
ATOM 5797 C C . ASP B 1 274 ? 26.266 -10.977 0.717 1 97.25 274 ASP B C 1
ATOM 5799 O O . ASP B 1 274 ? 25.734 -9.953 1.168 1 97.25 274 ASP B O 1
ATOM 5803 N N . LEU B 1 275 ? 26.812 -11.031 -0.467 1 96.62 275 LEU B N 1
ATOM 5804 C CA . LEU B 1 275 ? 26.734 -9.883 -1.369 1 96.62 275 LEU B CA 1
ATOM 5805 C C . LEU B 1 275 ? 26.188 -10.305 -2.732 1 96.62 275 LEU B C 1
ATOM 5807 O O . LEU B 1 275 ? 26.625 -11.305 -3.297 1 96.62 275 LEU B O 1
ATOM 5811 N N . CYS B 1 276 ? 25.219 -9.594 -3.186 1 96.5 276 CYS B N 1
ATOM 5812 C CA . CYS B 1 276 ? 24.734 -9.82 -4.543 1 96.5 276 CYS B CA 1
ATOM 5813 C C . CYS B 1 276 ? 25.75 -9.312 -5.57 1 96.5 276 CYS B C 1
ATOM 5815 O O . CYS B 1 276 ? 26.094 -8.133 -5.57 1 96.5 276 CYS B O 1
ATOM 5817 N N . PRO B 1 277 ? 26.25 -10.156 -6.406 1 96.62 277 PRO B N 1
ATOM 5818 C CA . PRO B 1 277 ? 27.172 -9.664 -7.434 1 96.62 277 PRO B CA 1
ATOM 5819 C C . PRO B 1 277 ? 26.484 -8.742 -8.445 1 96.62 277 PRO B C 1
ATOM 5821 O O . PRO B 1 277 ? 25.266 -8.844 -8.656 1 96.62 277 PRO B O 1
ATOM 5824 N N . LYS B 1 278 ? 27.25 -7.938 -9.094 1 93.88 278 LYS B N 1
ATOM 5825 C CA . LYS B 1 278 ? 26.734 -6.988 -10.07 1 93.88 278 LYS B CA 1
ATOM 5826 C C . LYS B 1 278 ? 26.094 -7.719 -11.25 1 93.88 278 LYS B C 1
ATOM 5828 O O . LYS B 1 278 ? 25.156 -7.211 -11.859 1 93.88 278 LYS B O 1
ATOM 5833 N N . THR B 1 279 ? 26.594 -8.938 -11.5 1 94.81 279 THR B N 1
ATOM 5834 C CA . THR B 1 279 ? 26.125 -9.703 -12.648 1 94.81 279 THR B CA 1
ATOM 5835 C C . THR B 1 279 ? 24.797 -10.383 -12.328 1 94.81 279 THR B C 1
ATOM 5837 O O . THR B 1 279 ? 24.094 -10.836 -13.234 1 94.81 279 THR B O 1
ATOM 5840 N N . SER B 1 280 ? 24.453 -10.547 -11.133 1 94.5 280 SER B N 1
ATOM 5841 C CA . SER B 1 280 ? 23.156 -10.984 -10.594 1 94.5 280 SER B CA 1
ATOM 5842 C C . SER B 1 280 ? 22.703 -12.273 -11.258 1 94.5 280 SER B C 1
ATOM 5844 O O . SER B 1 280 ? 21.516 -12.422 -11.586 1 94.5 280 SER B O 1
ATOM 5846 N N . GLY B 1 281 ? 23.625 -13.148 -11.578 1 96 281 GLY B N 1
ATOM 5847 C CA . GLY B 1 281 ? 23.25 -14.492 -11.992 1 96 281 GLY B CA 1
ATOM 5848 C C . GLY B 1 281 ? 23.438 -14.727 -13.477 1 96 281 GLY B C 1
ATOM 5849 O O . GLY B 1 281 ? 23.406 -15.875 -13.938 1 96 281 GLY B O 1
ATOM 5850 N N . THR B 1 282 ? 23.688 -13.711 -14.32 1 94.88 282 THR B N 1
ATOM 5851 C CA . THR B 1 282 ? 23.766 -13.844 -15.766 1 94.88 282 THR B CA 1
ATOM 5852 C C . THR B 1 282 ? 24.875 -14.828 -16.156 1 94.88 282 THR B C 1
ATOM 5854 O O . THR B 1 282 ? 24.656 -15.727 -16.953 1 94.88 282 THR B O 1
ATOM 5857 N N . PRO B 1 283 ? 26.109 -14.781 -15.539 1 96.38 283 PRO B N 1
ATOM 5858 C CA . PRO B 1 283 ? 27.141 -15.766 -15.891 1 96.38 283 PRO B CA 1
ATOM 5859 C C . PRO B 1 283 ? 26.734 -17.188 -15.539 1 96.38 283 PRO B C 1
ATOM 5861 O O . PRO B 1 283 ? 27.047 -18.125 -16.297 1 96.38 283 PRO B O 1
ATOM 5864 N N . THR B 1 284 ? 26.062 -17.359 -14.438 1 97.69 284 THR B N 1
ATOM 5865 C CA . THR B 1 284 ? 25.594 -18.688 -14.055 1 97.69 284 THR B CA 1
ATOM 5866 C C . THR B 1 284 ? 24.609 -19.234 -15.086 1 97.69 284 THR B C 1
ATOM 5868 O O . THR B 1 284 ? 24.734 -20.391 -15.516 1 97.69 284 THR B O 1
ATOM 5871 N N . ARG B 1 285 ? 23.672 -18.406 -15.547 1 95.5 285 ARG B N 1
ATOM 5872 C CA . ARG B 1 285 ? 22.688 -18.812 -16.547 1 95.5 285 ARG B CA 1
ATOM 5873 C C . ARG B 1 285 ? 23.344 -19.172 -17.859 1 95.5 285 ARG B C 1
ATOM 5875 O O . ARG B 1 285 ? 22.875 -20.062 -18.578 1 95.5 285 ARG B O 1
ATOM 5882 N N . GLN B 1 286 ? 24.422 -18.484 -18.141 1 94.62 286 GLN B N 1
ATOM 5883 C CA . GLN B 1 286 ? 25.141 -18.719 -19.406 1 94.62 286 GLN B CA 1
ATOM 5884 C C . GLN B 1 286 ? 25.969 -20 -19.328 1 94.62 286 GLN B C 1
ATOM 5886 O O . GLN B 1 286 ? 26.109 -20.703 -20.328 1 94.62 286 GLN B O 1
ATOM 5891 N N . LYS B 1 287 ? 26.391 -20.312 -18.203 1 95.5 287 LYS B N 1
ATOM 5892 C CA . LYS B 1 287 ? 27.344 -21.422 -18.078 1 95.5 287 LYS B CA 1
ATOM 5893 C C . LYS B 1 287 ? 26.625 -22.719 -17.734 1 95.5 287 LYS B C 1
ATOM 5895 O O . LYS B 1 287 ? 27.031 -23.797 -18.188 1 95.5 287 LYS B O 1
ATOM 5900 N N . MET B 1 288 ? 25.672 -22.672 -16.953 1 96.94 288 MET B N 1
ATOM 5901 C CA . MET B 1 288 ? 25.016 -23.875 -16.453 1 96.94 288 MET B CA 1
ATOM 5902 C C . MET B 1 288 ? 24 -24.406 -17.469 1 96.94 288 MET B C 1
ATOM 5904 O O . MET B 1 288 ? 23.016 -23.719 -17.766 1 96.94 288 MET B O 1
ATOM 5908 N N . LEU B 1 289 ? 24.234 -25.562 -17.969 1 96.75 289 LEU B N 1
ATOM 5909 C CA . LEU B 1 289 ? 23.344 -26.266 -18.891 1 96.75 289 LEU B CA 1
ATOM 5910 C C . LEU B 1 289 ? 22.641 -27.422 -18.203 1 96.75 289 LEU B C 1
ATOM 5912 O O . LEU B 1 289 ? 23.141 -27.953 -17.219 1 96.75 289 LEU B O 1
ATOM 5916 N N . PRO B 1 290 ? 21.5 -27.844 -18.719 1 96.75 290 PRO B N 1
ATOM 5917 C CA . PRO B 1 290 ? 20.719 -28.891 -18.062 1 96.75 290 PRO B CA 1
ATOM 5918 C C . PRO B 1 290 ? 21.531 -30.156 -17.797 1 96.75 290 PRO B C 1
ATOM 5920 O O . PRO B 1 290 ? 21.328 -30.844 -16.797 1 96.75 290 PRO B O 1
ATOM 5923 N N . ASP B 1 291 ? 22.484 -30.438 -18.672 1 96.19 291 ASP B N 1
ATOM 5924 C CA . ASP B 1 291 ? 23.234 -31.688 -18.547 1 96.19 291 ASP B CA 1
ATOM 5925 C C . ASP B 1 291 ? 24.641 -31.422 -18 1 96.19 291 ASP B C 1
ATOM 5927 O O . ASP B 1 291 ? 25.453 -32.344 -17.938 1 96.19 291 ASP B O 1
ATOM 5931 N N . SER B 1 292 ? 24.922 -30.219 -17.594 1 97.56 292 SER B N 1
ATOM 5932 C CA . SER B 1 292 ? 26.234 -29.922 -17.031 1 97.56 292 SER B CA 1
ATOM 5933 C C . SER B 1 292 ? 26.391 -30.547 -15.648 1 97.56 292 SER B C 1
ATOM 5935 O O . SER B 1 292 ? 25.406 -30.828 -14.969 1 97.56 292 SER B O 1
ATOM 5937 N N . PRO B 1 293 ? 27.641 -30.812 -15.25 1 97.94 293 PRO B N 1
ATOM 5938 C CA . PRO B 1 293 ? 27.891 -31.344 -13.906 1 97.94 293 PRO B CA 1
ATOM 5939 C C . PRO B 1 293 ? 27.375 -30.422 -12.805 1 97.94 293 PRO B C 1
ATOM 5941 O O . PRO B 1 293 ? 26.891 -30.891 -11.773 1 97.94 293 PRO B O 1
ATOM 5944 N N . GLU B 1 294 ? 27.5 -29.125 -13.031 1 97.56 294 GLU B N 1
ATOM 5945 C CA . GLU B 1 294 ? 27.047 -28.156 -12.039 1 97.56 294 GLU B CA 1
ATOM 5946 C C . GLU B 1 294 ? 25.531 -28.25 -11.836 1 97.56 294 GLU B C 1
ATOM 5948 O O . GLU B 1 294 ? 25.047 -28.219 -10.703 1 97.56 294 GLU B O 1
ATOM 5953 N N . ALA B 1 295 ? 24.828 -28.375 -12.961 1 98.38 295 ALA B N 1
ATOM 5954 C CA . ALA B 1 295 ? 23.375 -28.5 -12.875 1 98.38 295 ALA B CA 1
ATOM 5955 C C . ALA B 1 295 ? 22.969 -29.797 -12.18 1 98.38 295 ALA B C 1
ATOM 5957 O O . ALA B 1 295 ? 22.109 -29.781 -11.281 1 98.38 295 ALA B O 1
ATOM 5958 N N . LYS B 1 296 ? 23.594 -30.844 -12.531 1 98.31 296 LYS B N 1
ATOM 5959 C CA . LYS B 1 296 ? 23.281 -32.156 -11.93 1 98.31 296 LYS B CA 1
ATOM 5960 C C . LYS B 1 296 ? 23.547 -32.156 -10.43 1 98.31 296 LYS B C 1
ATOM 5962 O O . LYS B 1 296 ? 22.75 -32.688 -9.648 1 98.31 296 LYS B O 1
ATOM 5967 N N . ALA B 1 297 ? 24.672 -31.531 -10.078 1 98.62 297 ALA B N 1
ATOM 5968 C CA . ALA B 1 297 ? 25 -31.438 -8.664 1 98.62 297 ALA B CA 1
ATOM 5969 C C . ALA B 1 297 ? 23.984 -30.594 -7.914 1 98.62 297 ALA B C 1
ATOM 5971 O O . ALA B 1 297 ? 23.578 -30.938 -6.797 1 98.62 297 ALA B O 1
ATOM 5972 N N . LEU B 1 298 ? 23.578 -29.516 -8.492 1 98.75 298 LEU B N 1
ATOM 5973 C CA . LEU B 1 298 ? 22.578 -28.641 -7.871 1 98.75 298 LEU B CA 1
ATOM 5974 C C . LEU B 1 298 ? 21.234 -29.359 -7.746 1 98.75 298 LEU B C 1
ATOM 5976 O O . LEU B 1 298 ? 20.594 -29.312 -6.695 1 98.75 298 LEU B O 1
ATOM 5980 N N . PHE B 1 299 ? 20.781 -30.062 -8.836 1 98.81 299 PHE B N 1
ATOM 5981 C CA . PHE B 1 299 ? 19.531 -30.812 -8.797 1 98.81 299 PHE B CA 1
ATOM 5982 C C . PHE B 1 299 ? 19.531 -31.812 -7.641 1 98.81 299 PHE B C 1
ATOM 5984 O O . PHE B 1 299 ? 18.594 -31.844 -6.844 1 98.81 299 PHE B O 1
ATOM 5991 N N . LYS B 1 300 ? 20.578 -32.531 -7.566 1 98.75 300 LYS B N 1
ATOM 5992 C CA . LYS B 1 300 ? 20.688 -33.531 -6.512 1 98.75 300 LYS B CA 1
ATOM 5993 C C . LYS B 1 300 ? 20.594 -32.906 -5.129 1 98.75 300 LYS B C 1
ATOM 5995 O O . LYS B 1 300 ? 19.906 -33.406 -4.246 1 98.75 300 LYS B O 1
ATOM 6000 N N . LEU B 1 301 ? 21.328 -31.812 -4.973 1 98.81 301 LEU B N 1
ATOM 6001 C CA . LEU B 1 301 ? 21.344 -31.109 -3.691 1 98.81 301 LEU B CA 1
ATOM 6002 C C . LEU B 1 301 ? 19.938 -30.656 -3.314 1 98.81 301 LEU B C 1
ATOM 6004 O O . LEU B 1 301 ? 19.5 -30.859 -2.18 1 98.81 301 LEU B O 1
ATOM 6008 N N . LEU B 1 302 ? 19.234 -30.016 -4.23 1 98.94 302 LEU B N 1
ATOM 6009 C CA . LEU B 1 302 ? 17.891 -29.5 -3.979 1 98.94 302 LEU B CA 1
ATOM 6010 C C . LEU B 1 302 ? 16.922 -30.625 -3.682 1 98.94 302 LEU B C 1
ATOM 6012 O O . LEU B 1 302 ? 16.094 -30.516 -2.773 1 98.94 302 LEU B O 1
ATOM 6016 N N . ILE B 1 303 ? 17 -31.766 -4.422 1 98.81 303 ILE B N 1
ATOM 6017 C CA . ILE B 1 303 ? 16.109 -32.906 -4.246 1 98.81 303 ILE B CA 1
ATOM 6018 C C . ILE B 1 303 ? 16.391 -33.562 -2.896 1 98.81 303 ILE B C 1
ATOM 6020 O O . ILE B 1 303 ? 15.461 -33.875 -2.145 1 98.81 303 ILE B O 1
ATOM 6024 N N . ASP B 1 304 ? 17.688 -33.719 -2.525 1 98.69 304 ASP B N 1
ATOM 6025 C CA . ASP B 1 304 ? 18.078 -34.344 -1.263 1 98.69 304 ASP B CA 1
ATOM 6026 C C . ASP B 1 304 ? 17.578 -33.531 -0.074 1 98.69 304 ASP B C 1
ATOM 6028 O O . ASP B 1 304 ? 17.266 -34.094 0.978 1 98.69 304 ASP B O 1
ATOM 6032 N N . HIS B 1 305 ? 17.531 -32.25 -0.245 1 98.69 305 HIS B N 1
ATOM 6033 C CA . HIS B 1 305 ? 17.109 -31.344 0.833 1 98.69 305 HIS B CA 1
ATOM 6034 C C . HIS B 1 305 ? 15.633 -31 0.717 1 98.69 305 HIS B C 1
ATOM 6036 O O . HIS B 1 305 ? 15.125 -30.172 1.477 1 98.69 305 HIS B O 1
ATOM 6042 N N . HIS B 1 306 ? 14.875 -31.562 -0.246 1 98.5 306 HIS B N 1
ATOM 6043 C CA . HIS B 1 306 ? 13.453 -31.375 -0.466 1 98.5 306 HIS B CA 1
ATOM 6044 C C . HIS B 1 306 ? 13.125 -29.906 -0.723 1 98.5 306 HIS B C 1
ATOM 6046 O O . HIS B 1 306 ? 12.156 -29.375 -0.175 1 98.5 306 HIS B O 1
ATOM 6052 N N . VAL B 1 307 ? 13.977 -29.188 -1.456 1 98.94 307 VAL B N 1
ATOM 6053 C CA . VAL B 1 307 ? 13.75 -27.797 -1.837 1 98.94 307 VAL B CA 1
ATOM 6054 C C . VAL B 1 307 ? 12.969 -27.75 -3.146 1 98.94 307 VAL B C 1
ATOM 6056 O O . VAL B 1 307 ? 13.391 -28.312 -4.156 1 98.94 307 VAL B O 1
ATOM 6059 N N . ALA B 1 308 ? 11.805 -27.109 -3.135 1 98.94 308 ALA B N 1
ATOM 6060 C CA . ALA B 1 308 ? 11.016 -26.922 -4.348 1 98.94 308 ALA B CA 1
ATOM 6061 C C . ALA B 1 308 ? 11.523 -25.734 -5.16 1 98.94 308 ALA B C 1
ATOM 6063 O O . ALA B 1 308 ? 12.195 -24.859 -4.621 1 98.94 308 ALA B O 1
ATOM 6064 N N . ILE B 1 309 ? 11.258 -25.75 -6.434 1 98.88 309 ILE B N 1
ATOM 6065 C CA . ILE B 1 309 ? 11.539 -24.641 -7.336 1 98.88 309 ILE B CA 1
ATOM 6066 C C . ILE B 1 309 ? 10.234 -24.078 -7.898 1 98.88 309 ILE B C 1
ATOM 6068 O O . ILE B 1 309 ? 9.391 -24.844 -8.391 1 98.88 309 ILE B O 1
ATOM 6072 N N . THR B 1 310 ? 10.031 -22.766 -7.812 1 98.94 310 THR B N 1
ATOM 6073 C CA . THR B 1 310 ? 8.859 -22.156 -8.438 1 98.94 310 THR B CA 1
ATOM 6074 C C . THR B 1 310 ? 9.211 -21.609 -9.82 1 98.94 310 THR B C 1
ATOM 6076 O O . THR B 1 310 ? 10.094 -20.766 -9.953 1 98.94 310 THR B O 1
ATOM 6079 N N . SER B 1 311 ? 8.555 -22.125 -10.781 1 98.75 311 SER B N 1
ATOM 6080 C CA . SER B 1 311 ? 8.641 -21.641 -12.156 1 98.75 311 SER B CA 1
ATOM 6081 C C . SER B 1 311 ? 7.848 -20.344 -12.32 1 98.75 311 SER B C 1
ATOM 6083 O O . SER B 1 311 ? 6.672 -20.281 -11.945 1 98.75 311 SER B O 1
ATOM 6085 N N . THR B 1 312 ? 8.508 -19.281 -12.82 1 97.81 312 THR B N 1
ATOM 6086 C CA . THR B 1 312 ? 7.848 -18.016 -13.133 1 97.81 312 THR B CA 1
ATOM 6087 C C . THR B 1 312 ? 8.188 -17.578 -14.555 1 97.81 312 THR B C 1
ATOM 6089 O O . THR B 1 312 ? 8.578 -16.422 -14.773 1 97.81 312 THR B O 1
ATOM 6092 N N . LEU B 1 313 ? 7.945 -18.344 -15.477 1 96.06 313 LEU B N 1
ATOM 6093 C CA . LEU B 1 313 ? 8.414 -18.172 -16.844 1 96.06 313 LEU B CA 1
ATOM 6094 C C . LEU B 1 313 ? 7.824 -16.906 -17.453 1 96.06 313 LEU B C 1
ATOM 6096 O O . LEU B 1 313 ? 8.508 -16.188 -18.188 1 96.06 313 LEU B O 1
ATOM 6100 N N . PRO B 1 314 ? 6.566 -16.531 -17.141 1 94.38 314 PRO B N 1
ATOM 6101 C CA . PRO B 1 314 ? 5.973 -15.367 -17.797 1 94.38 314 PRO B CA 1
ATOM 6102 C C . PRO B 1 314 ? 6.758 -14.086 -17.547 1 94.38 314 PRO B C 1
ATOM 6104 O O . PRO B 1 314 ? 6.898 -13.258 -18.438 1 94.38 314 PRO B O 1
ATOM 6107 N N . VAL B 1 315 ? 7.301 -13.891 -16.391 1 93.5 315 VAL B N 1
ATOM 6108 C CA . VAL B 1 315 ? 7.934 -12.625 -16.047 1 93.5 315 VAL B CA 1
ATOM 6109 C C . VAL B 1 315 ? 9.258 -12.484 -16.781 1 93.5 315 VAL B C 1
ATOM 6111 O O . VAL B 1 315 ? 9.742 -11.375 -17 1 93.5 315 VAL B O 1
ATOM 6114 N N . PHE B 1 316 ? 9.789 -13.531 -17.297 1 91.19 316 PHE B N 1
ATOM 6115 C CA . PHE B 1 316 ? 11.078 -13.5 -17.984 1 91.19 316 PHE B CA 1
ATOM 6116 C C . PHE B 1 316 ? 10.898 -13.703 -19.484 1 91.19 316 PHE B C 1
ATOM 6118 O O . PHE B 1 316 ? 11.875 -13.688 -20.234 1 91.19 316 PHE B O 1
ATOM 6125 N N . GLU B 1 317 ? 9.648 -13.898 -19.797 1 87.25 317 GLU B N 1
ATOM 6126 C CA . GLU B 1 317 ? 9.398 -14.133 -21.219 1 87.25 317 GLU B CA 1
ATOM 6127 C C . GLU B 1 317 ? 9.805 -12.93 -22.062 1 87.25 317 GLU B C 1
ATOM 6129 O O . GLU B 1 317 ? 9.477 -11.789 -21.719 1 87.25 317 GLU B O 1
ATOM 6134 N N . ALA B 1 318 ? 10.773 -13.047 -22.875 1 63.66 318 ALA B N 1
ATOM 6135 C CA . ALA B 1 318 ? 11.414 -12 -23.672 1 63.66 318 ALA B CA 1
ATOM 6136 C C . ALA B 1 318 ? 10.453 -11.461 -24.734 1 63.66 318 ALA B C 1
ATOM 6138 O O . ALA B 1 318 ? 9.797 -12.234 -25.438 1 63.66 318 ALA B O 1
ATOM 6139 N N . ASP B 1 319 ? 10.344 -10.031 -24.594 1 58.34 319 ASP B N 1
ATOM 6140 C CA . ASP B 1 319 ? 9.617 -9.383 -25.688 1 58.34 319 ASP B CA 1
ATOM 6141 C C . ASP B 1 319 ? 10.391 -9.477 -27 1 58.34 319 ASP B C 1
ATOM 6143 O O . ASP B 1 319 ? 11.617 -9.617 -26.984 1 58.34 319 ASP B O 1
ATOM 6147 N N . GLY B 1 320 ? 9.727 -9.695 -28.156 1 54.12 320 GLY B N 1
ATOM 6148 C CA . GLY B 1 320 ? 10.312 -9.695 -29.484 1 54.12 320 GLY B CA 1
ATOM 6149 C C . GLY B 1 320 ? 10.617 -11.094 -30 1 54.12 320 GLY B C 1
ATOM 6150 O O . GLY B 1 320 ? 10.719 -11.305 -31.203 1 54.12 320 GLY B O 1
ATOM 6151 N N . ASN B 1 321 ? 11.117 -11.984 -29.062 1 49.5 321 ASN B N 1
ATOM 6152 C CA . ASN B 1 321 ? 11.445 -13.32 -29.531 1 49.5 321 ASN B CA 1
ATOM 6153 C C . ASN B 1 321 ? 10.188 -14.156 -29.766 1 49.5 321 ASN B C 1
ATOM 6155 O O . ASN B 1 321 ? 10.211 -15.375 -29.594 1 49.5 321 ASN B O 1
ATOM 6159 N N . GLY B 1 322 ? 9.164 -13.344 -29.984 1 57.75 322 GLY B N 1
ATOM 6160 C CA . GLY B 1 322 ? 8.008 -14.172 -30.297 1 57.75 322 GLY B CA 1
ATOM 6161 C C . GLY B 1 322 ? 6.926 -14.102 -29.234 1 57.75 322 GLY B C 1
ATOM 6162 O O . GLY B 1 322 ? 5.895 -14.773 -29.344 1 57.75 322 GLY B O 1
ATOM 6163 N N . ARG B 1 323 ? 7.262 -13.359 -28.156 1 66 323 ARG B N 1
ATOM 6164 C CA . ARG B 1 323 ? 6.133 -13.219 -27.234 1 66 323 ARG B CA 1
ATOM 6165 C C . ARG B 1 323 ? 5.008 -12.406 -27.875 1 66 323 ARG B C 1
ATOM 6167 O O . ARG B 1 323 ? 5.211 -11.258 -28.266 1 66 323 ARG B O 1
ATOM 6174 N N . PRO B 1 324 ? 3.973 -13.047 -27.922 1 74.25 324 PRO B N 1
ATOM 6175 C CA . PRO B 1 324 ? 2.873 -12.281 -28.516 1 74.25 324 PRO B CA 1
ATOM 6176 C C . PRO B 1 324 ? 2.457 -11.086 -27.656 1 74.25 324 PRO B C 1
ATOM 6178 O O . PRO B 1 324 ? 2.631 -11.102 -26.438 1 74.25 324 PRO B O 1
ATOM 6181 N N . PRO B 1 325 ? 2.201 -9.977 -28.344 1 84.25 325 PRO B N 1
ATOM 6182 C CA . PRO B 1 325 ? 1.609 -8.859 -27.594 1 84.25 325 PRO B CA 1
ATOM 6183 C C . PRO B 1 325 ? 0.404 -9.281 -26.766 1 84.25 325 PRO B C 1
ATOM 6185 O O . PRO B 1 325 ? -0.242 -10.289 -27.062 1 84.25 325 PRO B O 1
ATOM 6188 N N . LEU B 1 326 ? 0.228 -8.539 -25.719 1 88.75 326 LEU B N 1
ATOM 6189 C CA . LEU B 1 326 ? -0.976 -8.781 -24.938 1 88.75 326 LEU B CA 1
ATOM 6190 C C . LEU B 1 326 ? -2.227 -8.641 -25.797 1 88.75 326 LEU B C 1
ATOM 6192 O O . LEU B 1 326 ? -2.307 -7.738 -26.641 1 88.75 326 LEU B O 1
ATOM 6196 N N . GLU B 1 327 ? -3.166 -9.531 -25.562 1 89.06 327 GLU B N 1
ATOM 6197 C CA . GLU B 1 327 ? -4.441 -9.461 -26.266 1 89.06 327 GLU B CA 1
ATOM 6198 C C . GLU B 1 327 ? -5.211 -8.195 -25.891 1 89.06 327 GLU B C 1
ATOM 6200 O O . GLU B 1 327 ? -5.035 -7.652 -24.797 1 89.06 327 GLU B O 1
ATOM 6205 N N . PRO B 1 328 ? -6.078 -7.777 -26.766 1 90.12 328 PRO B N 1
ATOM 6206 C CA . PRO B 1 328 ? -6.859 -6.562 -26.516 1 90.12 328 PRO B CA 1
ATOM 6207 C C . PRO B 1 328 ? -7.656 -6.633 -25.219 1 90.12 328 PRO B C 1
ATOM 6209 O O . PRO B 1 328 ? -7.754 -5.633 -24.5 1 90.12 328 PRO B O 1
ATOM 6212 N N . ARG B 1 329 ? -8.156 -7.77 -24.891 1 87.44 329 ARG B N 1
ATOM 6213 C CA . ARG B 1 329 ? -8.961 -7.891 -23.688 1 87.44 329 ARG B CA 1
ATOM 6214 C C . ARG B 1 329 ? -8.117 -7.656 -22.438 1 87.44 329 ARG B C 1
ATOM 6216 O O . ARG B 1 329 ? -8.617 -7.145 -21.438 1 87.44 329 ARG B O 1
ATOM 6223 N N . ILE B 1 330 ? -6.902 -8.023 -22.547 1 90.38 330 ILE B N 1
ATOM 6224 C CA . ILE B 1 330 ? -5.988 -7.812 -21.438 1 90.38 330 ILE B CA 1
ATOM 6225 C C . ILE B 1 330 ? -5.629 -6.332 -21.328 1 90.38 330 ILE B C 1
ATOM 6227 O O . ILE B 1 330 ? -5.641 -5.758 -20.234 1 90.38 330 ILE B O 1
ATOM 6231 N N . LEU B 1 331 ? -5.371 -5.703 -22.469 1 91.5 331 LEU B N 1
ATOM 6232 C CA . LEU B 1 331 ? -5.082 -4.273 -22.516 1 91.5 331 LEU B CA 1
ATOM 6233 C C . LEU B 1 331 ? -6.254 -3.467 -21.953 1 91.5 331 LEU B C 1
ATOM 6235 O O . LEU B 1 331 ? -6.055 -2.445 -21.297 1 91.5 331 LEU B O 1
ATOM 6239 N N . ALA B 1 332 ? -7.414 -3.979 -22.219 1 90.31 332 ALA B N 1
ATOM 6240 C CA . ALA B 1 332 ? -8.625 -3.268 -21.812 1 90.31 332 ALA B CA 1
ATOM 6241 C C . ALA B 1 332 ? -8.773 -3.268 -20.297 1 90.31 332 ALA B C 1
ATOM 6243 O O . ALA B 1 332 ? -9.461 -2.406 -19.734 1 90.31 332 ALA B O 1
ATOM 6244 N N . ALA B 1 333 ? -8.141 -4.195 -19.625 1 91.5 333 ALA B N 1
ATOM 6245 C CA . ALA B 1 333 ? -8.219 -4.277 -18.172 1 91.5 333 ALA B CA 1
ATOM 6246 C C . ALA B 1 333 ? -7.312 -3.24 -17.5 1 91.5 333 ALA B C 1
ATOM 6248 O O . ALA B 1 333 ? -7.492 -2.91 -16.328 1 91.5 333 ALA B O 1
ATOM 6249 N N . MET B 1 334 ? -6.422 -2.676 -18.25 1 91.75 334 MET B N 1
ATOM 6250 C CA . MET B 1 334 ? -5.379 -1.822 -17.688 1 91.75 334 MET B CA 1
ATOM 6251 C C . MET B 1 334 ? -5.844 -0.372 -17.625 1 91.75 334 MET B C 1
ATOM 6253 O O . MET B 1 334 ? -6.621 0.078 -18.469 1 91.75 334 MET B O 1
ATOM 6257 N N . THR B 1 335 ? -5.363 0.327 -16.594 1 88.62 335 THR B N 1
ATOM 6258 C CA . THR B 1 335 ? -5.5 1.779 -16.609 1 88.62 335 THR B CA 1
ATOM 6259 C C . THR B 1 335 ? -4.734 2.377 -17.781 1 88.62 335 THR B C 1
ATOM 6261 O O . THR B 1 335 ? -3.83 1.741 -18.328 1 88.62 335 THR B O 1
ATOM 6264 N N . PRO B 1 336 ? -5.035 3.588 -18.156 1 86.62 336 PRO B N 1
ATOM 6265 C CA . PRO B 1 336 ? -4.285 4.219 -19.234 1 86.62 336 PRO B CA 1
ATOM 6266 C C . PRO B 1 336 ? -2.785 4.301 -18.953 1 86.62 336 PRO B C 1
ATOM 6268 O O . PRO B 1 336 ? -1.968 4.07 -19.844 1 86.62 336 PRO B O 1
ATOM 6271 N N . GLN B 1 337 ? -2.443 4.582 -17.719 1 85.38 337 GLN B N 1
ATOM 6272 C CA . GLN B 1 337 ? -1.033 4.707 -17.359 1 85.38 337 GLN B CA 1
ATOM 6273 C C . GLN B 1 337 ? -0.315 3.365 -17.484 1 85.38 337 GLN B C 1
ATOM 6275 O O . GLN B 1 337 ? 0.789 3.293 -18.031 1 85.38 337 GLN B O 1
ATOM 6280 N N . ALA B 1 338 ? -0.948 2.299 -17.016 1 89.06 338 ALA B N 1
ATOM 6281 C CA . ALA B 1 338 ? -0.355 0.965 -17.078 1 89.06 338 ALA B CA 1
ATOM 6282 C C . ALA B 1 338 ? -0.221 0.493 -18.516 1 89.06 338 ALA B C 1
ATOM 6284 O O . ALA B 1 338 ? 0.79 -0.107 -18.891 1 89.06 338 ALA B O 1
ATOM 6285 N N . ARG B 1 339 ? -1.22 0.782 -19.297 1 91.12 339 ARG B N 1
ATOM 6286 C CA . ARG B 1 339 ? -1.224 0.398 -20.719 1 91.12 339 ARG B CA 1
ATOM 6287 C C . ARG B 1 339 ? -0.11 1.106 -21.469 1 91.12 339 ARG B C 1
ATOM 6289 O O . ARG B 1 339 ? 0.603 0.481 -22.266 1 91.12 339 ARG B O 1
ATOM 6296 N N . GLU B 1 340 ? 0.017 2.406 -21.234 1 90.12 340 GLU B N 1
ATOM 6297 C CA . GLU B 1 340 ? 1.056 3.182 -21.906 1 90.12 340 GLU B CA 1
ATOM 6298 C C . GLU B 1 340 ? 2.447 2.68 -21.531 1 90.12 340 GLU B C 1
ATOM 6300 O O . GLU B 1 340 ? 3.314 2.541 -22.406 1 90.12 340 GLU B O 1
ATOM 6305 N N . ALA B 1 341 ? 2.641 2.414 -20.312 1 89.5 341 ALA B N 1
ATOM 6306 C CA . ALA B 1 341 ? 3.936 1.907 -19.859 1 89.5 341 ALA B CA 1
ATOM 6307 C C . ALA B 1 341 ? 4.27 0.582 -20.531 1 89.5 341 ALA B C 1
ATOM 6309 O O . ALA B 1 341 ? 5.387 0.391 -21.031 1 89.5 341 ALA B O 1
ATOM 6310 N N . TYR B 1 342 ? 3.324 -0.35 -20.609 1 91.19 342 TYR B N 1
ATOM 6311 C CA . TYR B 1 342 ? 3.52 -1.63 -21.281 1 91.19 342 TYR B CA 1
ATOM 6312 C C . TYR B 1 342 ? 3.893 -1.428 -22.75 1 91.19 342 TYR B C 1
ATOM 6314 O O . TYR B 1 342 ? 4.84 -2.041 -23.234 1 91.19 342 TYR B O 1
ATOM 6322 N N . LEU B 1 343 ? 3.156 -0.531 -23.391 1 91.31 343 LEU B N 1
ATOM 6323 C CA . LEU B 1 343 ? 3.371 -0.307 -24.812 1 91.31 343 LEU B CA 1
ATOM 6324 C C . LEU B 1 343 ? 4.727 0.342 -25.062 1 91.31 343 LEU B C 1
ATOM 6326 O O . LEU B 1 343 ? 5.395 0.035 -26.047 1 91.31 343 LEU B O 1
ATOM 6330 N N . TYR B 1 344 ? 5.152 1.25 -24.188 1 90.69 344 TYR B N 1
ATOM 6331 C CA . TYR B 1 344 ? 6.469 1.862 -24.297 1 90.69 344 TYR B CA 1
ATOM 6332 C C . TYR B 1 344 ? 7.57 0.816 -24.172 1 90.69 344 TYR B C 1
ATOM 6334 O O . TYR B 1 344 ? 8.508 0.787 -24.984 1 90.69 344 TYR B O 1
ATOM 6342 N N . VAL B 1 345 ? 7.453 -0.053 -23.203 1 89.31 345 VAL B N 1
ATOM 6343 C CA . VAL B 1 345 ? 8.461 -1.084 -22.984 1 89.31 345 VAL B CA 1
ATOM 6344 C C . VAL B 1 345 ? 8.531 -2.014 -24.188 1 89.31 345 VAL B C 1
ATOM 6346 O O . VAL B 1 345 ? 9.617 -2.354 -24.656 1 89.31 345 VAL B O 1
ATOM 6349 N N . ARG B 1 346 ? 7.355 -2.457 -24.641 1 87.56 346 ARG B N 1
ATOM 6350 C CA . ARG B 1 346 ? 7.312 -3.332 -25.797 1 87.56 346 ARG B CA 1
ATOM 6351 C C . ARG B 1 346 ? 7.988 -2.68 -27 1 87.56 346 ARG B C 1
ATOM 6353 O O . ARG B 1 346 ? 8.766 -3.322 -27.703 1 87.56 346 ARG B O 1
ATOM 6360 N N . ASN B 1 347 ? 7.648 -1.432 -27.203 1 88.19 347 ASN B N 1
ATOM 6361 C CA . ASN B 1 347 ? 8.234 -0.713 -28.328 1 88.19 347 ASN B CA 1
ATOM 6362 C C . ASN B 1 347 ? 9.75 -0.588 -28.188 1 88.19 347 ASN B C 1
ATOM 6364 O O . ASN B 1 347 ? 10.484 -0.767 -29.156 1 88.19 347 ASN B O 1
ATOM 6368 N N . LEU B 1 348 ? 10.211 -0.295 -27.031 1 86.88 348 LEU B N 1
ATOM 6369 C CA . LEU B 1 348 ? 11.641 -0.182 -26.781 1 86.88 348 LEU B CA 1
ATOM 6370 C C . LEU B 1 348 ? 12.344 -1.513 -27.016 1 86.88 348 LEU B C 1
ATOM 6372 O O . LEU B 1 348 ? 13.406 -1.554 -27.641 1 86.88 348 LEU B O 1
ATOM 6376 N N . GLN B 1 349 ? 11.742 -2.564 -26.578 1 83.75 349 GLN B N 1
ATOM 6377 C CA . GLN B 1 349 ? 12.344 -3.885 -26.719 1 83.75 349 GLN B CA 1
ATOM 6378 C C . GLN B 1 349 ? 12.352 -4.316 -28.188 1 83.75 349 GLN B C 1
ATOM 6380 O O . GLN B 1 349 ? 13.32 -4.906 -28.656 1 83.75 349 GLN B O 1
ATOM 6385 N N . SER B 1 350 ? 11.289 -3.994 -28.891 1 82.56 350 SER B N 1
ATOM 6386 C CA . SER B 1 350 ? 11.148 -4.434 -30.281 1 82.56 350 SER B CA 1
ATOM 6387 C C . SER B 1 350 ? 12.07 -3.641 -31.203 1 82.56 350 SER B C 1
ATOM 6389 O O . SER B 1 350 ? 12.414 -4.102 -32.312 1 82.56 350 SER B O 1
ATOM 6391 N N . THR B 1 351 ? 12.492 -2.473 -30.719 1 85.44 351 THR B N 1
ATOM 6392 C CA . THR B 1 351 ? 13.312 -1.623 -31.578 1 85.44 351 THR B CA 1
ATOM 6393 C C . THR B 1 351 ? 14.773 -1.649 -31.125 1 85.44 351 THR B C 1
ATOM 6395 O O . THR B 1 351 ? 15.633 -1.042 -31.766 1 85.44 351 THR B O 1
ATOM 6398 N N . ALA B 1 352 ? 15 -2.373 -30.062 1 83.94 352 ALA B N 1
ATOM 6399 C CA . ALA B 1 352 ? 16.375 -2.477 -29.562 1 83.94 352 ALA B CA 1
ATOM 6400 C C . ALA B 1 352 ? 17.234 -3.273 -30.531 1 83.94 352 ALA B C 1
ATOM 6402 O O . ALA B 1 352 ? 16.75 -4.176 -31.219 1 83.94 352 ALA B O 1
ATOM 6403 N N . PRO B 1 353 ? 18.547 -2.961 -30.547 1 81.5 353 PRO B N 1
ATOM 6404 C CA . PRO B 1 353 ? 19.453 -3.688 -31.422 1 81.5 353 PRO B CA 1
ATOM 6405 C C . PRO B 1 353 ? 19.453 -5.195 -31.172 1 81.5 353 PRO B C 1
ATOM 6407 O O . PRO B 1 353 ? 19.516 -5.98 -32.125 1 81.5 353 PRO B O 1
ATOM 6410 N N . ALA B 1 354 ? 19.328 -5.531 -30 1 78.81 354 ALA B N 1
ATOM 6411 C CA . ALA B 1 354 ? 19.359 -6.949 -29.656 1 78.81 354 ALA B CA 1
ATOM 6412 C C . ALA B 1 354 ? 18.188 -7.691 -30.312 1 78.81 354 ALA B C 1
ATOM 6414 O O . ALA B 1 354 ? 18.297 -8.875 -30.641 1 78.81 354 ALA B O 1
ATOM 6415 N N . ALA B 1 355 ? 17.125 -7.059 -30.531 1 75.38 355 ALA B N 1
ATOM 6416 C CA . ALA B 1 355 ? 15.93 -7.664 -31.109 1 75.38 355 ALA B CA 1
ATOM 6417 C C . ALA B 1 355 ? 16.172 -8.102 -32.562 1 75.38 355 ALA B C 1
ATOM 6419 O O . ALA B 1 355 ? 15.484 -8.992 -33.062 1 75.38 355 ALA B O 1
ATOM 6420 N N . ARG B 1 356 ? 17.25 -7.633 -33.156 1 77.12 356 ARG B N 1
ATOM 6421 C CA . ARG B 1 356 ? 17.547 -7.922 -34.562 1 77.12 356 ARG B CA 1
ATOM 6422 C C . ARG B 1 356 ? 18.641 -8.984 -34.656 1 77.12 356 ARG B C 1
ATOM 6424 O O . ARG B 1 356 ? 18.953 -9.445 -35.781 1 77.12 356 ARG B O 1
ATOM 6431 N N . GLN B 1 357 ? 19.125 -9.227 -33.469 1 80.56 357 GLN B N 1
ATOM 6432 C CA . GLN B 1 357 ? 20.156 -10.25 -33.5 1 80.56 357 GLN B CA 1
ATOM 6433 C C . GLN B 1 357 ? 19.562 -11.633 -33.688 1 80.56 357 GLN B C 1
ATOM 6435 O O . GLN B 1 357 ? 18.422 -11.891 -33.281 1 80.56 357 GLN B O 1
ATOM 6440 N N . ASN B 1 358 ? 20.406 -12.5 -34.438 1 78.44 358 ASN B N 1
ATOM 6441 C CA . ASN B 1 358 ? 20.031 -13.891 -34.625 1 78.44 358 ASN B CA 1
ATOM 6442 C C . ASN B 1 358 ? 21.156 -14.844 -34.25 1 78.44 358 ASN B C 1
ATOM 6444 O O . ASN B 1 358 ? 22.172 -14.922 -34.938 1 78.44 358 ASN B O 1
ATOM 6448 N N . PRO B 1 359 ? 21.062 -15.453 -33.219 1 80.5 359 PRO B N 1
ATOM 6449 C CA . PRO B 1 359 ? 19.875 -15.516 -32.344 1 80.5 359 PRO B CA 1
ATOM 6450 C C . PRO B 1 359 ? 19.812 -14.359 -31.375 1 80.5 359 PRO B C 1
ATOM 6452 O O . PRO B 1 359 ? 20.844 -13.797 -31 1 80.5 359 PRO B O 1
ATOM 6455 N N . ASN B 1 360 ? 18.609 -14.164 -30.984 1 82.06 360 ASN B N 1
ATOM 6456 C CA . ASN B 1 360 ? 18.375 -13.211 -29.906 1 82.06 360 ASN B CA 1
ATOM 6457 C C . ASN B 1 360 ? 18.859 -13.742 -28.562 1 82.06 360 ASN B C 1
ATOM 6459 O O . ASN B 1 360 ? 18.406 -14.797 -28.109 1 82.06 360 ASN B O 1
ATOM 6463 N N . PRO B 1 361 ? 19.875 -13.078 -27.938 1 83.69 361 PRO B N 1
ATOM 6464 C CA . PRO B 1 361 ? 20.453 -13.594 -26.703 1 83.69 361 PRO B CA 1
ATOM 6465 C C . PRO B 1 361 ? 19.406 -13.797 -25.609 1 83.69 361 PRO B C 1
ATOM 6467 O O . PRO B 1 361 ? 19.516 -14.727 -24.797 1 83.69 361 PRO B O 1
ATOM 6470 N N . ARG B 1 362 ? 18.453 -12.984 -25.531 1 85.12 362 ARG B N 1
ATOM 6471 C CA . ARG B 1 362 ? 17.406 -13.133 -24.531 1 85.12 362 ARG B CA 1
ATOM 6472 C C . ARG B 1 362 ? 16.578 -14.383 -24.797 1 85.12 362 ARG B C 1
ATOM 6474 O O . ARG B 1 362 ? 16.156 -15.062 -23.859 1 85.12 362 ARG B O 1
ATOM 6481 N N . ALA B 1 363 ? 16.344 -14.641 -26.031 1 87.25 363 ALA B N 1
ATOM 6482 C CA . ALA B 1 363 ? 15.586 -15.844 -26.391 1 87.25 363 ALA B CA 1
ATOM 6483 C C . ALA B 1 363 ? 16.375 -17.109 -26.062 1 87.25 363 ALA B C 1
ATOM 6485 O O . ALA B 1 363 ? 15.797 -18.109 -25.641 1 87.25 363 ALA B O 1
ATOM 6486 N N . VAL B 1 364 ? 17.641 -17.062 -26.281 1 89.62 364 VAL B N 1
ATOM 6487 C CA . VAL B 1 364 ? 18.5 -18.203 -25.984 1 89.62 364 VAL B CA 1
ATOM 6488 C C . VAL B 1 364 ? 18.484 -18.5 -24.484 1 89.62 364 VAL B C 1
ATOM 6490 O O . VAL B 1 364 ? 18.344 -19.656 -24.078 1 89.62 364 VAL B O 1
ATOM 6493 N N . LEU B 1 365 ? 18.594 -17.453 -23.703 1 91.5 365 LEU B N 1
ATOM 6494 C CA . LEU B 1 365 ? 18.594 -17.641 -22.25 1 91.5 365 LEU B CA 1
ATOM 6495 C C . LEU B 1 365 ? 17.234 -18.094 -21.75 1 91.5 365 LEU B C 1
ATOM 6497 O O . LEU B 1 365 ? 17.141 -18.875 -20.797 1 91.5 365 LEU B O 1
ATOM 6501 N N . PHE B 1 366 ? 16.203 -17.625 -22.391 1 92.88 366 PHE B N 1
ATOM 6502 C CA . PHE B 1 366 ? 14.875 -18.062 -22 1 92.88 366 PHE B CA 1
ATOM 6503 C C . PHE B 1 366 ? 14.68 -19.547 -22.281 1 92.88 366 PHE B C 1
ATOM 6505 O O . PHE B 1 366 ? 14.156 -20.281 -21.453 1 92.88 366 PHE B O 1
ATOM 6512 N N . GLN B 1 367 ? 15.102 -19.969 -23.469 1 93.56 367 GLN B N 1
ATOM 6513 C CA . GLN B 1 367 ? 15.023 -21.391 -23.797 1 93.56 367 GLN B CA 1
ATOM 6514 C C . GLN B 1 367 ? 15.82 -22.234 -22.812 1 93.56 367 GLN B C 1
ATOM 6516 O O . GLN B 1 367 ? 15.391 -23.328 -22.438 1 93.56 367 GLN B O 1
ATOM 6521 N N . ARG B 1 368 ? 16.922 -21.734 -22.422 1 94.38 368 ARG B N 1
ATOM 6522 C CA . ARG B 1 368 ? 17.734 -22.422 -21.422 1 94.38 368 ARG B CA 1
ATOM 6523 C C . ARG B 1 368 ? 16.969 -22.609 -20.125 1 94.38 368 ARG B C 1
ATOM 6525 O O . ARG B 1 368 ? 17.078 -23.641 -19.469 1 94.38 368 ARG B O 1
ATOM 6532 N N . GLU B 1 369 ? 16.281 -21.594 -19.719 1 95.88 369 GLU B N 1
ATOM 6533 C CA . GLU B 1 369 ? 15.453 -21.688 -18.516 1 95.88 369 GLU B CA 1
ATOM 6534 C C . GLU B 1 369 ? 14.391 -22.766 -18.656 1 95.88 369 GLU B C 1
ATOM 6536 O O . GLU B 1 369 ? 14.148 -23.531 -17.719 1 95.88 369 GLU B O 1
ATOM 6541 N N . LEU B 1 370 ? 13.734 -22.781 -19.812 1 97.31 370 LEU B N 1
ATOM 6542 C CA . LEU B 1 370 ? 12.75 -23.828 -20.094 1 97.31 370 LEU B CA 1
ATOM 6543 C C . LEU B 1 370 ? 13.367 -25.219 -19.953 1 97.31 370 LEU B C 1
ATOM 6545 O O . LEU B 1 370 ? 12.82 -26.078 -19.266 1 97.31 370 LEU B O 1
ATOM 6549 N N . ASP B 1 371 ? 14.531 -25.375 -20.531 1 98.19 371 ASP B N 1
ATOM 6550 C CA . ASP B 1 371 ? 15.219 -26.656 -20.547 1 98.19 371 ASP B CA 1
ATOM 6551 C C . ASP B 1 371 ? 15.672 -27.047 -19.141 1 98.19 371 ASP B C 1
ATOM 6553 O O . ASP B 1 371 ? 15.602 -28.234 -18.766 1 98.19 371 ASP B O 1
ATOM 6557 N N . MET B 1 372 ? 16.172 -26.078 -18.391 1 98.56 372 MET B N 1
ATOM 6558 C CA . MET B 1 372 ? 16.641 -26.328 -17.031 1 98.56 372 MET B CA 1
ATOM 6559 C C . MET B 1 372 ? 15.5 -26.844 -16.156 1 98.56 372 MET B C 1
ATOM 6561 O O . MET B 1 372 ? 15.68 -27.797 -15.391 1 98.56 372 MET B O 1
ATOM 6565 N N . GLU B 1 373 ? 14.328 -26.234 -16.234 1 98.62 373 GLU B N 1
ATOM 6566 C CA . GLU B 1 373 ? 13.195 -26.625 -15.406 1 98.62 373 GLU B CA 1
ATOM 6567 C C . GLU B 1 373 ? 12.695 -28.016 -15.781 1 98.62 373 GLU B C 1
ATOM 6569 O O . GLU B 1 373 ? 12.344 -28.812 -14.914 1 98.62 373 GLU B O 1
ATOM 6574 N N . ARG B 1 374 ? 12.648 -28.312 -17.062 1 98.69 374 ARG B N 1
ATOM 6575 C CA . ARG B 1 374 ? 12.258 -29.641 -17.516 1 98.69 374 ARG B CA 1
ATOM 6576 C C . ARG B 1 374 ? 13.219 -30.703 -16.984 1 98.69 374 ARG B C 1
ATOM 6578 O O . ARG B 1 374 ? 12.781 -31.75 -16.516 1 98.69 374 ARG B O 1
ATOM 6585 N N . ALA B 1 375 ? 14.531 -30.391 -17.094 1 98.75 375 ALA B N 1
ATOM 6586 C CA . ALA B 1 375 ? 15.555 -31.312 -16.625 1 98.75 375 ALA B CA 1
ATOM 6587 C C . ALA B 1 375 ? 15.445 -31.547 -15.117 1 98.75 375 ALA B C 1
ATOM 6589 O O . ALA B 1 375 ? 15.602 -32.688 -14.641 1 98.75 375 ALA B O 1
ATOM 6590 N N . PHE B 1 376 ? 15.25 -30.547 -14.359 1 98.81 376 PHE B N 1
ATOM 6591 C CA . PHE B 1 376 ? 15.109 -30.641 -12.906 1 98.81 376 PHE B CA 1
ATOM 6592 C C . PHE B 1 376 ? 13.938 -31.547 -12.547 1 98.81 376 PHE B C 1
ATOM 6594 O O . PHE B 1 376 ? 14.07 -32.438 -11.688 1 98.81 376 PHE B O 1
ATOM 6601 N N . ALA B 1 377 ? 12.766 -31.297 -13.188 1 98.75 377 ALA B N 1
ATOM 6602 C CA . ALA B 1 377 ? 11.586 -32.125 -12.945 1 98.75 377 ALA B CA 1
ATOM 6603 C C . ALA B 1 377 ? 11.844 -33.594 -13.328 1 98.75 377 ALA B C 1
ATOM 6605 O O . ALA B 1 377 ? 11.438 -34.5 -12.609 1 98.75 377 ALA B O 1
ATOM 6606 N N . ALA B 1 378 ? 12.477 -33.781 -14.438 1 98.12 378 ALA B N 1
ATOM 6607 C CA . ALA B 1 378 ? 12.781 -35.125 -14.906 1 98.12 378 ALA B CA 1
ATOM 6608 C C . ALA B 1 378 ? 13.695 -35.844 -13.914 1 98.12 378 ALA B C 1
ATOM 6610 O O . ALA B 1 378 ? 13.625 -37.094 -13.789 1 98.12 378 ALA B O 1
ATOM 6611 N N . ALA B 1 379 ? 14.523 -35.062 -13.234 1 98.38 379 ALA B N 1
ATOM 6612 C CA . ALA B 1 379 ? 15.438 -35.656 -12.258 1 98.38 379 ALA B CA 1
ATOM 6613 C C . ALA B 1 379 ? 14.711 -36 -10.953 1 98.38 379 ALA B C 1
ATOM 6615 O O . ALA B 1 379 ? 15.297 -36.594 -10.055 1 98.38 379 ALA B O 1
ATOM 6616 N N . GLY B 1 380 ? 13.492 -35.594 -10.82 1 98.25 380 GLY B N 1
ATOM 6617 C CA . GLY B 1 380 ? 12.711 -35.875 -9.625 1 98.25 380 GLY B CA 1
ATOM 6618 C C . GLY B 1 380 ? 12.453 -34.688 -8.758 1 98.25 380 GLY B C 1
ATOM 6619 O O . GLY B 1 380 ? 11.891 -34.781 -7.664 1 98.25 380 GLY B O 1
ATOM 6620 N N . GLY B 1 381 ? 12.836 -33.531 -9.25 1 98.75 381 GLY B N 1
ATOM 6621 C CA . GLY B 1 381 ? 12.625 -32.312 -8.484 1 98.75 381 GLY B CA 1
ATOM 6622 C C . GLY B 1 381 ? 11.172 -31.875 -8.445 1 98.75 381 GLY B C 1
ATOM 6623 O O . GLY B 1 381 ? 10.391 -32.219 -9.344 1 98.75 381 GLY B O 1
ATOM 6624 N N . THR B 1 382 ? 10.773 -31.125 -7.43 1 98.69 382 THR B N 1
ATOM 6625 C CA . THR B 1 382 ? 9.43 -30.562 -7.289 1 98.69 382 THR B CA 1
ATOM 6626 C C . THR B 1 382 ? 9.359 -29.188 -7.922 1 98.69 382 THR B C 1
ATOM 6628 O O . THR B 1 382 ? 10.039 -28.25 -7.48 1 98.69 382 THR B O 1
ATOM 6631 N N . LEU B 1 383 ? 8.531 -29.094 -8.891 1 98.88 383 LEU B N 1
ATOM 6632 C CA . LEU B 1 383 ? 8.32 -27.828 -9.57 1 98.88 383 LEU B CA 1
ATOM 6633 C C . LEU B 1 383 ? 6.949 -27.25 -9.234 1 98.88 383 LEU B C 1
ATOM 6635 O O . LEU B 1 383 ? 5.953 -27.984 -9.227 1 98.88 383 LEU B O 1
ATOM 6639 N N . LEU B 1 384 ? 6.91 -26 -8.867 1 98.88 384 LEU B N 1
ATOM 6640 C CA . LEU B 1 384 ? 5.695 -25.219 -8.648 1 98.88 384 LEU B CA 1
ATOM 6641 C C . LEU B 1 384 ? 5.508 -24.172 -9.742 1 98.88 384 LEU B C 1
ATOM 6643 O O . LEU B 1 384 ? 6.426 -23.922 -10.523 1 98.88 384 LEU B O 1
ATOM 6647 N N . ALA B 1 385 ? 4.301 -23.609 -9.773 1 98.75 385 ALA B N 1
ATOM 6648 C CA . ALA B 1 385 ? 4.016 -22.672 -10.859 1 98.75 385 ALA B CA 1
ATOM 6649 C C . ALA B 1 385 ? 3.367 -21.406 -10.328 1 98.75 385 ALA B C 1
ATOM 6651 O O . ALA B 1 385 ? 2.449 -21.453 -9.508 1 98.75 385 ALA B O 1
ATOM 6652 N N . GLY B 1 386 ? 3.82 -20.281 -10.75 1 97.88 386 GLY B N 1
ATOM 6653 C CA . GLY B 1 386 ? 3.262 -18.953 -10.562 1 97.88 386 GLY B CA 1
ATOM 6654 C C . GLY B 1 386 ? 3.807 -17.922 -11.539 1 97.88 386 GLY B C 1
ATOM 6655 O O . GLY B 1 386 ? 4.895 -18.109 -12.094 1 97.88 386 GLY B O 1
ATOM 6656 N N . PRO B 1 387 ? 3.119 -16.844 -11.742 1 96.88 387 PRO B N 1
ATOM 6657 C CA . PRO B 1 387 ? 3.459 -15.984 -12.875 1 96.88 387 PRO B CA 1
ATOM 6658 C C . PRO B 1 387 ? 4.375 -14.828 -12.484 1 96.88 387 PRO B C 1
ATOM 6660 O O . PRO B 1 387 ? 5 -14.211 -13.344 1 96.88 387 PRO B O 1
ATOM 6663 N N . ASP B 1 388 ? 4.395 -14.414 -11.141 1 96.56 388 ASP B N 1
ATOM 6664 C CA . ASP B 1 388 ? 5.031 -13.188 -10.68 1 96.56 388 ASP B CA 1
ATOM 6665 C C . ASP B 1 388 ? 4.531 -11.977 -11.461 1 96.56 388 ASP B C 1
ATOM 6667 O O . ASP B 1 388 ? 5.293 -11.344 -12.195 1 96.56 388 ASP B O 1
ATOM 6671 N N . PRO B 1 389 ? 3.328 -11.547 -11.188 1 94.25 389 PRO B N 1
ATOM 6672 C CA . PRO B 1 389 ? 2.715 -10.484 -11.984 1 94.25 389 PRO B CA 1
ATOM 6673 C C . PRO B 1 389 ? 3.295 -9.109 -11.68 1 94.25 389 PRO B C 1
ATOM 6675 O O . PRO B 1 389 ? 2.543 -8.148 -11.469 1 94.25 389 PRO B O 1
ATOM 6678 N N . THR B 1 390 ? 4.648 -8.883 -11.703 1 84.31 390 THR B N 1
ATOM 6679 C CA . THR B 1 390 ? 5.312 -7.629 -11.359 1 84.31 390 THR B CA 1
ATOM 6680 C C . THR B 1 390 ? 5.914 -6.98 -12.609 1 84.31 390 THR B C 1
ATOM 6682 O O . THR B 1 390 ? 6.434 -5.863 -12.547 1 84.31 390 THR B O 1
ATOM 6685 N N . GLY B 1 391 ? 5.941 -7.555 -13.836 1 65.94 391 GLY B N 1
ATOM 6686 C CA . GLY B 1 391 ? 6.703 -7.25 -15.039 1 65.94 391 GLY B CA 1
ATOM 6687 C C . GLY B 1 391 ? 6.23 -5.992 -15.742 1 65.94 391 GLY B C 1
ATOM 6688 O O . GLY B 1 391 ? 6.137 -5.961 -16.969 1 65.94 391 GLY B O 1
ATOM 6689 N N . ASP B 1 392 ? 6.172 -4.875 -15.023 1 67.31 392 ASP B N 1
ATOM 6690 C CA . ASP B 1 392 ? 5.828 -3.58 -15.609 1 67.31 392 ASP B CA 1
ATOM 6691 C C . ASP B 1 392 ? 4.582 -3.686 -16.484 1 67.31 392 ASP B C 1
ATOM 6693 O O . ASP B 1 392 ? 4.551 -3.148 -17.594 1 67.31 392 ASP B O 1
ATOM 6697 N N . GLY B 1 393 ? 3.787 -4.629 -16.156 1 72.31 393 GLY B N 1
ATOM 6698 C CA . GLY B 1 393 ? 2.484 -4.68 -16.797 1 72.31 393 GLY B CA 1
ATOM 6699 C C . GLY B 1 393 ? 2.377 -5.773 -17.844 1 72.31 393 GLY B C 1
ATOM 6700 O O . GLY B 1 393 ? 1.308 -5.992 -18.422 1 72.31 393 GLY B O 1
ATOM 6701 N N . HIS B 1 394 ? 3.408 -6.543 -18.062 1 85.19 394 HIS B N 1
ATOM 6702 C CA . HIS B 1 394 ? 3.271 -7.523 -19.141 1 85.19 394 HIS B CA 1
ATOM 6703 C C . HIS B 1 394 ? 2.787 -8.867 -18.594 1 85.19 394 HIS B C 1
ATOM 6705 O O . HIS B 1 394 ? 2.438 -9.766 -19.359 1 85.19 394 HIS B O 1
ATOM 6711 N N . VAL B 1 395 ? 2.867 -9.078 -17.359 1 92.56 395 VAL B N 1
ATOM 6712 C CA . VAL B 1 395 ? 2.293 -10.25 -16.719 1 92.56 395 VAL B CA 1
ATOM 6713 C C . VAL B 1 395 ? 1.172 -9.82 -15.773 1 92.56 395 VAL B C 1
ATOM 6715 O O . VAL B 1 395 ? 1.398 -9.039 -14.844 1 92.56 395 VAL B O 1
ATOM 6718 N N . LEU B 1 396 ? 0.038 -10.227 -16 1 94.69 396 LEU B N 1
ATOM 6719 C CA . LEU B 1 396 ? -1.098 -9.797 -15.195 1 94.69 396 LEU B CA 1
ATOM 6720 C C . LEU B 1 396 ? -1.623 -10.945 -14.344 1 94.69 396 LEU B C 1
ATOM 6722 O O . LEU B 1 396 ? -1.561 -12.109 -14.75 1 94.69 396 LEU B O 1
ATOM 6726 N N . PRO B 1 397 ? -2.225 -10.648 -13.203 1 96.88 397 PRO B N 1
ATOM 6727 C CA . PRO B 1 397 ? -2.848 -11.672 -12.359 1 96.88 397 PRO B CA 1
ATOM 6728 C C . PRO B 1 397 ? -3.826 -12.555 -13.125 1 96.88 397 PRO B C 1
ATOM 6730 O O . PRO B 1 397 ? -4.637 -12.055 -13.914 1 96.88 397 PRO B O 1
ATOM 6733 N N . GLY B 1 398 ? -3.789 -13.797 -12.914 1 97.56 398 GLY B N 1
ATOM 6734 C CA . GLY B 1 398 ? -4.691 -14.727 -13.578 1 97.56 398 GLY B CA 1
ATOM 6735 C C . GLY B 1 398 ? -4.246 -15.094 -14.977 1 97.56 398 GLY B C 1
ATOM 6736 O O . GLY B 1 398 ? -3.889 -16.25 -15.242 1 97.56 398 GLY B O 1
ATOM 6737 N N . TYR B 1 399 ? -4.121 -14.102 -15.836 1 95.62 399 TYR B N 1
ATOM 6738 C CA . TYR B 1 399 ? -3.65 -14.328 -17.203 1 95.62 399 TYR B CA 1
ATOM 6739 C C . TYR B 1 399 ? -2.223 -14.859 -17.203 1 95.62 399 TYR B C 1
ATOM 6741 O O . TYR B 1 399 ? -1.876 -15.719 -18.016 1 95.62 399 TYR B O 1
ATOM 6749 N N . GLY B 1 400 ? -1.452 -14.273 -16.266 1 95.88 400 GLY B N 1
ATOM 6750 C CA . GLY B 1 400 ? -0.094 -14.781 -16.125 1 95.88 400 GLY B CA 1
ATOM 6751 C C . GLY B 1 400 ? -0.038 -16.219 -15.68 1 95.88 400 GLY B C 1
ATOM 6752 O O . GLY B 1 400 ? 0.841 -16.984 -16.109 1 95.88 400 GLY B O 1
ATOM 6753 N N . ASP B 1 401 ? -0.976 -16.625 -14.82 1 98.38 401 ASP B N 1
ATOM 6754 C CA . ASP B 1 401 ? -1.045 -18.016 -14.367 1 98.38 401 ASP B CA 1
ATOM 6755 C C . ASP B 1 401 ? -1.356 -18.969 -15.523 1 98.38 401 ASP B C 1
ATOM 6757 O O . ASP B 1 401 ? -0.752 -20.031 -15.641 1 98.38 401 ASP B O 1
ATOM 6761 N N . GLN B 1 402 ? -2.301 -18.562 -16.391 1 98.06 402 GLN B N 1
ATOM 6762 C CA . GLN B 1 402 ? -2.607 -19.328 -17.594 1 98.06 402 GLN B CA 1
ATOM 6763 C C . GLN B 1 402 ? -1.391 -19.438 -18.5 1 98.06 402 GLN B C 1
ATOM 6765 O O . GLN B 1 402 ? -1.043 -20.531 -18.969 1 98.06 402 GLN B O 1
ATOM 6770 N N . ARG B 1 403 ? -0.722 -18.312 -18.656 1 95.69 403 ARG B N 1
ATOM 6771 C CA . ARG B 1 403 ? 0.458 -18.281 -19.516 1 95.69 403 ARG B CA 1
ATOM 6772 C C . ARG B 1 403 ? 1.566 -19.172 -18.953 1 95.69 403 ARG B C 1
ATOM 6774 O O . ARG B 1 403 ? 2.291 -19.812 -19.719 1 95.69 403 ARG B O 1
ATOM 6781 N N . GLU B 1 404 ? 1.682 -19.188 -17.688 1 97.69 404 GLU B N 1
ATOM 6782 C CA . GLU B 1 404 ? 2.664 -20.062 -17.062 1 97.69 404 GLU B CA 1
ATOM 6783 C C . GLU B 1 404 ? 2.449 -21.516 -17.469 1 97.69 404 GLU B C 1
ATOM 6785 O O . GLU B 1 404 ? 3.402 -22.219 -17.812 1 97.69 404 GLU B O 1
ATOM 6790 N N . VAL B 1 405 ? 1.228 -21.969 -17.5 1 98.75 405 VAL B N 1
ATOM 6791 C CA . VAL B 1 405 ? 0.911 -23.344 -17.875 1 98.75 405 VAL B CA 1
ATOM 6792 C C . VAL B 1 405 ? 1.282 -23.562 -19.344 1 98.75 405 VAL B C 1
ATOM 6794 O O . VAL B 1 405 ? 1.882 -24.578 -19.688 1 98.75 405 VAL B O 1
ATOM 6797 N N . GLU B 1 406 ? 0.966 -22.625 -20.172 1 97.62 406 GLU B N 1
ATOM 6798 C CA . GLU B 1 406 ? 1.311 -22.719 -21.594 1 97.62 406 GLU B CA 1
ATOM 6799 C C . GLU B 1 406 ? 2.82 -22.812 -21.781 1 97.62 406 GLU B C 1
ATOM 6801 O O . GLU B 1 406 ? 3.295 -23.594 -22.609 1 97.62 406 GLU B O 1
ATOM 6806 N N . LEU B 1 407 ? 3.529 -22.047 -21.031 1 96.75 407 LEU B N 1
ATOM 6807 C CA . LEU B 1 407 ? 4.98 -22.016 -21.172 1 96.75 407 LEU B CA 1
ATOM 6808 C C . LEU B 1 407 ? 5.609 -23.297 -20.625 1 96.75 407 LEU B C 1
ATOM 6810 O O . LEU B 1 407 ? 6.633 -23.75 -21.141 1 96.75 407 LEU B O 1
ATOM 6814 N N . LEU B 1 408 ? 5.004 -23.891 -19.625 1 98.69 408 LEU B N 1
ATOM 6815 C CA . LEU B 1 408 ? 5.473 -25.203 -19.188 1 98.69 408 LEU B CA 1
ATOM 6816 C C . LEU B 1 408 ? 5.352 -26.234 -20.312 1 98.69 408 LEU B C 1
ATOM 6818 O O . LEU B 1 408 ? 6.23 -27.078 -20.484 1 98.69 408 LEU B O 1
ATOM 6822 N N . VAL B 1 409 ? 4.285 -26.188 -21.094 1 98.56 409 VAL B N 1
ATOM 6823 C CA . VAL B 1 409 ? 4.137 -27.078 -22.25 1 98.56 409 VAL B CA 1
ATOM 6824 C C . VAL B 1 409 ? 5.23 -26.781 -23.266 1 98.56 409 VAL B C 1
ATOM 6826 O O . VAL B 1 409 ? 5.828 -27.703 -23.828 1 98.56 409 VAL B O 1
ATOM 6829 N N . GLN B 1 410 ? 5.469 -25.484 -23.469 1 96.06 410 GLN B N 1
ATOM 6830 C CA . GLN B 1 410 ? 6.562 -25.109 -24.359 1 96.06 410 GLN B CA 1
ATOM 6831 C C . GLN B 1 410 ? 7.895 -25.672 -23.875 1 96.06 410 GLN B C 1
ATOM 6833 O O . GLN B 1 410 ? 8.766 -26.016 -24.672 1 96.06 410 GLN B O 1
ATOM 6838 N N . ALA B 1 411 ? 8.031 -25.781 -22.578 1 97.5 411 ALA B N 1
ATOM 6839 C CA . ALA B 1 411 ? 9.258 -26.281 -21.953 1 97.5 411 ALA B CA 1
ATOM 6840 C C . ALA B 1 411 ? 9.406 -27.781 -22.172 1 97.5 411 ALA B C 1
ATOM 6842 O O . ALA B 1 411 ? 10.453 -28.359 -21.859 1 97.5 411 ALA B O 1
ATOM 6843 N N . GLY B 1 412 ? 8.344 -28.453 -22.609 1 98.19 412 GLY B N 1
ATOM 6844 C CA . GLY B 1 412 ? 8.445 -29.859 -22.953 1 98.19 412 GLY B CA 1
ATOM 6845 C C . GLY B 1 412 ? 7.566 -30.75 -22.078 1 98.19 412 GLY B C 1
ATOM 6846 O O . GLY B 1 412 ? 7.531 -31.969 -22.266 1 98.19 412 GLY B O 1
ATOM 6847 N N . PHE B 1 413 ? 6.848 -30.156 -21.219 1 98.69 413 PHE B N 1
ATOM 6848 C CA . PHE B 1 413 ? 5.883 -30.938 -20.453 1 98.69 413 PHE B CA 1
ATOM 6849 C C . PHE B 1 413 ? 4.633 -31.203 -21.281 1 98.69 413 PHE B C 1
ATOM 6851 O O . PHE B 1 413 ? 4.238 -30.391 -22.109 1 98.69 413 PHE B O 1
ATOM 6858 N N . THR B 1 414 ? 4.027 -32.406 -21.016 1 98.62 414 THR B N 1
ATOM 6859 C CA . THR B 1 414 ? 2.703 -32.594 -21.594 1 98.62 414 THR B CA 1
ATOM 6860 C C . THR B 1 414 ? 1.69 -31.641 -20.953 1 98.62 414 THR B C 1
ATOM 6862 O O . THR B 1 414 ? 1.896 -31.172 -19.828 1 98.62 414 THR B O 1
ATOM 6865 N N . PRO B 1 415 ? 0.625 -31.359 -21.641 1 98.75 415 PRO B N 1
ATOM 6866 C CA . PRO B 1 415 ? -0.386 -30.484 -21.062 1 98.75 415 PRO B CA 1
ATOM 6867 C C . PRO B 1 415 ? -0.893 -30.953 -19.703 1 98.75 415 PRO B C 1
ATOM 6869 O O . PRO B 1 415 ? -1.056 -30.156 -18.781 1 98.75 415 PRO B O 1
ATOM 6872 N N . VAL B 1 416 ? -1.1 -32.219 -19.516 1 98.69 416 VAL B N 1
ATOM 6873 C CA . VAL B 1 416 ? -1.638 -32.75 -18.25 1 98.69 416 VAL B CA 1
ATOM 6874 C C . VAL B 1 416 ? -0.578 -32.625 -17.156 1 98.69 416 VAL B C 1
ATOM 6876 O O . VAL B 1 416 ? -0.902 -32.406 -15.992 1 98.69 416 VAL B O 1
ATOM 6879 N N . GLU B 1 417 ? 0.716 -32.781 -17.531 1 98.69 417 GLU B N 1
ATOM 6880 C CA . GLU B 1 417 ? 1.794 -32.562 -16.578 1 98.69 417 GLU B CA 1
ATOM 6881 C C . GLU B 1 417 ? 1.861 -31.109 -16.141 1 98.69 417 GLU B C 1
ATOM 6883 O O . GLU B 1 417 ? 2.051 -30.812 -14.953 1 98.69 417 GLU B O 1
ATOM 6888 N N . ALA B 1 418 ? 1.762 -30.219 -17.125 1 98.88 418 ALA B N 1
ATOM 6889 C CA . ALA B 1 418 ? 1.789 -28.797 -16.828 1 98.88 418 ALA B CA 1
ATOM 6890 C C . ALA B 1 418 ? 0.65 -28.406 -15.891 1 98.88 418 ALA B C 1
ATOM 6892 O O . ALA B 1 418 ? 0.85 -27.625 -14.945 1 98.88 418 ALA B O 1
ATOM 6893 N N . ILE B 1 419 ? -0.514 -28.922 -16.109 1 98.94 419 ILE B N 1
ATOM 6894 C CA . ILE B 1 419 ? -1.672 -28.641 -15.273 1 98.94 419 ILE B CA 1
ATOM 6895 C C . ILE B 1 419 ? -1.436 -29.203 -13.875 1 98.94 419 ILE B C 1
ATOM 6897 O O . ILE B 1 419 ? -1.771 -28.562 -12.875 1 98.94 419 ILE B O 1
ATOM 6901 N N . LYS B 1 420 ? -0.833 -30.406 -13.781 1 98.94 420 LYS B N 1
ATOM 6902 C CA . LYS B 1 420 ? -0.491 -30.984 -12.477 1 98.94 420 LYS B CA 1
ATOM 6903 C C . LYS B 1 420 ? 0.448 -30.047 -11.711 1 98.94 420 LYS B C 1
ATOM 6905 O O . LYS B 1 420 ? 0.24 -29.797 -10.523 1 98.94 420 LYS B O 1
ATOM 6910 N N . ILE B 1 421 ? 1.452 -29.516 -12.375 1 98.94 421 ILE B N 1
ATOM 6911 C CA . ILE B 1 421 ? 2.416 -28.609 -11.75 1 98.94 421 ILE B CA 1
ATOM 6912 C C . ILE B 1 421 ? 1.699 -27.375 -11.234 1 98.94 421 ILE B C 1
ATOM 6914 O O . ILE B 1 421 ? 1.983 -26.906 -10.133 1 98.94 421 ILE B O 1
ATOM 6918 N N . ALA B 1 422 ? 0.691 -26.906 -11.953 1 98.94 422 ALA B N 1
ATOM 6919 C CA . ALA B 1 422 ? 0.002 -25.656 -11.641 1 98.94 422 ALA B CA 1
ATOM 6920 C C . ALA B 1 422 ? -1.175 -25.891 -10.695 1 98.94 422 ALA B C 1
ATOM 6922 O O . ALA B 1 422 ? -1.943 -24.984 -10.406 1 98.94 422 ALA B O 1
ATOM 6923 N N . THR B 1 423 ? -1.441 -27.141 -10.258 1 98.88 423 THR B N 1
ATOM 6924 C CA . THR B 1 423 ? -2.566 -27.453 -9.375 1 98.88 423 THR B CA 1
ATOM 6925 C C . THR B 1 423 ? -2.121 -28.328 -8.211 1 98.88 423 THR B C 1
ATOM 6927 O O . THR B 1 423 ? -1.732 -27.812 -7.156 1 98.88 423 THR B O 1
ATOM 6930 N N . LEU B 1 424 ? -1.878 -29.594 -8.477 1 98.94 424 LEU B N 1
ATOM 6931 C CA . LEU B 1 424 ? -1.629 -30.562 -7.418 1 98.94 424 LEU B CA 1
ATOM 6932 C C . LEU B 1 424 ? -0.283 -30.297 -6.746 1 98.94 424 LEU B C 1
ATOM 6934 O O . LEU B 1 424 ? -0.157 -30.438 -5.527 1 98.94 424 LEU B O 1
ATOM 6938 N N . ASN B 1 425 ? 0.772 -30 -7.543 1 98.94 425 ASN B N 1
ATOM 6939 C CA . ASN B 1 425 ? 2.066 -29.719 -6.93 1 98.94 425 ASN B CA 1
ATOM 6940 C C . ASN B 1 425 ? 1.976 -28.594 -5.914 1 98.94 425 ASN B C 1
ATOM 6942 O O . ASN B 1 425 ? 2.521 -28.688 -4.816 1 98.94 425 ASN B O 1
ATOM 6946 N N . GLY B 1 426 ? 1.287 -27.469 -6.34 1 98.88 426 GLY B N 1
ATOM 6947 C CA . GLY B 1 426 ? 1.112 -26.375 -5.414 1 98.88 426 GLY B CA 1
ATOM 6948 C C . GLY B 1 426 ? 0.31 -26.734 -4.18 1 98.88 426 GLY B C 1
ATOM 6949 O O . GLY B 1 426 ? 0.681 -26.375 -3.061 1 98.88 426 GLY B O 1
ATOM 6950 N N . ALA B 1 427 ? -0.78 -27.469 -4.391 1 98.88 427 ALA B N 1
ATOM 6951 C CA . ALA B 1 427 ? -1.604 -27.938 -3.273 1 98.88 427 ALA B CA 1
ATOM 6952 C C . ALA B 1 427 ? -0.794 -28.781 -2.305 1 98.88 427 ALA B C 1
ATOM 6954 O O . ALA B 1 427 ? -0.939 -28.672 -1.087 1 98.88 427 ALA B O 1
ATOM 6955 N N . THR B 1 428 ? 0.024 -29.641 -2.859 1 98.81 428 THR B N 1
ATOM 6956 C CA . THR B 1 428 ? 0.857 -30.516 -2.045 1 98.81 428 THR B CA 1
ATOM 6957 C C . THR B 1 428 ? 1.874 -29.719 -1.244 1 98.81 428 THR B C 1
ATOM 6959 O O . THR B 1 428 ? 2.051 -29.938 -0.045 1 98.81 428 THR B O 1
ATOM 6962 N N . TYR B 1 429 ? 2.506 -28.766 -1.905 1 98.56 429 TYR B N 1
ATOM 6963 C CA . TYR B 1 429 ? 3.48 -27.922 -1.224 1 98.56 429 TYR B CA 1
ATOM 6964 C C . TYR B 1 429 ? 2.838 -27.172 -0.059 1 98.56 429 TYR B C 1
ATOM 6966 O O . TYR B 1 429 ? 3.463 -26.984 0.987 1 98.56 429 TYR B O 1
ATOM 6974 N N . LEU B 1 430 ? 1.567 -26.797 -0.226 1 98.19 430 LEU B N 1
ATOM 6975 C CA . LEU B 1 430 ? 0.839 -26.047 0.79 1 98.19 430 LEU B CA 1
ATOM 6976 C C . LEU B 1 430 ? 0.19 -26.984 1.801 1 98.19 430 LEU B C 1
ATOM 6978 O O . LEU B 1 430 ? -0.533 -26.547 2.693 1 98.19 430 LEU B O 1
ATOM 6982 N N . ASN B 1 431 ? 0.349 -28.266 1.67 1 97.75 431 ASN B N 1
ATOM 6983 C CA . ASN B 1 431 ? -0.264 -29.281 2.504 1 97.75 431 ASN B CA 1
ATOM 6984 C C . ASN B 1 431 ? -1.786 -29.25 2.406 1 97.75 431 ASN B C 1
ATOM 6986 O O . ASN B 1 431 ? -2.48 -29.453 3.404 1 97.75 431 ASN B O 1
ATOM 6990 N N . GLN B 1 432 ? -2.271 -29 1.201 1 98.38 432 GLN B N 1
ATOM 6991 C CA . GLN B 1 432 ? -3.711 -28.891 0.986 1 98.38 432 GLN B CA 1
ATOM 6992 C C . GLN B 1 432 ? -4.199 -29.953 0.011 1 98.38 432 GLN B C 1
ATOM 6994 O O . GLN B 1 432 ? -5.367 -29.953 -0.387 1 98.38 432 GLN B O 1
ATOM 6999 N N . GLN B 1 433 ? -3.35 -30.922 -0.353 1 98.31 433 GLN B N 1
ATOM 7000 C CA . GLN B 1 433 ? -3.65 -31.906 -1.379 1 98.31 433 GLN B CA 1
ATOM 7001 C C . GLN B 1 433 ? -4.844 -32.781 -0.979 1 98.31 433 GLN B C 1
ATOM 7003 O O . GLN B 1 433 ? -5.531 -33.344 -1.838 1 98.31 433 GLN B O 1
ATOM 7008 N N . PRO B 1 434 ? -5.188 -32.906 0.304 1 98.31 434 PRO B N 1
ATOM 7009 C CA . PRO B 1 434 ? -6.41 -33.656 0.615 1 98.31 434 PRO B CA 1
ATOM 7010 C C . PRO B 1 434 ? -7.68 -32.875 0.25 1 98.31 434 PRO B C 1
ATOM 7012 O O . PRO B 1 434 ? -8.758 -33.469 0.158 1 98.31 434 PRO B O 1
ATOM 7015 N N . HIS B 1 435 ? -7.547 -31.609 0.046 1 98.44 435 HIS B N 1
ATOM 7016 C CA . HIS B 1 435 ? -8.727 -30.766 -0.125 1 98.44 435 HIS B CA 1
ATOM 7017 C C . HIS B 1 435 ? -8.812 -30.219 -1.543 1 98.44 435 HIS B C 1
ATOM 7019 O O . HIS B 1 435 ? -9.906 -29.984 -2.061 1 98.44 435 HIS B O 1
ATOM 7025 N N . ILE B 1 436 ? -7.656 -29.875 -2.113 1 98.69 436 ILE B N 1
ATOM 7026 C CA . ILE B 1 436 ? -7.656 -29.234 -3.418 1 98.69 436 ILE B CA 1
ATOM 7027 C C . ILE B 1 436 ? -6.527 -29.797 -4.277 1 98.69 436 ILE B C 1
ATOM 7029 O O . ILE B 1 436 ? -5.848 -30.734 -3.877 1 98.69 436 ILE B O 1
ATOM 7033 N N . GLY B 1 437 ? -6.387 -29.328 -5.5 1 98.75 437 GLY B N 1
ATOM 7034 C CA . GLY B 1 437 ? -5.27 -29.625 -6.375 1 98.75 437 GLY B CA 1
ATOM 7035 C C . GLY B 1 437 ? -5.559 -30.766 -7.336 1 98.75 437 GLY B C 1
ATOM 7036 O O . GLY B 1 437 ? -4.836 -30.953 -8.312 1 98.75 437 GLY B O 1
ATOM 7037 N N . SER B 1 438 ? -6.633 -31.562 -7.078 1 98.88 438 SER B N 1
ATOM 7038 C CA . SER B 1 438 ? -7.113 -32.594 -7.977 1 98.88 438 SER B CA 1
ATOM 7039 C C . SER B 1 438 ? -8.625 -32.75 -7.883 1 98.88 438 SER B C 1
ATOM 7041 O O . SER B 1 438 ? -9.258 -32.25 -6.957 1 98.88 438 SER B O 1
ATOM 7043 N N . ILE B 1 439 ? -9.18 -33.312 -8.938 1 98.81 439 ILE B N 1
ATOM 7044 C CA . ILE B 1 439 ? -10.609 -33.594 -8.953 1 98.81 439 ILE B CA 1
ATOM 7045 C C . ILE B 1 439 ? -10.852 -35.031 -8.469 1 98.81 439 ILE B C 1
ATOM 7047 O O . ILE B 1 439 ? -10.523 -36 -9.164 1 98.81 439 ILE B O 1
ATOM 7051 N N . ALA B 1 440 ? -11.414 -35.156 -7.309 1 98.44 440 ALA B N 1
ATOM 7052 C CA . ALA B 1 440 ? -11.727 -36.438 -6.703 1 98.44 440 ALA B CA 1
ATOM 7053 C C . ALA B 1 440 ? -12.844 -36.281 -5.668 1 98.44 440 ALA B C 1
ATOM 7055 O O . ALA B 1 440 ? -12.984 -35.25 -5.035 1 98.44 440 ALA B O 1
ATOM 7056 N N . PRO B 1 441 ? -13.641 -37.438 -5.535 1 97.81 441 PRO B N 1
ATOM 7057 C CA . PRO B 1 441 ? -14.664 -37.375 -4.484 1 97.81 441 PRO B CA 1
ATOM 7058 C C . PRO B 1 441 ? -14.086 -37.031 -3.113 1 97.81 441 PRO B C 1
ATOM 7060 O O . PRO B 1 441 ? -13.016 -37.531 -2.752 1 97.81 441 PRO B O 1
ATOM 7063 N N . GLY B 1 442 ? -14.781 -36.156 -2.416 1 98.06 442 GLY B N 1
ATOM 7064 C CA . GLY B 1 442 ? -14.352 -35.75 -1.088 1 98.06 442 GLY B CA 1
ATOM 7065 C C . GLY B 1 442 ? -13.625 -34.438 -1.074 1 98.06 442 GLY B C 1
ATOM 7066 O O . GLY B 1 442 ? -13.594 -33.75 -0.049 1 98.06 442 GLY B O 1
ATOM 7067 N N . LYS B 1 443 ? -13.055 -33.969 -2.139 1 98.69 443 LYS B N 1
ATOM 7068 C CA . LYS B 1 443 ? -12.312 -32.719 -2.223 1 98.69 443 LYS B CA 1
ATOM 7069 C C . LYS B 1 443 ? -13.25 -31.531 -2.465 1 98.69 443 LYS B C 1
ATOM 7071 O O . LYS B 1 443 ? -14.414 -31.719 -2.828 1 98.69 443 LYS B O 1
ATOM 7076 N N . ASN B 1 444 ? -12.734 -30.391 -2.09 1 98.5 444 ASN B N 1
ATOM 7077 C CA . ASN B 1 444 ? -13.484 -29.172 -2.373 1 98.5 444 ASN B CA 1
ATOM 7078 C C . ASN B 1 444 ? -13.789 -29.031 -3.863 1 98.5 444 ASN B C 1
ATOM 7080 O O . ASN B 1 444 ? -12.969 -29.406 -4.703 1 98.5 444 ASN B O 1
ATOM 7084 N N . ALA B 1 445 ? -14.992 -28.562 -4.145 1 98.31 445 ALA B N 1
ATOM 7085 C CA . ALA B 1 445 ? -15.336 -28.297 -5.543 1 98.31 445 ALA B CA 1
ATOM 7086 C C . ALA B 1 445 ? -14.703 -27 -6.027 1 98.31 445 ALA B C 1
ATOM 7088 O O . ALA B 1 445 ? -15.414 -26.047 -6.34 1 98.31 445 ALA B O 1
ATOM 7089 N N . ASP B 1 446 ? -13.438 -26.922 -6.094 1 98.75 446 ASP B N 1
ATOM 7090 C CA . ASP B 1 446 ? -12.648 -25.906 -6.762 1 98.75 446 ASP B CA 1
ATOM 7091 C C . ASP B 1 446 ? -12.258 -26.344 -8.172 1 98.75 446 ASP B C 1
ATOM 7093 O O . ASP B 1 446 ? -11.266 -27.047 -8.359 1 98.75 446 ASP B O 1
ATOM 7097 N N . LEU B 1 447 ? -13.047 -25.875 -9.148 1 98.56 447 LEU B N 1
ATOM 7098 C CA . LEU B 1 447 ? -12.945 -26.328 -10.523 1 98.56 447 LEU B CA 1
ATOM 7099 C C . LEU B 1 447 ? -12.953 -25.156 -11.492 1 98.56 447 LEU B C 1
ATOM 7101 O O . LEU B 1 447 ? -13.578 -24.125 -11.227 1 98.56 447 LEU B O 1
ATOM 7105 N N . VAL B 1 448 ? -12.273 -25.359 -12.547 1 98.94 448 VAL B N 1
ATOM 7106 C CA . VAL B 1 448 ? -12.328 -24.422 -13.664 1 98.94 448 VAL B CA 1
ATOM 7107 C C . VAL B 1 448 ? -13.016 -25.094 -14.859 1 98.94 448 VAL B C 1
ATOM 7109 O O . VAL B 1 448 ? -12.586 -26.156 -15.312 1 98.94 448 VAL B O 1
ATOM 7112 N N . VAL B 1 449 ? -14.078 -24.531 -15.336 1 98.88 449 VAL B N 1
ATOM 7113 C CA . VAL B 1 449 ? -14.766 -25 -16.531 1 98.88 449 VAL B CA 1
ATOM 7114 C C . VAL B 1 449 ? -14.273 -24.219 -17.75 1 98.88 449 VAL B C 1
ATOM 7116 O O . VAL B 1 449 ? -14.477 -23.016 -17.844 1 98.88 449 VAL B O 1
ATOM 7119 N N . ILE B 1 450 ? -13.703 -24.953 -18.672 1 98.88 450 ILE B N 1
ATOM 7120 C CA . ILE B 1 450 ? -13.008 -24.375 -19.812 1 98.88 450 ILE B CA 1
ATOM 7121 C C . ILE B 1 450 ? -13.68 -24.812 -21.109 1 98.88 450 ILE B C 1
ATOM 7123 O O . ILE B 1 450 ? -13.945 -26 -21.312 1 98.88 450 ILE B O 1
ATOM 7127 N N . LYS B 1 451 ? -13.953 -23.875 -21.984 1 98.75 451 LYS B N 1
ATOM 7128 C CA . LYS B 1 451 ? -14.414 -24.234 -23.312 1 98.75 451 LYS B CA 1
ATOM 7129 C C . LYS B 1 451 ? -13.258 -24.766 -24.172 1 98.75 451 LYS B C 1
ATOM 7131 O O . LYS B 1 451 ? -12.258 -24.078 -24.375 1 98.75 451 LYS B O 1
ATOM 7136 N N . GLY B 1 452 ? -13.391 -25.922 -24.625 1 98.69 452 GLY B N 1
ATOM 7137 C CA . GLY B 1 452 ? -12.336 -26.547 -25.406 1 98.69 452 GLY B CA 1
ATOM 7138 C C . GLY B 1 452 ? -11.586 -27.625 -24.641 1 98.69 452 GLY B C 1
ATOM 7139 O O . GLY B 1 452 ? -12.102 -28.172 -23.656 1 98.69 452 GLY B O 1
ATOM 7140 N N . ASP B 1 453 ? -10.375 -28.062 -25.172 1 98.75 453 ASP B N 1
ATOM 7141 C CA . ASP B 1 453 ? -9.617 -29.172 -24.625 1 98.75 453 ASP B CA 1
ATOM 7142 C C . ASP B 1 453 ? -8.148 -28.797 -24.438 1 98.75 453 ASP B C 1
ATOM 7144 O O . ASP B 1 453 ? -7.316 -29.062 -25.312 1 98.75 453 ASP B O 1
ATOM 7148 N N . PRO B 1 454 ? -7.824 -28.359 -23.203 1 98.75 454 PRO B N 1
ATOM 7149 C CA . PRO B 1 454 ? -6.438 -27.953 -22.969 1 98.75 454 PRO B CA 1
ATOM 7150 C C . PRO B 1 454 ? -5.461 -29.125 -23.047 1 98.75 454 PRO B C 1
ATOM 7152 O O . PRO B 1 454 ? -4.246 -28.922 -23.109 1 98.75 454 PRO B O 1
ATOM 7155 N N . SER B 1 455 ? -5.906 -30.344 -23 1 98.44 455 SER B N 1
ATOM 7156 C CA . SER B 1 455 ? -4.988 -31.484 -23.094 1 98.44 455 SER B CA 1
ATOM 7157 C C . SER B 1 455 ? -4.469 -31.641 -24.516 1 98.44 455 SER B C 1
ATOM 7159 O O . SER B 1 455 ? -3.434 -32.281 -24.734 1 98.44 455 SER B O 1
ATOM 7161 N N . THR B 1 456 ? -5.199 -31.109 -25.516 1 97.81 456 THR B N 1
ATOM 7162 C CA . THR B 1 456 ? -4.801 -31.188 -26.906 1 97.81 456 THR B CA 1
ATOM 7163 C C . THR B 1 456 ? -4.281 -29.828 -27.391 1 97.81 456 THR B C 1
ATOM 7165 O O . THR B 1 456 ? -3.324 -29.766 -28.172 1 97.81 456 THR B O 1
ATOM 7168 N N . LYS B 1 457 ? -4.941 -28.828 -26.984 1 98.31 457 LYS B N 1
ATOM 7169 C CA . LYS B 1 457 ? -4.566 -27.453 -27.25 1 98.31 457 LYS B CA 1
ATOM 7170 C C . LYS B 1 457 ? -4.496 -26.641 -25.953 1 98.31 457 LYS B C 1
ATOM 7172 O O . LYS B 1 457 ? -5.496 -26.062 -25.531 1 98.31 457 LYS B O 1
ATOM 7177 N N . ILE B 1 458 ? -3.268 -26.484 -25.469 1 98.56 458 ILE B N 1
ATOM 7178 C CA . ILE B 1 458 ? -3.09 -25.969 -24.109 1 98.56 458 ILE B CA 1
ATOM 7179 C C . ILE B 1 458 ? -3.605 -24.531 -24.047 1 98.56 458 ILE B C 1
ATOM 7181 O O . ILE B 1 458 ? -4.059 -24.078 -22.984 1 98.56 458 ILE B O 1
ATOM 7185 N N . SER B 1 459 ? -3.678 -23.781 -25.172 1 97.19 459 SER B N 1
ATOM 7186 C CA . SER B 1 459 ? -4.113 -22.391 -25.156 1 97.19 459 SER B CA 1
ATOM 7187 C C . SER B 1 459 ? -5.598 -22.281 -24.812 1 97.19 459 SER B C 1
ATOM 7189 O O . SER B 1 459 ? -6.078 -21.203 -24.469 1 97.19 459 SER B O 1
ATOM 7191 N N . ASP B 1 460 ? -6.348 -23.406 -24.891 1 98.62 460 ASP B N 1
ATOM 7192 C CA . ASP B 1 460 ? -7.75 -23.406 -24.484 1 98.62 460 ASP B CA 1
ATOM 7193 C C . ASP B 1 460 ? -7.898 -23.078 -23 1 98.62 460 ASP B C 1
ATOM 7195 O O . ASP B 1 460 ? -8.984 -22.703 -22.547 1 98.62 460 ASP B O 1
ATOM 7199 N N . ILE B 1 461 ? -6.816 -23.141 -22.25 1 98.62 461 ILE B N 1
ATOM 7200 C CA . ILE B 1 461 ? -6.852 -22.859 -20.828 1 98.62 461 ILE B CA 1
ATOM 7201 C C . ILE B 1 461 ? -7.32 -21.422 -20.594 1 98.62 461 ILE B C 1
ATOM 7203 O O . ILE B 1 461 ? -7.781 -21.078 -19.5 1 98.62 461 ILE B O 1
ATOM 7207 N N . GLU B 1 462 ? -7.246 -20.562 -21.594 1 97.62 462 GLU B N 1
ATOM 7208 C CA . GLU B 1 462 ? -7.633 -19.156 -21.516 1 97.62 462 GLU B CA 1
ATOM 7209 C C . GLU B 1 462 ? -9.148 -18.984 -21.641 1 97.62 462 GLU B C 1
ATOM 7211 O O . GLU B 1 462 ? -9.688 -17.922 -21.359 1 97.62 462 GLU B O 1
ATOM 7216 N N . ASN B 1 463 ? -9.875 -20.047 -22.062 1 98.31 463 ASN B N 1
ATOM 7217 C CA . ASN B 1 463 ? -11.305 -19.953 -22.344 1 98.31 463 ASN B CA 1
ATOM 7218 C C . ASN B 1 463 ? -12.141 -20.344 -21.141 1 98.31 463 ASN B C 1
ATOM 7220 O O . ASN B 1 463 ? -13.055 -21.156 -21.234 1 98.31 463 ASN B O 1
ATOM 7224 N N . VAL B 1 464 ? -11.859 -19.719 -20.031 1 98.69 464 VAL B N 1
ATOM 7225 C CA . VAL B 1 464 ? -12.57 -20.016 -18.781 1 98.69 464 VAL B CA 1
ATOM 7226 C C . VAL B 1 464 ? -13.977 -19.438 -18.844 1 98.69 464 VAL B C 1
ATOM 7228 O O . VAL B 1 464 ? -14.156 -18.266 -19.172 1 98.69 464 VAL B O 1
ATOM 7231 N N . GLU B 1 465 ? -14.938 -20.25 -18.469 1 98.5 465 GLU B N 1
ATOM 7232 C CA . GLU B 1 465 ? -16.328 -19.781 -18.469 1 98.5 465 GLU B CA 1
ATOM 7233 C C . GLU B 1 465 ? -16.859 -19.672 -17.031 1 98.5 465 GLU B C 1
ATOM 7235 O O . GLU B 1 465 ? -17.484 -18.672 -16.688 1 98.5 465 GLU B O 1
ATOM 7240 N N . ILE B 1 466 ? -16.641 -20.703 -16.25 1 98.69 466 ILE B N 1
ATOM 7241 C CA . ILE B 1 466 ? -17.094 -20.766 -14.859 1 98.69 466 ILE B CA 1
ATOM 7242 C C . ILE B 1 466 ? -15.961 -21.25 -13.969 1 98.69 466 ILE B C 1
ATOM 7244 O O . ILE B 1 466 ? -15.227 -22.172 -14.336 1 98.69 466 ILE B O 1
ATOM 7248 N N . VAL B 1 467 ? -15.812 -20.609 -12.883 1 98.94 467 VAL B N 1
ATOM 7249 C CA . VAL B 1 467 ? -14.875 -21.062 -11.867 1 98.94 467 VAL B CA 1
ATOM 7250 C C . VAL B 1 467 ? -15.625 -21.406 -10.578 1 98.94 467 VAL B C 1
ATOM 7252 O O . VAL B 1 467 ? -16.297 -20.547 -10 1 98.94 467 VAL B O 1
ATOM 7255 N N . PHE B 1 468 ? -15.523 -22.656 -10.188 1 98.56 468 PHE B N 1
ATOM 7256 C CA . PHE B 1 468 ? -16.094 -23.062 -8.898 1 98.56 468 PHE B CA 1
ATOM 7257 C C . PHE B 1 468 ? -15.062 -22.891 -7.785 1 98.56 468 PHE B C 1
ATOM 7259 O O . PHE B 1 468 ? -13.922 -23.328 -7.906 1 98.56 468 PHE B O 1
ATOM 7266 N N . LYS B 1 469 ? -15.43 -22.234 -6.766 1 98.25 469 LYS B N 1
ATOM 7267 C CA . LYS B 1 469 ? -14.703 -22.141 -5.5 1 98.25 469 LYS B CA 1
ATOM 7268 C C . LYS B 1 469 ? -15.609 -22.5 -4.328 1 98.25 469 LYS B C 1
ATOM 7270 O O . LYS B 1 469 ? -16.641 -21.859 -4.109 1 98.25 469 LYS B O 1
ATOM 7275 N N . ASP B 1 470 ? -15.266 -23.531 -3.635 1 96.62 470 ASP B N 1
ATOM 7276 C CA . ASP B 1 470 ? -16.094 -24.031 -2.543 1 96.62 470 ASP B CA 1
ATOM 7277 C C . ASP B 1 470 ? -17.484 -24.406 -3.039 1 96.62 470 ASP B C 1
ATOM 7279 O O . ASP B 1 470 ? -18.484 -24.172 -2.352 1 96.62 470 ASP B O 1
ATOM 7283 N N . GLY B 1 471 ? -17.625 -24.828 -4.234 1 96.56 471 GLY B N 1
ATOM 7284 C CA . GLY B 1 471 ? -18.875 -25.297 -4.793 1 96.56 471 GLY B CA 1
ATOM 7285 C C . GLY B 1 471 ? -19.719 -24.172 -5.379 1 96.56 471 GLY B C 1
ATOM 7286 O O . GLY B 1 471 ? -20.766 -24.438 -5.996 1 96.56 471 GLY B O 1
ATOM 7287 N N . VAL B 1 472 ? -19.297 -22.938 -5.188 1 96.88 472 VAL B N 1
ATOM 7288 C CA . VAL B 1 472 ? -20 -21.812 -5.766 1 96.88 472 VAL B CA 1
ATOM 7289 C C . VAL B 1 472 ? -19.406 -21.469 -7.129 1 96.88 472 VAL B C 1
ATOM 7291 O O . VAL B 1 472 ? -18.188 -21.297 -7.258 1 96.88 472 VAL B O 1
ATOM 7294 N N . GLY B 1 473 ? -20.297 -21.375 -8.18 1 98.06 473 GLY B N 1
ATOM 7295 C CA . GLY B 1 473 ? -19.844 -21.094 -9.531 1 98.06 473 GLY B CA 1
ATOM 7296 C C . GLY B 1 473 ? -19.859 -19.625 -9.867 1 98.06 473 GLY B C 1
ATOM 7297 O O . GLY B 1 473 ? -20.922 -19 -9.93 1 98.06 473 GLY B O 1
ATOM 7298 N N . TYR B 1 474 ? -18.641 -19.062 -10.141 1 98.75 474 TYR B N 1
ATOM 7299 C CA . TYR B 1 474 ? -18.484 -17.656 -10.5 1 98.75 474 TYR B CA 1
ATOM 7300 C C . TYR B 1 474 ? -18.422 -17.5 -12.016 1 98.75 474 TYR B C 1
ATOM 7302 O O . TYR B 1 474 ? -17.797 -18.297 -12.703 1 98.75 474 TYR B O 1
ATOM 7310 N N . ASP B 1 475 ? -19.047 -16.422 -12.508 1 98.69 475 ASP B N 1
ATOM 7311 C CA . ASP B 1 475 ? -19.031 -16.062 -13.922 1 98.69 475 ASP B CA 1
ATOM 7312 C C . ASP B 1 475 ? -17.734 -15.328 -14.281 1 98.69 475 ASP B C 1
ATOM 7314 O O . ASP B 1 475 ? -17.562 -14.172 -13.898 1 98.69 475 ASP B O 1
ATOM 7318 N N . SER B 1 476 ? -16.906 -15.977 -15.094 1 98.38 476 SER B N 1
ATOM 7319 C CA . SER B 1 476 ? -15.609 -15.414 -15.438 1 98.38 476 SER B CA 1
ATOM 7320 C C . SER B 1 476 ? -15.758 -14.078 -16.141 1 98.38 476 SER B C 1
ATOM 7322 O O . SER B 1 476 ? -15.086 -13.102 -15.789 1 98.38 476 SER B O 1
ATOM 7324 N N . ALA B 1 477 ? -16.594 -13.977 -17.094 1 97.62 477 ALA B N 1
ATOM 7325 C CA . ALA B 1 477 ? -16.766 -12.773 -17.891 1 97.62 477 ALA B CA 1
ATOM 7326 C C . ALA B 1 477 ? -17.25 -11.602 -17.047 1 97.62 477 ALA B C 1
ATOM 7328 O O . ALA B 1 477 ? -16.797 -10.469 -17.219 1 97.62 477 ALA B O 1
ATOM 7329 N N . LYS B 1 478 ? -18.156 -11.852 -16.109 1 98.06 478 LYS B N 1
ATOM 7330 C CA . LYS B 1 478 ? -18.672 -10.789 -15.258 1 98.06 478 LYS B CA 1
ATOM 7331 C C . LYS B 1 478 ? -17.578 -10.25 -14.344 1 98.06 478 LYS B C 1
ATOM 7333 O O . LYS B 1 478 ? -17.5 -9.039 -14.094 1 98.06 478 LYS B O 1
ATOM 7338 N N . LEU B 1 479 ? -16.766 -11.133 -13.805 1 98.06 479 LEU B N 1
ATOM 7339 C CA . LEU B 1 479 ? -15.633 -10.711 -12.992 1 98.06 479 LEU B CA 1
ATOM 7340 C C . LEU B 1 479 ? -14.703 -9.797 -13.781 1 98.06 479 LEU B C 1
ATOM 7342 O O . LEU B 1 479 ? -14.328 -8.719 -13.305 1 98.06 479 LEU B O 1
ATOM 7346 N N . LEU B 1 480 ? -14.398 -10.148 -15 1 96.94 480 LEU B N 1
ATOM 7347 C CA . LEU B 1 480 ? -13.469 -9.391 -15.828 1 96.94 480 LEU B CA 1
ATOM 7348 C C . LEU B 1 480 ? -14.086 -8.062 -16.266 1 96.94 480 LEU B C 1
ATOM 7350 O O . LEU B 1 480 ? -13.398 -7.047 -16.328 1 96.94 480 LEU B O 1
ATOM 7354 N N . ASP B 1 481 ? -15.383 -8.062 -16.547 1 96.38 481 ASP B N 1
ATOM 7355 C CA . ASP B 1 481 ? -16.078 -6.836 -16.922 1 96.38 481 ASP B CA 1
ATOM 7356 C C . ASP B 1 481 ? -16.031 -5.809 -15.797 1 96.38 481 ASP B C 1
ATOM 7358 O O . ASP B 1 481 ? -15.945 -4.605 -16.047 1 96.38 481 ASP B O 1
ATOM 7362 N N . SER B 1 482 ? -16.016 -6.23 -14.609 1 95.81 482 SER B N 1
ATOM 7363 C CA . SER B 1 482 ? -16.078 -5.348 -13.445 1 95.81 482 SER B CA 1
ATOM 7364 C C . SER B 1 482 ? -14.766 -4.605 -13.234 1 95.81 482 SER B C 1
ATOM 7366 O O . SER B 1 482 ? -14.711 -3.623 -12.492 1 95.81 482 SER B O 1
ATOM 7368 N N . ILE B 1 483 ? -13.656 -5.062 -13.867 1 95.69 483 ILE B N 1
ATOM 7369 C CA . ILE B 1 483 ? -12.352 -4.469 -13.586 1 95.69 483 ILE B CA 1
ATOM 7370 C C . ILE B 1 483 ? -11.82 -3.777 -14.844 1 95.69 483 ILE B C 1
ATOM 7372 O O . ILE B 1 483 ? -10.633 -3.467 -14.93 1 95.69 483 ILE B O 1
ATOM 7376 N N . LYS B 1 484 ? -12.602 -3.648 -15.867 1 93.62 484 LYS B N 1
ATOM 7377 C CA . LYS B 1 484 ? -12.164 -2.947 -17.062 1 93.62 484 LYS B CA 1
ATOM 7378 C C . LYS B 1 484 ? -11.57 -1.583 -16.719 1 93.62 484 LYS B C 1
ATOM 7380 O O . LYS B 1 484 ? -12.195 -0.793 -16.016 1 93.62 484 LYS B O 1
ATOM 7385 N N . GLY B 1 485 ? -10.312 -1.409 -17.156 1 90.81 485 GLY B N 1
ATOM 7386 C CA . GLY B 1 485 ? -9.641 -0.133 -16.953 1 90.81 485 GLY B CA 1
ATOM 7387 C C . GLY B 1 485 ? -9.117 0.047 -15.531 1 90.81 485 GLY B C 1
ATOM 7388 O O . GLY B 1 485 ? -8.758 1.155 -15.141 1 90.81 485 GLY B O 1
ATOM 7389 N N . ARG B 1 486 ? -9.039 -1.078 -14.773 1 91.44 486 ARG B N 1
ATOM 7390 C CA . ARG B 1 486 ? -8.758 -0.879 -13.352 1 91.44 486 ARG B CA 1
ATOM 7391 C C . ARG B 1 486 ? -7.418 -1.488 -12.961 1 91.44 486 ARG B C 1
ATOM 7393 O O . ARG B 1 486 ? -6.871 -1.177 -11.906 1 91.44 486 ARG B O 1
ATOM 7400 N N . TYR B 1 487 ? -6.867 -2.393 -13.781 1 91.62 487 TYR B N 1
ATOM 7401 C CA . TYR B 1 487 ? -5.539 -2.91 -13.477 1 91.62 487 TYR B CA 1
ATOM 7402 C C . TYR B 1 487 ? -4.504 -1.791 -13.484 1 91.62 487 TYR B C 1
ATOM 7404 O O . TYR B 1 487 ? -4.324 -1.112 -14.5 1 91.62 487 TYR B O 1
ATOM 7412 N N . GLY B 1 488 ? -3.812 -1.669 -12.438 1 86.81 488 GLY B N 1
ATOM 7413 C CA . GLY B 1 488 ? -2.873 -0.573 -12.258 1 86.81 488 GLY B CA 1
ATOM 7414 C C . GLY B 1 488 ? -3.371 0.483 -11.289 1 86.81 488 GLY B C 1
ATOM 7415 O O . GLY B 1 488 ? -2.604 1.339 -10.844 1 86.81 488 GLY B O 1
ATOM 7416 N N . GLN B 1 489 ? -4.625 0.377 -11.062 1 78.69 489 GLN B N 1
ATOM 7417 C CA . GLN B 1 489 ? -5.203 1.283 -10.07 1 78.69 489 GLN B CA 1
ATOM 7418 C C . GLN B 1 489 ? -5.117 0.691 -8.672 1 78.69 489 GLN B C 1
ATOM 7420 O O . GLN B 1 489 ? -5.465 -0.473 -8.461 1 78.69 489 GLN B O 1
ATOM 7425 N N . TYR B 1 490 ? -4.602 1.413 -7.68 1 67.81 490 TYR B N 1
ATOM 7426 C CA . TYR B 1 490 ? -4.609 1.007 -6.281 1 67.81 490 TYR B CA 1
ATOM 7427 C C . TYR B 1 490 ? -6 1.161 -5.676 1 67.81 490 TYR B C 1
ATOM 7429 O O . TYR B 1 490 ? -6.727 2.105 -6.004 1 67.81 490 TYR B O 1
#